Protein AF-A0AA88DVR4-F1 (afdb_monomer)

Solvent-accessible surface area (backbone atoms only — not comparable to full-atom values): 50574 Å² total; per-residue (Å²): 137,89,81,89,86,83,90,87,93,85,82,90,86,84,90,77,76,65,60,65,66,54,50,57,50,54,57,51,58,58,65,68,72,78,67,94,69,99,71,78,80,90,72,78,72,82,76,70,76,32,54,38,33,81,49,75,60,75,45,39,34,34,32,39,71,45,66,90,66,56,82,50,23,24,32,28,42,36,89,59,43,28,50,25,32,25,76,47,77,60,91,42,30,30,37,29,43,33,46,45,85,54,86,82,68,54,88,44,38,43,42,42,77,65,91,38,50,60,57,45,81,44,51,80,68,50,60,56,37,48,21,33,20,83,46,38,33,50,73,57,49,37,70,71,66,75,40,96,66,84,68,82,41,70,85,64,67,56,50,75,59,85,55,68,38,48,40,39,58,46,103,72,58,74,64,42,78,50,44,27,28,20,53,56,30,41,30,68,70,42,101,86,45,75,42,56,44,54,41,57,71,94,43,59,30,32,30,72,42,68,51,73,72,45,75,43,36,48,77,43,72,44,36,30,30,37,41,98,90,45,78,46,80,38,41,63,48,47,75,47,47,33,90,54,82,80,79,62,68,40,84,47,87,52,57,47,72,41,46,42,29,41,54,48,45,54,64,74,36,36,50,30,47,16,28,40,36,35,37,40,25,31,91,87,30,47,64,69,58,52,53,51,42,35,67,70,50,34,86,44,71,32,34,33,41,25,37,23,44,37,54,66,65,63,54,47,50,52,65,59,46,41,65,73,37,66,39,75,44,98,86,70,48,73,46,46,47,31,57,40,24,29,39,29,55,22,36,54,90,47,43,55,53,23,29,53,37,25,56,34,44,42,52,46,53,35,50,52,50,15,52,64,37,36,38,22,38,36,39,33,44,27,51,42,46,31,52,51,30,50,22,56,51,34,57,75,68,72,48,76,56,42,76,100,54,30,40,75,56,50,54,58,54,53,44,65,53,59,68,68,33,29,17,30,34,31,33,40,49,73,86,40,56,13,12,27,19,38,40,35,29,32,59,37,72,97,49,45,66,83,39,68,70,50,45,42,47,60,74,68,40,49,22,40,49,37,30,34,60,71,36,35,75,70,68,40,34,64,17,59,36,81,82,82,32,40,33,69,49,61,68,55,35,43,78,45,40,53,76,74,46,67,60,52,64,59,49,48,50,53,53,51,54,35,52,50,51,31,54,64,47,50,55,50,34,75,76,72,38,74,84,80,55,55,59,66,53,55,45,37,45,54,50,31,45,44,43,53,69,47,54,40,34,48,49,70,87,42,88,33,36,43,49,46,56,68,70,60,47,52,52,52,51,45,47,57,53,48,51,49,55,51,53,47,52,49,34,57,57,27,69,73,49,101,58,67,60,53,44,57,70,55,50,54,69,73,43,42,66,61,51,51,56,58,59,48,61,53,67,58,46,72,87,76,37,70,71,59,54,52,50,55,50,50,50,52,49,50,50,51,55,51,52,54,48,52,52,55,52,52,44,71,71,50,75,90,76,82,77,74,85,76,77,93,72,84,90,81,91,80,85,88,71,94,82,88,79,90,83,82,89,84,91,82,85,84,85,91,84,90,86,83,91,89,80,91,84,90,89,84,85,88,89,80,88,83,87,86,90,89,84,90,88,90,80,91,86,87,77,72,70,66,58,54,58,52,49,55,52,50,51,51,55,48,50,52,49,49,53,52,51,51,53,49,54,51,50,54,50,52,52,51,49,52,52,53,55,52,53,56,63,72,60,73,80,81,80,79,83,81,87,85,88,83,89,88,90,80,85,87,80,89,86,86,84,86,86,79,89,86,90,80,91,83,86,90,85,89,86,79,89,85,90,86,86,91,84,90,87,83,90,86,83,84,88,81,83,89,91,82,83,88,76,91,78,90,82,88,83,89,87,80,91,86,84,88,84,89,83,80,90,84,84,84,80,87,132

Secondary structure (DSSP, 8-state):
--------------TTSSHHHHHHHHHHHHHTTS------GGG------B--EEEEETTEEEES--TTPPTTEEEEETTTTEEEEEEEEETTEEEEEESS--TT--TT--EEEEEEESEEEESSS-TT-EE-TTS-BHHHHHHHH-SSS--TT----SS-SS--EEEEE-S--TT-EE-TT-EEEEEEEETTEEEEEEPPTT--EEEEEEPPSEEE-TTSEEEEEEETTEEEEEES-EEEETTSPPP-SEEE---SEE--S-HHHHHHS-EETT-EEEEE--TTSSHHHHHHHHHHH-S-SEEEEEEES--HHHHHHHHHHHHH-EEE-TTS-EEEGGGGEEEEEE-TTS-HHHHHHHHHHHHHHHHHHHHTT-EEEEEEETHHHHHHHHHHHHHHTTPPB-GGG-BTTHHHHHHHHHTT-EEEEPSSSSP-EEEEEEEEEE--STT-TTSHHHHHHHHH-SEE--B-HHHHHTT-SS-B-TTT-EEGGGTTTHHHHHHH-TTHHHHHHHHHHHHHHHHHHHHHHHHH-GGGS-HHHHHHHHHHHHIIIIII---TTSTTTSS--HHHHHHHHHHHHHHHHHHHHHHHHHHSSSS----HHHHHHHSHHHHHHHHGGGGS-GGG-HHHHHHHHHHHHHHHHHHHHHHHHHHHH-------------------------------------------------------------------HHHHHHHHHHHHHHHHHHHHHHHHHHHHHHHHHHHHHHHHHHHTTS---------------------------------------------------------------------------------

InterPro domains:
  IPR000194 ATPase, F1/V1/A1 complex, alpha/beta subunit, nucleotide-binding domain [PF00006] (261-487)
  IPR004100 ATPase, F1/V1/A1 complex, alpha/beta subunit, N-terminal domain [PF02874] (56-114)
  IPR005725 ATPase, V1 complex, subunit A [TIGR01042] (55-640)
  IPR020003 ATPase, alpha/beta subunit, nucleotide-binding domain, active site [PS00152] (478-487)
  IPR022878 V-type ATP synthase catalytic alpha chain [MF_00309] (48-651)
  IPR022878 V-type ATP synthase catalytic alpha chain [NF003220] (56-594)
  IPR022878 V-type ATP synthase catalytic alpha chain [PTHR43607] (12-649)
  IPR023366 ATP synthase subunit alpha, N-terminal domain-like superfamily [G3DSA:2.40.30.20] (53-118)
  IPR024034 ATPase, F1/V1 complex, beta/alpha subunit, C-terminal [G3DSA:1.10.1140.10] (488-640)
  IPR027417 P-loop containing nucleoside triphosphate hydrolase [G3DSA:3.40.50.300] (120-486)
  IPR027417 P-loop containing nucleosid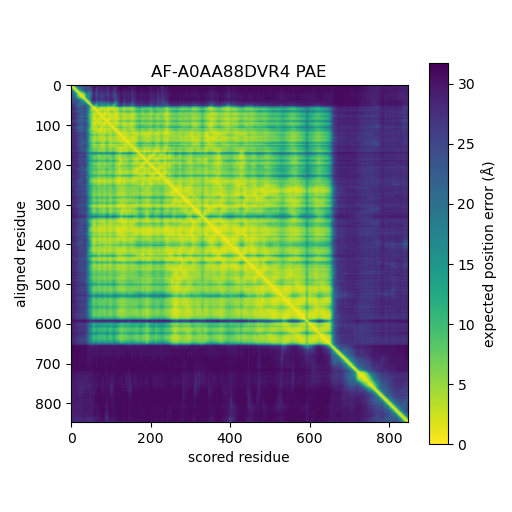e triphosphate hydrolase [SSF52540] (233-492)
  IPR031686 ATPsynthase alpha/beta subunit, barrel-sandwich domain [PF16886] (156-243)
  IPR036121 ATPase, F1/V1/A1 complex, alpha/beta subunit, N-terminal domain superfamily [SSF50615] (55-118)
  IPR055190 ATP synthase A/B type, C-terminal domain [PF22919] (495-590)

Nearest PDB structures (foldseek):
  7uwb-assembly1_E  TM=9.855E-01  e=2.186E-98  Citrus x limon
  7uwa-assembly1_E  TM=9.697E-01  e=3.990E-98  Citrus x limon
  7uzf-assembly1_C  TM=9.815E-01  e=1.810E-93  Rattus norvegicus
  7khr-assembly1_C  TM=9.844E-01  e=7.071E-92  Bos taurus
  7u4t-assembly1_C  TM=9.824E-01  e=7.735E-88  Homo sapiens

Foldseek 3Di:
DDDDDDDDDDDDDDPDPVVVVVVVVVVVVVVVPPDDDDDDPPPPPDFPWAWFWPDDDWQKTKGFQQPPADAQFWKQWFPLRFIWGFHDDDPRMTIIGTQATPPPGDGTGTMTTDNDHLKDKDFAQQFLFEAALSQATPVVQCVVVVDPDRDGSDDDHNGDQPDWWFKAFDPDDQFDWFAFLAQGIWTCRDPQDITGQTHHHVDIAGWHDAAHGDIHGQPDFGTWGDDPNDIDTDGRIDMGHLLDQRDFPWFDDFQAWWALLALCACQQFTHTLLFEEEEEFAPLLCPVVSVVSNLQDTPFSAEEEFDAAAAPVSVVVVVVVQQVRWDQDPVRDTDGSSRRYGHHHHYNPGDLVSSLSSLSVRLNNQSSVQSSQTRYEYEANAPQSNQVSQLVVCVVVVHDADPPSTHPCLLVSLLSSSVSGGWGFHDHPDTHIGGYYYYHYYHDVVLDCVDPNNVSSVVRGQWYFRFDPVCSVVVFPNRGDSVPTHGNCPVSHQVVCCVVPNCSNVLSVVLSVLLVLLVVVVVVCVVPNDVPDDQLSVLSNVLNVCCRQQRNGFDCPDQQGVGHDPLLSSLLSVQSVLLSVLSVVQQVVLVPDPFDHDGPVNVCVQCVVLVVLSSCSSVDHCVVDDVVNVVSSVVSSVVSVVSSVVVSVVRVPDDDDPPPPDDDDDDDDDDDDDDDDDDDYDDDDDDDDDDDDDDDDDYDDDDDDDDDDDDDDDDDDDDPPPVVVVVVVVVVVVVVVVVVVVVVVVVVVVVVVVVVVVVVVVPPPPDDDDDDDDDDDDDDDDDDDDDDDDDDDDDDDDDDDDDDDDDDDDDDDDDDDDDDDDDDDDDDDDDDDDDDDDDDDDDYDDD

Sequence (847 aa):
MPSVYGARLTTFEDSEKESEYGYVRKQLDLFFTEFDGHFSVERIKAVILIRNFEFVSGPVVVADGMAGAAMYELVRVGHDNLIGEIIRLEGHSATIQVYEETAGLMVNDPVLRTHKPLSVELGPGILGNIFDGIQRPLKTIAKRSGDVYIPRGVAVPALDKDILWEFQPKKIGEGDLITGGDLYATVFENSLMQHHVALPPDAMGKITYIAPPGQYSLQDTVLELEFQGVPKKFTMLQTWPVRTPRPVASKLAADTPLLTGQRVLDALFPSVLGGTCAIPGAFGCGKTVISQALSKYSNSDTVVYVGCGERGNEMAEVLMDFPQLTMTLPDGREESVMKRTTLVANTSNMPVAAREASIYTGITLAEYFRDMGYNVSMMADSTSRWAEALREISGRLAEMPADSGYPAYLAARLASFYERAGKVKCLGSPERTGSVTIVGAVSPPGGDFSDPVTSATLSIVQVFWGLDKKLAQRKHFPSVNWLISYSKYAGALESFYERFDPDFINIRTKAREVLQREDDLNEIVQLVGKDALAETDKITLETAKLLREDYLAQNAFTPYDKFCPFYKSVWMMRNIIHFYNLANQAVEKGAGMDGQKITYSLIKHRLGDLFYRLVSQKFEDPAEGEPVLIEKFKKLHEDLTNGFRALEDETRTSPPRYTVTKSSGLLIEREMKFGAHRGALGRHTPEIHRAVTSNEREHQDEPLHSSPAAQPEASAFGGGSAQIANLMRLVEELTQKHNTQQNHMESISAENQILKNQLVVVTTQAAYSCYYNPYAWYSAGTSTGGWQQATLYYPQGMRITTHSPVAPMQPLSTLGNTPIAANDEHRHNQCKDRAPEEIRLQLGDHA

Structure (mmCIF, N/CA/C/O backbone):
data_AF-A0AA88DVR4-F1
#
_entry.id   AF-A0AA88DVR4-F1
#
loop_
_atom_site.group_PDB
_atom_site.id
_atom_site.type_symbol
_atom_site.label_atom_id
_atom_site.label_alt_id
_atom_site.label_comp_id
_atom_site.label_asym_id
_atom_site.label_entity_id
_atom_site.label_seq_id
_atom_site.pdbx_PDB_ins_code
_atom_site.Cartn_x
_atom_site.Cartn_y
_atom_site.Cartn_z
_atom_site.occupancy
_atom_site.B_iso_or_equiv
_atom_site.auth_seq_id
_atom_site.auth_comp_id
_atom_site.auth_asym_id
_atom_site.auth_atom_id
_atom_site.pdbx_PDB_model_num
ATOM 1 N N . MET A 1 1 ? -52.361 -1.791 45.205 1.00 31.14 1 MET A N 1
ATOM 2 C CA . MET A 1 1 ? -53.219 -2.283 46.308 1.00 31.14 1 MET A CA 1
ATOM 3 C C . MET A 1 1 ? -53.215 -3.806 46.269 1.00 31.14 1 MET A C 1
ATOM 5 O O . MET A 1 1 ? -53.314 -4.324 45.163 1.00 31.14 1 MET A O 1
ATOM 9 N N . PRO A 1 2 ? -53.076 -4.516 47.399 1.00 43.69 2 PRO A N 1
ATOM 10 C CA . PRO A 1 2 ? -53.196 -5.974 47.456 1.00 43.69 2 PRO A CA 1
ATOM 11 C C . PRO A 1 2 ? -54.638 -6.413 47.773 1.00 43.69 2 PRO A C 1
ATOM 13 O O . PRO A 1 2 ? -55.319 -5.746 48.549 1.00 43.69 2 PRO A O 1
ATOM 16 N N . SER A 1 3 ? -55.093 -7.546 47.224 1.00 27.95 3 SER A N 1
ATOM 17 C CA . SER A 1 3 ? -56.349 -8.188 47.645 1.00 27.95 3 SER A CA 1
ATOM 18 C C . SER A 1 3 ? -56.381 -9.694 47.342 1.00 27.95 3 SER A C 1
ATOM 20 O O . SER A 1 3 ? -56.448 -10.095 46.187 1.00 27.95 3 SER A O 1
ATOM 22 N N . VAL A 1 4 ? -56.342 -10.487 48.418 1.00 33.94 4 VAL A N 1
ATOM 23 C CA . VAL A 1 4 ? -57.122 -11.720 48.668 1.00 33.94 4 VAL A CA 1
ATOM 24 C C . VAL A 1 4 ? -57.271 -12.757 47.535 1.00 33.94 4 VAL A C 1
ATOM 26 O O . VAL A 1 4 ? -58.111 -12.611 46.656 1.00 33.94 4 VAL A O 1
ATOM 29 N N . TYR A 1 5 ? -56.608 -13.911 47.686 1.00 31.66 5 TYR A N 1
ATOM 30 C CA . TYR A 1 5 ? -57.250 -15.171 48.129 1.00 31.66 5 TYR A CA 1
ATOM 31 C C . TYR A 1 5 ? -56.180 -16.191 48.567 1.00 31.66 5 TYR A C 1
ATOM 33 O O . TYR A 1 5 ? -55.005 -16.014 48.251 1.00 31.66 5 TYR A O 1
ATOM 41 N N . GLY A 1 6 ? -56.541 -17.237 49.326 1.00 25.94 6 GLY A N 1
ATOM 42 C CA . GLY A 1 6 ? -55.546 -18.185 49.844 1.00 25.94 6 GLY A CA 1
ATOM 43 C C . GLY A 1 6 ? -56.046 -19.584 50.224 1.00 25.94 6 GLY A C 1
ATOM 44 O O . GLY A 1 6 ? -57.202 -19.769 50.586 1.00 25.94 6 GLY A O 1
ATOM 45 N N . ALA A 1 7 ? -55.088 -20.518 50.189 1.00 29.83 7 ALA A N 1
ATOM 46 C CA . ALA A 1 7 ? -55.004 -21.816 50.878 1.00 29.83 7 ALA A CA 1
ATOM 47 C C . ALA A 1 7 ? -56.104 -22.890 50.677 1.00 29.83 7 ALA A C 1
ATOM 49 O O . ALA A 1 7 ? -57.138 -22.872 51.342 1.00 29.83 7 ALA A O 1
ATOM 50 N N . ARG A 1 8 ? -55.753 -23.970 49.953 1.00 26.05 8 ARG A N 1
ATOM 51 C CA . ARG A 1 8 ? -55.382 -25.304 50.512 1.00 26.05 8 ARG A CA 1
ATOM 52 C C . ARG A 1 8 ? -54.955 -26.250 49.363 1.00 26.05 8 ARG A C 1
ATOM 54 O O . ARG A 1 8 ? -55.651 -26.289 48.361 1.00 26.05 8 ARG A O 1
ATOM 61 N N . LEU A 1 9 ? -53.756 -26.847 49.323 1.00 27.30 9 LEU A N 1
ATOM 62 C CA . LEU A 1 9 ? -53.089 -27.867 50.174 1.00 27.30 9 LEU A CA 1
ATOM 63 C C . LEU A 1 9 ? -53.473 -29.337 49.881 1.00 27.30 9 LEU A C 1
ATOM 65 O O . LEU A 1 9 ? -54.433 -29.840 50.451 1.00 27.30 9 LEU A O 1
ATOM 69 N N . THR A 1 10 ? -52.623 -30.003 49.086 1.00 26.36 10 THR A N 1
ATOM 70 C CA . THR A 1 10 ? -52.326 -31.459 49.017 1.00 26.36 10 THR A CA 1
ATOM 71 C C . THR A 1 10 ? -51.019 -31.586 48.199 1.00 26.36 10 THR A C 1
ATOM 73 O O . THR A 1 10 ? -51.052 -31.243 47.023 1.00 26.36 10 THR A O 1
ATOM 76 N N . THR A 1 11 ? -49.806 -31.738 48.757 1.00 26.67 11 THR A N 1
ATOM 77 C CA . THR A 1 11 ? -49.164 -32.864 49.496 1.00 26.67 11 THR A CA 1
ATOM 78 C C . THR A 1 11 ? -48.296 -33.771 48.604 1.00 26.67 11 THR A C 1
ATOM 80 O O . THR A 1 11 ? -48.859 -34.667 47.987 1.00 26.67 11 THR A O 1
ATOM 83 N N . PHE A 1 12 ? -46.961 -33.591 48.690 1.00 26.14 12 PHE A N 1
ATOM 84 C CA . PHE A 1 12 ? -45.869 -34.529 48.314 1.00 26.14 12 PHE A CA 1
ATOM 85 C C . PHE A 1 12 ? -45.748 -34.905 46.806 1.00 26.14 12 PHE A C 1
ATOM 87 O O . PHE A 1 12 ? -46.756 -35.092 46.141 1.00 26.14 12 PHE A O 1
ATOM 94 N N . GLU A 1 13 ? -44.570 -34.995 46.165 1.00 27.14 13 GLU A N 1
ATOM 95 C CA . GLU A 1 13 ? -43.143 -34.866 46.559 1.00 27.14 13 GLU A CA 1
ATOM 96 C C . GLU A 1 13 ? -42.369 -34.099 45.455 1.00 27.14 13 GLU A C 1
ATOM 98 O O . GLU A 1 13 ? -42.674 -34.335 44.291 1.00 27.14 13 GLU A O 1
ATOM 103 N N . ASP A 1 14 ? -41.390 -33.229 45.787 1.00 28.33 14 ASP A N 1
ATOM 104 C CA . ASP A 1 14 ? -40.260 -32.826 44.893 1.00 28.33 14 ASP A CA 1
ATOM 105 C C . ASP A 1 14 ? -39.231 -31.906 45.626 1.00 28.33 14 ASP A C 1
ATOM 107 O O . ASP A 1 14 ? -38.994 -30.752 45.264 1.00 28.33 14 ASP A O 1
ATOM 111 N N . SER A 1 15 ? -38.654 -32.358 46.749 1.00 29.20 15 SER A N 1
ATOM 112 C CA . SER A 1 15 ? -37.981 -31.479 47.735 1.00 29.20 15 SER A CA 1
ATOM 113 C C . SER A 1 15 ? -36.462 -31.267 47.573 1.00 29.20 15 SER A C 1
ATOM 115 O O . SER A 1 15 ? -35.801 -30.906 48.545 1.00 29.20 15 SER A O 1
ATOM 117 N N . GLU A 1 16 ? -35.882 -31.476 46.386 1.00 33.28 16 GLU A N 1
ATOM 118 C CA . GLU A 1 16 ? -34.416 -31.389 46.181 1.00 33.28 16 GLU A CA 1
ATOM 119 C C . GLU A 1 16 ? -33.925 -30.132 45.429 1.00 33.28 16 GLU A C 1
ATOM 121 O O . GLU A 1 16 ? -32.721 -29.906 45.343 1.00 33.28 16 GLU A O 1
ATOM 126 N N . LYS A 1 17 ? -34.822 -29.264 44.929 1.00 34.91 17 LYS A N 1
ATOM 127 C CA . LYS A 1 17 ? -34.456 -28.106 44.074 1.00 34.91 17 LYS A CA 1
ATOM 128 C C . LYS A 1 17 ? -34.336 -26.740 44.773 1.00 34.91 17 LYS A C 1
ATOM 130 O O . LYS A 1 17 ? -33.964 -25.765 44.126 1.00 34.91 17 LYS A O 1
ATOM 135 N N . GLU A 1 18 ? -34.615 -26.633 46.074 1.00 32.19 18 GLU A N 1
ATOM 136 C CA . GLU A 1 18 ? -34.534 -25.346 46.803 1.00 32.19 18 GLU A CA 1
ATOM 137 C C . GLU A 1 18 ? -33.166 -25.068 47.467 1.00 32.19 18 GLU A C 1
ATOM 139 O O . GLU A 1 18 ? -32.917 -23.957 47.940 1.00 32.19 18 GLU A O 1
ATOM 144 N N . SER A 1 19 ? -32.252 -26.044 47.492 1.00 38.12 19 SER A N 1
ATOM 145 C CA . SER A 1 19 ? -30.970 -25.953 48.210 1.00 38.12 19 SER A CA 1
ATOM 146 C C . SER A 1 19 ? -29.974 -24.966 47.578 1.00 38.12 19 SER A C 1
ATOM 148 O O . SER A 1 19 ? -29.402 -24.133 48.287 1.00 38.12 19 SER A O 1
ATOM 150 N N . GLU A 1 20 ? -29.794 -24.998 46.253 1.00 39.41 20 GLU A N 1
ATOM 151 C CA . GLU A 1 20 ? -28.822 -24.144 45.547 1.00 39.41 20 GLU A CA 1
ATOM 152 C C . GLU A 1 20 ? -29.193 -22.653 45.602 1.00 39.41 20 GLU A C 1
ATOM 154 O O . GLU A 1 20 ? -28.350 -21.802 45.906 1.00 39.41 20 GLU A O 1
ATOM 159 N N . TYR A 1 21 ? -30.473 -22.321 45.393 1.00 39.53 21 TYR A N 1
ATOM 160 C CA . TYR A 1 21 ? -30.961 -20.937 45.446 1.00 39.53 21 TYR A CA 1
ATOM 161 C C . TYR A 1 21 ? -30.804 -20.301 46.837 1.00 39.53 21 TYR A C 1
ATOM 163 O O . TYR A 1 21 ? -30.556 -19.096 46.940 1.00 39.53 21 TYR A O 1
ATOM 171 N N . GLY A 1 22 ? -30.883 -21.098 47.909 1.00 32.06 22 GLY A N 1
ATOM 172 C CA . GLY A 1 22 ? -30.605 -20.636 49.271 1.00 32.06 22 GLY A CA 1
ATOM 173 C C . GLY A 1 22 ? -29.138 -20.246 49.499 1.00 32.06 22 GLY A C 1
ATOM 174 O O . GLY A 1 22 ? -28.860 -19.315 50.261 1.00 32.06 22 GLY A O 1
ATOM 175 N N . TYR A 1 23 ? -28.197 -20.913 48.821 1.00 38.28 23 TYR A N 1
ATOM 176 C CA . TYR A 1 23 ? -26.761 -20.660 48.972 1.00 38.28 23 TYR A CA 1
ATOM 177 C C . TYR A 1 23 ? -26.328 -19.368 48.267 1.00 38.28 23 TYR A C 1
ATOM 179 O O . TYR A 1 23 ? -25.686 -18.512 48.881 1.00 38.28 23 TYR A O 1
ATOM 187 N N . VAL A 1 24 ? -26.762 -19.178 47.014 1.00 40.19 24 VAL A N 1
ATOM 188 C CA . VAL A 1 24 ? -26.478 -17.964 46.222 1.00 40.19 24 VAL A CA 1
ATOM 189 C C . VAL A 1 24 ? -26.990 -16.710 46.934 1.00 40.19 24 VAL A C 1
ATOM 191 O O . VAL A 1 24 ? -26.289 -15.700 46.997 1.00 40.19 24 VAL A O 1
ATOM 194 N N . ARG A 1 25 ? -28.187 -16.782 47.533 1.00 35.62 25 ARG A N 1
ATOM 195 C CA . ARG A 1 25 ? -28.777 -15.659 48.271 1.00 35.62 25 ARG A CA 1
ATOM 196 C C . ARG A 1 25 ? -27.961 -15.288 49.512 1.00 35.62 25 ARG A C 1
ATOM 198 O O . ARG A 1 25 ? -27.652 -14.117 49.690 1.00 35.62 25 ARG A O 1
ATOM 205 N N . LYS A 1 26 ? -27.514 -16.273 50.303 1.00 34.66 26 LYS A N 1
ATOM 206 C CA . LYS A 1 26 ? -26.641 -16.025 51.465 1.00 34.66 26 LYS A CA 1
ATOM 207 C C . LYS A 1 26 ? -25.277 -15.440 51.094 1.00 34.66 26 LYS A C 1
ATOM 209 O O . LYS A 1 26 ? -24.775 -14.608 51.842 1.00 34.66 26 LYS A O 1
ATOM 214 N N . GLN A 1 27 ? -24.672 -15.852 49.977 1.00 37.66 27 GLN A N 1
ATOM 215 C CA . GLN A 1 27 ? -23.402 -15.258 49.537 1.00 37.66 27 GLN A CA 1
ATOM 216 C C . GLN A 1 27 ? -23.567 -13.811 49.058 1.00 37.66 27 GLN A C 1
ATOM 218 O O . GLN A 1 27 ? -22.696 -12.994 49.339 1.00 37.66 27 GLN A O 1
ATOM 223 N N . LEU A 1 28 ? -24.683 -13.477 48.398 1.00 36.41 28 LEU A N 1
ATOM 224 C CA . LEU A 1 28 ? -25.012 -12.091 48.052 1.00 36.41 28 LEU A CA 1
ATOM 225 C C . LEU A 1 28 ? -25.269 -11.240 49.303 1.00 36.41 28 LEU A C 1
ATOM 227 O O . LEU A 1 28 ? -24.667 -10.178 49.436 1.00 36.41 28 LEU A O 1
ATOM 231 N N . ASP A 1 29 ? -26.095 -11.719 50.236 1.00 32.34 29 ASP A N 1
ATOM 232 C CA . ASP A 1 29 ? -26.438 -10.974 51.454 1.00 32.34 29 ASP A CA 1
ATOM 233 C C . ASP A 1 29 ? -25.196 -10.686 52.331 1.00 32.34 29 ASP A C 1
ATOM 235 O O . ASP A 1 29 ? -25.091 -9.588 52.873 1.00 32.34 29 ASP A O 1
ATOM 239 N N . LEU A 1 30 ? -24.214 -11.604 52.413 1.00 34.31 30 LEU A N 1
ATOM 240 C CA . LEU A 1 30 ? -22.925 -11.327 53.079 1.00 34.31 30 LEU A CA 1
ATOM 241 C C . LEU A 1 30 ? -22.081 -10.271 52.341 1.00 34.31 30 LEU A C 1
ATOM 243 O O . LEU A 1 30 ? -21.432 -9.447 52.984 1.00 34.31 30 LEU A O 1
ATOM 247 N N . PHE A 1 31 ? -22.078 -10.276 51.005 1.00 32.94 31 PHE A N 1
ATOM 248 C CA . PHE A 1 31 ? -21.277 -9.332 50.212 1.00 32.94 31 PHE A CA 1
ATOM 249 C C . PHE A 1 31 ? -21.770 -7.881 50.335 1.00 32.94 31 PHE A C 1
ATOM 251 O O . PHE A 1 31 ? -20.983 -6.947 50.193 1.00 32.94 31 PHE A O 1
ATOM 258 N N . PHE A 1 32 ? -23.061 -7.682 50.621 1.00 32.94 32 PHE A N 1
ATOM 259 C CA . PHE A 1 32 ? -23.652 -6.355 50.808 1.00 32.94 32 PHE A CA 1
ATOM 260 C C . PHE A 1 32 ? -23.493 -5.778 52.227 1.00 32.94 32 PHE A C 1
ATOM 262 O O . PHE A 1 32 ? -23.828 -4.614 52.430 1.00 32.94 32 PHE A O 1
ATOM 269 N N . THR A 1 33 ? -22.962 -6.534 53.198 1.00 34.78 33 THR A N 1
ATOM 270 C CA . THR A 1 33 ? -22.806 -6.060 54.591 1.00 34.78 33 THR A CA 1
ATOM 271 C C . THR A 1 33 ? -21.470 -5.386 54.941 1.00 34.78 33 THR A C 1
ATOM 273 O O . THR A 1 33 ? -21.358 -4.868 56.048 1.00 34.78 33 THR A O 1
ATOM 276 N N . GLU A 1 34 ? -20.474 -5.344 54.045 1.00 30.97 34 GLU A N 1
ATOM 277 C CA . GLU A 1 34 ? -19.125 -4.810 54.361 1.00 30.97 34 GLU A CA 1
ATOM 278 C C . GLU A 1 34 ? -18.729 -3.490 53.659 1.00 30.97 34 GLU A C 1
ATOM 280 O O . GLU A 1 34 ? -17.639 -2.980 53.913 1.00 30.97 34 GLU A O 1
ATOM 285 N N . PHE A 1 35 ? -19.584 -2.891 52.820 1.00 32.12 35 PHE A N 1
ATOM 286 C CA . PHE A 1 35 ? -19.244 -1.665 52.072 1.00 32.12 35 PHE A CA 1
ATOM 287 C C . PHE A 1 35 ? -20.247 -0.519 52.264 1.00 32.12 35 PHE A C 1
ATOM 289 O O . PHE A 1 35 ? -21.103 -0.260 51.419 1.00 32.12 35 PHE A O 1
ATOM 296 N N . ASP A 1 36 ? -20.074 0.224 53.359 1.00 29.94 36 ASP A N 1
ATOM 297 C CA . ASP A 1 36 ? -20.713 1.527 53.567 1.00 29.94 36 ASP A CA 1
ATOM 298 C C . ASP A 1 36 ? -20.057 2.585 52.654 1.00 29.94 36 ASP A C 1
ATOM 300 O O . ASP A 1 36 ? -18.938 3.046 52.894 1.00 29.94 36 ASP A O 1
ATOM 304 N N . GLY A 1 37 ? -20.736 2.963 51.568 1.00 30.36 37 GLY A N 1
ATOM 305 C CA . GLY A 1 37 ? -20.227 3.956 50.618 1.00 30.36 37 GLY A CA 1
ATOM 306 C C . GLY A 1 37 ? -21.249 4.359 49.555 1.00 30.36 37 GLY A C 1
ATOM 307 O O . GLY A 1 37 ? -21.666 3.543 48.737 1.00 30.36 37 GLY A O 1
ATOM 308 N N . HIS A 1 38 ? -21.636 5.638 49.534 1.00 32.72 38 HIS A N 1
ATOM 309 C CA . HIS A 1 38 ? -22.590 6.178 48.558 1.00 32.72 38 HIS A CA 1
ATOM 310 C C . HIS A 1 38 ? -22.091 6.031 47.108 1.00 32.72 38 HIS A C 1
ATOM 312 O O . HIS A 1 38 ? -21.264 6.818 46.648 1.00 32.72 38 HIS A O 1
ATOM 318 N N . PHE A 1 39 ? -22.679 5.099 46.353 1.00 26.55 39 PHE A N 1
ATOM 319 C CA . PHE A 1 39 ? -22.549 5.019 44.896 1.00 26.55 39 PHE A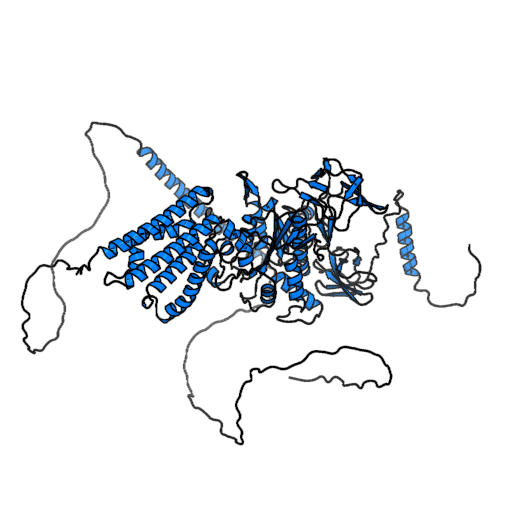 CA 1
ATOM 320 C C . PHE A 1 39 ? -23.899 5.222 44.202 1.00 26.55 39 PHE A C 1
ATOM 322 O O . PHE A 1 39 ? -24.915 4.655 44.599 1.00 26.55 39 PHE A O 1
ATOM 329 N N . SER A 1 40 ? -23.907 6.052 43.153 1.00 25.88 40 SER A N 1
ATOM 330 C CA . SER A 1 40 ? -25.115 6.343 42.372 1.00 25.88 40 SER A CA 1
ATOM 331 C C . SER A 1 40 ? -25.508 5.164 41.474 1.00 25.88 40 SER A C 1
ATOM 333 O O . SER A 1 40 ? -24.657 4.477 40.907 1.00 25.88 40 SER A O 1
ATOM 335 N N . VAL A 1 41 ? -26.816 4.950 41.322 1.00 26.86 41 VAL A N 1
ATOM 336 C CA . VAL A 1 41 ? -27.422 3.711 40.793 1.00 26.86 41 VAL A CA 1
ATOM 337 C C . VAL A 1 41 ? -27.249 3.541 39.266 1.00 26.86 41 VAL A C 1
ATOM 339 O O . VAL A 1 41 ? -27.470 2.462 38.724 1.00 26.86 41 VAL A O 1
ATOM 342 N N . GLU A 1 42 ? -26.776 4.564 38.550 1.00 27.66 42 GLU A N 1
ATOM 343 C CA . GLU A 1 42 ? -26.738 4.606 37.075 1.00 27.66 42 GLU A CA 1
ATOM 344 C C . GLU A 1 42 ? -25.680 3.712 36.388 1.00 27.66 42 GLU A C 1
ATOM 346 O O . GLU A 1 42 ? -25.606 3.693 35.157 1.00 27.66 42 GLU A O 1
ATOM 351 N N . ARG A 1 43 ? -24.846 2.963 37.129 1.00 27.00 43 ARG A N 1
ATOM 352 C CA . ARG A 1 43 ? -23.765 2.136 36.541 1.00 27.00 43 ARG A CA 1
ATOM 353 C C . ARG A 1 43 ? -23.951 0.617 36.593 1.00 27.00 43 ARG A C 1
ATOM 355 O O . ARG A 1 43 ? -23.116 -0.090 36.031 1.00 27.00 43 ARG A O 1
ATOM 362 N N . ILE A 1 44 ? -25.049 0.095 37.142 1.00 27.72 44 ILE A N 1
ATOM 363 C CA . ILE A 1 44 ? -25.338 -1.352 37.093 1.00 27.72 44 ILE A CA 1
ATOM 364 C C . ILE A 1 44 ? -26.115 -1.697 35.811 1.00 27.72 44 ILE A C 1
ATOM 366 O O . ILE A 1 44 ? -27.303 -2.017 35.834 1.00 27.72 44 ILE A O 1
ATOM 370 N N . LYS A 1 45 ? -25.428 -1.670 34.661 1.00 29.48 45 LYS A N 1
ATOM 371 C CA . LYS A 1 45 ? -25.882 -2.452 33.501 1.00 29.48 45 LYS A CA 1
ATOM 372 C C . LYS A 1 45 ? -25.596 -3.919 33.799 1.00 29.48 45 LYS A C 1
ATOM 374 O O . LYS A 1 45 ? -24.436 -4.293 33.945 1.00 29.48 45 LYS A O 1
ATOM 379 N N . ALA A 1 46 ? -26.646 -4.731 33.906 1.00 32.06 46 ALA A N 1
ATOM 380 C CA . ALA A 1 46 ? -26.516 -6.154 34.190 1.00 32.06 46 ALA A CA 1
ATOM 381 C C . ALA A 1 46 ? -25.704 -6.849 33.085 1.00 32.06 46 ALA A C 1
ATOM 383 O O . ALA A 1 46 ? -26.198 -7.062 31.977 1.00 32.06 46 ALA A O 1
ATOM 384 N N . VAL A 1 47 ? -24.455 -7.204 33.393 1.00 38.66 47 VAL A N 1
ATOM 385 C CA . VAL A 1 47 ? -23.654 -8.094 32.551 1.00 38.66 47 VAL A CA 1
ATOM 386 C C . VAL A 1 47 ? -24.302 -9.468 32.646 1.00 38.66 47 VAL A C 1
ATOM 388 O O . VAL A 1 47 ? -24.180 -10.145 33.666 1.00 38.66 47 VAL A O 1
ATOM 391 N N . ILE A 1 48 ? -25.043 -9.855 31.606 1.00 43.06 48 ILE A N 1
ATOM 392 C CA . ILE A 1 48 ? -25.657 -11.181 31.522 1.00 43.06 48 ILE A CA 1
ATOM 393 C C . ILE A 1 48 ? -24.511 -12.185 31.378 1.00 43.06 48 ILE A C 1
ATOM 395 O O . ILE A 1 48 ? -23.957 -12.357 30.294 1.00 43.06 48 ILE A O 1
ATOM 399 N N . LEU A 1 49 ? -24.122 -12.770 32.511 1.00 42.44 49 LEU A N 1
ATOM 400 C CA . LEU A 1 49 ? -23.005 -13.694 32.647 1.00 42.44 49 LEU A CA 1
ATOM 401 C C . LEU A 1 49 ? -23.468 -15.069 32.169 1.00 42.44 49 LEU A C 1
ATOM 403 O O . LEU A 1 49 ? -23.980 -15.883 32.938 1.00 42.44 49 LEU A O 1
ATOM 407 N N . ILE A 1 50 ? -23.340 -15.275 30.862 1.00 51.06 50 ILE A N 1
ATOM 408 C CA . ILE A 1 50 ? -23.727 -16.510 30.194 1.00 51.06 50 ILE A CA 1
ATOM 409 C C . ILE A 1 50 ? -22.686 -17.570 30.550 1.00 51.06 50 ILE A C 1
ATOM 411 O O . ILE A 1 50 ? -21.483 -17.377 30.357 1.00 51.06 50 ILE A O 1
ATOM 415 N N . ARG A 1 51 ? -23.168 -18.664 31.138 1.00 49.28 51 ARG A N 1
ATOM 416 C CA . ARG A 1 51 ? -22.387 -19.859 31.462 1.00 49.28 51 ARG A CA 1
ATOM 417 C C . ARG A 1 51 ? -22.677 -20.939 30.426 1.00 49.28 51 ARG A C 1
ATOM 419 O O . ARG A 1 51 ? -23.738 -20.912 29.811 1.00 49.28 51 ARG A O 1
ATOM 426 N N . ASN A 1 52 ? -21.768 -21.906 30.343 1.00 58.41 52 ASN A N 1
ATOM 427 C CA . ASN A 1 52 ? -21.852 -23.099 29.500 1.00 58.41 52 ASN A CA 1
ATOM 428 C C . ASN A 1 52 ? -21.531 -22.807 28.023 1.00 58.41 52 ASN A C 1
ATOM 430 O O . ASN A 1 52 ? -22.411 -22.650 27.177 1.00 58.41 52 ASN A O 1
ATOM 434 N N . PHE A 1 53 ? -20.234 -22.801 27.698 1.00 64.56 53 PHE A N 1
ATOM 435 C CA . PHE A 1 53 ? -19.823 -23.200 26.355 1.00 64.56 53 PHE A CA 1
ATOM 436 C C . PHE A 1 53 ? -19.897 -24.724 26.224 1.00 64.56 53 PHE A C 1
ATOM 438 O O . PHE A 1 53 ? -19.514 -25.436 27.152 1.00 64.56 53 PHE A O 1
ATOM 445 N N . GLU A 1 54 ? -20.380 -25.217 25.085 1.00 64.12 54 GLU A N 1
ATOM 446 C CA . GLU A 1 54 ? -20.546 -26.655 24.831 1.00 64.12 54 GLU A CA 1
ATOM 447 C C . GLU A 1 54 ? -19.293 -27.280 24.208 1.00 64.12 54 GLU A C 1
ATOM 449 O O . GLU A 1 54 ? -18.955 -28.429 24.489 1.00 64.12 54 GLU A O 1
ATOM 454 N N . PHE A 1 55 ? -18.606 -26.534 23.334 1.00 75.19 55 PHE A N 1
ATOM 455 C CA . PHE A 1 55 ? -17.605 -27.097 22.429 1.00 75.19 55 PHE A CA 1
ATOM 456 C C . PHE A 1 55 ? -16.493 -26.101 22.069 1.00 75.19 55 PHE A C 1
ATOM 458 O O . PHE A 1 55 ? -16.745 -24.912 21.869 1.00 75.19 55 PHE A O 1
ATOM 465 N N . VAL A 1 56 ? -15.261 -26.604 21.937 1.00 83.62 56 VAL A N 1
ATOM 466 C CA . VAL A 1 56 ? -14.070 -25.864 21.480 1.00 83.62 56 VAL A CA 1
ATOM 467 C C . VAL A 1 56 ? -13.327 -26.723 20.460 1.00 83.62 56 VAL A C 1
ATOM 469 O O . VAL A 1 56 ? -12.993 -27.873 20.741 1.00 83.62 56 VAL A O 1
ATOM 472 N N . SER A 1 57 ? -13.030 -26.162 19.287 1.00 82.81 57 SER A N 1
ATOM 473 C CA . SER A 1 57 ? -12.248 -26.810 18.230 1.00 82.81 57 SER A CA 1
ATOM 474 C C . SER A 1 57 ? -11.276 -25.811 17.602 1.00 82.81 57 SER A C 1
ATOM 476 O O . SER A 1 57 ? -11.618 -25.005 16.730 1.00 82.81 57 SER A O 1
ATOM 478 N N . GLY A 1 58 ? -10.037 -25.820 18.100 1.00 84.19 58 GLY A N 1
ATOM 479 C CA . GLY A 1 58 ? -9.061 -24.773 17.797 1.00 84.19 58 GLY A CA 1
ATOM 480 C C . GLY A 1 58 ? -9.601 -23.388 18.198 1.00 84.19 58 GLY A C 1
ATOM 481 O O . GLY A 1 58 ? -10.119 -23.254 19.306 1.00 84.19 58 GLY A O 1
ATOM 482 N N . PRO A 1 59 ? -9.513 -22.358 17.335 1.00 85.44 59 PRO A N 1
ATOM 483 C CA . PRO A 1 59 ? -9.999 -21.009 17.628 1.00 85.44 59 PRO A CA 1
ATOM 484 C C . PRO A 1 59 ? -11.528 -20.854 17.520 1.00 85.44 59 PRO A C 1
ATOM 486 O O . PRO A 1 59 ? -12.025 -19.746 17.704 1.00 85.44 59 PRO A O 1
ATOM 489 N N . VAL A 1 60 ? -12.277 -21.913 17.185 1.00 87.88 60 VAL A N 1
ATOM 490 C CA . VAL A 1 60 ? -13.746 -21.875 17.114 1.00 87.88 60 VAL A CA 1
ATOM 491 C C . VAL A 1 60 ? -14.330 -22.417 18.416 1.00 87.88 60 VAL A C 1
ATOM 493 O O . VAL A 1 60 ? -13.984 -23.516 18.848 1.00 87.88 60 VAL A O 1
ATOM 496 N N . VAL A 1 61 ? -15.223 -21.645 19.031 1.00 89.62 61 VAL A N 1
ATOM 497 C CA . VAL A 1 61 ? -15.901 -21.953 20.298 1.00 89.62 61 VAL A CA 1
ATOM 498 C C . VAL A 1 61 ? -17.410 -21.850 20.083 1.00 89.62 61 VAL A C 1
ATOM 500 O O . VAL A 1 61 ? -17.865 -20.933 19.404 1.00 89.62 61 VAL A O 1
ATOM 503 N N . VAL A 1 62 ? -18.197 -22.761 20.653 1.00 89.31 62 VAL A N 1
ATOM 504 C CA . VAL A 1 62 ? -19.668 -22.695 20.629 1.00 89.31 62 VAL A CA 1
ATOM 505 C C . VAL A 1 62 ? -20.178 -22.442 22.042 1.00 89.31 62 VAL A C 1
ATOM 507 O O . VAL A 1 62 ? -19.951 -23.254 22.941 1.00 89.31 62 VAL A O 1
ATOM 510 N N . ALA A 1 63 ? -20.847 -21.305 22.232 1.00 89.50 63 ALA A N 1
ATOM 511 C CA . ALA A 1 63 ? -21.438 -20.894 23.502 1.00 89.50 63 ALA A CA 1
ATOM 512 C C . ALA A 1 63 ? -22.965 -20.933 23.429 1.00 89.50 63 ALA A C 1
ATOM 514 O O . ALA A 1 63 ? -23.540 -20.301 22.540 1.00 89.50 63 ALA A O 1
ATOM 515 N N . ASP A 1 64 ? -23.618 -21.640 24.353 1.00 86.75 64 ASP A N 1
ATOM 516 C CA . ASP A 1 64 ? -25.079 -21.629 24.454 1.00 86.75 64 ASP A CA 1
ATOM 517 C C . ASP A 1 64 ? -25.583 -20.463 25.329 1.00 86.75 64 ASP A C 1
ATOM 519 O O . ASP A 1 64 ? -24.793 -19.714 25.900 1.00 86.75 64 ASP A O 1
ATOM 523 N N . GLY A 1 65 ? -26.898 -20.231 25.385 1.00 84.75 65 GLY A N 1
ATOM 524 C CA . GLY A 1 65 ? -27.501 -19.157 26.185 1.00 84.75 65 GLY A CA 1
ATOM 525 C C . GLY A 1 65 ? -27.275 -17.741 25.633 1.00 84.75 65 GLY A C 1
ATOM 526 O O . GLY A 1 65 ? -27.645 -16.752 26.270 1.00 84.75 65 GLY A O 1
ATOM 527 N N . MET A 1 66 ? -26.734 -17.618 24.420 1.00 84.31 66 MET A N 1
ATOM 528 C CA . MET A 1 66 ? -26.359 -16.377 23.726 1.00 84.31 66 MET A CA 1
ATOM 529 C C . MET A 1 66 ? -27.555 -15.609 23.126 1.00 84.31 66 MET A C 1
ATOM 531 O O . MET A 1 66 ? -27.421 -14.837 22.173 1.00 84.31 66 MET A O 1
ATOM 535 N N . ALA A 1 67 ? -28.739 -15.758 23.725 1.00 83.62 67 ALA A N 1
ATOM 536 C CA . ALA A 1 67 ? -29.979 -15.126 23.287 1.00 83.62 67 ALA A CA 1
ATOM 537 C C . ALA A 1 67 ? -29.860 -13.589 23.231 1.00 83.62 67 ALA A C 1
ATOM 539 O O . ALA A 1 67 ? -29.517 -12.926 24.218 1.00 83.62 67 ALA A O 1
ATOM 540 N N . GLY A 1 68 ? -30.149 -13.011 22.061 1.00 84.62 68 GLY A N 1
ATOM 541 C CA . GLY A 1 68 ? -30.044 -11.570 21.809 1.00 84.62 68 GLY A CA 1
ATOM 542 C C . GLY A 1 68 ? -28.618 -11.053 21.583 1.00 84.62 68 GLY A C 1
ATOM 543 O O . GLY A 1 68 ? -28.390 -9.856 21.730 1.00 84.62 68 GLY A O 1
ATOM 544 N N . ALA A 1 69 ? -27.647 -11.923 21.287 1.00 88.00 69 ALA A N 1
ATOM 545 C CA . ALA A 1 69 ? -26.348 -11.506 20.760 1.00 88.00 69 ALA A CA 1
ATOM 546 C C . ALA A 1 69 ? -26.445 -11.181 19.257 1.00 88.00 69 ALA A C 1
ATOM 548 O O . ALA A 1 69 ? -27.287 -11.745 18.556 1.00 88.00 69 ALA A O 1
ATOM 549 N N . ALA A 1 70 ? -25.593 -10.284 18.759 1.00 90.06 70 ALA A N 1
ATOM 550 C CA . ALA A 1 70 ? -25.567 -9.900 17.347 1.00 90.06 70 ALA A CA 1
ATOM 551 C C . ALA A 1 70 ? -24.470 -10.631 16.549 1.00 90.06 70 ALA A C 1
ATOM 553 O O . ALA A 1 70 ? -23.431 -11.024 17.078 1.00 90.06 70 ALA A O 1
ATOM 554 N N . MET A 1 71 ? -24.684 -10.783 15.239 1.00 90.44 71 MET A N 1
ATOM 555 C CA . MET A 1 71 ? -23.633 -11.225 14.317 1.00 90.44 71 MET A CA 1
ATOM 556 C C . MET A 1 71 ? -22.534 -10.154 14.234 1.00 90.44 71 MET A C 1
ATOM 558 O O . MET A 1 71 ? -22.832 -8.960 14.201 1.00 90.44 71 MET A O 1
ATOM 562 N N . TYR A 1 72 ? -21.275 -10.589 14.203 1.00 89.19 72 TYR A N 1
ATOM 563 C CA . TYR A 1 72 ? -20.073 -9.758 14.312 1.00 89.19 72 TYR A CA 1
ATOM 564 C C . TYR A 1 72 ? -19.955 -8.964 15.628 1.00 89.19 72 TYR A C 1
ATOM 566 O O . TYR A 1 72 ? -19.190 -8.006 15.704 1.00 89.19 72 TYR A O 1
ATOM 574 N N . GLU A 1 73 ? -20.677 -9.352 16.689 1.00 91.81 73 GLU A N 1
ATOM 575 C CA . GLU A 1 73 ? -20.485 -8.798 18.036 1.00 91.81 73 GLU A CA 1
ATOM 576 C C . GLU A 1 73 ? -19.194 -9.335 18.674 1.00 91.81 73 GLU A C 1
ATOM 578 O O . GLU A 1 73 ? -18.917 -10.535 18.631 1.00 91.81 73 GLU A O 1
ATOM 583 N N . LEU A 1 74 ? -18.422 -8.451 19.308 1.00 91.88 74 LEU A N 1
ATOM 584 C CA . LEU A 1 74 ? -17.224 -8.800 20.062 1.00 91.88 74 LEU A CA 1
ATOM 585 C C . LEU A 1 74 ? -17.596 -9.311 21.463 1.00 91.88 74 LEU A C 1
ATOM 587 O O . LEU A 1 74 ? -18.416 -8.721 22.174 1.00 91.88 74 LEU A O 1
ATOM 591 N N . VAL A 1 75 ? -16.949 -10.393 21.880 1.00 92.00 75 VAL A N 1
ATOM 592 C CA . VAL A 1 75 ? -17.159 -11.082 23.159 1.00 92.00 75 VAL A CA 1
ATOM 593 C C . VAL A 1 75 ? -15.839 -11.290 23.902 1.00 92.00 75 VAL A C 1
ATOM 595 O O . VAL A 1 75 ? -14.756 -11.233 23.313 1.00 92.00 75 VAL A O 1
ATOM 598 N N . ARG A 1 76 ? -15.931 -11.531 25.212 1.00 91.88 76 ARG A N 1
ATOM 599 C CA . ARG A 1 76 ? -14.831 -12.006 26.059 1.00 91.88 76 ARG A CA 1
ATOM 600 C C . ARG A 1 76 ? -15.110 -13.446 26.471 1.00 91.88 76 ARG A C 1
ATOM 602 O O . ARG A 1 76 ? -16.159 -13.710 27.047 1.00 91.88 76 ARG A O 1
ATOM 609 N N . VAL A 1 77 ? -14.195 -14.354 26.150 1.00 90.44 77 VAL A N 1
ATOM 610 C CA . VAL A 1 77 ? -14.323 -15.804 26.356 1.00 90.44 77 VAL A CA 1
ATOM 611 C C . VAL A 1 77 ? -13.308 -16.259 27.400 1.00 90.44 77 VAL A C 1
ATOM 613 O O . VAL A 1 77 ? -12.147 -15.851 27.346 1.00 90.44 77 VAL A O 1
ATOM 616 N N . GLY A 1 78 ? -13.720 -17.129 28.321 1.00 88.81 78 GLY A N 1
ATOM 617 C CA . GLY A 1 78 ? -12.810 -17.693 29.315 1.00 88.81 78 GLY A CA 1
ATOM 618 C C . GLY A 1 78 ? -12.616 -16.803 30.540 1.00 88.81 78 GLY A C 1
ATOM 619 O O . GLY A 1 78 ? -12.861 -15.594 30.508 1.00 88.81 78 GLY A O 1
ATOM 620 N N . HIS A 1 79 ? -12.084 -17.386 31.614 1.00 87.62 79 HIS A N 1
ATOM 621 C CA . HIS A 1 79 ? -11.615 -16.615 32.771 1.00 87.62 79 HIS A CA 1
ATOM 622 C C . HIS A 1 79 ? -10.495 -15.619 32.401 1.00 87.62 79 HIS A C 1
ATOM 624 O O . HIS A 1 79 ? -10.469 -14.506 32.930 1.00 87.62 79 HIS A O 1
ATOM 630 N N . ASP A 1 80 ? -9.661 -15.955 31.409 1.00 86.88 80 ASP A N 1
ATOM 631 C CA . ASP A 1 80 ? -8.637 -15.070 30.827 1.00 86.88 80 ASP A CA 1
ATOM 632 C C . ASP A 1 80 ? -9.235 -13.873 30.043 1.00 86.88 80 ASP A C 1
ATOM 634 O O . ASP A 1 80 ? -8.504 -12.963 29.666 1.00 86.88 80 ASP A O 1
ATOM 638 N N . ASN A 1 81 ? -10.555 -13.820 29.801 1.00 90.06 81 ASN A N 1
ATOM 639 C CA . ASN A 1 81 ? -11.223 -12.766 29.019 1.00 90.06 81 ASN A CA 1
ATOM 640 C C . ASN A 1 81 ? -10.624 -12.582 27.604 1.00 90.06 81 ASN A C 1
ATOM 642 O O . ASN A 1 81 ? -10.442 -11.454 27.125 1.00 90.06 81 ASN A O 1
ATOM 646 N N . LEU A 1 82 ? -10.348 -13.697 26.920 1.00 91.81 82 LEU A N 1
ATOM 647 C CA . LEU A 1 82 ? -9.844 -13.743 25.546 1.00 91.81 82 LEU A CA 1
ATOM 648 C C . LEU A 1 82 ? -10.814 -13.038 24.590 1.00 91.81 82 LEU A C 1
ATOM 650 O O . LEU A 1 82 ? -12.031 -13.171 24.718 1.00 91.81 82 LEU A O 1
ATOM 654 N N . ILE A 1 83 ? -10.296 -12.290 23.620 1.00 91.56 83 ILE A N 1
ATOM 655 C CA . ILE A 1 83 ? -11.129 -11.547 22.664 1.00 91.56 83 ILE A CA 1
ATOM 656 C C . ILE A 1 83 ? -11.638 -12.498 21.573 1.00 91.56 83 ILE A C 1
ATOM 658 O O . ILE A 1 83 ? -10.851 -13.230 20.979 1.00 91.56 83 ILE A O 1
ATOM 662 N N . GLY A 1 84 ? -12.937 -12.463 21.273 1.00 91.31 84 GLY A N 1
ATOM 663 C CA . GLY A 1 84 ? -13.542 -13.191 20.153 1.00 91.31 84 GLY A CA 1
ATOM 664 C C . GLY A 1 84 ? -14.660 -12.402 19.470 1.00 91.31 84 GLY A C 1
ATOM 665 O O . GLY A 1 84 ? -15.097 -11.375 19.983 1.00 91.31 84 GLY A O 1
ATOM 666 N N . GLU A 1 85 ? -15.128 -12.876 18.320 1.00 91.44 85 GLU A N 1
ATOM 667 C CA . GLU A 1 85 ? -16.233 -12.295 17.543 1.00 91.44 85 GLU A CA 1
ATOM 668 C C . GLU A 1 85 ? -17.253 -13.381 17.172 1.00 91.44 85 GLU A C 1
ATOM 670 O O . GLU A 1 85 ? -16.883 -14.496 16.803 1.00 91.44 85 GLU A O 1
ATOM 675 N N . ILE A 1 86 ? -18.545 -13.067 17.280 1.00 91.81 86 ILE A N 1
ATOM 676 C CA . ILE A 1 86 ? -19.632 -13.975 16.895 1.00 91.81 86 ILE A CA 1
ATOM 677 C C . ILE A 1 86 ? -19.749 -14.017 15.373 1.00 91.81 86 ILE A C 1
ATOM 679 O O . ILE A 1 86 ? -20.006 -13.001 14.731 1.00 91.81 86 ILE A O 1
ATOM 683 N N . ILE A 1 87 ? -19.624 -15.207 14.795 1.00 89.94 87 ILE A N 1
ATOM 684 C CA . ILE A 1 87 ? -19.627 -15.421 13.341 1.00 89.94 87 ILE A CA 1
ATOM 685 C C . ILE A 1 87 ? -20.844 -16.205 12.839 1.00 89.94 87 ILE A C 1
ATOM 687 O O . ILE A 1 87 ? -21.221 -16.061 11.678 1.00 89.94 87 ILE A O 1
ATOM 691 N N . ARG A 1 88 ? -21.505 -16.984 13.705 1.00 88.94 88 ARG A N 1
ATOM 692 C CA . ARG A 1 88 ? -22.769 -17.670 13.396 1.00 88.94 88 ARG A CA 1
ATOM 693 C C . ARG A 1 88 ? -23.671 -17.713 14.632 1.00 88.94 88 ARG A C 1
ATOM 695 O O . ARG A 1 88 ? -23.180 -17.730 15.758 1.00 88.94 88 ARG A O 1
ATOM 702 N N . LEU A 1 89 ? -24.983 -17.713 14.411 1.00 90.62 89 LEU A N 1
ATOM 703 C CA . LEU A 1 89 ? -26.020 -17.789 15.441 1.00 90.62 89 LEU A CA 1
ATOM 704 C C . LEU A 1 89 ? -27.015 -18.882 15.041 1.00 90.62 89 LEU A C 1
ATOM 706 O O . LEU A 1 89 ? -27.599 -18.810 13.961 1.00 90.62 89 LEU A O 1
ATOM 710 N N . GLU A 1 90 ? -27.200 -19.877 15.903 1.00 88.88 90 GLU A N 1
ATOM 711 C CA . GLU A 1 90 ? -28.069 -21.035 15.682 1.00 88.88 90 GLU A CA 1
ATOM 712 C C . GLU A 1 90 ? -29.019 -21.170 16.889 1.00 88.88 90 GLU A C 1
ATOM 714 O O . GLU A 1 90 ? -28.707 -21.771 17.914 1.00 88.88 90 GLU A O 1
ATOM 719 N N . GLY A 1 91 ? -30.193 -20.531 16.800 1.00 87.56 91 GLY A N 1
ATOM 720 C CA . GLY A 1 91 ? -31.199 -20.531 17.869 1.00 87.56 91 GLY A CA 1
ATOM 721 C C . GLY A 1 91 ? -30.763 -19.745 19.112 1.00 87.56 91 GLY A C 1
ATOM 722 O O . GLY A 1 91 ? -30.813 -18.514 19.119 1.00 87.56 91 GLY A O 1
ATOM 723 N N . HIS A 1 92 ? -30.379 -20.460 20.171 1.00 87.06 92 HIS A N 1
ATOM 724 C CA . HIS A 1 92 ? -29.840 -19.880 21.409 1.00 87.06 92 HIS A CA 1
ATOM 725 C C . HIS A 1 92 ? -28.310 -19.920 21.480 1.00 87.06 92 HIS A C 1
ATOM 727 O O . HIS A 1 92 ? -27.729 -19.226 22.315 1.00 87.06 92 HIS A O 1
ATOM 733 N N . SER A 1 93 ? -27.666 -20.656 20.577 1.00 87.75 93 SER A N 1
ATOM 734 C CA . SER A 1 93 ? -26.234 -20.922 20.606 1.00 87.75 93 SER A CA 1
ATOM 735 C C . SER A 1 93 ? -25.492 -20.057 19.580 1.00 87.75 93 SER A C 1
ATOM 737 O O . SER A 1 93 ? -26.014 -19.731 18.509 1.00 87.75 93 SER A O 1
ATOM 739 N N . ALA A 1 94 ? -24.268 -19.644 19.906 1.00 90.88 94 ALA A N 1
ATOM 740 C CA . ALA A 1 94 ? -23.439 -18.779 19.072 1.00 90.88 94 ALA A CA 1
ATOM 741 C C . ALA A 1 94 ? -22.077 -19.416 18.789 1.00 90.88 94 ALA A C 1
ATOM 743 O O . ALA A 1 94 ? -21.352 -19.800 19.708 1.00 90.88 94 ALA A O 1
ATOM 744 N N . THR A 1 95 ? -21.699 -19.459 17.513 1.00 90.50 95 THR A N 1
ATOM 745 C CA . THR A 1 95 ? -20.339 -19.798 17.090 1.00 90.50 95 THR A CA 1
ATOM 746 C C . THR A 1 95 ? -19.473 -18.545 17.164 1.00 90.50 95 THR A C 1
ATOM 748 O O . THR A 1 95 ? -19.734 -17.547 16.486 1.00 90.50 95 THR A O 1
ATOM 751 N N . ILE A 1 96 ? -18.434 -18.609 17.989 1.00 91.44 96 ILE A N 1
ATOM 752 C CA . ILE A 1 96 ? -17.478 -17.543 18.273 1.00 91.44 96 ILE A CA 1
ATOM 753 C C . ILE A 1 96 ? -16.127 -17.922 17.668 1.00 91.44 96 ILE A C 1
ATOM 755 O O . ILE A 1 96 ? -15.631 -19.032 17.861 1.00 91.44 96 ILE A O 1
ATOM 759 N N . GLN A 1 97 ? -15.505 -16.975 16.977 1.00 91.12 97 GLN A N 1
ATOM 760 C CA . GLN A 1 97 ? -14.125 -17.053 16.518 1.00 91.12 97 GLN A CA 1
ATOM 761 C C . GLN A 1 97 ? -13.235 -16.268 17.484 1.00 91.12 97 GLN A C 1
ATOM 763 O O . GLN A 1 97 ? -13.395 -15.059 17.642 1.00 91.12 97 GLN A O 1
ATOM 768 N N . VAL A 1 98 ? -12.303 -16.948 18.147 1.00 91.56 98 VAL A N 1
ATOM 769 C CA . VAL A 1 98 ? -11.396 -16.346 19.133 1.00 91.56 98 VAL A CA 1
ATOM 770 C C . VAL A 1 98 ? -10.148 -15.796 18.428 1.00 91.56 98 VAL A C 1
ATOM 772 O O . VAL A 1 98 ? -9.549 -16.450 17.572 1.00 91.56 98 VAL A O 1
ATOM 775 N N . TYR A 1 99 ? -9.770 -14.563 18.772 1.00 90.31 99 TYR A N 1
ATOM 776 C CA . TYR A 1 99 ? -8.607 -13.839 18.240 1.00 90.31 99 TYR A CA 1
ATOM 777 C C . TYR A 1 99 ? -7.292 -14.163 18.960 1.00 90.31 99 TYR A C 1
ATOM 779 O O . TYR A 1 99 ? -6.227 -13.722 18.532 1.00 90.31 99 TYR A O 1
ATOM 787 N N . GLU A 1 100 ? -7.370 -14.941 20.034 1.00 89.75 100 GLU A N 1
ATOM 788 C CA . GLU A 1 100 ? -6.256 -15.415 20.852 1.00 89.75 100 GLU A CA 1
ATOM 789 C C . GLU A 1 100 ? -6.175 -16.952 20.850 1.00 89.75 100 GLU A C 1
ATOM 791 O O . GLU A 1 100 ? -7.010 -17.638 20.258 1.00 89.75 100 GLU A O 1
ATOM 796 N N . GLU A 1 101 ? -5.144 -17.511 21.481 1.00 87.56 101 GLU A N 1
ATOM 797 C CA . GLU A 1 101 ? -5.003 -18.960 21.625 1.00 87.56 101 GLU A CA 1
ATOM 798 C C . GLU A 1 101 ? -6.000 -19.507 22.661 1.00 87.56 101 GLU A C 1
ATOM 800 O O . GLU A 1 101 ? -6.010 -19.084 23.814 1.00 87.56 101 GLU A O 1
ATOM 805 N N . THR A 1 102 ? -6.810 -20.491 22.266 1.00 88.81 102 THR A N 1
ATOM 806 C CA . THR A 1 102 ? -7.860 -21.123 23.090 1.00 88.81 102 THR A CA 1
ATOM 807 C C . THR A 1 102 ? -7.354 -22.234 24.022 1.00 88.81 102 THR A C 1
ATOM 809 O O . THR A 1 102 ? -8.146 -22.882 24.709 1.00 88.81 102 THR A O 1
ATOM 812 N N . ALA A 1 103 ? -6.044 -22.489 24.057 1.00 87.31 103 ALA A N 1
ATOM 813 C CA . ALA A 1 103 ? -5.445 -23.596 24.797 1.00 87.31 103 ALA A CA 1
ATOM 814 C C . ALA A 1 103 ? -5.616 -23.434 26.321 1.00 87.31 103 ALA A C 1
ATOM 816 O O . ALA A 1 103 ? -4.967 -22.599 26.952 1.00 87.31 103 ALA A O 1
ATOM 817 N N . GLY A 1 104 ? -6.456 -24.271 26.930 1.00 86.44 104 GLY A N 1
ATOM 818 C CA . GLY A 1 104 ? -6.734 -24.243 28.370 1.00 86.44 104 GLY A CA 1
ATOM 819 C C . GLY A 1 104 ? -8.060 -23.589 28.767 1.00 86.44 104 GLY A C 1
ATOM 820 O O . GLY A 1 104 ? -8.332 -23.523 29.961 1.00 86.44 104 GLY A O 1
ATOM 821 N N . LEU A 1 105 ? -8.897 -23.170 27.807 1.00 87.50 105 LEU A N 1
ATOM 822 C CA . LEU A 1 105 ? -10.325 -22.952 28.071 1.00 87.50 105 LEU A CA 1
ATOM 823 C C . LEU A 1 105 ? -10.972 -24.267 28.545 1.00 87.50 105 LEU A C 1
ATOM 825 O O . LEU A 1 105 ? -10.707 -25.327 27.971 1.00 87.50 105 LEU A O 1
ATOM 829 N N . MET A 1 106 ? -11.824 -24.206 29.570 1.00 86.38 106 MET A N 1
ATOM 830 C CA . MET A 1 106 ? -12.471 -25.371 30.187 1.00 86.38 106 MET A CA 1
ATOM 831 C C . MET A 1 106 ? -13.993 -25.281 30.097 1.00 86.38 106 MET A C 1
ATOM 833 O O . MET A 1 106 ? -14.578 -24.221 30.297 1.00 86.38 106 MET A O 1
ATOM 837 N N . VAL A 1 107 ? -14.646 -26.408 29.790 1.00 84.00 107 VAL A N 1
ATOM 838 C CA . VAL A 1 107 ? -16.103 -26.467 29.577 1.00 84.00 107 VAL A CA 1
ATOM 839 C C . VAL A 1 107 ? -16.837 -25.822 30.757 1.00 84.00 107 VAL A C 1
ATOM 841 O O . VAL A 1 107 ? -16.619 -26.198 31.911 1.00 84.00 107 VAL A O 1
ATOM 844 N N . ASN A 1 108 ? -17.735 -24.887 30.435 1.00 82.00 108 ASN A N 1
ATOM 845 C CA . ASN A 1 108 ? -18.454 -23.974 31.337 1.00 82.00 108 ASN A CA 1
ATOM 846 C C . ASN A 1 108 ? -17.744 -22.677 31.784 1.00 82.00 108 ASN A C 1
ATOM 848 O O . ASN A 1 108 ? -18.343 -21.941 32.575 1.00 82.00 108 ASN A O 1
ATOM 852 N N . ASP A 1 109 ? -16.573 -22.315 31.242 1.00 86.25 109 ASP A N 1
ATOM 853 C CA . ASP A 1 109 ? -16.055 -20.943 31.392 1.00 86.25 109 ASP A CA 1
ATOM 854 C C . ASP A 1 109 ? -17.098 -19.896 30.922 1.00 86.25 109 ASP A C 1
ATOM 856 O O . ASP A 1 109 ? -17.869 -20.157 29.989 1.00 86.25 109 ASP A O 1
ATOM 860 N N . PRO A 1 110 ? -17.125 -18.686 31.514 1.00 87.75 110 PRO A N 1
ATOM 861 C CA . PRO A 1 110 ? -18.078 -17.648 31.132 1.00 87.75 110 PRO A CA 1
ATOM 862 C C . PRO A 1 110 ? -17.778 -17.025 29.760 1.00 87.75 110 PRO A C 1
ATOM 864 O O . PRO A 1 110 ? -16.620 -16.870 29.358 1.00 87.75 110 PRO A O 1
ATOM 867 N N . VAL A 1 111 ? -18.839 -16.556 29.094 1.00 89.00 111 VAL A N 1
ATOM 868 C CA . VAL A 1 111 ? -18.751 -15.663 27.929 1.00 89.00 111 VAL A CA 1
ATOM 869 C C . VAL A 1 111 ? -19.464 -14.347 28.236 1.00 89.00 111 VAL A C 1
ATOM 871 O O . VAL A 1 111 ? -20.653 -14.318 28.557 1.00 89.00 111 VAL A O 1
ATOM 874 N N . LEU A 1 112 ? -18.734 -13.233 28.138 1.00 89.69 112 LEU A N 1
ATOM 875 C CA . LEU A 1 112 ? -19.251 -11.885 28.374 1.00 89.69 112 LEU A CA 1
ATOM 876 C C . LEU A 1 112 ? -19.445 -11.151 27.043 1.00 89.69 112 LEU A C 1
ATOM 878 O O . LEU A 1 112 ? -18.543 -11.088 26.206 1.00 89.69 112 LEU A O 1
ATOM 882 N N . ARG A 1 113 ? -20.623 -10.557 26.861 1.00 88.88 113 ARG A N 1
ATOM 883 C CA . ARG A 1 113 ? -20.989 -9.782 25.668 1.00 88.88 113 ARG A CA 1
ATOM 884 C C . ARG A 1 113 ? -20.601 -8.313 25.802 1.00 88.88 113 ARG A C 1
ATOM 886 O O . ARG A 1 113 ? -20.729 -7.742 26.884 1.00 88.88 113 ARG A O 1
ATOM 893 N N . THR A 1 114 ? -20.146 -7.692 24.710 1.00 87.06 114 THR A N 1
ATOM 894 C CA . THR A 1 114 ? -19.788 -6.257 24.700 1.00 87.06 114 THR A CA 1
ATOM 895 C C . THR A 1 114 ? -20.806 -5.370 23.983 1.00 87.06 114 THR A C 1
ATOM 897 O O . THR A 1 114 ? -20.735 -4.146 24.110 1.00 87.06 114 THR A O 1
ATOM 900 N N . HIS A 1 115 ? -21.758 -5.962 23.250 1.00 87.56 115 HIS A N 1
ATOM 901 C CA . HIS A 1 115 ? -22.783 -5.278 22.455 1.00 87.56 115 HIS A CA 1
ATOM 902 C C . HIS A 1 115 ? -22.224 -4.258 21.449 1.00 87.56 115 HIS A C 1
ATOM 904 O O . HIS A 1 115 ? -22.880 -3.274 21.101 1.00 87.56 115 HIS A O 1
ATOM 910 N N . LYS A 1 116 ? -20.997 -4.499 20.975 1.00 88.75 116 LYS A N 1
ATOM 911 C CA . LYS A 1 116 ? -20.313 -3.731 19.932 1.00 88.75 116 LYS A CA 1
ATOM 912 C C . LYS A 1 116 ? -19.571 -4.680 18.988 1.00 88.75 116 LYS A C 1
ATOM 914 O O . LYS A 1 116 ? -19.074 -5.704 19.453 1.00 88.75 116 LYS A O 1
ATOM 919 N N . PRO A 1 117 ? -19.446 -4.352 17.694 1.00 92.62 117 PRO A N 1
ATOM 920 C CA . PRO A 1 117 ? -18.554 -5.069 16.790 1.00 92.62 117 PRO A CA 1
ATOM 921 C C . PRO A 1 117 ? -17.081 -4.732 17.051 1.00 92.62 117 PRO A C 1
ATOM 923 O O . PRO A 1 117 ? -16.773 -3.748 17.735 1.00 92.62 117 PRO A O 1
ATOM 926 N N . LEU A 1 118 ? -16.163 -5.502 16.454 1.00 90.81 118 LEU A N 1
ATOM 927 C CA . LEU A 1 118 ? -14.730 -5.188 16.467 1.00 90.81 118 LEU A CA 1
ATOM 928 C C . LEU A 1 118 ? -14.493 -3.755 15.953 1.00 90.81 118 LEU A C 1
ATOM 930 O O . LEU A 1 118 ? -14.802 -3.420 14.807 1.00 90.81 118 LEU A O 1
ATOM 934 N N . SER A 1 119 ? -13.970 -2.904 16.835 1.00 92.62 119 SER A N 1
ATOM 935 C CA . SER A 1 119 ? -13.853 -1.458 16.638 1.00 92.62 119 SER A CA 1
ATOM 936 C C . SER A 1 119 ? -12.493 -0.956 17.112 1.00 92.62 119 SER A C 1
ATOM 938 O O . SER A 1 119 ? -11.995 -1.424 18.134 1.00 92.62 119 SER A O 1
ATOM 940 N N . VAL A 1 120 ? -11.929 0.015 16.396 1.00 94.69 120 VAL A N 1
ATOM 941 C CA . VAL A 1 120 ? -10.632 0.645 16.694 1.00 94.69 120 VAL A CA 1
ATOM 942 C C . VAL A 1 120 ? -10.805 1.990 17.398 1.00 94.69 120 VAL A C 1
ATOM 944 O O . VAL A 1 120 ? -11.750 2.724 17.099 1.00 94.69 120 VAL A O 1
ATOM 947 N N . GLU A 1 121 ? -9.890 2.323 18.310 1.00 94.62 121 GLU A N 1
ATOM 948 C CA . GLU A 1 121 ? -9.747 3.669 18.880 1.00 94.62 121 GLU A CA 1
ATOM 949 C C . GLU A 1 121 ? -8.983 4.554 17.878 1.00 94.62 121 GLU A C 1
ATOM 951 O O . GLU A 1 121 ? -7.871 4.226 17.463 1.00 94.62 121 GLU A O 1
ATOM 956 N N . LEU A 1 122 ? -9.581 5.674 17.470 1.00 94.50 122 LEU A N 1
ATOM 957 C CA . LEU A 1 122 ? -9.028 6.635 16.515 1.00 94.50 122 LEU A CA 1
ATOM 958 C C . LEU A 1 122 ? -8.849 7.994 17.206 1.00 94.50 122 LEU A C 1
ATOM 960 O O .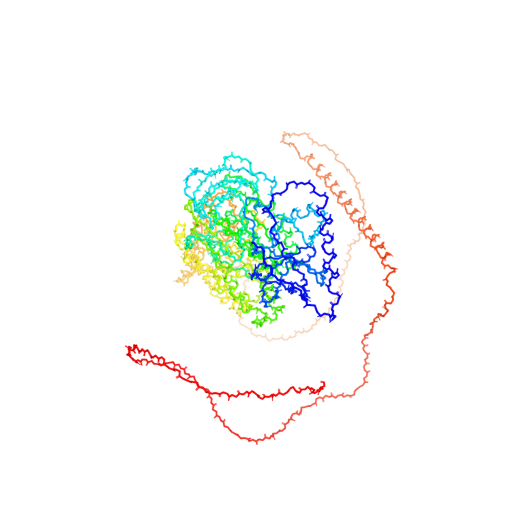 LEU A 1 122 ? -9.811 8.537 17.750 1.00 94.50 122 LEU A O 1
ATOM 964 N N . GLY A 1 123 ? -7.635 8.542 17.178 1.00 92.50 123 GLY A N 1
ATOM 965 C CA . GLY A 1 123 ? -7.270 9.807 17.824 1.00 92.50 123 GLY A CA 1
ATOM 966 C C . GLY A 1 123 ? -5.749 10.034 17.820 1.00 92.50 123 GLY A C 1
ATOM 967 O O . GLY A 1 123 ? -5.029 9.243 17.204 1.00 92.50 123 GLY A O 1
ATOM 968 N N . PRO A 1 124 ? -5.247 11.094 18.479 1.00 92.06 124 PRO A N 1
ATOM 969 C CA . PRO A 1 124 ? -3.811 11.355 18.622 1.00 92.06 124 PRO A CA 1
ATOM 970 C C . PRO A 1 124 ? -3.061 10.205 19.317 1.00 92.06 124 PRO A C 1
ATOM 972 O O . PRO A 1 124 ? -3.591 9.578 20.234 1.00 92.06 124 PRO A O 1
ATOM 975 N N . GLY A 1 125 ? -1.820 9.937 18.901 1.00 90.25 125 GLY A N 1
ATOM 976 C CA . GLY A 1 125 ? -0.994 8.836 19.413 1.00 90.25 125 GLY A CA 1
ATOM 977 C C . GLY A 1 125 ? -1.007 7.575 18.538 1.00 90.25 125 GLY A C 1
ATOM 978 O O . GLY A 1 125 ? -0.673 6.491 19.019 1.00 90.25 125 GLY A O 1
ATOM 979 N N . ILE A 1 126 ? -1.390 7.693 17.264 1.00 93.31 126 ILE A N 1
ATOM 980 C CA . ILE A 1 126 ? -1.412 6.592 16.283 1.00 93.31 126 ILE A CA 1
ATOM 981 C C . ILE A 1 126 ? -0.133 6.579 15.435 1.00 93.31 126 ILE A C 1
ATOM 983 O O . ILE A 1 126 ? 0.351 5.503 15.062 1.00 93.31 126 ILE A O 1
ATOM 987 N N . LEU A 1 127 ? 0.438 7.749 15.140 1.00 91.62 127 LEU A N 1
ATOM 988 C CA . LEU A 1 127 ? 1.669 7.861 14.359 1.00 91.62 127 LEU A CA 1
ATOM 989 C C . LEU A 1 127 ? 2.888 7.463 15.203 1.00 91.62 127 LEU A C 1
ATOM 991 O O . LEU A 1 127 ? 3.033 7.868 16.355 1.00 91.62 127 LEU A O 1
ATOM 995 N N . GLY A 1 128 ? 3.777 6.649 14.633 1.00 88.62 128 GLY A N 1
ATOM 996 C CA . GLY A 1 128 ? 4.953 6.110 15.320 1.00 88.62 128 GLY A CA 1
ATOM 997 C C . GLY A 1 128 ? 4.666 4.989 16.327 1.00 88.62 128 GLY A C 1
ATOM 998 O O . GLY A 1 128 ? 5.602 4.496 16.961 1.00 88.62 128 GLY A O 1
ATOM 999 N N . ASN A 1 129 ? 3.409 4.550 16.463 1.00 91.81 129 ASN A N 1
ATOM 1000 C CA . ASN A 1 129 ? 3.036 3.399 17.285 1.00 91.81 129 ASN A CA 1
ATOM 1001 C C . ASN A 1 129 ? 2.961 2.091 16.475 1.00 91.81 129 ASN A C 1
ATOM 1003 O O . ASN A 1 129 ? 2.820 2.082 15.248 1.00 91.81 129 ASN A O 1
ATOM 1007 N N . ILE A 1 130 ? 3.103 0.975 17.198 1.00 93.62 130 ILE A N 1
ATOM 1008 C CA . ILE A 1 130 ? 3.167 -0.387 16.651 1.00 93.62 130 ILE A CA 1
ATOM 1009 C C . ILE A 1 130 ? 2.082 -1.229 17.323 1.00 93.62 130 ILE A C 1
ATOM 1011 O O . ILE A 1 130 ? 2.135 -1.465 18.533 1.00 93.62 130 ILE A O 1
ATOM 1015 N N . PHE A 1 131 ? 1.128 -1.691 16.526 1.00 94.81 131 PHE A N 1
ATOM 1016 C CA . PHE A 1 131 ? -0.070 -2.402 16.961 1.00 94.81 131 PHE A CA 1
ATOM 1017 C C . PHE A 1 131 ? -0.042 -3.884 16.561 1.00 94.81 131 PHE A C 1
ATOM 1019 O O . PHE A 1 131 ? 0.567 -4.233 15.552 1.00 94.81 131 PHE A O 1
ATOM 1026 N N . ASP A 1 132 ? -0.738 -4.749 17.303 1.00 92.81 132 ASP A N 1
ATOM 1027 C CA . ASP A 1 132 ? -1.125 -6.083 16.818 1.00 92.81 132 ASP A CA 1
ATOM 1028 C C . ASP A 1 132 ? -2.377 -6.025 15.911 1.00 92.81 132 ASP A C 1
ATOM 1030 O O . ASP A 1 132 ? -2.936 -4.953 15.654 1.00 92.81 132 ASP A O 1
ATOM 1034 N N . GLY A 1 133 ? -2.838 -7.178 15.409 1.00 88.44 133 GLY A N 1
ATOM 1035 C CA . GLY A 1 133 ? -3.999 -7.248 14.511 1.00 88.44 133 GLY A CA 1
ATOM 1036 C C . GLY A 1 133 ? -5.320 -6.721 15.097 1.00 88.44 133 GLY A C 1
ATOM 1037 O O . GLY A 1 133 ? -6.206 -6.336 14.332 1.00 88.44 133 GLY A O 1
ATOM 1038 N N . ILE A 1 134 ? -5.432 -6.642 16.429 1.00 91.00 134 ILE A N 1
ATOM 1039 C CA . ILE A 1 134 ? -6.594 -6.120 17.168 1.00 91.00 134 ILE A CA 1
ATOM 1040 C C . ILE A 1 134 ? -6.276 -4.802 17.905 1.00 91.00 134 ILE A C 1
ATOM 1042 O O . ILE A 1 134 ? -6.910 -4.460 18.901 1.00 91.00 134 ILE A O 1
ATOM 1046 N N . GLN A 1 135 ? -5.315 -4.041 17.371 1.00 93.88 135 GLN A N 1
ATOM 1047 C CA . GLN A 1 135 ? -4.941 -2.686 17.784 1.00 93.88 135 GLN A CA 1
ATOM 1048 C C . GLN A 1 135 ? -4.320 -2.537 19.189 1.00 93.88 135 GLN A C 1
ATOM 1050 O O . GLN A 1 135 ? -4.326 -1.443 19.753 1.00 93.88 135 GLN A O 1
ATOM 1055 N N . ARG A 1 136 ? -3.719 -3.583 19.771 1.00 93.50 136 ARG A N 1
ATOM 1056 C CA . ARG A 1 136 ? -2.993 -3.442 21.049 1.00 93.50 136 ARG A CA 1
ATOM 1057 C C . ARG A 1 136 ? -1.545 -2.973 20.831 1.00 93.50 136 ARG A C 1
ATOM 1059 O O . ARG A 1 136 ? -0.846 -3.569 20.009 1.00 93.50 136 ARG A O 1
ATOM 1066 N N . PRO A 1 137 ? -1.047 -1.958 21.563 1.00 94.62 137 PRO A N 1
ATOM 1067 C CA . PRO A 1 137 ? 0.309 -1.437 21.392 1.00 94.62 137 PRO A CA 1
ATOM 1068 C C . PRO A 1 137 ? 1.371 -2.394 21.957 1.00 94.62 137 PRO A C 1
ATOM 1070 O O . PRO A 1 137 ? 1.530 -2.531 23.175 1.00 94.62 137 PRO A O 1
ATOM 1073 N N . LEU A 1 138 ? 2.161 -3.016 21.074 1.00 92.50 138 LEU A N 1
ATOM 1074 C CA . LEU A 1 138 ? 3.160 -4.037 21.436 1.00 92.50 138 LEU A CA 1
ATOM 1075 C C . LEU A 1 138 ? 4.215 -3.512 22.427 1.00 92.50 138 LEU A C 1
ATOM 1077 O O . LEU A 1 138 ? 4.604 -4.207 23.366 1.00 92.50 138 LEU A O 1
ATOM 1081 N N . LYS A 1 139 ? 4.630 -2.250 22.264 1.00 90.62 139 LYS A N 1
ATOM 1082 C CA . LYS A 1 139 ? 5.597 -1.566 23.141 1.00 90.62 139 LYS A CA 1
ATOM 1083 C C . LYS A 1 139 ? 5.084 -1.404 24.579 1.00 90.62 139 LYS A C 1
ATOM 1085 O O . LYS A 1 139 ? 5.882 -1.408 25.514 1.00 90.62 139 LYS A O 1
ATOM 1090 N N . THR A 1 140 ? 3.772 -1.268 24.761 1.00 91.25 140 THR A N 1
ATOM 1091 C CA . THR A 1 140 ? 3.133 -1.137 26.080 1.00 91.25 140 THR A CA 1
ATOM 1092 C C . THR A 1 140 ? 2.854 -2.506 26.694 1.00 91.25 140 THR A C 1
ATOM 1094 O O . THR A 1 140 ? 3.023 -2.660 27.901 1.00 91.25 140 THR A O 1
ATOM 1097 N N . ILE A 1 141 ? 2.520 -3.518 25.877 1.00 92.19 141 ILE A N 1
ATOM 1098 C CA . ILE A 1 141 ? 2.446 -4.919 26.322 1.00 92.19 141 ILE A CA 1
ATOM 1099 C C . ILE A 1 141 ? 3.791 -5.348 26.920 1.00 92.19 141 ILE A C 1
ATOM 1101 O O . ILE A 1 141 ? 3.826 -5.680 28.100 1.00 92.19 141 ILE A O 1
ATOM 1105 N N . ALA A 1 142 ? 4.894 -5.251 26.167 1.00 91.62 142 ALA A N 1
ATOM 1106 C CA . ALA A 1 142 ? 6.219 -5.694 26.621 1.00 91.62 142 ALA A CA 1
ATOM 1107 C C . ALA A 1 142 ? 6.696 -4.971 27.900 1.00 91.62 142 ALA A C 1
ATOM 1109 O O . ALA A 1 142 ? 7.258 -5.584 28.805 1.00 91.62 142 ALA A O 1
ATOM 1110 N N . LYS A 1 143 ? 6.414 -3.664 28.022 1.00 91.06 143 LYS A N 1
ATOM 1111 C CA . LYS A 1 143 ? 6.678 -2.891 29.252 1.00 91.06 143 LYS A CA 1
ATOM 1112 C C . LYS A 1 143 ? 5.879 -3.377 30.466 1.00 91.06 143 LYS A C 1
ATOM 1114 O O . LYS A 1 143 ? 6.350 -3.214 31.586 1.00 91.06 143 LYS A O 1
ATOM 1119 N N . ARG A 1 144 ? 4.661 -3.891 30.260 1.00 88.88 144 ARG A N 1
ATOM 1120 C CA . ARG A 1 144 ? 3.728 -4.280 31.330 1.00 88.88 144 ARG A CA 1
ATOM 1121 C C . ARG A 1 144 ? 3.823 -5.762 31.698 1.00 88.88 144 ARG A C 1
ATOM 1123 O O . ARG A 1 144 ? 3.568 -6.090 32.851 1.00 88.88 144 ARG A O 1
ATOM 1130 N N . SER A 1 145 ? 4.187 -6.636 30.758 1.00 88.88 145 SER A N 1
ATOM 1131 C CA . SER A 1 145 ? 4.529 -8.035 31.043 1.00 88.88 145 SER A CA 1
ATOM 1132 C C . SER A 1 145 ? 5.903 -8.159 31.706 1.00 88.88 145 SER A C 1
ATOM 1134 O O . SER A 1 145 ? 6.082 -9.015 32.565 1.00 88.88 145 SER A O 1
ATOM 1136 N N . GLY A 1 146 ? 6.867 -7.315 31.314 1.00 89.06 146 GLY A N 1
ATOM 1137 C CA . GLY A 1 146 ? 8.279 -7.504 31.663 1.00 89.06 146 GLY A CA 1
ATOM 1138 C C . GLY A 1 146 ? 8.929 -8.684 30.927 1.00 89.06 146 GLY A C 1
ATOM 1139 O O . GLY A 1 146 ? 10.020 -9.106 31.298 1.00 89.06 146 GLY A O 1
ATOM 1140 N N . ASP A 1 147 ? 8.259 -9.208 29.898 1.00 89.12 147 ASP A N 1
ATOM 1141 C CA . ASP A 1 147 ? 8.610 -10.427 29.166 1.00 89.12 147 ASP A CA 1
ATOM 1142 C C . ASP A 1 147 ? 8.542 -10.192 27.645 1.00 89.12 147 ASP A C 1
ATOM 1144 O O . ASP A 1 147 ? 7.841 -9.301 27.159 1.00 89.12 147 ASP A O 1
ATOM 1148 N N . VAL A 1 148 ? 9.285 -11.007 26.895 1.00 88.75 148 VAL A N 1
ATOM 1149 C CA . VAL A 1 148 ? 9.355 -11.013 25.427 1.00 88.75 148 VAL A CA 1
ATOM 1150 C C . VAL A 1 148 ? 8.078 -11.596 24.809 1.00 88.75 148 VAL A C 1
ATOM 1152 O O . VAL A 1 148 ? 7.711 -11.231 23.690 1.00 88.75 148 VAL A O 1
ATOM 1155 N N . TYR A 1 149 ? 7.385 -12.485 25.525 1.00 90.06 149 TYR A N 1
ATOM 1156 C CA . TYR A 1 149 ? 6.126 -13.072 25.075 1.00 90.06 149 TYR A CA 1
ATOM 1157 C C . TYR A 1 149 ? 4.926 -12.147 25.329 1.00 90.06 149 TYR A C 1
ATOM 1159 O O . TYR A 1 149 ? 4.898 -11.344 26.263 1.00 90.06 149 TYR A O 1
ATOM 1167 N N . ILE A 1 150 ? 3.901 -12.279 24.482 1.00 90.12 150 ILE A N 1
ATOM 1168 C CA . ILE A 1 150 ? 2.610 -11.605 24.656 1.00 90.12 150 ILE A CA 1
ATOM 1169 C C . ILE A 1 150 ? 1.738 -12.501 25.550 1.00 90.12 150 ILE A C 1
ATOM 1171 O O . ILE A 1 150 ? 1.375 -13.593 25.107 1.00 90.12 150 ILE A O 1
ATOM 1175 N N . PRO A 1 151 ? 1.388 -12.087 26.782 1.00 89.50 151 PRO A N 1
ATOM 1176 C CA . PRO A 1 151 ? 0.491 -12.866 27.625 1.00 89.50 151 PRO A CA 1
ATOM 1177 C C . PRO A 1 151 ? -0.931 -12.878 27.050 1.00 89.50 151 PRO A C 1
ATOM 1179 O O . PRO A 1 151 ? -1.399 -11.894 26.473 1.00 89.50 151 PRO A O 1
ATOM 1182 N N . ARG A 1 152 ? -1.629 -14.001 27.230 1.00 87.94 152 ARG A N 1
ATOM 1183 C CA . ARG A 1 152 ? -3.027 -14.175 26.808 1.00 87.94 152 ARG A CA 1
ATOM 1184 C C . ARG A 1 152 ? -3.969 -13.358 27.691 1.00 87.94 152 ARG A C 1
ATOM 1186 O O . ARG A 1 152 ? -3.632 -13.028 28.827 1.00 87.94 152 ARG A O 1
ATOM 1193 N N . GLY A 1 153 ? -5.131 -12.994 27.157 1.00 85.31 153 GLY A N 1
ATOM 1194 C CA . GLY A 1 153 ? -6.131 -12.181 27.852 1.00 85.31 153 GLY A CA 1
ATOM 1195 C C . GLY A 1 153 ? -5.731 -10.716 28.052 1.00 85.31 153 GLY A C 1
ATOM 1196 O O . GLY A 1 153 ? -6.458 -9.953 28.693 1.00 85.31 153 GLY A O 1
ATOM 1197 N N . VAL A 1 154 ? -4.570 -10.285 27.536 1.00 88.12 154 VAL A N 1
ATOM 1198 C CA . VAL A 1 154 ? -3.964 -9.016 27.949 1.00 88.12 154 VAL A CA 1
ATOM 1199 C C . VAL A 1 154 ? -4.771 -7.805 27.466 1.00 88.12 154 VAL A C 1
ATOM 1201 O O . VAL A 1 154 ? -4.794 -7.438 26.287 1.00 88.12 154 VAL A O 1
ATOM 1204 N N . ALA A 1 155 ? -5.445 -7.165 28.423 1.00 85.44 155 ALA A N 1
ATOM 1205 C CA . ALA A 1 155 ? -6.210 -5.943 28.230 1.00 85.44 155 ALA A CA 1
ATOM 1206 C C . ALA A 1 155 ? -5.318 -4.710 28.451 1.00 85.44 155 ALA A C 1
ATOM 1208 O O . ALA A 1 155 ? -5.037 -4.312 29.586 1.00 85.44 155 ALA A O 1
ATOM 1209 N N . VAL A 1 156 ? -4.882 -4.102 27.348 1.00 89.38 156 VAL A N 1
ATOM 1210 C CA . VAL A 1 156 ? -4.179 -2.809 27.281 1.00 89.38 156 VAL A CA 1
ATOM 1211 C C . VAL A 1 156 ? -5.044 -1.871 26.425 1.00 89.38 156 VAL A C 1
ATOM 1213 O O . VAL A 1 156 ? -5.601 -2.354 25.436 1.00 89.38 156 VAL A O 1
ATOM 1216 N N . PRO A 1 157 ? -5.211 -0.577 26.769 1.00 90.38 157 PRO A N 1
ATOM 1217 C CA . PRO A 1 157 ? -5.849 0.380 25.860 1.00 90.38 157 PRO A CA 1
ATOM 1218 C C . PRO A 1 157 ? -5.060 0.489 24.546 1.00 90.38 157 PRO A C 1
ATOM 1220 O O . PRO A 1 157 ? -3.851 0.252 24.537 1.00 90.38 157 PRO A O 1
ATOM 1223 N N . ALA A 1 158 ? -5.729 0.838 23.443 1.00 91.25 158 ALA A N 1
ATOM 1224 C CA . ALA A 1 158 ? -5.055 0.955 22.152 1.00 91.25 158 ALA A CA 1
ATOM 1225 C C . ALA A 1 158 ? -4.167 2.207 22.123 1.00 91.25 158 ALA A C 1
ATOM 1227 O O . ALA A 1 158 ? -2.989 2.133 21.777 1.00 91.25 158 ALA A O 1
ATOM 1228 N N . LEU A 1 159 ? -4.719 3.344 22.556 1.00 92.19 159 LEU A N 1
ATOM 1229 C CA . LEU A 1 159 ? -3.989 4.604 22.702 1.00 92.19 159 LEU A CA 1
ATOM 1230 C C . LEU A 1 159 ? -3.616 4.855 24.167 1.00 92.19 159 LEU A C 1
ATOM 1232 O O . LEU A 1 159 ? -4.345 4.462 25.078 1.00 92.19 159 LEU A O 1
ATOM 1236 N N . ASP A 1 160 ? -2.480 5.516 24.389 1.00 90.06 160 ASP A N 1
ATOM 1237 C CA . ASP A 1 160 ? -2.047 5.927 25.726 1.00 90.06 160 ASP A CA 1
ATOM 1238 C C . ASP A 1 160 ? -2.931 7.081 26.224 1.00 90.06 160 ASP A C 1
ATOM 1240 O O . ASP A 1 160 ? -3.108 8.087 25.534 1.00 90.06 160 ASP A O 1
ATOM 1244 N N . LYS A 1 161 ? -3.534 6.902 27.402 1.00 88.31 161 LYS A N 1
ATOM 1245 C CA . LYS A 1 161 ? -4.571 7.792 27.949 1.00 88.31 161 LYS A CA 1
ATOM 1246 C C . LYS A 1 161 ? -4.043 8.727 29.033 1.00 88.31 161 LYS A C 1
ATOM 1248 O O . LYS A 1 161 ? -4.806 9.581 29.481 1.00 88.31 161 LYS A O 1
ATOM 1253 N N . ASP A 1 162 ? -2.766 8.589 29.389 1.00 89.31 162 ASP A N 1
ATOM 1254 C CA . ASP A 1 162 ? -2.080 9.409 30.389 1.00 89.31 162 ASP A CA 1
ATOM 1255 C C . ASP A 1 162 ? -1.226 10.512 29.725 1.00 89.31 162 ASP A C 1
ATOM 1257 O O . ASP A 1 162 ? -0.821 11.476 30.376 1.00 89.31 162 ASP A O 1
ATOM 1261 N N . ILE A 1 163 ? -0.977 10.407 28.410 1.00 91.00 163 ILE A N 1
ATOM 1262 C CA . ILE A 1 163 ? -0.316 11.451 27.615 1.00 91.00 163 ILE A CA 1
ATOM 1263 C C . ILE A 1 163 ? -1.254 12.651 27.432 1.00 91.00 163 ILE A C 1
ATOM 1265 O O . ILE A 1 163 ? -2.369 12.526 26.917 1.00 91.00 163 ILE A O 1
ATOM 1269 N N . LEU A 1 164 ? -0.756 13.829 27.813 1.00 93.69 164 LEU A N 1
ATOM 1270 C CA . LEU A 1 164 ? -1.393 15.115 27.551 1.00 93.69 164 LEU A CA 1
ATOM 1271 C C . LEU A 1 164 ? -0.974 15.651 26.178 1.00 93.69 164 LEU A C 1
ATOM 1273 O O . LEU A 1 164 ? 0.215 15.742 25.872 1.00 93.69 164 LEU A O 1
ATOM 1277 N N . TRP A 1 165 ? -1.958 16.055 25.382 1.00 94.06 165 TRP A N 1
ATOM 1278 C CA . TRP A 1 165 ? -1.783 16.602 24.041 1.00 94.06 165 TRP A CA 1
ATOM 1279 C C . TRP A 1 165 ? -2.143 18.086 24.007 1.00 94.06 165 TRP A C 1
ATOM 1281 O O . TRP A 1 165 ? -3.097 18.510 24.661 1.00 94.06 165 TRP A O 1
ATOM 1291 N N . GLU A 1 166 ? -1.407 18.879 23.224 1.00 93.69 166 GLU A N 1
ATOM 1292 C CA . GLU A 1 166 ? -1.751 20.284 22.995 1.00 93.69 166 GLU A CA 1
ATOM 1293 C C . GLU A 1 166 ? -2.934 20.380 22.022 1.00 93.69 166 GLU A C 1
ATOM 1295 O O . GLU A 1 166 ? -2.812 20.073 20.834 1.00 93.69 166 GLU A O 1
ATOM 1300 N N . PHE A 1 167 ? -4.084 20.796 22.548 1.00 93.00 167 PHE A N 1
ATOM 1301 C CA . PHE A 1 167 ? -5.331 20.993 21.823 1.00 93.00 167 PHE A CA 1
ATOM 1302 C C . PHE A 1 167 ? -5.482 22.463 21.431 1.00 93.00 167 PHE A C 1
ATOM 1304 O O . PHE A 1 167 ? -5.450 23.352 22.284 1.00 93.00 167 PHE A O 1
ATOM 1311 N N . GLN A 1 168 ? -5.698 22.717 20.142 1.00 93.00 168 GLN A N 1
ATOM 1312 C CA . GLN A 1 168 ? -5.998 24.040 19.605 1.00 93.00 168 GLN A CA 1
ATOM 1313 C C . GLN A 1 168 ? -7.348 23.980 18.859 1.00 93.00 168 GLN A C 1
ATOM 1315 O O . GLN A 1 168 ? -7.422 23.371 17.785 1.00 93.00 168 GLN A O 1
ATOM 1320 N N . PRO A 1 169 ? -8.439 24.564 19.395 1.00 90.50 169 PRO A N 1
ATOM 1321 C CA . PRO A 1 169 ? -9.714 24.622 18.685 1.00 90.50 169 PRO A CA 1
ATOM 1322 C C . PRO A 1 169 ? -9.610 25.539 17.457 1.00 90.50 169 PRO A C 1
ATOM 1324 O O . PRO A 1 169 ? -8.887 26.539 17.460 1.00 90.50 169 PRO A O 1
ATOM 1327 N N . LYS A 1 170 ? -10.346 25.213 16.388 1.00 86.19 170 LYS A N 1
ATOM 1328 C CA . LYS A 1 170 ? -10.475 26.095 15.217 1.00 86.19 170 LYS A CA 1
ATOM 1329 C C . LYS A 1 170 ? -11.450 27.245 15.511 1.00 86.19 170 LYS A C 1
ATOM 1331 O O . LYS A 1 170 ? -12.012 27.351 16.594 1.00 86.19 170 LYS A O 1
ATOM 1336 N N . LYS A 1 171 ? -11.650 28.132 14.529 1.00 77.50 171 LYS A N 1
ATOM 1337 C CA . LYS A 1 171 ? -12.585 29.272 14.602 1.00 77.50 171 LYS A CA 1
ATOM 1338 C C . LYS A 1 171 ? -14.052 28.813 14.536 1.00 77.50 171 LYS A C 1
ATOM 1340 O O . LYS A 1 171 ? -14.715 29.048 13.531 1.00 77.50 171 LYS A O 1
ATOM 1345 N N . ILE A 1 172 ? -14.516 28.141 15.586 1.00 80.38 172 ILE A N 1
ATOM 1346 C CA . ILE A 1 172 ? -15.898 27.697 15.796 1.00 80.38 172 ILE A CA 1
ATOM 1347 C C . ILE A 1 172 ? -16.246 27.991 17.263 1.00 80.38 172 ILE A C 1
ATOM 1349 O O . ILE A 1 172 ? -15.411 27.763 18.140 1.00 80.38 172 ILE A O 1
ATOM 1353 N N . GLY A 1 173 ? -17.425 28.548 17.528 1.00 80.12 173 GLY A N 1
ATOM 1354 C CA . GLY A 1 173 ? -17.848 29.007 18.851 1.00 80.12 173 GLY A CA 1
ATOM 1355 C C . GLY A 1 173 ? -19.016 28.225 19.452 1.00 80.12 173 GLY A C 1
ATOM 1356 O O . GLY A 1 173 ? -19.639 27.371 18.820 1.00 80.12 173 GLY A O 1
ATOM 1357 N N . GLU A 1 174 ? -19.346 28.562 20.699 1.00 87.88 174 GLU A N 1
ATOM 1358 C CA . GLU A 1 174 ? -20.595 28.124 21.321 1.00 87.88 174 GLU A CA 1
ATOM 1359 C C . GLU A 1 174 ? -21.793 28.655 20.524 1.00 87.88 174 GLU A C 1
ATOM 1361 O O . GLU A 1 174 ? -21.904 29.843 20.223 1.00 87.88 174 GLU A O 1
ATOM 1366 N N . GLY A 1 175 ? -22.709 27.753 20.189 1.00 85.69 175 GLY A N 1
ATOM 1367 C CA . GLY A 1 175 ? -23.911 28.044 19.427 1.00 85.69 175 GLY A CA 1
ATOM 1368 C C . GLY A 1 175 ? -23.818 27.842 17.914 1.00 85.69 175 GLY A C 1
ATOM 1369 O O . GLY A 1 175 ? -24.871 27.878 17.271 1.00 85.69 175 GLY A O 1
ATOM 1370 N N . ASP A 1 176 ? -22.635 27.567 17.360 1.00 90.62 176 ASP A N 1
ATOM 1371 C CA . ASP A 1 176 ? -22.488 27.168 15.956 1.00 90.62 176 ASP A CA 1
ATOM 1372 C C . ASP A 1 176 ? -23.083 25.770 15.697 1.00 90.62 176 ASP A C 1
ATOM 1374 O O . ASP A 1 176 ? -23.202 24.933 16.599 1.00 90.62 176 ASP A O 1
ATOM 1378 N N . LEU A 1 177 ? -23.472 25.518 14.443 1.00 90.81 177 LEU A N 1
ATOM 1379 C CA . LEU A 1 177 ? -23.945 24.214 13.971 1.00 90.81 177 LEU A CA 1
ATOM 1380 C C . LEU A 1 177 ? -22.781 23.412 13.383 1.00 90.81 177 LEU A C 1
ATOM 1382 O O . LEU A 1 177 ? -22.026 23.934 12.566 1.00 90.81 177 LEU A O 1
ATOM 1386 N N . ILE A 1 178 ? -22.679 22.141 13.769 1.00 92.69 178 ILE A N 1
ATOM 1387 C CA . ILE A 1 178 ? -21.608 21.225 13.363 1.00 92.69 178 ILE A CA 1
ATOM 1388 C C . ILE A 1 178 ? -22.188 19.863 12.947 1.00 92.69 178 ILE A C 1
ATOM 1390 O O . ILE A 1 178 ? -23.196 19.403 13.496 1.00 92.69 178 ILE A O 1
ATOM 1394 N N . THR A 1 179 ? -21.564 19.217 11.963 1.00 92.50 179 THR A N 1
ATOM 1395 C C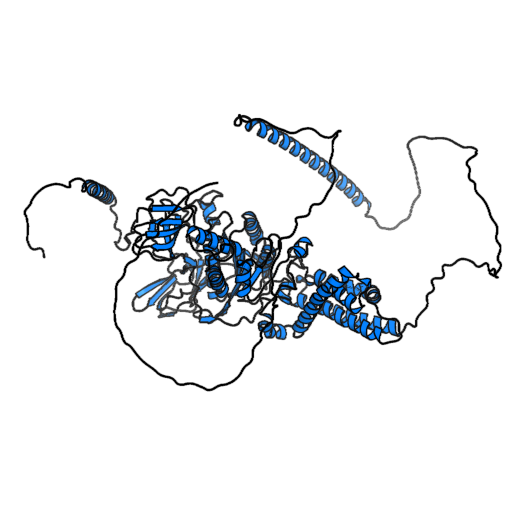A . THR A 1 179 ? -21.987 17.938 11.378 1.00 92.50 179 THR A CA 1
ATOM 1396 C C . THR A 1 179 ? -20.851 16.911 11.293 1.00 92.50 179 THR A C 1
ATOM 1398 O O . THR A 1 179 ? -19.676 17.214 11.516 1.00 92.50 179 THR A O 1
ATOM 1401 N N . GLY A 1 180 ? -21.206 15.660 11.002 1.00 91.38 180 GLY A N 1
ATOM 1402 C CA . GLY A 1 180 ? -20.288 14.527 11.007 1.00 91.38 180 GLY A CA 1
ATOM 1403 C C . GLY A 1 180 ? -19.145 14.708 10.008 1.00 91.38 180 GLY A C 1
ATOM 1404 O O . GLY A 1 180 ? -19.368 14.962 8.824 1.00 91.38 180 GLY A O 1
ATOM 1405 N N . GLY A 1 181 ? -17.908 14.563 10.485 1.00 89.56 181 GLY A N 1
ATOM 1406 C CA . GLY A 1 181 ? -16.694 14.815 9.709 1.00 89.56 181 GLY A CA 1
ATOM 1407 C C . GLY A 1 181 ? -16.168 16.255 9.758 1.00 89.56 181 GLY A C 1
ATOM 1408 O O . GLY A 1 181 ? -15.092 16.493 9.211 1.00 89.56 181 GLY A O 1
ATOM 1409 N N . ASP A 1 182 ? -16.845 17.205 10.411 1.00 92.06 182 ASP A N 1
ATOM 1410 C CA . ASP A 1 182 ? -16.321 18.568 10.586 1.00 92.06 182 ASP A CA 1
ATOM 1411 C C . ASP A 1 182 ? -15.040 18.574 11.442 1.00 92.06 182 ASP A C 1
ATOM 1413 O O . ASP A 1 182 ? -14.964 17.930 12.493 1.00 92.06 182 ASP A O 1
ATOM 1417 N N . LEU A 1 183 ? -14.022 19.324 11.007 1.00 91.12 183 LEU A N 1
ATOM 1418 C CA . LEU A 1 183 ? -12.740 19.444 11.708 1.00 91.12 183 LEU A CA 1
ATOM 1419 C C . LEU A 1 183 ? -12.786 20.578 12.741 1.00 91.12 183 LEU A C 1
ATOM 1421 O O . LEU A 1 183 ? -12.446 21.716 12.412 1.00 91.12 183 LEU A O 1
ATOM 1425 N N . TYR A 1 184 ? -13.159 20.278 13.986 1.00 91.12 184 TYR A N 1
ATOM 1426 C CA . TYR A 1 184 ? -13.330 21.296 15.032 1.00 91.12 184 TYR A CA 1
ATOM 1427 C C . TYR A 1 184 ? -12.029 21.730 15.721 1.00 91.12 184 TYR A C 1
ATOM 1429 O O . TYR A 1 184 ? -11.963 22.839 16.251 1.00 91.12 184 TYR A O 1
ATOM 1437 N N . ALA A 1 185 ? -10.978 20.905 15.692 1.00 91.38 185 ALA A N 1
ATOM 1438 C CA . ALA A 1 185 ? -9.710 21.209 16.355 1.00 91.38 185 ALA A CA 1
ATOM 1439 C C . ALA A 1 185 ? -8.483 20.645 15.624 1.00 91.38 185 ALA A C 1
ATOM 1441 O O . ALA A 1 185 ? -8.580 19.811 14.717 1.00 91.38 185 ALA A O 1
ATOM 1442 N N . THR A 1 186 ? -7.311 21.111 16.041 1.00 92.81 186 THR A N 1
ATOM 1443 C CA . THR A 1 186 ? -5.999 20.596 15.647 1.00 92.81 186 THR A CA 1
ATOM 1444 C C . THR A 1 186 ? -5.183 20.258 16.885 1.00 92.81 186 THR A C 1
ATOM 1446 O O . THR A 1 186 ? -5.134 21.044 17.828 1.00 92.81 186 THR A O 1
ATOM 1449 N N . VAL A 1 187 ? -4.531 19.100 16.863 1.00 93.31 187 VAL A N 1
ATOM 1450 C CA . VAL A 1 187 ? -3.628 18.619 17.909 1.00 93.31 187 VAL A CA 1
ATOM 1451 C C . VAL A 1 187 ? -2.237 18.428 17.315 1.00 93.31 187 VAL A C 1
ATOM 1453 O O . VAL A 1 187 ? -2.089 17.893 16.212 1.00 93.31 187 VAL A O 1
ATOM 1456 N N . PHE A 1 188 ? -1.203 18.860 18.033 1.00 89.25 188 PHE A N 1
ATOM 1457 C CA . PHE A 1 188 ? 0.179 18.614 17.628 1.00 89.25 188 PHE A CA 1
ATOM 1458 C C . PHE A 1 188 ? 0.612 17.199 18.048 1.00 89.25 188 PHE A C 1
ATOM 1460 O O . PHE A 1 188 ? 0.849 16.946 19.226 1.00 89.25 188 PHE A O 1
ATOM 1467 N N . GLU A 1 189 ? 0.693 16.272 17.086 1.00 87.12 189 GLU A N 1
ATOM 1468 C CA . GLU A 1 189 ? 1.124 14.884 17.330 1.00 87.12 189 GLU A CA 1
ATOM 1469 C C . GLU A 1 189 ? 2.619 14.684 17.033 1.00 87.12 189 GLU A C 1
ATOM 1471 O O . GLU A 1 189 ? 3.330 14.076 17.828 1.00 87.12 189 GLU A O 1
ATOM 1476 N N . ASN A 1 190 ? 3.117 15.203 15.904 1.00 85.31 190 ASN A N 1
ATOM 1477 C CA . ASN A 1 190 ? 4.510 15.057 15.469 1.00 85.31 190 ASN A CA 1
ATOM 1478 C C . ASN A 1 190 ? 4.978 16.280 14.665 1.00 85.31 190 ASN A C 1
ATOM 1480 O O . ASN A 1 190 ? 4.170 16.955 14.031 1.00 85.31 190 ASN A O 1
ATOM 1484 N N . SER A 1 191 ? 6.298 16.498 14.566 1.00 84.56 191 SER A N 1
ATOM 1485 C CA . SER A 1 191 ? 6.901 17.580 13.755 1.00 84.56 191 SER A CA 1
ATOM 1486 C C . SER A 1 191 ? 6.453 17.608 12.287 1.00 84.56 191 SER A C 1
ATOM 1488 O O . SER A 1 191 ? 6.574 18.642 11.633 1.00 84.56 191 SER A O 1
ATOM 1490 N N . LEU A 1 192 ? 6.032 16.449 11.768 1.00 83.44 192 LEU A N 1
ATOM 1491 C CA . LEU A 1 192 ? 5.635 16.223 10.378 1.00 83.44 192 LEU A CA 1
ATOM 1492 C C . LEU A 1 192 ? 4.149 16.480 10.117 1.00 83.44 192 LEU A C 1
ATOM 1494 O O . LEU A 1 192 ? 3.785 16.838 9.004 1.00 83.44 192 LEU A O 1
ATOM 1498 N N . MET A 1 193 ? 3.294 16.226 11.112 1.00 84.62 193 MET A N 1
ATOM 1499 C CA . MET A 1 193 ? 1.868 15.976 10.907 1.00 84.62 193 MET A CA 1
ATOM 1500 C C . MET A 1 193 ? 1.045 16.625 12.017 1.00 84.62 193 MET A C 1
ATOM 1502 O O . MET A 1 193 ? 1.224 16.332 13.201 1.00 84.62 193 MET A O 1
ATOM 1506 N N . GLN A 1 194 ? 0.102 17.479 11.620 1.00 88.19 194 GLN A N 1
ATOM 1507 C CA . GLN A 1 194 ? -0.903 18.035 12.523 1.00 88.19 194 GLN A CA 1
ATOM 1508 C C . GLN A 1 194 ? -2.119 17.110 12.540 1.00 88.19 194 GLN A C 1
ATOM 1510 O O . GLN A 1 194 ? -2.762 16.899 11.509 1.00 88.19 194 GLN A O 1
ATOM 1515 N N . HIS A 1 195 ? -2.461 16.576 13.709 1.00 93.31 195 HIS A N 1
ATOM 1516 C CA . HIS A 1 195 ? -3.608 15.694 13.860 1.00 93.31 195 HIS A CA 1
ATOM 1517 C C . HIS A 1 195 ? -4.886 16.537 13.819 1.00 93.31 195 HIS A C 1
ATOM 1519 O O . HIS A 1 195 ? -5.105 17.406 14.663 1.00 93.31 195 HIS A O 1
ATOM 1525 N N . HIS A 1 196 ? -5.721 16.343 12.804 1.00 92.19 196 HIS A N 1
ATOM 1526 C CA . HIS A 1 196 ? -6.964 17.096 12.657 1.00 92.19 196 HIS A CA 1
ATOM 1527 C C . HIS A 1 196 ? -8.106 16.323 13.315 1.00 92.19 196 HIS A C 1
ATOM 1529 O O . HIS A 1 196 ? -8.520 15.278 12.817 1.00 92.19 196 HIS A O 1
ATOM 1535 N N . VAL A 1 197 ? -8.611 16.832 14.440 1.00 91.94 197 VAL A N 1
ATOM 1536 C CA . VAL A 1 197 ? -9.672 16.159 15.198 1.00 91.94 197 VAL A CA 1
ATOM 1537 C C . VAL A 1 197 ? -11.009 16.427 14.508 1.00 91.94 197 VAL A C 1
ATOM 1539 O O . VAL A 1 197 ? -11.442 17.576 14.380 1.00 91.94 197 VAL A O 1
ATOM 1542 N N . ALA A 1 198 ? -11.628 15.352 14.022 1.00 91.81 198 ALA A N 1
ATOM 1543 C CA . ALA A 1 198 ? -12.892 15.364 13.297 1.00 91.81 198 ALA A CA 1
ATOM 1544 C C . ALA A 1 198 ? -14.044 14.899 14.195 1.00 91.81 198 ALA A C 1
ATOM 1546 O O . ALA A 1 198 ? -13.881 13.950 14.965 1.00 91.81 198 ALA A O 1
ATOM 1547 N N . LEU A 1 199 ? -15.225 15.504 14.053 1.00 92.69 199 LEU A N 1
ATOM 1548 C CA . LEU A 1 199 ? -16.435 14.994 14.696 1.00 92.69 199 LEU A CA 1
ATOM 1549 C C . LEU A 1 199 ? -16.809 13.612 14.105 1.00 92.69 199 LEU A C 1
ATOM 1551 O O . LEU A 1 199 ? -16.743 13.452 12.880 1.00 92.69 199 LEU A O 1
ATOM 1555 N N . PRO A 1 200 ? -17.220 12.610 14.913 1.00 91.88 200 PRO A N 1
ATOM 1556 C CA . PRO A 1 200 ? -17.649 11.309 14.397 1.00 91.88 200 PRO A CA 1
ATOM 1557 C C . PRO A 1 200 ? -18.797 11.428 13.373 1.00 91.88 200 PRO A C 1
ATOM 1559 O O . PRO A 1 200 ? -19.688 12.253 13.579 1.00 91.88 200 PRO A O 1
ATOM 1562 N N . PRO A 1 201 ? -18.836 10.608 12.301 1.00 89.75 201 PRO A N 1
ATOM 1563 C CA . PRO A 1 201 ? -19.838 10.735 11.234 1.00 89.75 201 PRO A CA 1
ATOM 1564 C C . PRO A 1 201 ? -21.305 10.684 11.691 1.00 89.75 201 PRO A C 1
ATOM 1566 O O . PRO A 1 201 ? -22.149 11.348 11.099 1.00 89.75 201 PRO A O 1
ATOM 1569 N N . ASP A 1 202 ? -21.605 9.940 12.760 1.00 87.94 202 ASP A N 1
ATOM 1570 C CA . ASP A 1 202 ? -22.966 9.752 13.291 1.00 87.94 202 ASP A CA 1
ATOM 1571 C C . ASP A 1 202 ? -23.430 10.893 14.226 1.00 87.94 202 ASP A C 1
ATOM 1573 O O . ASP A 1 202 ? -24.480 10.804 14.874 1.00 87.94 202 ASP A O 1
ATOM 1577 N N . ALA A 1 203 ? -22.627 11.953 14.358 1.00 89.00 203 ALA A N 1
ATOM 1578 C CA . ALA A 1 203 ? -22.891 13.093 15.224 1.00 89.00 203 ALA A CA 1
ATOM 1579 C C . ALA A 1 203 ? -23.129 14.377 14.419 1.00 89.00 203 ALA A C 1
ATOM 1581 O O . ALA A 1 203 ? -22.378 14.733 13.521 1.00 89.00 203 ALA A O 1
ATOM 1582 N N . MET A 1 204 ? -24.176 15.100 14.800 1.00 91.12 204 MET A N 1
ATOM 1583 C CA . MET A 1 204 ? -24.510 16.446 14.340 1.00 91.12 204 MET A CA 1
ATOM 1584 C C . MET A 1 204 ? -25.216 17.168 15.488 1.00 91.12 204 MET A C 1
ATOM 1586 O O . MET A 1 204 ? -25.828 16.510 16.334 1.00 91.12 204 MET A O 1
ATOM 1590 N N . GLY A 1 205 ? -25.143 18.495 15.535 1.00 91.94 205 GLY A N 1
ATOM 1591 C CA . GLY A 1 205 ? -25.790 19.272 16.588 1.00 91.94 205 GLY A CA 1
ATOM 1592 C C . GLY A 1 205 ? -25.372 20.734 16.621 1.00 91.94 205 GLY A C 1
ATOM 1593 O O . GLY A 1 205 ? -24.679 21.229 15.733 1.00 91.94 205 GLY A O 1
ATOM 1594 N N . LYS A 1 206 ? -25.809 21.418 17.675 1.00 93.31 206 LYS A N 1
ATOM 1595 C CA . LYS A 1 206 ? -25.375 22.765 18.037 1.00 93.31 206 LYS A CA 1
ATOM 1596 C C . LYS A 1 206 ? -24.343 22.668 19.157 1.00 93.31 206 LYS A C 1
ATOM 1598 O O . LYS A 1 206 ? -24.569 21.932 20.115 1.00 93.31 206 LYS A O 1
ATOM 1603 N N . ILE A 1 207 ? -23.232 23.391 19.060 1.00 93.25 207 ILE A N 1
ATOM 1604 C CA . ILE A 1 207 ? -22.192 23.380 20.099 1.00 93.25 207 ILE A CA 1
ATOM 1605 C C . ILE A 1 207 ? -22.727 24.061 21.363 1.00 93.25 207 ILE A C 1
ATOM 1607 O O . ILE A 1 207 ? -23.164 25.210 21.305 1.00 93.25 207 ILE A O 1
ATOM 1611 N N . THR A 1 208 ? -22.681 23.370 22.503 1.00 92.88 208 THR A N 1
ATOM 1612 C CA . THR A 1 208 ? -23.014 23.933 23.826 1.00 92.88 208 THR A CA 1
ATOM 1613 C C . THR A 1 208 ? -21.781 24.275 24.650 1.00 92.88 208 THR A C 1
ATOM 1615 O O . THR A 1 208 ? -21.863 25.140 25.511 1.00 92.88 208 THR A O 1
ATOM 1618 N N . TYR A 1 209 ? -20.659 23.596 24.402 1.00 92.44 209 TYR A N 1
ATOM 1619 C CA . TYR A 1 209 ? -19.366 23.870 25.024 1.00 92.44 209 TYR A CA 1
ATOM 1620 C C . TYR A 1 209 ? -18.239 23.383 24.109 1.00 92.44 209 TYR A C 1
ATOM 1622 O O . TYR A 1 209 ? -18.356 22.322 23.491 1.00 92.44 209 TYR A O 1
ATOM 1630 N N . ILE A 1 210 ? -17.138 24.130 24.061 1.00 92.56 210 ILE A N 1
ATOM 1631 C CA . ILE A 1 210 ? -15.880 23.723 23.429 1.00 92.56 210 ILE A CA 1
ATOM 1632 C C . ILE A 1 210 ? -14.715 24.056 24.367 1.00 92.56 210 ILE A C 1
ATOM 1634 O O . ILE A 1 210 ? -14.682 25.125 24.978 1.00 92.56 210 ILE A O 1
ATOM 1638 N N . ALA A 1 211 ? -13.762 23.134 24.503 1.00 92.12 211 ALA A N 1
ATOM 1639 C CA . ALA A 1 211 ? -12.610 23.338 25.371 1.00 92.12 211 ALA A CA 1
ATOM 1640 C C . ALA A 1 211 ? -11.706 24.482 24.856 1.00 92.12 211 ALA A C 1
ATOM 1642 O O . ALA A 1 211 ? -11.450 24.568 23.650 1.00 92.12 211 ALA A O 1
ATOM 1643 N N . PRO A 1 212 ? -11.199 25.363 25.742 1.00 92.00 212 PRO A N 1
ATOM 1644 C CA . PRO A 1 212 ? -10.209 26.371 25.370 1.00 92.00 212 PRO A CA 1
ATOM 1645 C C . PRO A 1 212 ? -8.875 25.721 24.948 1.00 92.00 212 PRO A C 1
ATOM 1647 O O . PRO A 1 212 ? -8.632 24.555 25.258 1.00 92.00 212 PRO A O 1
ATOM 1650 N N . PRO A 1 213 ? -7.978 26.448 24.254 1.00 93.62 213 PRO A N 1
ATOM 1651 C CA . PRO A 1 213 ? -6.647 25.935 23.939 1.00 93.62 213 PRO A CA 1
ATOM 1652 C C . PRO A 1 213 ? -5.866 25.585 25.214 1.00 93.62 213 PRO A C 1
ATOM 1654 O O . PRO A 1 213 ? -5.818 26.380 26.155 1.00 93.62 213 PRO A O 1
ATOM 1657 N N . GLY A 1 214 ? -5.244 24.405 25.243 1.00 92.94 214 GLY A N 1
ATOM 1658 C CA . GLY A 1 214 ? -4.598 23.873 26.444 1.00 92.94 214 GLY A CA 1
ATOM 1659 C C . GLY A 1 214 ? -4.077 22.445 26.278 1.00 92.94 214 GLY A C 1
ATOM 1660 O O . GLY A 1 214 ? -4.055 21.906 25.174 1.00 92.94 214 GLY A O 1
ATOM 1661 N N . GLN A 1 215 ? -3.651 21.831 27.384 1.00 94.25 215 GLN A N 1
ATOM 1662 C CA . GLN A 1 215 ? -3.199 20.437 27.423 1.00 94.25 215 GLN A CA 1
ATOM 1663 C C . GLN A 1 215 ? -4.294 19.527 27.988 1.00 94.25 215 GLN A C 1
ATOM 1665 O O . GLN A 1 215 ? -4.786 19.778 29.087 1.00 94.25 215 GLN A O 1
ATOM 1670 N N . TYR A 1 216 ? -4.648 18.471 27.251 1.00 93.69 216 TYR A N 1
ATOM 1671 C CA . TYR A 1 216 ? -5.744 17.552 27.587 1.00 93.69 216 TYR A CA 1
ATOM 1672 C C . TYR A 1 216 ? -5.360 16.093 27.323 1.00 93.69 216 TYR A C 1
ATOM 1674 O O . TYR A 1 216 ? -4.606 15.798 26.395 1.00 93.69 216 TYR A O 1
ATOM 1682 N N . SER A 1 217 ? -5.906 15.169 28.110 1.00 93.62 217 SER A N 1
ATOM 1683 C CA . SER A 1 217 ? -5.800 13.726 27.872 1.00 93.62 217 SER A CA 1
ATOM 1684 C C . SER A 1 217 ? -6.813 13.252 26.822 1.00 93.62 217 SER A C 1
ATOM 1686 O O . SER A 1 217 ? -7.783 13.939 26.498 1.00 93.62 217 SER A O 1
ATOM 1688 N N . LEU A 1 218 ? -6.660 12.017 26.333 1.00 90.44 218 LEU A N 1
ATOM 1689 C CA . LEU A 1 218 ? -7.658 11.386 25.451 1.00 90.44 218 LEU A CA 1
ATOM 1690 C C . LEU A 1 218 ? -8.997 11.058 26.154 1.00 90.44 218 LEU A C 1
ATOM 1692 O O . LEU A 1 218 ? -9.961 10.673 25.484 1.00 90.44 218 LEU A O 1
ATOM 1696 N N . GLN A 1 219 ? -9.067 11.193 27.484 1.00 90.62 219 GLN A N 1
ATOM 1697 C CA . GLN A 1 219 ? -10.275 10.962 28.287 1.00 90.62 219 GLN A CA 1
ATOM 1698 C C . GLN A 1 219 ? -11.097 12.239 28.514 1.00 90.62 219 GLN A C 1
ATOM 1700 O O . GLN A 1 219 ? -12.285 12.148 28.828 1.00 90.62 219 GLN A O 1
ATOM 1705 N N . ASP A 1 220 ? -10.493 13.418 28.348 1.00 93.00 220 ASP A N 1
ATOM 1706 C CA . ASP A 1 220 ? -11.145 14.691 28.642 1.00 93.00 220 ASP A CA 1
ATOM 1707 C C . ASP A 1 220 ? -12.198 15.055 27.588 1.00 93.00 220 ASP A C 1
ATOM 1709 O O . ASP A 1 220 ? -12.022 14.854 26.383 1.00 93.00 220 ASP A O 1
ATOM 1713 N N . THR A 1 221 ? -13.322 15.609 28.047 1.00 92.94 221 THR A N 1
ATOM 1714 C CA . THR A 1 221 ? -14.386 16.095 27.159 1.00 92.94 221 THR A CA 1
ATOM 1715 C C . THR A 1 221 ? -13.969 17.436 26.563 1.00 92.94 221 THR A C 1
ATOM 1717 O O . THR A 1 221 ? -13.876 18.429 27.280 1.00 92.94 221 THR A O 1
ATOM 1720 N N . VAL A 1 222 ? -13.734 17.463 25.250 1.00 92.69 222 VAL A N 1
ATOM 1721 C CA . VAL A 1 222 ? -13.283 18.663 24.521 1.00 92.69 222 VAL A CA 1
ATOM 1722 C C . VAL A 1 222 ? -14.410 19.384 23.779 1.00 92.69 222 VAL A C 1
ATOM 1724 O O . VAL A 1 222 ? -14.225 20.516 23.334 1.00 92.69 222 VAL A O 1
ATOM 1727 N N . LEU A 1 223 ? -15.564 18.733 23.618 1.00 91.94 223 LEU A N 1
ATOM 1728 C CA . LEU A 1 223 ? -16.705 19.253 22.868 1.00 91.94 223 LEU A CA 1
ATOM 1729 C C . LEU A 1 223 ? -18.015 18.670 23.416 1.00 91.94 223 LEU A C 1
ATOM 1731 O O . LEU A 1 223 ? -18.122 17.459 23.627 1.00 91.94 223 LEU A O 1
ATOM 1735 N N . GLU A 1 224 ? -19.030 19.513 23.594 1.00 93.81 224 GLU A N 1
ATOM 1736 C CA . GLU A 1 224 ? -20.400 19.089 23.904 1.00 93.81 224 GLU A CA 1
ATOM 1737 C C . GLU A 1 224 ? -21.375 19.648 22.868 1.00 93.81 224 GLU A C 1
ATOM 1739 O O . GLU A 1 224 ? -21.324 20.833 22.529 1.00 93.81 224 GLU A O 1
ATOM 1744 N N . LEU A 1 225 ? -22.249 18.776 22.356 1.00 93.19 225 LEU A N 1
ATOM 1745 C CA . LEU A 1 225 ? -23.244 19.099 21.334 1.00 93.19 225 LEU A CA 1
ATOM 1746 C C . LEU A 1 225 ? -24.655 18.815 21.838 1.00 93.19 225 LEU A C 1
ATOM 1748 O O . LEU A 1 225 ? -24.931 17.713 22.309 1.00 93.19 225 LEU A O 1
ATOM 1752 N N . GLU A 1 226 ? -25.574 19.751 21.636 1.00 93.00 226 GLU A N 1
ATOM 1753 C CA . GLU A 1 226 ? -27.008 19.512 21.773 1.00 93.00 226 GLU A CA 1
ATOM 1754 C C . GLU A 1 226 ? -27.606 19.095 20.424 1.00 93.00 226 GLU A C 1
ATOM 1756 O O . GLU A 1 226 ? -27.460 19.785 19.411 1.00 93.00 226 GLU A O 1
ATOM 1761 N N . PHE A 1 227 ? -28.337 17.980 20.416 1.00 89.94 227 PHE A N 1
ATOM 1762 C CA . PHE A 1 227 ? -29.182 17.585 19.292 1.00 89.94 227 PHE A CA 1
ATOM 1763 C C . PHE A 1 227 ? -30.550 17.139 19.805 1.00 89.94 227 PHE A C 1
ATOM 1765 O O . PHE A 1 227 ? -30.638 16.224 20.621 1.00 89.94 227 PHE A O 1
ATOM 1772 N N . GLN A 1 228 ? -31.619 17.789 19.332 1.00 87.94 228 GLN A N 1
ATOM 1773 C CA . GLN A 1 228 ? -33.009 17.499 19.727 1.00 87.94 228 GLN A CA 1
ATOM 1774 C C . GLN A 1 228 ? -33.233 17.493 21.260 1.00 87.94 228 GLN A C 1
ATOM 1776 O O . GLN A 1 228 ? -33.991 16.678 21.778 1.00 87.94 228 GLN A O 1
ATOM 1781 N N . GLY A 1 229 ? -32.561 18.390 21.995 1.00 83.00 229 GLY A N 1
ATOM 1782 C CA . GLY A 1 229 ? -32.639 18.474 23.461 1.00 83.00 229 GLY A CA 1
ATOM 1783 C C . GLY A 1 229 ? -31.796 17.441 24.222 1.00 83.00 229 GLY A C 1
ATOM 1784 O O . GLY A 1 229 ? -31.848 17.404 25.449 1.00 83.00 229 GLY A O 1
ATOM 1785 N N . VAL A 1 230 ? -31.015 16.603 23.529 1.00 90.94 230 VAL A N 1
ATOM 1786 C CA . VAL A 1 230 ? -30.100 15.632 24.146 1.00 90.94 230 VAL A CA 1
ATOM 1787 C C . VAL A 1 230 ? -28.655 16.136 24.034 1.00 90.94 230 VAL A C 1
ATOM 1789 O O . VAL A 1 230 ? -28.131 16.202 22.916 1.00 90.94 230 VAL A O 1
ATOM 1792 N N . PRO A 1 231 ? -27.979 16.465 25.153 1.00 91.38 231 PRO A N 1
ATOM 1793 C CA . PRO A 1 231 ? -26.558 16.791 25.144 1.00 91.38 231 PRO A CA 1
ATOM 1794 C C . PRO A 1 231 ? -25.704 15.522 24.990 1.00 91.38 231 PRO A C 1
ATOM 1796 O O . PRO A 1 231 ? -25.899 14.525 25.689 1.00 91.38 231 PRO A O 1
ATOM 1799 N N . LYS A 1 232 ? -24.725 15.564 24.084 1.00 92.19 232 LYS A N 1
ATOM 1800 C CA . LYS A 1 232 ? -23.726 14.514 23.841 1.00 92.19 232 LYS A CA 1
ATOM 1801 C C . LYS A 1 232 ? -22.322 15.074 24.068 1.00 92.19 232 LYS A C 1
ATOM 1803 O O . LYS A 1 232 ? -21.969 16.101 23.494 1.00 92.19 232 LYS A O 1
ATOM 1808 N N . LYS A 1 233 ? -21.522 14.375 24.875 1.00 93.88 233 LYS A N 1
ATOM 1809 C CA . LYS A 1 233 ? -20.117 14.704 25.169 1.00 93.88 233 LYS A CA 1
ATOM 1810 C C . LYS A 1 233 ? -19.176 13.952 24.224 1.00 93.88 233 LYS A C 1
ATOM 1812 O O . LYS A 1 233 ? -19.398 12.768 23.971 1.00 93.88 233 LYS A O 1
ATOM 1817 N N . PHE A 1 234 ? -18.120 14.613 23.755 1.00 92.88 234 PHE A N 1
ATOM 1818 C CA . PHE A 1 234 ? -17.091 14.046 22.878 1.00 92.88 234 PHE A CA 1
ATOM 1819 C C . PHE A 1 234 ? -15.683 14.345 23.420 1.00 92.88 234 PHE A C 1
ATOM 1821 O O . PHE A 1 234 ? -15.396 15.460 23.863 1.00 92.88 234 PHE A O 1
ATOM 1828 N N . THR A 1 235 ? -14.797 13.348 23.370 1.00 93.62 235 THR A N 1
ATOM 1829 C CA . THR A 1 235 ? -13.357 13.500 23.650 1.00 93.62 235 THR A CA 1
ATOM 1830 C C . THR A 1 235 ? -12.575 13.570 22.332 1.00 93.62 235 THR A C 1
ATOM 1832 O O . THR A 1 235 ? -13.163 13.518 21.252 1.00 93.62 235 THR A O 1
ATOM 1835 N N . MET A 1 236 ? -11.243 13.672 22.388 1.00 91.31 236 MET A N 1
ATOM 1836 C CA . MET A 1 236 ? -10.381 13.583 21.194 1.00 91.31 236 MET A CA 1
ATOM 1837 C C . MET A 1 236 ? -10.292 12.167 20.585 1.00 91.31 236 MET A C 1
ATOM 1839 O O . MET A 1 236 ? -9.638 11.989 19.558 1.00 91.31 236 MET A O 1
ATOM 1843 N N . LEU A 1 237 ? -10.912 11.162 21.214 1.00 92.44 237 LEU A N 1
ATOM 1844 C CA . LEU A 1 237 ? -10.879 9.756 20.812 1.00 92.44 237 LEU A CA 1
ATOM 1845 C C . LEU A 1 237 ? -12.273 9.315 20.344 1.00 92.44 237 LEU A C 1
ATOM 1847 O O . LEU A 1 237 ? -13.241 9.353 21.103 1.00 92.44 237 LEU A O 1
ATOM 1851 N N . GLN A 1 238 ? -12.370 8.837 19.103 1.00 92.25 238 GLN A N 1
ATOM 1852 C CA . GLN A 1 238 ? -13.574 8.200 18.554 1.00 92.25 238 GLN A CA 1
ATOM 1853 C C . GLN A 1 238 ? -13.356 6.688 18.393 1.00 92.25 238 GLN A C 1
ATOM 1855 O O . GLN A 1 238 ? -12.237 6.241 18.159 1.00 92.25 238 GLN A O 1
ATOM 1860 N N . THR A 1 239 ? -14.416 5.881 18.473 1.00 92.19 239 THR A N 1
ATOM 1861 C CA . THR A 1 239 ? -14.346 4.434 18.189 1.00 92.19 239 THR A CA 1
ATOM 1862 C C . THR A 1 239 ? -15.072 4.111 16.889 1.00 92.19 239 THR A C 1
ATOM 1864 O O . THR A 1 239 ? -16.246 4.465 16.781 1.00 92.19 239 THR A O 1
ATOM 1867 N N . TRP A 1 240 ? -14.434 3.417 15.939 1.00 94.56 240 TRP A N 1
ATOM 1868 C CA . TRP A 1 240 ? -15.054 3.070 14.648 1.00 94.56 240 TRP A CA 1
ATOM 1869 C C . TRP A 1 240 ? -14.989 1.560 14.335 1.00 94.56 240 TRP A C 1
ATOM 1871 O O . TRP A 1 240 ? -13.924 0.964 14.513 1.00 94.56 240 TRP A O 1
ATOM 1881 N N . PRO A 1 241 ? -16.080 0.925 13.857 1.00 94.81 241 PRO A N 1
ATOM 1882 C CA . PRO A 1 241 ? -16.104 -0.497 13.497 1.00 94.81 241 PRO A CA 1
ATOM 1883 C C . PRO A 1 241 ? -15.253 -0.817 12.257 1.00 94.81 241 PRO A C 1
ATOM 1885 O O . PRO A 1 241 ? -15.471 -0.256 11.185 1.00 94.81 241 PRO A O 1
ATOM 1888 N N . VAL A 1 242 ? -14.323 -1.774 12.356 1.00 94.38 242 VAL A N 1
ATOM 1889 C CA . VAL A 1 242 ? -13.317 -2.023 11.294 1.00 94.38 242 VAL A CA 1
ATOM 1890 C C . VAL A 1 242 ? -13.897 -2.606 10.000 1.00 94.38 242 VAL A C 1
ATOM 1892 O O . VAL A 1 242 ? -13.354 -2.409 8.908 1.00 94.38 242 VAL A O 1
ATOM 1895 N N . ARG A 1 243 ? -15.019 -3.329 10.117 1.00 91.06 243 ARG A N 1
ATOM 1896 C CA . ARG A 1 243 ? -15.729 -3.953 8.990 1.00 91.06 243 ARG A CA 1
ATOM 1897 C C . ARG A 1 243 ? -16.571 -2.946 8.185 1.00 91.06 243 ARG A C 1
ATOM 1899 O O . ARG A 1 243 ? -16.943 -3.262 7.059 1.00 91.06 243 ARG A O 1
ATOM 1906 N N . THR A 1 244 ? -16.826 -1.743 8.711 1.00 91.75 244 THR A N 1
ATOM 1907 C CA . THR A 1 244 ? -17.607 -0.691 8.035 1.00 91.75 244 THR A CA 1
ATOM 1908 C C . THR A 1 244 ? -16.671 0.360 7.424 1.00 91.75 244 THR A C 1
ATOM 1910 O O . THR A 1 244 ? -15.889 0.962 8.165 1.00 91.75 244 THR A O 1
ATOM 1913 N N . PRO A 1 245 ? -16.736 0.642 6.109 1.00 93.81 245 PRO A N 1
ATOM 1914 C CA . PRO A 1 245 ? -15.947 1.716 5.508 1.00 93.81 245 PRO A CA 1
ATOM 1915 C C . PRO A 1 245 ? -16.377 3.082 6.054 1.00 93.81 245 PRO A C 1
ATOM 1917 O O . PRO A 1 245 ? -17.570 3.344 6.222 1.00 93.81 245 PRO A O 1
ATOM 1920 N N . ARG A 1 246 ? -15.415 3.969 6.323 1.00 94.00 246 ARG A N 1
ATOM 1921 C CA . ARG A 1 246 ? -15.706 5.330 6.793 1.00 94.00 246 ARG A CA 1
ATOM 1922 C C . ARG A 1 246 ? -16.372 6.151 5.675 1.00 94.00 246 ARG A C 1
ATOM 1924 O O . ARG A 1 246 ? -15.828 6.186 4.563 1.00 94.00 246 ARG A O 1
ATOM 1931 N N . PRO A 1 247 ? -17.524 6.802 5.932 1.00 94.38 247 PRO A N 1
ATOM 1932 C CA . PRO A 1 247 ? -18.325 7.457 4.899 1.00 94.38 247 PRO A CA 1
ATOM 1933 C C . PRO A 1 247 ? -17.648 8.713 4.325 1.00 94.38 247 PRO A C 1
ATOM 1935 O O . PRO A 1 247 ? -16.852 9.373 4.989 1.00 94.38 247 PRO A O 1
ATOM 1938 N N . VAL A 1 248 ? -17.972 9.043 3.072 1.00 94.31 248 VAL A N 1
ATOM 1939 C CA . VAL A 1 248 ? -17.358 10.133 2.286 1.00 94.31 248 VAL A CA 1
ATOM 1940 C C . VAL A 1 248 ? -18.430 10.945 1.557 1.00 94.31 248 VAL A C 1
ATOM 1942 O O . VAL A 1 248 ? -19.515 10.430 1.302 1.00 94.31 248 VAL A O 1
ATOM 1945 N N . ALA A 1 249 ? -18.132 12.194 1.183 1.00 93.50 249 ALA A N 1
ATOM 1946 C CA . ALA A 1 249 ? -19.079 13.036 0.448 1.00 93.50 249 ALA A CA 1
ATOM 1947 C C . ALA A 1 249 ? -19.227 12.593 -1.021 1.00 93.50 249 ALA A C 1
ATOM 1949 O O . ALA A 1 249 ? -20.332 12.573 -1.557 1.00 93.50 249 ALA A O 1
ATOM 1950 N N . SER A 1 250 ? -18.118 12.218 -1.671 1.00 94.25 250 SER A N 1
ATOM 1951 C CA . SER A 1 250 ? -18.108 11.649 -3.028 1.00 94.25 250 SER A CA 1
ATOM 1952 C C . SER A 1 250 ? -16.762 10.988 -3.358 1.00 94.25 250 SER A C 1
ATOM 1954 O O . SER A 1 250 ? -15.713 11.526 -2.990 1.00 94.25 250 SER A O 1
ATOM 1956 N N . LYS A 1 251 ? -16.759 9.878 -4.116 1.00 94.12 251 LYS A N 1
ATOM 1957 C CA . LYS A 1 251 ? -15.541 9.393 -4.802 1.00 94.12 251 LYS A CA 1
ATOM 1958 C C . LYS A 1 251 ? -15.183 10.350 -5.953 1.00 94.12 251 LYS A C 1
ATOM 1960 O O . LYS A 1 251 ? -16.074 10.886 -6.607 1.00 94.12 251 LYS A O 1
ATOM 1965 N N . LEU A 1 252 ? -13.891 10.562 -6.189 1.00 94.19 252 LEU A N 1
ATOM 1966 C CA . LEU A 1 252 ? -13.339 11.399 -7.260 1.00 94.19 252 LEU A CA 1
ATOM 1967 C C . LEU A 1 252 ? -12.436 10.556 -8.172 1.00 94.19 252 LEU A C 1
ATOM 1969 O O . LEU A 1 252 ? -11.864 9.555 -7.739 1.00 94.19 252 LEU A O 1
ATOM 1973 N N . ALA A 1 253 ? -12.265 10.982 -9.425 1.00 92.19 253 ALA A N 1
ATOM 1974 C CA . ALA A 1 253 ? -11.240 10.411 -10.295 1.00 92.19 253 ALA A CA 1
ATOM 1975 C C . ALA A 1 253 ? -9.835 10.760 -9.770 1.00 92.19 253 ALA A C 1
ATOM 1977 O O . ALA A 1 253 ? -9.598 11.874 -9.299 1.00 92.19 253 ALA A O 1
ATOM 1978 N N . ALA A 1 254 ? -8.907 9.805 -9.854 1.00 91.31 254 ALA A N 1
ATOM 1979 C CA . ALA A 1 254 ? -7.513 10.003 -9.481 1.00 91.31 254 ALA A CA 1
ATOM 1980 C C . ALA A 1 254 ? -6.698 10.470 -10.703 1.00 91.31 254 ALA A C 1
ATOM 1982 O O . ALA A 1 254 ? -6.624 9.787 -11.719 1.00 91.31 254 ALA A O 1
ATOM 1983 N N . ASP A 1 255 ? -6.113 11.656 -10.571 1.00 90.31 255 ASP A N 1
ATOM 1984 C CA . ASP A 1 255 ? -5.490 12.512 -11.598 1.00 90.31 255 ASP A CA 1
ATOM 1985 C C . ASP A 1 255 ? -4.002 12.813 -11.309 1.00 90.31 255 ASP A C 1
ATOM 1987 O O . ASP A 1 255 ? -3.326 13.502 -12.074 1.00 90.31 255 ASP A O 1
ATOM 1991 N N . THR A 1 256 ? -3.513 12.350 -10.156 1.00 91.44 256 THR A N 1
ATOM 1992 C CA . THR A 1 256 ? -2.218 12.703 -9.569 1.00 91.44 256 THR A CA 1
ATOM 1993 C C . THR A 1 256 ? -1.417 11.418 -9.359 1.00 91.44 256 THR A C 1
ATOM 1995 O O . THR A 1 256 ? -1.939 10.505 -8.713 1.00 91.44 256 THR A O 1
ATOM 1998 N N . PRO A 1 257 ? -0.184 11.293 -9.881 1.00 94.19 257 PRO A N 1
ATOM 1999 C CA . PRO A 1 257 ? 0.579 10.058 -9.762 1.00 94.19 257 PRO A CA 1
ATOM 2000 C C . PRO A 1 257 ? 1.079 9.824 -8.332 1.00 94.19 257 PRO A C 1
ATOM 2002 O O . PRO A 1 257 ? 1.494 10.753 -7.634 1.00 94.19 257 PRO A O 1
ATOM 2005 N N . LEU A 1 258 ? 1.095 8.555 -7.929 1.00 94.31 258 LEU A N 1
ATOM 2006 C CA . LEU A 1 258 ? 1.913 8.082 -6.819 1.00 94.31 258 LEU A CA 1
ATOM 2007 C C . LEU A 1 258 ? 3.343 7.943 -7.350 1.00 94.31 258 LEU A C 1
ATOM 2009 O O . LEU A 1 258 ? 3.619 7.035 -8.134 1.00 94.31 258 LEU A O 1
ATOM 2013 N N . LEU A 1 259 ? 4.238 8.834 -6.934 1.00 92.62 259 LEU A N 1
ATOM 2014 C CA . LEU A 1 259 ? 5.662 8.716 -7.235 1.00 92.62 259 LEU A CA 1
ATOM 2015 C C . LEU A 1 259 ? 6.278 7.738 -6.236 1.00 92.62 259 LEU A C 1
ATOM 2017 O O . LEU A 1 259 ? 6.213 7.960 -5.030 1.00 92.62 259 LEU A O 1
ATOM 2021 N N . THR A 1 260 ? 6.849 6.645 -6.730 1.00 89.12 260 THR A N 1
ATOM 2022 C CA . THR A 1 260 ? 7.494 5.603 -5.918 1.00 89.12 260 THR A CA 1
ATOM 2023 C C . THR A 1 260 ? 9.003 5.816 -5.790 1.00 89.12 260 THR A C 1
ATOM 2025 O O . THR A 1 260 ? 9.646 5.214 -4.928 1.00 89.12 260 THR A O 1
ATOM 2028 N N . GLY A 1 261 ? 9.587 6.638 -6.669 1.00 87.69 261 GLY A N 1
ATOM 2029 C CA . GLY A 1 261 ? 11.030 6.822 -6.792 1.00 87.69 261 GLY A CA 1
ATOM 2030 C C . GLY A 1 261 ? 11.740 5.701 -7.552 1.00 87.69 261 GLY A C 1
ATOM 2031 O O . GLY A 1 261 ? 12.966 5.752 -7.677 1.00 87.69 261 GLY A O 1
ATOM 2032 N N . GLN A 1 262 ? 11.008 4.690 -8.038 1.00 91.75 262 GLN A N 1
ATOM 2033 C CA . GLN A 1 262 ? 11.535 3.560 -8.804 1.00 91.75 262 GLN A CA 1
ATOM 2034 C C . GLN A 1 262 ? 11.237 3.743 -10.296 1.00 91.75 262 GLN A C 1
ATOM 2036 O O . GLN A 1 262 ? 10.079 3.770 -10.713 1.00 91.75 262 GLN A O 1
ATOM 2041 N N . ARG A 1 263 ? 12.289 3.813 -11.120 1.00 93.81 263 ARG A N 1
ATOM 2042 C CA . ARG A 1 263 ? 12.225 4.170 -12.551 1.00 93.81 263 ARG A CA 1
ATOM 2043 C C . ARG A 1 263 ? 11.265 3.294 -13.362 1.00 93.81 263 ARG A C 1
ATOM 2045 O O . ARG A 1 263 ? 10.508 3.815 -14.174 1.00 93.81 263 ARG A O 1
ATOM 2052 N N . VAL A 1 264 ? 11.238 1.983 -13.108 1.00 93.69 264 VAL A N 1
ATOM 2053 C CA . VAL A 1 264 ? 10.316 1.051 -13.786 1.00 93.69 264 VAL A CA 1
ATOM 2054 C C . VAL A 1 264 ? 8.849 1.262 -13.391 1.00 93.69 264 VAL A C 1
ATOM 2056 O O . VAL A 1 264 ? 7.972 1.186 -14.253 1.00 93.69 264 VAL A O 1
ATOM 2059 N N . LEU A 1 265 ? 8.573 1.556 -12.117 1.00 93.56 265 LEU A N 1
ATOM 2060 C CA . LEU A 1 265 ? 7.208 1.727 -11.617 1.00 93.56 265 LEU A CA 1
ATOM 2061 C C . LEU A 1 265 ? 6.641 3.069 -12.085 1.00 93.56 265 LEU A C 1
ATOM 2063 O O . LEU A 1 265 ? 5.587 3.099 -12.713 1.00 93.56 265 LEU A O 1
ATOM 2067 N N . ASP A 1 266 ? 7.384 4.157 -11.873 1.00 93.31 266 ASP A N 1
ATOM 2068 C CA . ASP A 1 266 ? 6.920 5.522 -12.150 1.00 93.31 266 ASP A CA 1
ATOM 2069 C C . ASP A 1 266 ? 6.787 5.814 -13.654 1.00 93.31 266 ASP A C 1
ATOM 2071 O O . ASP A 1 266 ? 5.984 6.665 -14.043 1.00 93.31 266 ASP A O 1
ATOM 2075 N N . ALA A 1 267 ? 7.551 5.116 -14.510 1.00 91.81 267 ALA A N 1
ATOM 2076 C CA . ALA A 1 267 ? 7.554 5.367 -15.950 1.00 91.81 267 ALA A CA 1
ATOM 2077 C C . ALA A 1 267 ? 6.772 4.350 -16.799 1.00 91.81 267 ALA A C 1
ATOM 2079 O O . ALA A 1 267 ? 6.079 4.762 -17.731 1.00 91.81 267 ALA A O 1
ATOM 2080 N N . LEU A 1 268 ? 6.873 3.040 -16.528 1.00 92.69 268 LEU A N 1
ATOM 2081 C CA . LEU A 1 268 ? 6.206 2.017 -17.353 1.00 92.69 268 LEU A CA 1
ATOM 2082 C C . LEU A 1 268 ? 4.842 1.587 -16.798 1.00 92.69 268 LEU A C 1
ATOM 2084 O O . LEU A 1 268 ? 3.921 1.345 -17.584 1.00 92.69 268 LEU A O 1
ATOM 2088 N N . PHE A 1 269 ? 4.705 1.505 -15.470 1.00 94.88 269 PHE A N 1
ATOM 2089 C CA . PHE A 1 269 ? 3.520 0.958 -14.791 1.00 94.88 269 PHE A CA 1
ATOM 2090 C C . PHE A 1 269 ? 2.996 1.893 -13.684 1.00 94.88 269 PHE A C 1
ATOM 2092 O O . PHE A 1 269 ? 2.807 1.442 -12.551 1.00 94.88 269 PHE A O 1
ATOM 2099 N N . PRO A 1 270 ? 2.760 3.185 -13.984 1.00 94.25 270 PRO A N 1
ATOM 2100 C CA . PRO A 1 270 ? 2.503 4.200 -12.969 1.00 94.25 270 PRO A CA 1
ATOM 2101 C C . PRO A 1 270 ? 1.226 3.923 -12.176 1.00 94.25 270 PRO A C 1
ATOM 2103 O O . PRO A 1 270 ? 0.237 3.412 -12.712 1.00 94.25 270 PRO A O 1
ATOM 2106 N N . SER A 1 271 ? 1.241 4.318 -10.905 1.00 94.12 271 SER A N 1
ATOM 2107 C CA . SER A 1 271 ? 0.061 4.343 -10.039 1.00 94.12 271 SER A CA 1
ATOM 2108 C C . SER A 1 271 ? -0.345 5.781 -9.710 1.00 94.12 271 SER A C 1
ATOM 2110 O O . SER A 1 271 ? 0.339 6.739 -10.069 1.00 94.12 271 SER A O 1
ATOM 2112 N N . VAL A 1 272 ? -1.483 5.935 -9.042 1.00 95.44 272 VAL A N 1
ATOM 2113 C CA . VAL A 1 272 ? -2.121 7.216 -8.717 1.00 95.44 272 VAL A CA 1
ATOM 2114 C C . VAL A 1 272 ? -2.391 7.320 -7.222 1.00 95.44 272 VAL A C 1
ATOM 2116 O O . VAL A 1 272 ? -2.608 6.307 -6.556 1.00 95.44 272 VAL A O 1
ATOM 2119 N N . LEU A 1 273 ? -2.419 8.543 -6.694 1.00 94.31 273 LEU A N 1
ATOM 2120 C CA . LEU A 1 273 ? -2.879 8.810 -5.333 1.00 94.31 273 LEU A CA 1
ATOM 2121 C C . LEU A 1 273 ? -4.377 8.488 -5.246 1.00 94.31 273 LEU A C 1
ATOM 2123 O O . LEU A 1 273 ? -5.207 9.152 -5.870 1.00 94.31 273 LEU A O 1
ATOM 2127 N N . GLY A 1 274 ? -4.713 7.427 -4.511 1.00 93.25 274 GLY A N 1
ATOM 2128 C CA . GLY A 1 274 ? -6.044 6.816 -4.509 1.00 93.25 274 GLY A CA 1
ATOM 2129 C C . GLY A 1 274 ? -6.167 5.534 -5.345 1.00 93.25 274 GLY A C 1
ATOM 2130 O O . GLY A 1 274 ? -7.280 5.060 -5.553 1.00 93.25 274 GLY A O 1
ATOM 2131 N N . GLY A 1 275 ? -5.064 4.999 -5.877 1.00 94.44 275 GLY A N 1
ATOM 2132 C CA . GLY A 1 275 ? -5.063 3.837 -6.770 1.00 94.44 275 GLY A CA 1
ATOM 2133 C C . GLY A 1 275 ? -5.042 2.468 -6.077 1.00 94.44 275 GLY A C 1
ATOM 2134 O O . GLY A 1 275 ? -4.790 2.358 -4.875 1.00 94.44 275 GLY A O 1
ATOM 2135 N N . THR A 1 276 ? -5.254 1.402 -6.860 1.00 96.06 276 THR A N 1
ATOM 2136 C CA . THR A 1 276 ? -5.090 0.003 -6.420 1.00 96.06 276 THR A CA 1
ATOM 2137 C C . THR A 1 276 ? -3.967 -0.711 -7.180 1.00 96.06 276 THR A C 1
ATOM 2139 O O . THR A 1 276 ? -4.030 -0.882 -8.402 1.00 96.06 276 THR A O 1
ATOM 2142 N N . CYS A 1 277 ? -2.949 -1.162 -6.440 1.00 94.88 277 CYS A N 1
ATOM 2143 C CA . CYS A 1 277 ? -1.826 -1.954 -6.943 1.00 94.88 277 CYS A CA 1
ATOM 2144 C C . CYS A 1 277 ? -1.814 -3.367 -6.346 1.00 94.88 277 CYS A C 1
ATOM 2146 O O . CYS A 1 277 ? -2.023 -3.547 -5.141 1.00 94.88 277 CYS A O 1
ATOM 2148 N N . ALA A 1 278 ? -1.437 -4.348 -7.166 1.00 95.00 278 ALA A N 1
ATOM 2149 C CA . ALA A 1 278 ? -0.953 -5.645 -6.703 1.00 95.00 278 ALA A CA 1
ATOM 2150 C C . ALA A 1 278 ? 0.532 -5.839 -7.034 1.00 95.00 278 ALA A C 1
ATOM 2152 O O . ALA A 1 278 ? 0.970 -5.546 -8.149 1.00 95.00 278 ALA A O 1
ATOM 2153 N N . ILE A 1 279 ? 1.276 -6.400 -6.080 1.00 94.75 279 ILE A N 1
ATOM 2154 C CA . ILE A 1 279 ? 2.661 -6.854 -6.251 1.00 94.75 279 ILE A CA 1
ATOM 2155 C C . ILE A 1 279 ? 2.711 -8.372 -6.033 1.00 94.75 279 ILE A C 1
ATOM 2157 O O . ILE A 1 279 ? 3.026 -8.822 -4.927 1.00 94.75 279 ILE A O 1
ATOM 2161 N N . PRO A 1 280 ? 2.360 -9.203 -7.029 1.00 92.62 280 PRO A N 1
ATOM 2162 C CA . PRO A 1 280 ? 2.600 -10.630 -6.938 1.00 92.62 280 PRO A CA 1
ATOM 2163 C C . PRO A 1 280 ? 4.072 -10.953 -7.178 1.00 92.62 280 PRO A C 1
ATOM 2165 O O . PRO A 1 280 ? 4.758 -10.340 -7.996 1.00 92.62 280 PRO A O 1
ATOM 2168 N N . GLY A 1 281 ? 4.545 -11.980 -6.488 1.00 89.19 281 GLY A N 1
ATOM 2169 C CA . GLY A 1 281 ? 5.850 -12.568 -6.742 1.00 89.19 281 GLY A CA 1
ATOM 2170 C C . GLY A 1 281 ? 6.153 -13.683 -5.758 1.00 89.19 281 GLY A C 1
ATOM 2171 O O . GLY A 1 281 ? 5.642 -13.693 -4.632 1.00 89.19 281 GLY A O 1
ATOM 2172 N N . ALA A 1 282 ? 7.025 -14.606 -6.157 1.00 86.69 282 ALA A N 1
ATOM 2173 C CA . ALA A 1 282 ? 7.526 -15.631 -5.251 1.00 86.69 282 ALA A CA 1
ATOM 2174 C C . ALA A 1 282 ? 8.302 -15.007 -4.069 1.00 86.69 282 ALA A C 1
ATOM 2176 O O . ALA A 1 282 ? 8.744 -13.851 -4.104 1.00 86.69 282 ALA A O 1
ATOM 2177 N N . PHE A 1 283 ? 8.497 -15.782 -3.002 1.00 84.50 283 PHE A N 1
ATOM 2178 C CA . PHE A 1 283 ? 9.355 -15.380 -1.883 1.00 84.50 283 PHE A CA 1
ATOM 2179 C C . PHE A 1 283 ? 10.779 -15.058 -2.375 1.00 84.50 283 PHE A C 1
ATOM 2181 O O . PHE A 1 283 ? 11.296 -15.725 -3.270 1.00 84.50 283 PHE A O 1
ATOM 2188 N N . GLY A 1 284 ? 11.392 -14.009 -1.818 1.00 82.75 284 GLY A N 1
ATOM 2189 C CA . GLY A 1 284 ? 12.724 -13.534 -2.218 1.00 82.75 284 GLY A CA 1
ATOM 2190 C C . GLY A 1 284 ? 12.784 -12.644 -3.471 1.00 82.75 284 GLY A C 1
ATOM 2191 O O . GLY A 1 284 ? 13.860 -12.159 -3.795 1.00 82.75 284 GLY A O 1
ATOM 2192 N N . CYS A 1 285 ? 11.668 -12.360 -4.159 1.00 86.25 285 CYS A N 1
ATOM 2193 C CA . CYS A 1 285 ? 11.673 -11.512 -5.370 1.00 86.25 285 CYS A CA 1
ATOM 2194 C C . CYS A 1 285 ? 11.715 -9.990 -5.099 1.00 86.25 285 CYS A C 1
ATOM 2196 O O . CYS A 1 285 ? 11.557 -9.205 -6.027 1.00 86.25 285 CYS A O 1
ATOM 2198 N N . GLY A 1 286 ? 11.897 -9.557 -3.844 1.00 86.00 286 GLY A N 1
ATOM 2199 C CA . GLY A 1 286 ? 12.017 -8.136 -3.481 1.00 86.00 286 GLY A CA 1
ATOM 2200 C C . GLY A 1 286 ? 10.715 -7.399 -3.130 1.00 86.00 286 GLY A C 1
ATOM 2201 O O . GLY A 1 286 ? 10.744 -6.175 -3.046 1.00 86.00 286 GLY A O 1
ATOM 2202 N N . LYS A 1 287 ? 9.590 -8.097 -2.884 1.00 89.06 287 LYS A N 1
ATOM 2203 C CA . LYS A 1 287 ? 8.293 -7.472 -2.522 1.00 89.06 287 LYS A CA 1
ATOM 2204 C C . LYS A 1 287 ? 8.418 -6.452 -1.383 1.00 89.06 287 LYS A C 1
ATOM 2206 O O . LYS A 1 287 ? 8.143 -5.274 -1.582 1.00 89.06 287 LYS A O 1
ATOM 2211 N N . THR A 1 288 ? 8.916 -6.890 -0.231 1.00 86.44 288 THR A N 1
ATOM 2212 C CA . THR A 1 288 ? 9.078 -6.057 0.969 1.00 86.44 288 THR A CA 1
ATOM 2213 C C . THR A 1 288 ? 10.086 -4.920 0.750 1.00 86.44 288 THR A C 1
ATOM 2215 O O . THR A 1 288 ? 9.892 -3.833 1.281 1.00 86.44 288 THR A O 1
ATOM 2218 N N . VAL A 1 289 ? 11.098 -5.100 -0.114 1.00 87.56 289 VAL A N 1
ATOM 2219 C CA . VAL A 1 289 ? 12.036 -4.026 -0.511 1.00 87.56 289 VAL A CA 1
ATOM 2220 C C . VAL A 1 289 ? 11.319 -2.930 -1.307 1.00 87.56 289 VAL A C 1
ATOM 2222 O O . VAL A 1 289 ? 11.567 -1.752 -1.070 1.00 87.56 289 VAL A O 1
ATOM 2225 N N . ILE A 1 290 ? 10.389 -3.287 -2.202 1.00 90.00 290 ILE A N 1
ATOM 2226 C CA . ILE A 1 290 ? 9.556 -2.310 -2.924 1.00 90.00 290 ILE A CA 1
ATOM 2227 C C . ILE A 1 290 ? 8.588 -1.610 -1.958 1.00 90.00 290 ILE A C 1
ATOM 2229 O O . ILE A 1 290 ? 8.482 -0.386 -2.003 1.00 90.00 290 ILE A O 1
ATOM 2233 N N . SER A 1 291 ? 7.946 -2.340 -1.038 1.00 87.62 291 SER A N 1
ATOM 2234 C CA . SER A 1 291 ? 7.105 -1.746 0.016 1.00 87.62 291 SER A CA 1
ATOM 2235 C C . SER A 1 291 ? 7.892 -0.759 0.891 1.00 87.62 291 SER A C 1
ATOM 2237 O O . SER A 1 291 ? 7.419 0.339 1.174 1.00 87.62 291 SER A O 1
ATOM 2239 N N . GLN A 1 292 ? 9.126 -1.109 1.266 1.00 84.31 292 GLN A N 1
ATOM 2240 C CA . GLN A 1 292 ? 10.014 -0.263 2.063 1.00 84.31 292 GLN A CA 1
ATOM 2241 C C . GLN A 1 292 ? 10.535 0.951 1.273 1.00 84.31 292 GLN A C 1
ATOM 2243 O O . GLN A 1 292 ? 10.618 2.051 1.812 1.00 84.31 292 GLN A O 1
ATOM 2248 N N . ALA A 1 293 ? 10.864 0.794 -0.014 1.00 85.56 293 ALA A N 1
ATOM 2249 C CA . ALA A 1 293 ? 11.196 1.920 -0.888 1.00 85.56 293 ALA A CA 1
ATOM 2250 C C . ALA A 1 293 ? 10.005 2.884 -1.014 1.00 85.56 293 ALA A C 1
ATOM 2252 O O . ALA A 1 293 ? 10.178 4.099 -0.931 1.00 85.56 293 ALA A O 1
ATOM 2253 N N . LEU A 1 294 ? 8.787 2.349 -1.121 1.00 87.81 294 LEU A N 1
ATOM 2254 C CA . LEU A 1 294 ? 7.570 3.145 -1.187 1.00 87.81 294 LEU A CA 1
ATOM 2255 C C . LEU A 1 294 ? 7.268 3.871 0.141 1.00 87.81 294 LEU A C 1
ATOM 2257 O O . LEU A 1 294 ? 6.843 5.025 0.103 1.00 87.81 294 LEU A O 1
ATOM 2261 N N . SER A 1 295 ? 7.525 3.274 1.314 1.00 85.44 295 SER A N 1
ATOM 2262 C CA . SER A 1 295 ? 7.342 3.966 2.609 1.00 85.44 295 SER A CA 1
ATOM 2263 C C . SER A 1 295 ? 8.370 5.079 2.843 1.00 85.44 295 SER A C 1
ATOM 2265 O O . SER A 1 295 ? 8.038 6.126 3.407 1.00 85.44 295 SER A O 1
ATOM 2267 N N . LYS A 1 296 ? 9.601 4.892 2.350 1.00 82.06 296 LYS A N 1
ATOM 2268 C CA . LYS A 1 296 ? 10.659 5.912 2.335 1.00 82.06 296 LYS A CA 1
ATOM 2269 C C . LYS A 1 296 ? 10.318 7.077 1.401 1.00 82.06 296 LYS A C 1
ATOM 2271 O O . LYS A 1 296 ? 10.333 8.225 1.832 1.00 82.06 296 LYS A O 1
ATOM 2276 N N . TYR A 1 297 ? 10.006 6.790 0.136 1.00 85.19 297 TYR A N 1
ATOM 2277 C CA . TYR A 1 297 ? 10.101 7.777 -0.947 1.00 85.19 297 TYR A CA 1
ATOM 2278 C C . TYR A 1 297 ? 8.776 8.219 -1.577 1.00 85.19 297 TYR A C 1
ATOM 2280 O O . TYR A 1 297 ? 8.797 9.067 -2.467 1.00 85.19 297 TYR A O 1
ATOM 2288 N N . SER A 1 298 ? 7.628 7.695 -1.132 1.00 87.62 298 SER A N 1
ATOM 2289 C CA . SER A 1 298 ? 6.344 8.148 -1.677 1.00 87.62 298 SER A CA 1
ATOM 2290 C C . SER A 1 298 ? 6.019 9.602 -1.342 1.00 87.62 298 SER A C 1
ATOM 2292 O O . SER A 1 298 ? 6.240 10.084 -0.224 1.00 87.62 298 SER A O 1
ATOM 2294 N N . ASN A 1 299 ? 5.368 10.257 -2.306 1.00 90.25 299 ASN A N 1
ATOM 2295 C CA . ASN A 1 299 ? 4.654 11.529 -2.165 1.00 90.25 299 ASN A CA 1
ATOM 2296 C C . ASN A 1 299 ? 3.326 11.381 -1.384 1.00 90.25 299 ASN A C 1
ATOM 2298 O O . ASN A 1 299 ? 2.324 11.998 -1.730 1.00 90.25 299 ASN A O 1
ATOM 2302 N N . SER A 1 300 ? 3.306 10.517 -0.365 1.00 90.56 300 SER A N 1
ATOM 2303 C CA . SER A 1 300 ? 2.182 10.315 0.554 1.00 90.56 300 SER A CA 1
ATOM 2304 C C . SER A 1 300 ? 2.495 10.945 1.910 1.00 90.56 300 SER A C 1
ATOM 2306 O O . SER A 1 300 ? 3.602 10.808 2.433 1.00 90.56 300 SER A O 1
ATOM 2308 N N . ASP A 1 301 ? 1.507 11.612 2.494 1.00 92.00 301 ASP A N 1
ATOM 2309 C CA . ASP A 1 301 ? 1.636 12.327 3.766 1.00 92.00 301 ASP A CA 1
ATOM 2310 C C . ASP A 1 301 ? 1.722 11.345 4.947 1.00 92.00 301 ASP A C 1
ATOM 2312 O O . ASP A 1 301 ? 2.382 11.604 5.949 1.00 92.00 301 ASP A O 1
ATOM 2316 N N . THR A 1 302 ? 1.074 10.181 4.832 1.00 92.75 302 THR A N 1
ATOM 2317 C CA . THR A 1 302 ? 1.040 9.134 5.867 1.00 92.75 302 THR A CA 1
ATOM 2318 C C . THR A 1 302 ? 1.158 7.743 5.250 1.00 92.75 302 THR A C 1
ATOM 2320 O O . THR A 1 302 ? 0.635 7.481 4.165 1.00 92.75 302 THR A O 1
ATOM 2323 N N . VAL A 1 303 ? 1.827 6.828 5.956 1.00 94.00 303 VAL A N 1
ATOM 2324 C CA . VAL A 1 303 ? 1.982 5.426 5.545 1.00 94.00 303 VAL A CA 1
ATOM 2325 C C . VAL A 1 303 ? 1.392 4.498 6.607 1.00 94.00 303 VAL A C 1
ATOM 2327 O O . VAL A 1 303 ? 1.722 4.601 7.787 1.00 94.00 303 VAL A O 1
ATOM 2330 N N . VAL A 1 304 ? 0.548 3.554 6.191 1.00 95.69 304 VAL A N 1
ATOM 2331 C CA . VAL A 1 304 ? 0.030 2.487 7.059 1.00 95.69 304 VAL A CA 1
ATOM 2332 C C . VAL A 1 304 ? 0.532 1.149 6.533 1.00 95.69 304 VAL A C 1
ATOM 2334 O O . VAL A 1 304 ? 0.117 0.699 5.467 1.00 95.69 304 VAL A O 1
ATOM 2337 N N . TYR A 1 305 ? 1.436 0.508 7.271 1.00 94.62 305 TYR A N 1
ATOM 2338 C CA . TYR A 1 305 ? 1.993 -0.792 6.897 1.00 94.62 305 TYR A CA 1
ATOM 2339 C C . TYR A 1 305 ? 1.335 -1.899 7.718 1.00 94.62 305 TYR A C 1
ATOM 2341 O O . TYR A 1 305 ? 1.427 -1.901 8.947 1.00 94.62 305 TYR A O 1
ATOM 2349 N N . VAL A 1 306 ? 0.702 -2.857 7.043 1.00 95.12 306 VAL A N 1
ATOM 2350 C CA . VAL A 1 306 ? 0.127 -4.056 7.656 1.00 95.12 306 VAL A CA 1
ATOM 2351 C C . VAL A 1 306 ? 0.970 -5.270 7.291 1.00 95.12 306 VAL A C 1
ATOM 2353 O O . VAL A 1 306 ? 0.919 -5.757 6.161 1.00 95.12 306 VAL A O 1
ATOM 2356 N N . GLY A 1 307 ? 1.702 -5.778 8.280 1.00 93.69 307 GLY A N 1
ATOM 2357 C CA . GLY A 1 307 ? 2.267 -7.119 8.258 1.00 93.69 307 GLY A CA 1
ATOM 2358 C C . GLY A 1 307 ? 1.175 -8.133 8.586 1.00 93.69 307 GLY A C 1
ATOM 2359 O O . GLY A 1 307 ? 0.663 -8.152 9.706 1.00 93.69 307 GLY A O 1
ATOM 2360 N N . CYS A 1 308 ? 0.811 -8.976 7.626 1.00 93.06 308 CYS A N 1
ATOM 2361 C CA . CYS A 1 308 ? -0.204 -10.011 7.765 1.00 93.06 308 CYS A CA 1
ATOM 2362 C C . CYS A 1 308 ? 0.404 -11.383 7.456 1.00 93.06 308 CYS A C 1
ATOM 2364 O O . CYS A 1 308 ? 0.584 -11.748 6.302 1.00 93.06 308 CYS A O 1
ATOM 2366 N N . GLY A 1 309 ? 0.694 -12.161 8.500 1.00 88.81 309 GLY A N 1
ATOM 2367 C CA . GLY A 1 309 ? 1.167 -13.544 8.397 1.00 88.81 309 GLY A CA 1
ATOM 2368 C C . GLY A 1 309 ? 2.630 -13.714 7.971 1.00 88.81 309 GLY A C 1
ATOM 2369 O O . GLY A 1 309 ? 3.034 -14.838 7.680 1.00 88.81 309 GLY A O 1
ATOM 2370 N N . GLU A 1 310 ? 3.425 -12.643 7.956 1.00 87.88 310 GLU A N 1
ATOM 2371 C CA . GLU A 1 310 ? 4.850 -12.683 7.591 1.00 87.88 310 GLU A CA 1
ATOM 2372 C C . GLU A 1 310 ? 5.739 -13.246 8.714 1.00 87.88 310 GLU A C 1
ATOM 2374 O O . GLU A 1 310 ? 5.286 -13.500 9.841 1.00 87.88 310 GLU A O 1
ATOM 2379 N N . ARG A 1 311 ? 7.016 -13.524 8.424 1.00 88.19 311 ARG A N 1
ATOM 2380 C CA . ARG A 1 311 ? 7.931 -14.112 9.416 1.00 88.19 311 ARG A CA 1
ATOM 2381 C C . ARG A 1 311 ? 8.281 -13.080 10.488 1.00 88.19 311 ARG A C 1
ATOM 2383 O O . ARG A 1 311 ? 8.419 -11.891 10.209 1.00 88.19 311 ARG A O 1
ATOM 2390 N N . GLY A 1 312 ? 8.502 -13.551 11.718 1.00 85.62 312 GLY A N 1
ATOM 2391 C CA . GLY A 1 312 ? 8.934 -12.689 12.826 1.00 85.62 312 GLY A CA 1
ATOM 2392 C C . GLY A 1 312 ? 10.200 -11.888 12.497 1.00 85.62 312 GLY A C 1
ATOM 2393 O O . GLY A 1 312 ? 10.267 -10.709 12.819 1.00 85.62 312 GLY A O 1
ATOM 2394 N N . ASN A 1 313 ? 11.148 -12.493 11.774 1.00 86.75 313 ASN A N 1
ATOM 2395 C CA . ASN A 1 313 ? 12.395 -11.842 11.365 1.00 86.75 313 ASN A CA 1
ATOM 2396 C C . ASN A 1 313 ? 12.171 -10.718 10.338 1.00 86.75 313 ASN A C 1
ATOM 2398 O O . ASN A 1 313 ? 12.789 -9.671 10.462 1.00 86.75 313 ASN A O 1
ATOM 2402 N N . GLU A 1 314 ? 11.268 -10.907 9.370 1.00 83.94 314 GLU A N 1
ATOM 2403 C CA . GLU A 1 314 ? 10.946 -9.901 8.341 1.00 83.94 314 GLU A CA 1
ATOM 2404 C C . GLU A 1 314 ? 10.261 -8.682 8.983 1.00 83.94 314 GLU A C 1
ATOM 2406 O O . GLU A 1 314 ? 10.577 -7.535 8.669 1.00 83.94 314 GLU A O 1
ATOM 2411 N N . MET A 1 315 ? 9.391 -8.916 9.973 1.00 86.50 315 MET A N 1
ATOM 2412 C CA . MET A 1 315 ? 8.833 -7.832 10.786 1.00 86.50 315 MET A CA 1
ATOM 2413 C C . MET A 1 315 ? 9.863 -7.188 11.724 1.00 86.50 315 MET A C 1
ATOM 2415 O O . MET A 1 315 ? 9.788 -5.984 11.951 1.00 86.50 315 MET A O 1
ATOM 2419 N N . ALA A 1 316 ? 10.823 -7.942 12.266 1.00 87.81 316 ALA A N 1
ATOM 2420 C CA . ALA A 1 316 ? 11.886 -7.393 13.109 1.00 87.81 316 ALA A CA 1
ATOM 2421 C C . ALA A 1 316 ? 12.859 -6.505 12.312 1.00 87.81 316 ALA A C 1
ATOM 2423 O O . ALA A 1 316 ? 13.246 -5.448 12.801 1.00 87.81 316 ALA A O 1
ATOM 2424 N N . GLU A 1 317 ? 13.191 -6.888 11.077 1.00 86.62 317 GLU A N 1
ATOM 2425 C CA . GLU A 1 317 ? 13.968 -6.087 10.121 1.00 86.62 317 GLU A CA 1
ATOM 2426 C C . GLU A 1 317 ? 13.249 -4.762 9.814 1.00 86.62 317 GLU A C 1
ATOM 2428 O O . GLU A 1 317 ? 13.814 -3.690 10.022 1.00 86.62 317 GLU A O 1
ATOM 2433 N N . VAL A 1 318 ? 11.954 -4.814 9.469 1.00 85.50 318 VAL A N 1
ATOM 2434 C CA . VAL A 1 318 ? 11.093 -3.623 9.316 1.00 85.50 318 VAL A CA 1
ATOM 2435 C C . VAL A 1 318 ? 11.112 -2.732 10.569 1.00 85.50 318 VAL A C 1
ATOM 2437 O O . VAL A 1 318 ? 11.271 -1.517 10.459 1.00 85.50 318 VAL A O 1
ATOM 2440 N N . LEU A 1 319 ? 10.994 -3.312 11.766 1.00 85.56 319 LEU A N 1
ATOM 2441 C CA . LEU A 1 319 ? 10.994 -2.564 13.029 1.00 85.56 319 LEU A CA 1
ATOM 2442 C C . LEU A 1 319 ? 12.364 -1.979 13.412 1.00 85.56 319 LEU A C 1
ATOM 2444 O O . LEU A 1 319 ? 12.406 -0.986 14.140 1.00 85.56 319 LEU A O 1
ATOM 2448 N N . MET A 1 320 ? 13.463 -2.563 12.933 1.00 87.06 320 MET A N 1
ATOM 2449 C CA . MET A 1 320 ? 14.823 -2.071 13.162 1.00 87.06 320 MET A CA 1
ATOM 2450 C C . MET A 1 320 ? 15.215 -0.977 12.160 1.00 87.06 320 MET A C 1
ATOM 2452 O O . MET A 1 320 ? 15.859 -0.001 12.550 1.00 87.06 320 MET A O 1
ATOM 2456 N N . ASP A 1 321 ? 14.794 -1.097 10.899 1.00 84.56 321 ASP A N 1
ATOM 2457 C CA . ASP A 1 321 ? 15.090 -0.133 9.834 1.00 84.56 321 ASP A CA 1
ATOM 2458 C C . ASP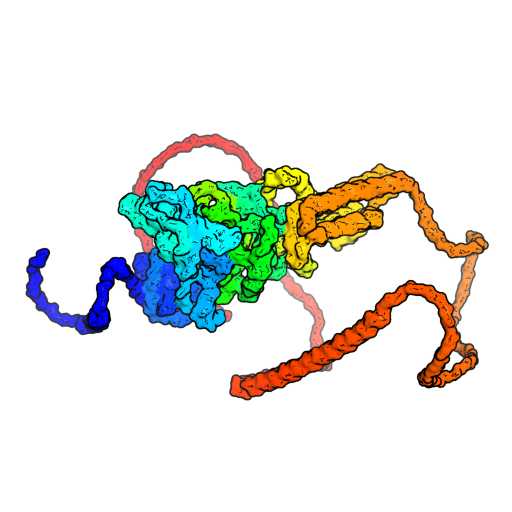 A 1 321 ? 14.264 1.156 9.949 1.00 84.56 321 ASP A C 1
ATOM 2460 O O . ASP A 1 321 ? 14.814 2.253 9.861 1.00 84.56 321 ASP A O 1
ATOM 2464 N N . PHE A 1 322 ? 12.942 1.060 10.141 1.00 82.75 322 PHE A N 1
ATOM 2465 C CA . PHE A 1 322 ? 12.037 2.221 10.043 1.00 82.75 322 PHE A CA 1
ATOM 2466 C C . PHE A 1 322 ? 12.394 3.401 10.976 1.00 82.75 322 PHE A C 1
ATOM 2468 O O . PHE A 1 322 ? 12.256 4.543 10.533 1.00 82.75 322 PHE A O 1
ATOM 2475 N N . PRO A 1 323 ? 12.894 3.195 12.213 1.00 84.19 323 PRO A N 1
ATOM 2476 C CA . PRO A 1 323 ? 13.386 4.288 13.056 1.00 84.19 323 PRO A CA 1
ATOM 2477 C C . PRO A 1 323 ? 14.665 4.961 12.532 1.00 84.19 323 PRO A C 1
ATOM 2479 O O . PRO A 1 323 ? 14.799 6.176 12.674 1.00 84.19 323 PRO A O 1
ATOM 2482 N N . GLN A 1 324 ? 15.585 4.195 11.930 1.00 83.75 324 GLN A N 1
ATOM 2483 C CA . GLN A 1 324 ? 16.883 4.679 11.425 1.00 83.75 324 GLN A CA 1
ATOM 2484 C C . GLN A 1 324 ? 16.753 5.512 10.142 1.00 83.75 324 GLN A C 1
ATOM 2486 O O . GLN A 1 324 ? 17.660 6.259 9.784 1.00 83.75 324 GLN A O 1
ATOM 2491 N N . LEU A 1 325 ? 15.635 5.369 9.431 1.00 79.12 325 LEU A N 1
ATOM 2492 C CA . LEU A 1 325 ? 15.404 6.007 8.144 1.00 79.12 325 LEU A CA 1
ATOM 2493 C C . LEU A 1 325 ? 14.899 7.441 8.319 1.00 79.12 325 LEU A C 1
ATOM 2495 O O . LEU A 1 325 ? 13.763 7.664 8.741 1.00 79.12 325 LEU A O 1
ATOM 2499 N N . THR A 1 326 ? 15.728 8.412 7.943 1.00 81.25 326 THR A N 1
ATOM 2500 C CA . THR A 1 326 ? 15.343 9.821 7.813 1.00 81.25 326 THR A CA 1
ATOM 2501 C C . THR A 1 326 ? 14.821 10.137 6.410 1.00 81.25 326 THR A C 1
ATOM 2503 O O . THR A 1 326 ? 15.193 9.506 5.416 1.00 81.25 326 THR A O 1
ATOM 2506 N N . MET A 1 327 ? 13.948 11.141 6.324 1.00 75.81 327 MET A N 1
ATOM 2507 C CA . MET A 1 327 ? 13.616 11.847 5.088 1.00 75.81 327 MET A CA 1
ATOM 2508 C C . MET A 1 327 ? 14.086 13.298 5.199 1.00 75.81 327 MET A C 1
ATOM 2510 O O . MET A 1 327 ? 13.917 13.925 6.244 1.00 75.81 327 MET A O 1
ATOM 2514 N N . THR A 1 328 ? 14.617 13.849 4.111 1.00 73.25 328 THR A N 1
ATOM 2515 C CA . THR A 1 328 ? 14.845 15.289 3.961 1.00 73.25 328 THR A CA 1
ATOM 2516 C C . THR A 1 328 ? 13.535 15.964 3.561 1.00 73.25 328 THR A C 1
ATOM 2518 O O . THR A 1 328 ? 13.019 15.714 2.469 1.00 73.25 328 THR A O 1
ATOM 2521 N N . LEU A 1 329 ? 12.991 16.813 4.429 1.00 70.38 329 LEU A N 1
ATOM 2522 C CA . LEU A 1 329 ? 11.829 17.647 4.118 1.00 70.38 329 LEU A CA 1
ATOM 2523 C C . LEU A 1 329 ? 12.186 18.755 3.109 1.00 70.38 329 LEU A C 1
ATOM 2525 O O . LEU A 1 329 ? 13.360 19.118 3.006 1.00 70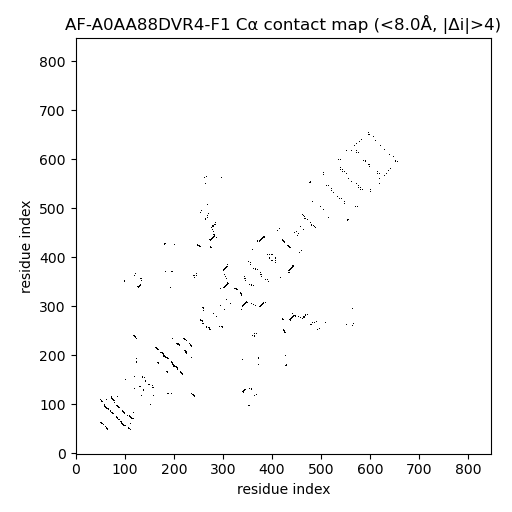.38 329 LEU A O 1
ATOM 2529 N N . PRO A 1 330 ? 11.193 19.369 2.432 1.00 64.38 330 PRO A N 1
ATOM 2530 C CA . PRO A 1 330 ? 11.408 20.562 1.604 1.00 64.38 330 PRO A CA 1
ATOM 2531 C C . PRO A 1 330 ? 12.118 21.710 2.345 1.00 64.38 330 PRO A C 1
ATOM 2533 O O . PRO A 1 330 ? 12.868 22.464 1.735 1.00 64.38 330 PRO A O 1
ATOM 2536 N N . ASP A 1 331 ? 11.948 21.793 3.669 1.00 63.06 331 ASP A N 1
ATOM 2537 C CA . ASP A 1 331 ? 12.619 22.761 4.549 1.00 63.06 331 ASP A CA 1
ATOM 2538 C C . ASP A 1 331 ? 14.112 22.450 4.812 1.00 63.06 331 ASP A C 1
ATOM 2540 O O . ASP A 1 331 ? 14.738 23.098 5.650 1.00 63.06 331 ASP A O 1
ATOM 2544 N N . GLY A 1 332 ? 14.669 21.390 4.214 1.00 67.69 332 GLY A N 1
ATOM 2545 C CA . GLY A 1 332 ? 16.027 20.898 4.486 1.00 67.69 332 GLY A CA 1
ATOM 2546 C C . GLY A 1 332 ? 16.205 20.193 5.841 1.00 67.69 332 GLY A C 1
ATOM 2547 O O . GLY A 1 332 ? 17.314 19.792 6.184 1.00 67.69 332 GLY A O 1
ATOM 2548 N N . ARG A 1 333 ? 15.130 20.028 6.623 1.00 78.12 333 ARG A N 1
ATOM 2549 C CA . ARG A 1 333 ? 15.139 19.323 7.916 1.00 78.12 333 ARG A CA 1
ATOM 2550 C C . ARG A 1 333 ? 15.077 17.809 7.704 1.00 78.12 333 ARG A C 1
ATOM 2552 O O . ARG A 1 333 ? 14.209 17.340 6.971 1.00 78.12 333 ARG A O 1
ATOM 2559 N N . GLU A 1 334 ? 15.939 17.049 8.377 1.00 80.12 334 GLU A N 1
ATOM 2560 C CA . GLU A 1 334 ? 15.825 15.586 8.436 1.00 80.12 334 GLU A CA 1
ATOM 2561 C C . GLU A 1 334 ? 14.915 15.135 9.584 1.00 80.12 334 GLU A C 1
ATOM 2563 O O . GLU A 1 334 ? 15.083 15.556 10.728 1.00 80.12 334 GLU A O 1
ATOM 2568 N N . GLU A 1 335 ? 13.958 14.258 9.279 1.00 84.00 335 GLU A N 1
ATOM 2569 C CA . GLU A 1 335 ? 13.018 13.681 10.247 1.00 84.00 335 GLU A CA 1
ATOM 2570 C C . GLU A 1 335 ? 12.776 12.190 9.976 1.00 84.00 335 GLU A C 1
ATOM 2572 O O . GLU A 1 335 ? 12.791 11.745 8.828 1.00 84.00 335 GLU A O 1
ATOM 2577 N N . SER A 1 336 ? 12.546 11.398 11.028 1.00 87.25 336 SER A N 1
ATOM 2578 C CA . SER A 1 336 ? 12.380 9.938 10.902 1.00 87.25 336 SER A CA 1
ATOM 2579 C C . SER A 1 336 ? 11.060 9.564 10.215 1.00 87.25 336 SER A C 1
ATOM 2581 O O . SER A 1 336 ? 9.990 10.048 10.597 1.00 87.25 336 SER A O 1
ATOM 2583 N N . VAL A 1 337 ? 11.116 8.630 9.258 1.00 86.69 337 VAL A N 1
ATOM 2584 C CA . VAL A 1 337 ? 9.951 8.070 8.542 1.00 86.69 337 VAL A CA 1
ATOM 2585 C C . VAL A 1 337 ? 8.909 7.504 9.514 1.00 86.69 337 VAL A C 1
ATOM 2587 O O . VAL A 1 337 ? 7.705 7.586 9.252 1.00 86.69 337 VAL A O 1
ATOM 2590 N N . MET A 1 338 ? 9.341 7.014 10.680 1.00 87.94 338 MET A N 1
ATOM 2591 C CA . MET A 1 338 ? 8.452 6.494 11.718 1.00 87.94 338 MET A CA 1
ATOM 2592 C C . MET A 1 338 ? 7.438 7.541 12.230 1.00 87.94 338 MET A C 1
ATOM 2594 O O . MET A 1 338 ? 6.317 7.176 12.566 1.00 87.94 338 MET A O 1
ATOM 2598 N N . LYS A 1 339 ? 7.754 8.848 12.204 1.00 89.25 339 LYS A N 1
ATOM 2599 C CA . LYS A 1 339 ? 6.828 9.922 12.635 1.00 89.25 339 LYS A CA 1
ATOM 2600 C C . LYS A 1 339 ? 5.612 10.135 11.719 1.00 89.25 339 LYS A C 1
ATOM 2602 O O . LYS A 1 339 ? 4.659 10.781 12.146 1.00 89.25 339 LYS A O 1
ATOM 2607 N N . ARG A 1 340 ? 5.628 9.613 10.484 1.00 90.81 340 ARG A N 1
ATOM 2608 C CA . ARG A 1 340 ? 4.470 9.606 9.558 1.00 90.81 340 ARG A CA 1
ATOM 2609 C C . ARG A 1 340 ? 3.913 8.204 9.287 1.00 90.81 340 ARG A C 1
ATOM 2611 O O . ARG A 1 340 ? 3.139 8.021 8.348 1.00 90.81 340 ARG A O 1
ATOM 2618 N N . THR A 1 341 ? 4.355 7.207 10.053 1.00 91.81 341 THR A N 1
ATOM 2619 C CA . THR A 1 341 ? 4.069 5.798 9.774 1.00 91.81 341 THR A CA 1
ATOM 2620 C C . THR A 1 341 ? 3.381 5.131 10.957 1.00 91.81 341 THR A C 1
ATOM 2622 O O . THR A 1 341 ? 3.802 5.296 12.100 1.00 91.81 341 THR A O 1
ATOM 2625 N N . THR A 1 342 ? 2.362 4.323 10.679 1.00 93.38 342 THR A N 1
ATOM 2626 C CA . THR A 1 342 ? 1.750 3.413 11.656 1.00 93.38 342 THR A CA 1
ATOM 2627 C C . THR A 1 342 ? 1.958 1.975 11.202 1.00 93.38 342 THR A C 1
ATOM 2629 O O . THR A 1 342 ? 1.726 1.645 10.036 1.00 93.38 342 THR A O 1
ATOM 2632 N N . LEU A 1 343 ? 2.402 1.116 12.122 1.00 93.81 343 LEU A N 1
ATOM 2633 C CA . LEU A 1 343 ? 2.706 -0.287 11.841 1.00 93.81 343 LEU A CA 1
ATOM 2634 C C . LEU A 1 343 ? 1.682 -1.196 12.531 1.00 93.81 343 LEU A C 1
ATOM 2636 O O . LEU A 1 343 ? 1.524 -1.140 13.749 1.00 93.81 343 LEU A O 1
ATOM 2640 N N . VAL A 1 344 ? 1.018 -2.060 11.763 1.00 95.25 344 VAL A N 1
ATOM 2641 C CA . VAL A 1 344 ? 0.170 -3.149 12.270 1.00 95.25 344 VAL A CA 1
ATOM 2642 C C . VAL A 1 344 ? 0.913 -4.459 12.012 1.00 95.25 344 VAL A C 1
ATOM 2644 O O . VAL A 1 344 ? 1.017 -4.910 10.874 1.00 95.25 344 VAL A O 1
ATOM 2647 N N . ALA A 1 345 ? 1.487 -5.046 13.056 1.00 93.25 345 ALA A N 1
ATOM 2648 C CA . ALA A 1 345 ? 2.377 -6.196 12.985 1.00 93.25 345 ALA A CA 1
ATOM 2649 C C . ALA A 1 345 ? 1.664 -7.469 13.467 1.00 93.25 345 ALA A C 1
ATOM 2651 O O . ALA A 1 345 ? 1.600 -7.736 14.665 1.00 93.25 345 ALA A O 1
ATOM 2652 N N . ASN A 1 346 ? 1.163 -8.282 12.532 1.00 92.88 346 ASN A N 1
ATOM 2653 C CA . ASN A 1 346 ? 0.562 -9.580 12.829 1.00 92.88 346 ASN A CA 1
ATOM 2654 C C . ASN A 1 346 ? 1.371 -10.724 12.196 1.00 92.88 346 ASN A C 1
ATOM 2656 O O . ASN A 1 346 ? 1.189 -11.047 11.021 1.00 92.88 346 ASN A O 1
ATOM 2660 N N . THR A 1 347 ? 2.260 -11.354 12.966 1.00 92.31 347 THR A N 1
ATOM 2661 C CA . THR A 1 347 ? 3.191 -12.376 12.449 1.00 92.31 347 THR A CA 1
ATOM 2662 C C . THR A 1 347 ? 2.505 -13.708 12.117 1.00 92.31 347 THR A C 1
ATOM 2664 O O . THR A 1 347 ? 1.377 -13.985 12.519 1.00 92.31 347 THR A O 1
ATOM 2667 N N . SER A 1 348 ? 3.215 -14.578 11.401 1.00 87.88 348 SER A N 1
ATOM 2668 C CA . SER A 1 348 ? 2.827 -15.973 11.130 1.00 87.88 348 SER A CA 1
ATOM 2669 C C . SER A 1 348 ? 2.509 -16.791 12.390 1.00 87.88 348 SER A C 1
ATOM 2671 O O . SER A 1 348 ? 1.657 -17.674 12.313 1.00 87.88 348 SER A O 1
ATOM 2673 N N . ASN A 1 349 ? 3.129 -16.485 13.536 1.00 88.31 349 ASN A N 1
ATOM 2674 C CA . ASN A 1 349 ? 2.859 -17.159 14.812 1.00 88.31 349 ASN A CA 1
ATOM 2675 C C . ASN A 1 349 ? 1.641 -16.585 15.564 1.00 88.31 349 ASN A C 1
ATOM 2677 O O . ASN A 1 349 ? 1.205 -17.166 16.551 1.00 88.31 349 ASN A O 1
ATOM 2681 N N . MET A 1 350 ? 1.093 -15.442 15.132 1.00 90.00 350 MET A N 1
ATOM 2682 C CA . MET A 1 350 ? -0.127 -14.892 15.727 1.00 90.00 350 MET A CA 1
ATOM 2683 C C . MET A 1 350 ? -1.381 -15.610 15.193 1.00 90.00 350 MET A C 1
ATOM 2685 O O . MET A 1 350 ? -1.377 -16.078 14.045 1.00 90.00 350 MET A O 1
ATOM 2689 N N . PRO A 1 351 ? -2.464 -15.681 15.996 1.00 89.50 351 PRO A N 1
ATOM 2690 C CA . PRO A 1 351 ? -3.680 -16.412 15.656 1.00 89.50 351 PRO A CA 1
ATOM 2691 C C . PRO A 1 351 ? -4.274 -16.044 14.299 1.00 89.50 351 PRO A C 1
ATOM 2693 O O . PRO A 1 351 ? -4.240 -14.902 13.839 1.00 89.50 351 PRO A O 1
ATOM 2696 N N . VAL A 1 352 ? -4.872 -17.044 13.660 1.00 88.75 352 VAL A N 1
ATOM 2697 C CA . VAL A 1 352 ? -5.319 -16.964 12.265 1.00 88.75 352 VAL A CA 1
ATOM 2698 C C . VAL A 1 352 ? -6.455 -15.956 12.083 1.00 88.75 352 VAL A C 1
ATOM 2700 O O . VAL A 1 352 ? -6.466 -15.222 11.101 1.00 88.75 352 VAL A O 1
ATOM 2703 N N . ALA A 1 353 ? -7.333 -15.817 13.079 1.00 88.19 353 ALA A N 1
ATOM 2704 C CA . ALA A 1 353 ? -8.340 -14.762 13.117 1.00 88.19 353 ALA A CA 1
ATOM 2705 C C . ALA A 1 353 ? -7.718 -13.349 13.101 1.00 88.19 353 ALA A C 1
ATOM 2707 O O . ALA A 1 353 ? -8.184 -12.471 12.375 1.00 88.19 353 ALA A O 1
ATOM 2708 N N . ALA A 1 354 ? -6.619 -13.124 13.832 1.00 89.75 354 ALA A N 1
ATOM 2709 C CA . ALA A 1 354 ? -5.971 -11.814 13.916 1.00 89.75 354 ALA A CA 1
ATOM 2710 C C . ALA A 1 354 ? -5.329 -11.369 12.582 1.00 89.75 354 ALA A C 1
ATOM 2712 O O . ALA A 1 354 ? -5.161 -10.171 12.354 1.00 89.75 354 ALA A O 1
ATOM 2713 N N . ARG A 1 355 ? -5.073 -12.309 11.654 1.00 91.62 355 ARG A N 1
ATOM 2714 C CA . ARG A 1 355 ? -4.672 -12.025 10.259 1.00 91.62 355 ARG A CA 1
ATOM 2715 C C . ARG A 1 355 ? -5.799 -11.395 9.432 1.00 91.62 355 ARG A C 1
ATOM 2717 O O . ARG A 1 355 ? -5.526 -10.598 8.545 1.00 91.62 355 ARG A O 1
ATOM 2724 N N . GLU A 1 356 ? -7.061 -11.732 9.707 1.00 90.62 356 GLU A N 1
ATOM 2725 C CA . GLU A 1 356 ? -8.206 -11.043 9.097 1.00 90.62 356 GLU A CA 1
ATOM 2726 C C . GLU A 1 356 ? -8.414 -9.664 9.736 1.00 90.62 356 GLU A C 1
ATOM 2728 O O . GLU A 1 356 ? -8.595 -8.674 9.025 1.00 90.62 356 GLU A O 1
ATOM 2733 N N . ALA A 1 357 ? -8.339 -9.581 11.069 1.00 91.88 357 ALA A N 1
ATOM 2734 C CA . ALA A 1 357 ? -8.495 -8.314 11.780 1.00 91.88 357 ALA A CA 1
ATOM 2735 C C . ALA A 1 357 ? -7.427 -7.280 11.389 1.00 91.88 357 ALA A C 1
ATOM 2737 O O . ALA A 1 357 ? -7.781 -6.124 11.172 1.00 91.88 357 ALA A O 1
ATOM 2738 N N . SER A 1 358 ? -6.155 -7.668 11.229 1.00 94.81 358 SER A N 1
ATOM 2739 C CA . SER A 1 358 ? -5.065 -6.723 10.935 1.00 94.81 358 SER A CA 1
ATOM 2740 C C . SER A 1 358 ? -5.281 -5.933 9.639 1.00 94.81 358 SER A C 1
ATOM 2742 O O . SER A 1 358 ? -5.032 -4.726 9.608 1.00 94.81 358 SER A O 1
ATOM 2744 N N . ILE A 1 359 ? -5.810 -6.582 8.594 1.00 95.50 359 ILE A N 1
ATOM 2745 C CA . ILE A 1 359 ? -6.147 -5.949 7.313 1.00 95.50 359 ILE A CA 1
ATOM 2746 C C . ILE A 1 359 ? -7.264 -4.913 7.503 1.00 95.50 359 ILE A C 1
ATOM 2748 O O . ILE A 1 359 ? -7.109 -3.770 7.068 1.00 95.50 359 ILE A O 1
ATOM 2752 N N . TYR A 1 360 ? -8.355 -5.271 8.197 1.00 95.69 360 TYR A N 1
ATOM 2753 C CA . TYR A 1 360 ? -9.476 -4.356 8.456 1.00 95.69 360 TYR A CA 1
ATOM 2754 C C . TYR A 1 360 ? -9.110 -3.204 9.410 1.00 95.69 360 TYR A C 1
ATOM 2756 O O . TYR A 1 360 ? -9.531 -2.065 9.189 1.00 95.69 360 TYR A O 1
ATOM 2764 N N . THR A 1 361 ? -8.288 -3.469 10.428 1.00 95.75 361 THR A N 1
ATOM 2765 C CA . THR A 1 361 ? -7.690 -2.467 11.323 1.00 95.75 361 THR A CA 1
ATOM 2766 C C . THR A 1 361 ? -6.867 -1.462 10.513 1.00 95.75 361 THR A C 1
ATOM 2768 O O . THR A 1 361 ? -7.124 -0.261 10.579 1.00 95.75 361 THR A O 1
ATOM 2771 N N . GLY A 1 362 ? -5.942 -1.937 9.672 1.00 95.88 362 GLY A N 1
ATOM 2772 C CA . GLY A 1 362 ? -5.068 -1.083 8.864 1.00 95.88 362 GLY A CA 1
ATOM 2773 C C . GLY A 1 362 ? -5.803 -0.200 7.851 1.00 95.88 362 GLY A C 1
ATOM 2774 O O . GLY A 1 362 ? -5.529 0.997 7.786 1.00 95.88 362 GLY A O 1
ATOM 2775 N N . ILE A 1 363 ? -6.777 -0.736 7.103 1.00 96.94 363 ILE A N 1
ATOM 2776 C CA . ILE A 1 363 ? -7.555 0.093 6.161 1.00 96.94 363 ILE A CA 1
ATOM 2777 C C . ILE A 1 363 ? -8.412 1.130 6.897 1.00 96.94 363 ILE A C 1
ATOM 2779 O O . ILE A 1 363 ? -8.550 2.251 6.422 1.00 96.94 363 ILE A O 1
ATOM 2783 N N . THR A 1 364 ? -8.923 0.812 8.089 1.00 96.50 364 THR A N 1
ATOM 2784 C CA . THR A 1 364 ? -9.713 1.763 8.890 1.00 96.50 364 THR A CA 1
ATOM 2785 C C . THR A 1 364 ? -8.844 2.894 9.456 1.00 96.50 364 THR A C 1
ATOM 2787 O O . THR A 1 364 ? -9.283 4.043 9.490 1.00 96.50 364 THR A O 1
ATOM 2790 N N . LEU A 1 365 ? -7.586 2.606 9.819 1.00 96.19 365 LEU A N 1
ATOM 2791 C CA . LEU A 1 365 ? -6.584 3.628 10.152 1.00 96.19 365 LEU A CA 1
ATOM 2792 C C . LEU A 1 365 ? -6.237 4.496 8.927 1.00 96.19 365 LEU A C 1
ATOM 2794 O O . LEU A 1 365 ? -6.166 5.719 9.042 1.00 96.19 365 LEU A O 1
ATOM 2798 N N . ALA A 1 366 ? -6.082 3.897 7.742 1.00 96.69 366 ALA A N 1
ATOM 2799 C CA . ALA A 1 366 ? -5.803 4.645 6.515 1.00 96.69 366 ALA A CA 1
ATOM 2800 C C . ALA A 1 366 ? -6.976 5.554 6.096 1.00 96.69 366 ALA A C 1
ATOM 2802 O O . ALA A 1 366 ? -6.770 6.715 5.745 1.00 96.69 366 ALA A O 1
ATOM 2803 N N . GLU A 1 367 ? -8.216 5.070 6.202 1.00 96.12 367 GLU A N 1
ATOM 2804 C CA . GLU A 1 367 ? -9.424 5.877 5.996 1.00 96.12 367 GLU A CA 1
ATOM 2805 C C . GLU A 1 367 ? -9.567 7.011 7.025 1.00 96.12 367 GLU A C 1
ATOM 2807 O O . GLU A 1 367 ? -10.100 8.068 6.694 1.00 96.12 367 GLU A O 1
ATOM 2812 N N . TYR A 1 368 ? -9.079 6.835 8.257 1.00 95.69 368 TYR A N 1
ATOM 2813 C CA . TYR A 1 368 ? -9.106 7.894 9.266 1.00 95.69 368 TYR A CA 1
ATOM 2814 C C . TYR A 1 368 ? -8.187 9.070 8.898 1.00 95.69 368 TYR A C 1
ATOM 2816 O O . TYR A 1 368 ? -8.630 10.219 8.907 1.00 95.69 368 TYR A O 1
ATOM 2824 N N . PHE A 1 369 ? -6.942 8.802 8.490 1.00 95.31 369 PHE A N 1
ATOM 2825 C CA . PHE A 1 369 ? -6.030 9.857 8.025 1.00 95.31 369 PHE A CA 1
ATOM 2826 C C . PHE A 1 369 ? -6.490 10.486 6.694 1.00 95.31 369 PHE A C 1
ATOM 2828 O O . PHE A 1 369 ? -6.406 11.704 6.529 1.00 95.31 369 PHE A O 1
ATOM 2835 N N . ARG A 1 370 ? -7.082 9.699 5.784 1.00 95.50 370 ARG A N 1
ATOM 2836 C CA . ARG A 1 370 ? -7.768 10.201 4.576 1.00 95.50 370 ARG A CA 1
ATOM 2837 C C . ARG A 1 370 ? -8.845 11.227 4.920 1.00 95.50 370 ARG A C 1
ATOM 2839 O O . ARG A 1 370 ? -8.906 12.283 4.295 1.00 95.50 370 ARG A O 1
ATOM 2846 N N . ASP A 1 371 ? -9.677 10.951 5.922 1.00 93.94 371 ASP A N 1
ATOM 2847 C CA . ASP A 1 371 ? -10.770 11.846 6.321 1.00 93.94 371 ASP A CA 1
ATOM 2848 C C . ASP A 1 371 ? -10.277 13.192 6.883 1.00 93.94 371 ASP A C 1
ATOM 2850 O O . ASP A 1 371 ? -11.019 14.176 6.842 1.00 93.94 371 ASP A O 1
ATOM 2854 N N . MET A 1 372 ? -9.023 13.295 7.335 1.00 92.81 372 MET A N 1
ATOM 2855 C CA . MET A 1 372 ? -8.395 14.580 7.684 1.00 92.81 372 MET A CA 1
ATOM 2856 C C . MET A 1 372 ? -8.057 15.440 6.456 1.00 92.81 372 MET A C 1
ATOM 2858 O O . MET A 1 372 ? -7.904 16.651 6.597 1.00 92.81 372 MET A O 1
ATOM 2862 N N . GLY A 1 373 ? -7.986 14.839 5.262 1.00 92.50 373 GLY A N 1
ATOM 2863 C CA . GLY A 1 373 ? -7.543 15.471 4.014 1.00 92.50 373 GLY A CA 1
ATOM 2864 C C . GLY A 1 373 ? -6.150 15.039 3.538 1.00 92.50 373 GLY A C 1
ATOM 2865 O O . GLY A 1 373 ? -5.630 15.651 2.612 1.00 92.50 373 GLY A O 1
ATOM 2866 N N . TYR A 1 374 ? -5.545 14.013 4.147 1.00 94.94 374 TYR A N 1
ATOM 2867 C CA . TYR A 1 374 ? -4.211 13.528 3.778 1.00 94.94 374 TYR A CA 1
ATOM 2868 C C . TYR A 1 374 ? -4.234 12.466 2.665 1.00 94.94 374 TYR A C 1
ATOM 2870 O O . TYR A 1 374 ? -5.233 11.774 2.435 1.00 94.94 374 TYR A O 1
ATOM 2878 N N . ASN A 1 375 ? -3.098 12.323 1.983 1.00 95.75 375 ASN A N 1
ATOM 2879 C CA . ASN A 1 375 ? -2.817 11.273 1.010 1.00 95.75 375 ASN A CA 1
ATOM 2880 C C . ASN A 1 375 ? -2.105 10.118 1.712 1.00 95.75 375 ASN A C 1
ATOM 2882 O O . ASN A 1 375 ? -0.968 10.252 2.167 1.00 95.75 375 ASN A O 1
ATOM 2886 N N . VAL A 1 376 ? -2.785 8.980 1.812 1.00 96.25 376 VAL A N 1
ATOM 2887 C CA . VAL A 1 376 ? -2.339 7.832 2.601 1.00 96.25 376 VAL A CA 1
ATOM 2888 C C . VAL A 1 376 ? -1.954 6.679 1.683 1.00 96.25 376 VAL A C 1
ATOM 2890 O O . VAL A 1 376 ? -2.708 6.308 0.779 1.00 96.25 376 VAL A O 1
ATOM 2893 N N . SER A 1 377 ? -0.798 6.073 1.941 1.00 95.75 377 SER A N 1
ATOM 2894 C CA . SER A 1 377 ? -0.374 4.829 1.295 1.00 95.75 377 SER A CA 1
ATOM 2895 C C . SER A 1 377 ? -0.520 3.665 2.272 1.00 95.75 377 SER A C 1
ATOM 2897 O O . SER A 1 377 ? 0.130 3.640 3.318 1.00 95.75 377 SER A O 1
ATOM 2899 N N . MET A 1 378 ? -1.395 2.710 1.952 1.00 96.06 378 MET A N 1
ATOM 2900 C CA . MET A 1 378 ? -1.569 1.472 2.706 1.00 96.06 378 MET A CA 1
ATOM 2901 C C . MET A 1 378 ? -0.807 0.333 2.026 1.00 96.06 378 MET A C 1
ATOM 2903 O O . MET A 1 378 ? -1.066 0.004 0.868 1.00 96.06 378 MET A O 1
ATOM 2907 N N . MET A 1 379 ? 0.079 -0.321 2.772 1.00 94.75 379 MET A N 1
ATOM 2908 C CA . MET A 1 379 ? 0.781 -1.535 2.351 1.00 94.75 379 MET A CA 1
ATOM 2909 C C . MET A 1 379 ? 0.189 -2.739 3.078 1.00 94.75 379 MET A C 1
ATOM 2911 O O . MET A 1 379 ? 0.042 -2.708 4.298 1.00 94.75 379 MET A O 1
ATOM 2915 N N . ALA A 1 380 ? -0.126 -3.803 2.342 1.00 94.00 380 ALA A N 1
ATOM 2916 C CA . ALA A 1 380 ? -0.585 -5.072 2.905 1.00 94.00 380 ALA A CA 1
ATOM 2917 C C . ALA A 1 380 ? 0.356 -6.206 2.468 1.00 94.00 380 ALA A C 1
ATOM 2919 O O . ALA A 1 380 ? 0.196 -6.759 1.377 1.00 94.00 380 ALA A O 1
ATOM 2920 N N . ASP A 1 381 ? 1.340 -6.533 3.313 1.00 92.56 381 ASP A N 1
ATOM 2921 C CA . ASP A 1 381 ? 2.308 -7.622 3.103 1.00 92.56 381 ASP A CA 1
ATOM 2922 C C . ASP A 1 381 ? 1.998 -8.763 4.099 1.00 92.56 381 ASP A C 1
ATOM 2924 O O . ASP A 1 381 ? 2.293 -8.626 5.281 1.00 92.56 381 ASP A O 1
ATOM 2928 N N . SER A 1 382 ? 1.314 -9.855 3.730 1.00 90.81 382 SER A N 1
ATOM 2929 C CA . SER A 1 382 ? 0.757 -10.157 2.403 1.00 90.81 382 SER A CA 1
ATOM 2930 C C . SER A 1 382 ? -0.709 -10.606 2.406 1.00 90.81 382 SER A C 1
ATOM 2932 O O . SER A 1 382 ? -1.203 -11.328 3.276 1.00 90.81 382 SER A O 1
ATOM 2934 N N . THR A 1 383 ? -1.424 -10.200 1.354 1.00 93.19 383 THR A N 1
ATOM 2935 C CA . THR A 1 383 ? -2.852 -10.505 1.141 1.00 93.19 383 THR A CA 1
ATOM 2936 C C . THR A 1 383 ? -3.117 -12.002 0.929 1.00 93.19 383 THR A C 1
ATOM 2938 O O . THR A 1 383 ? -4.186 -12.497 1.282 1.00 93.19 383 THR A O 1
ATOM 2941 N N . SER A 1 384 ? -2.124 -12.765 0.457 1.00 92.31 384 SER A N 1
ATOM 2942 C CA . SER A 1 384 ? -2.209 -14.230 0.363 1.00 92.31 384 SER A CA 1
ATOM 2943 C C . SER A 1 384 ? -2.321 -14.910 1.729 1.00 92.31 384 SER A C 1
ATOM 2945 O O . SER A 1 384 ? -3.069 -15.875 1.853 1.00 92.31 384 SER A O 1
ATOM 2947 N N . ARG A 1 385 ? -1.650 -14.401 2.773 1.00 92.38 385 ARG A N 1
ATOM 2948 C CA . ARG A 1 385 ? -1.773 -14.946 4.138 1.00 92.38 385 ARG A CA 1
ATOM 2949 C C . ARG A 1 385 ? -3.124 -14.634 4.776 1.00 92.38 385 ARG A C 1
ATOM 2951 O O . ARG A 1 385 ? -3.609 -15.425 5.584 1.00 92.38 385 ARG A O 1
ATOM 2958 N N . TRP A 1 386 ? -3.753 -13.524 4.386 1.00 94.62 386 TRP A N 1
ATOM 2959 C CA . TRP A 1 386 ? -5.148 -13.242 4.726 1.00 94.62 386 TRP A CA 1
ATOM 2960 C C . TRP A 1 386 ? -6.105 -14.206 4.005 1.00 94.62 386 TRP A C 1
ATOM 2962 O O . TRP A 1 386 ? -6.966 -14.803 4.646 1.00 94.62 386 TRP A O 1
ATOM 2972 N N . ALA A 1 387 ? -5.915 -14.453 2.706 1.00 93.75 387 ALA A N 1
ATOM 2973 C CA . ALA A 1 387 ? -6.718 -15.431 1.968 1.00 93.75 387 ALA A CA 1
ATOM 2974 C C . ALA A 1 387 ? -6.568 -16.866 2.517 1.00 93.75 387 ALA A C 1
ATOM 2976 O O . ALA A 1 387 ? -7.555 -17.591 2.637 1.00 93.75 387 ALA A O 1
ATOM 2977 N N . GLU A 1 388 ? -5.353 -17.279 2.898 1.00 92.06 388 GLU A N 1
ATOM 2978 C CA . GLU A 1 388 ? -5.114 -18.545 3.608 1.00 92.06 388 GLU A CA 1
ATOM 2979 C C . GLU A 1 388 ? -5.844 -18.602 4.957 1.00 92.06 388 GLU A C 1
ATOM 2981 O O . GLU A 1 388 ? -6.400 -19.646 5.294 1.00 92.06 388 GLU A O 1
ATOM 2986 N N . ALA A 1 389 ? -5.888 -17.494 5.705 1.00 91.44 389 ALA A N 1
ATOM 2987 C CA . ALA A 1 389 ? -6.645 -17.418 6.951 1.00 91.44 389 ALA A CA 1
ATOM 2988 C C . ALA A 1 389 ? -8.150 -17.618 6.710 1.00 91.44 389 ALA A C 1
ATOM 2990 O O . ALA A 1 389 ? -8.767 -18.431 7.391 1.00 91.44 389 ALA A O 1
ATOM 2991 N N . LEU A 1 390 ? -8.723 -16.966 5.689 1.00 91.94 390 LEU A N 1
ATOM 2992 C CA . LEU A 1 390 ? -10.125 -17.163 5.294 1.00 91.94 390 LEU A CA 1
ATOM 2993 C C . LEU A 1 390 ? -10.421 -18.623 4.898 1.00 91.94 390 LEU A C 1
ATOM 2995 O O . LEU A 1 390 ? -11.487 -19.140 5.235 1.00 91.94 390 LEU A O 1
ATOM 2999 N N . ARG A 1 391 ? -9.478 -19.316 4.241 1.00 92.69 391 ARG A N 1
ATOM 3000 C CA . ARG A 1 391 ? -9.567 -20.765 3.961 1.00 92.69 391 ARG A CA 1
ATOM 3001 C C . ARG A 1 391 ? -9.562 -21.614 5.234 1.00 92.69 391 ARG A C 1
ATOM 3003 O O . ARG A 1 391 ? -10.343 -22.551 5.347 1.00 92.69 391 ARG A O 1
ATOM 3010 N N . GLU A 1 392 ? -8.706 -21.300 6.200 1.00 89.31 392 GLU A N 1
ATOM 3011 C CA . GLU A 1 392 ? -8.642 -22.053 7.458 1.00 89.31 392 GLU A CA 1
ATOM 3012 C C . GLU A 1 392 ? -9.882 -21.823 8.345 1.00 89.31 392 GLU A C 1
ATOM 3014 O O . GLU A 1 392 ? -10.336 -22.740 9.030 1.00 89.31 392 GLU A O 1
ATOM 3019 N N . ILE A 1 393 ? -10.456 -20.615 8.311 1.00 87.44 393 ILE A N 1
ATOM 3020 C CA . ILE A 1 393 ? -11.694 -20.257 9.021 1.00 87.44 393 ILE A CA 1
ATOM 3021 C C . ILE A 1 393 ? -12.894 -20.995 8.409 1.00 87.44 393 ILE A C 1
ATOM 3023 O O . ILE A 1 393 ? -13.563 -21.750 9.111 1.00 87.44 393 ILE A O 1
ATOM 3027 N N . SER A 1 394 ? -13.124 -20.854 7.098 1.00 90.25 394 SER A N 1
ATOM 3028 C CA . SER A 1 394 ? -14.217 -21.545 6.384 1.00 90.25 394 SER A CA 1
ATOM 3029 C C . SER A 1 394 ? -14.125 -23.073 6.488 1.00 90.25 394 SER A C 1
ATOM 3031 O O . SER A 1 394 ? -15.132 -23.735 6.748 1.00 90.25 394 SER A O 1
ATOM 3033 N N . GLY A 1 395 ? -12.912 -23.635 6.413 1.00 89.56 395 GLY A N 1
ATOM 3034 C CA . GLY A 1 395 ? -12.669 -25.062 6.638 1.00 89.56 395 GLY A CA 1
ATOM 3035 C C . GLY A 1 395 ? -13.067 -25.545 8.040 1.00 89.56 395 GLY A C 1
ATOM 3036 O O . GLY A 1 395 ? -13.645 -26.623 8.166 1.00 89.56 395 GLY A O 1
ATOM 3037 N N . ARG A 1 396 ? -12.839 -24.749 9.099 1.00 85.12 396 ARG A N 1
ATOM 3038 C CA . ARG A 1 396 ? -13.328 -25.075 10.458 1.00 85.12 396 ARG A CA 1
ATOM 3039 C C . ARG A 1 396 ? -14.836 -24.890 10.632 1.00 85.12 396 ARG A C 1
ATOM 3041 O O . ARG A 1 396 ? -15.411 -25.504 11.523 1.00 85.12 396 ARG A O 1
ATOM 3048 N N . LEU A 1 397 ? -15.472 -24.079 9.790 1.00 84.25 397 LEU A N 1
ATOM 3049 C CA . LEU A 1 397 ? -16.921 -23.850 9.786 1.00 84.25 397 LEU A CA 1
ATOM 3050 C C . LEU A 1 397 ? -17.707 -24.873 8.952 1.00 84.25 397 LEU A C 1
ATOM 3052 O O . LEU A 1 397 ? -18.930 -24.741 8.830 1.00 84.25 397 LEU A O 1
ATOM 3056 N N . ALA A 1 398 ? -17.007 -25.876 8.402 1.00 86.94 398 ALA A N 1
ATOM 3057 C CA . ALA A 1 398 ? -17.522 -26.881 7.473 1.00 86.94 398 ALA A CA 1
ATOM 3058 C C . ALA A 1 398 ? -18.225 -26.270 6.242 1.00 86.94 398 ALA A C 1
ATOM 3060 O O . ALA A 1 398 ? -19.157 -26.849 5.683 1.00 86.94 398 ALA A O 1
ATOM 3061 N N . GLU A 1 399 ? -17.781 -25.085 5.817 1.00 89.06 399 GLU A N 1
ATOM 3062 C CA . GLU A 1 399 ? -18.291 -24.422 4.619 1.00 89.06 399 GLU A CA 1
ATOM 3063 C C . GLU A 1 399 ? -17.757 -25.121 3.362 1.00 89.06 399 GLU A C 1
ATOM 3065 O O . GLU A 1 399 ? -16.607 -25.559 3.320 1.00 89.06 399 GLU A O 1
ATOM 3070 N N . MET A 1 400 ? -18.591 -25.232 2.323 1.00 93.06 400 MET A N 1
ATOM 3071 C CA . MET A 1 400 ? -18.183 -25.884 1.076 1.00 93.06 400 MET A CA 1
ATOM 3072 C C . MET A 1 400 ? -17.076 -25.065 0.384 1.00 93.06 400 MET A C 1
ATOM 3074 O O . MET A 1 400 ? -17.310 -23.895 0.059 1.00 93.06 400 MET A O 1
ATOM 3078 N N . PRO A 1 401 ? -15.889 -25.648 0.135 1.00 94.56 401 PRO A N 1
ATOM 3079 C CA . PRO A 1 401 ? -14.818 -24.954 -0.561 1.00 94.56 401 PRO A CA 1
ATOM 3080 C C . PRO A 1 401 ? -15.134 -24.779 -2.050 1.00 94.56 401 PRO A C 1
ATOM 3082 O O . PRO A 1 401 ? -15.779 -25.621 -2.674 1.00 94.56 401 PRO A O 1
ATOM 3085 N N . ALA A 1 402 ? -14.607 -23.699 -2.617 1.00 91.50 402 ALA A N 1
ATOM 3086 C CA . ALA A 1 402 ? -14.435 -23.507 -4.049 1.00 91.50 402 ALA A CA 1
ATOM 3087 C C . ALA A 1 402 ? -12.992 -23.898 -4.450 1.00 91.50 402 ALA A C 1
ATOM 3089 O O . ALA A 1 402 ? -12.370 -24.772 -3.833 1.00 91.50 402 ALA A O 1
ATOM 3090 N N . ASP A 1 403 ? -12.449 -23.259 -5.487 1.00 89.00 403 ASP A N 1
ATOM 3091 C CA . ASP A 1 403 ? -11.136 -23.570 -6.059 1.00 89.00 403 ASP A CA 1
ATOM 3092 C C . ASP A 1 403 ? -10.005 -23.571 -5.016 1.00 89.00 403 ASP A C 1
ATOM 3094 O O . ASP A 1 403 ? -9.915 -22.701 -4.146 1.00 89.00 403 ASP A O 1
ATOM 3098 N N . SER A 1 404 ? -9.117 -24.568 -5.101 1.00 86.00 404 SER A N 1
ATOM 3099 C CA . SER A 1 404 ? -7.951 -24.754 -4.214 1.00 86.00 404 SER A CA 1
ATOM 3100 C C . SER A 1 404 ? -8.259 -24.694 -2.703 1.00 86.00 404 SER A C 1
ATOM 3102 O O . SER A 1 404 ? -7.389 -24.370 -1.883 1.00 86.00 404 SER A O 1
ATOM 3104 N N . GLY A 1 405 ? -9.498 -25.018 -2.322 1.00 91.31 405 GLY A N 1
ATOM 3105 C CA . GLY A 1 405 ? -9.969 -25.032 -0.940 1.00 91.31 405 GLY A CA 1
ATOM 3106 C C . GLY A 1 405 ? -10.431 -23.676 -0.397 1.00 91.31 405 GLY A C 1
ATOM 3107 O O . GLY A 1 405 ? -10.816 -23.614 0.763 1.00 91.31 405 GLY A O 1
ATOM 3108 N N . TYR A 1 406 ? -10.367 -22.588 -1.169 1.00 94.50 406 TYR A N 1
ATOM 3109 C CA . TYR A 1 406 ? -10.759 -21.257 -0.689 1.00 94.50 406 TYR A CA 1
ATOM 3110 C C . TYR A 1 406 ? -12.291 -21.101 -0.609 1.00 94.50 406 TYR A C 1
ATOM 3112 O O . TYR A 1 406 ? -13.010 -21.735 -1.382 1.00 94.50 406 TYR A O 1
ATOM 3120 N N . PRO A 1 407 ? -12.828 -20.251 0.287 1.00 93.75 407 PRO A N 1
ATOM 3121 C CA . PRO A 1 407 ? -14.267 -20.019 0.370 1.00 93.75 407 PRO A CA 1
ATOM 3122 C C . PRO A 1 407 ? -14.785 -19.248 -0.846 1.00 93.75 407 PRO A C 1
ATOM 3124 O O . PRO A 1 407 ? -14.129 -18.327 -1.338 1.00 93.75 407 PRO A O 1
ATOM 3127 N N . ALA A 1 408 ? -16.019 -19.541 -1.267 1.00 93.00 408 ALA A N 1
ATOM 3128 C CA . ALA A 1 408 ? -16.667 -18.881 -2.406 1.00 93.00 408 ALA A CA 1
ATOM 3129 C C . ALA A 1 408 ? -16.744 -17.340 -2.283 1.00 93.00 408 ALA A C 1
ATOM 3131 O O . ALA A 1 408 ? -16.776 -16.634 -3.288 1.00 93.00 408 ALA A O 1
ATOM 3132 N N . TYR A 1 409 ? -16.722 -16.793 -1.061 1.00 92.88 409 TYR A N 1
ATOM 3133 C CA . TYR A 1 409 ? -16.717 -15.346 -0.818 1.00 92.88 409 TYR A CA 1
ATOM 3134 C C . TYR A 1 409 ? -15.335 -14.671 -0.930 1.00 92.88 409 TYR A C 1
ATOM 3136 O O . TYR A 1 409 ? -15.255 -13.458 -0.726 1.00 92.88 409 TYR A O 1
ATOM 3144 N N . LEU A 1 410 ? -14.246 -15.392 -1.242 1.00 93.69 410 LEU A N 1
ATOM 3145 C CA . LEU A 1 410 ? -12.887 -14.826 -1.304 1.00 93.69 410 LEU A CA 1
ATOM 3146 C C . LEU A 1 410 ? -12.810 -13.592 -2.219 1.00 93.69 410 LEU A C 1
ATOM 3148 O O . LEU A 1 410 ? -12.333 -12.540 -1.794 1.00 93.69 410 LEU A O 1
ATOM 3152 N N . ALA A 1 411 ? -13.322 -13.695 -3.449 1.00 93.50 411 ALA A N 1
ATOM 3153 C CA . ALA A 1 411 ? -13.307 -12.591 -4.409 1.00 93.50 411 ALA A CA 1
ATOM 3154 C C . ALA A 1 411 ? -14.115 -11.378 -3.911 1.00 93.50 411 ALA A C 1
ATOM 3156 O O . ALA A 1 411 ? -13.667 -10.242 -4.049 1.00 93.50 411 ALA A O 1
ATOM 3157 N N . ALA A 1 412 ? -15.258 -11.608 -3.254 1.00 93.81 412 ALA A N 1
ATOM 3158 C CA . ALA A 1 412 ? -16.069 -10.544 -2.662 1.00 93.81 412 ALA A CA 1
ATOM 3159 C C . ALA A 1 412 ? -15.356 -9.852 -1.484 1.00 93.81 412 ALA A C 1
ATOM 3161 O O . ALA A 1 412 ? -15.411 -8.628 -1.370 1.00 93.81 412 ALA A O 1
ATOM 3162 N N . ARG A 1 413 ? -14.634 -10.605 -0.639 1.00 92.94 413 ARG A N 1
ATOM 3163 C CA . ARG A 1 413 ? -13.812 -10.042 0.448 1.00 92.94 413 ARG A CA 1
ATOM 3164 C C . ARG A 1 413 ? -12.666 -9.194 -0.105 1.00 92.94 413 ARG A C 1
ATOM 3166 O O . ARG A 1 413 ? -12.531 -8.044 0.311 1.00 92.94 413 ARG A O 1
ATOM 3173 N N . LEU A 1 414 ? -11.913 -9.702 -1.085 1.00 94.81 414 LEU A N 1
ATOM 3174 C CA . LEU A 1 414 ? -10.852 -8.947 -1.764 1.00 94.81 414 LEU A CA 1
ATOM 3175 C C . LEU A 1 414 ? -11.399 -7.669 -2.421 1.00 94.81 414 LEU A C 1
ATOM 3177 O O . LEU A 1 414 ? -10.831 -6.596 -2.224 1.00 94.81 414 LEU A O 1
ATOM 3181 N N . ALA A 1 415 ? -12.533 -7.748 -3.126 1.00 94.88 415 ALA A N 1
ATOM 3182 C CA . ALA A 1 415 ? -13.172 -6.583 -3.738 1.00 94.88 415 ALA A CA 1
ATOM 3183 C C . ALA A 1 415 ? -13.591 -5.545 -2.684 1.00 94.88 415 ALA A C 1
ATOM 3185 O O . ALA A 1 415 ? -13.254 -4.372 -2.817 1.00 94.88 415 ALA A O 1
ATOM 3186 N N . SER A 1 416 ? -14.234 -5.976 -1.590 1.00 94.56 416 SER A N 1
ATOM 3187 C CA . SER A 1 416 ? -14.647 -5.092 -0.485 1.00 94.56 416 SER A CA 1
ATOM 3188 C C . SER A 1 416 ? -13.481 -4.408 0.242 1.00 94.56 416 SER A C 1
ATOM 3190 O O . SER A 1 416 ? -13.674 -3.366 0.866 1.00 94.56 416 SER A O 1
ATOM 3192 N N . PHE A 1 417 ? -12.274 -4.976 0.158 1.00 95.81 417 PHE A N 1
ATOM 3193 C CA . PHE A 1 417 ? -11.049 -4.375 0.674 1.00 95.81 417 PHE A CA 1
ATOM 3194 C C . PHE A 1 417 ? -10.465 -3.357 -0.315 1.00 95.81 417 PHE A C 1
ATOM 3196 O O . PHE A 1 417 ? -10.279 -2.196 0.043 1.00 95.81 417 PHE A O 1
ATOM 3203 N N . TYR A 1 418 ? -10.228 -3.754 -1.569 1.00 96.00 418 TYR A N 1
ATOM 3204 C CA . TYR A 1 418 ? -9.623 -2.869 -2.569 1.00 96.00 418 TYR A CA 1
ATOM 3205 C C . TYR A 1 418 ? -10.523 -1.676 -2.946 1.00 96.00 418 TYR A C 1
ATOM 3207 O O . TYR A 1 418 ? -9.999 -0.590 -3.176 1.00 96.00 418 TYR A O 1
ATOM 3215 N N . GLU A 1 419 ? -11.855 -1.809 -2.927 1.00 94.69 419 GLU A N 1
ATOM 3216 C CA . GLU A 1 419 ? -12.790 -0.694 -3.181 1.00 94.69 419 GLU A CA 1
ATOM 3217 C C . GLU A 1 419 ? -12.877 0.348 -2.048 1.00 94.69 419 GLU A C 1
ATOM 3219 O O . GLU A 1 419 ? -13.535 1.380 -2.215 1.00 94.69 419 GLU A O 1
ATOM 3224 N N . ARG A 1 420 ? -12.191 0.139 -0.914 1.00 95.81 420 ARG A N 1
ATOM 3225 C CA . ARG A 1 420 ? -11.974 1.188 0.104 1.00 95.81 420 ARG A CA 1
ATOM 3226 C C . ARG A 1 420 ? -10.869 2.176 -0.301 1.00 95.81 420 ARG A C 1
ATOM 3228 O O . ARG A 1 420 ? -10.799 3.273 0.253 1.00 95.81 420 ARG A O 1
ATOM 3235 N N . ALA A 1 421 ? -10.054 1.830 -1.304 1.00 95.19 421 ALA A N 1
ATOM 3236 C CA . ALA A 1 421 ? -9.162 2.770 -1.976 1.00 95.19 421 ALA A CA 1
ATOM 3237 C C . ALA A 1 421 ? -9.939 3.840 -2.764 1.00 95.19 421 ALA A C 1
ATOM 3239 O O . ALA A 1 421 ? -11.098 3.659 -3.162 1.00 95.19 421 ALA A O 1
ATOM 3240 N N . GLY A 1 422 ? -9.268 4.957 -3.030 1.00 94.69 422 GLY A N 1
ATOM 3241 C CA . GLY A 1 422 ? -9.793 6.033 -3.867 1.00 94.69 422 GLY A CA 1
ATOM 3242 C C . GLY A 1 422 ? -9.282 7.412 -3.468 1.00 94.69 422 GLY A C 1
ATOM 3243 O O . GLY A 1 422 ? -8.891 7.640 -2.323 1.00 94.69 422 GLY A O 1
ATOM 3244 N N . LYS A 1 423 ? -9.346 8.355 -4.413 1.00 95.62 423 LYS A N 1
ATOM 3245 C CA . LYS A 1 423 ? -9.363 9.796 -4.129 1.00 95.62 423 LYS A CA 1
ATOM 3246 C C . LYS A 1 423 ? -10.811 10.180 -3.811 1.00 95.62 423 LYS A C 1
ATOM 3248 O O . LYS A 1 423 ? -11.728 9.768 -4.521 1.00 95.62 423 LYS A O 1
ATOM 3253 N N . VAL A 1 424 ? -11.046 10.918 -2.730 1.00 95.81 424 VAL A N 1
ATOM 3254 C CA . VAL A 1 424 ? -12.400 11.244 -2.250 1.00 95.81 424 VAL A CA 1
ATOM 3255 C C . VAL A 1 424 ? -12.495 12.700 -1.819 1.00 95.81 424 VAL A C 1
ATOM 3257 O O . VAL A 1 424 ? -11.514 13.286 -1.368 1.00 95.81 424 VAL A O 1
ATOM 3260 N N . LYS A 1 425 ? -13.697 13.273 -1.900 1.00 95.69 425 LYS A N 1
ATOM 3261 C CA . LYS A 1 425 ? -14.057 14.469 -1.133 1.00 95.69 425 LYS A CA 1
ATOM 3262 C C . LYS A 1 425 ? -14.543 14.005 0.240 1.00 95.69 425 LYS A C 1
ATOM 3264 O O . LYS A 1 425 ? -15.476 13.200 0.325 1.00 95.69 425 LYS A O 1
ATOM 3269 N N . CYS A 1 426 ? -13.874 14.451 1.297 1.00 93.25 426 CYS A N 1
ATOM 3270 C CA . CYS A 1 426 ? -14.171 14.025 2.666 1.00 93.25 426 CYS A CA 1
ATOM 3271 C C . CYS A 1 426 ? -15.486 14.653 3.162 1.00 93.25 426 CYS A C 1
ATOM 3273 O O . CYS A 1 426 ? -15.970 15.626 2.582 1.00 93.25 426 CYS A O 1
ATOM 3275 N N . LEU A 1 427 ? -16.078 14.088 4.218 1.00 91.88 427 LEU A N 1
ATOM 3276 C CA . LEU A 1 427 ? -17.256 14.678 4.861 1.00 91.88 427 LEU A CA 1
ATOM 3277 C C . LEU A 1 427 ? -16.898 15.913 5.698 1.00 91.88 427 LEU A C 1
ATOM 3279 O O . LEU A 1 427 ? -15.794 16.024 6.235 1.00 91.88 427 LEU A O 1
ATOM 3283 N N . GLY A 1 428 ? -17.876 16.803 5.841 1.00 87.12 428 GLY A N 1
ATOM 3284 C CA . GLY A 1 428 ? -17.801 17.973 6.707 1.00 87.12 428 GLY A CA 1
ATOM 3285 C C . GLY A 1 428 ? -16.888 19.102 6.220 1.00 87.12 428 GLY A C 1
ATOM 3286 O O . GLY A 1 428 ? -16.216 19.024 5.190 1.00 87.12 428 GLY A O 1
ATOM 3287 N N . SER A 1 429 ? -16.873 20.168 7.007 1.00 84.75 429 SER A N 1
ATOM 3288 C CA . SER A 1 429 ? -16.139 21.412 6.809 1.00 84.75 429 SER A CA 1
ATOM 3289 C C . SER A 1 429 ? -14.748 21.359 7.464 1.00 84.75 429 SER A C 1
ATOM 3291 O O . SER A 1 429 ? -14.602 20.809 8.559 1.00 84.75 429 SER A O 1
ATOM 3293 N N . PRO A 1 430 ? -13.708 21.969 6.865 1.00 87.88 430 PRO A N 1
ATOM 3294 C CA . PRO A 1 430 ? -13.682 22.570 5.531 1.00 87.88 430 PRO A CA 1
ATOM 3295 C C . PRO A 1 430 ? -13.718 21.509 4.421 1.00 87.88 430 PRO A C 1
ATOM 3297 O O . PRO A 1 430 ? -13.350 20.350 4.643 1.00 87.88 430 PRO A O 1
ATOM 3300 N N . GLU A 1 431 ? -14.100 21.935 3.211 1.00 90.12 431 GLU A N 1
ATOM 3301 C CA . GLU A 1 431 ? -13.971 21.097 2.018 1.00 90.12 431 GLU A CA 1
ATOM 3302 C C . GLU A 1 431 ? -12.513 20.673 1.817 1.00 90.12 431 GLU A C 1
ATOM 3304 O O . GLU A 1 431 ? -11.605 21.506 1.805 1.00 90.12 431 GLU A O 1
ATOM 3309 N N . ARG A 1 432 ? -12.291 19.368 1.655 1.00 92.88 432 ARG A N 1
ATOM 3310 C CA . ARG A 1 432 ? -10.958 18.776 1.519 1.00 92.88 432 ARG A CA 1
ATOM 3311 C C . ARG A 1 432 ? -11.014 17.465 0.746 1.00 92.88 432 ARG A C 1
ATOM 3313 O O . ARG A 1 432 ? -12.036 16.772 0.754 1.00 92.88 432 ARG A O 1
ATOM 3320 N N . THR A 1 433 ? -9.908 17.126 0.096 1.00 94.50 433 THR A N 1
ATOM 3321 C CA . THR A 1 433 ? -9.753 15.880 -0.658 1.00 94.50 433 THR A CA 1
ATOM 3322 C C . THR A 1 433 ? -8.663 15.022 -0.041 1.00 94.50 433 THR A C 1
ATOM 3324 O O . THR A 1 433 ? -7.509 15.436 -0.043 1.00 94.50 433 THR A O 1
ATOM 3327 N N . GLY A 1 434 ? -9.021 13.837 0.445 1.00 95.00 434 GLY A N 1
ATOM 3328 C CA . GLY A 1 434 ? -8.069 12.816 0.878 1.00 95.00 434 GLY A CA 1
ATOM 3329 C C . GLY A 1 434 ? -7.906 11.727 -0.181 1.00 95.00 434 GLY A C 1
ATOM 3330 O O . GLY A 1 434 ? -8.734 11.593 -1.090 1.00 95.00 434 GLY A O 1
ATOM 3331 N N . SER A 1 435 ? -6.871 10.901 -0.050 1.00 96.38 435 SER A N 1
ATOM 3332 C CA . SER A 1 435 ? -6.737 9.684 -0.857 1.00 96.38 435 SER A CA 1
ATOM 3333 C C . SER A 1 435 ? -6.232 8.496 -0.038 1.00 96.38 435 SER A C 1
ATOM 3335 O O . SER A 1 435 ? -5.449 8.668 0.891 1.00 96.38 435 SER A O 1
ATOM 3337 N N . VAL A 1 436 ? -6.685 7.286 -0.381 1.00 97.44 436 VAL A N 1
ATOM 3338 C CA . VAL A 1 436 ? -6.096 6.024 0.100 1.00 97.44 436 VAL A CA 1
ATOM 3339 C C . VAL A 1 436 ? -5.645 5.217 -1.099 1.00 97.44 436 VAL A C 1
ATOM 3341 O O . VAL A 1 436 ? -6.464 4.797 -1.917 1.00 97.44 436 VAL A O 1
ATOM 3344 N N . THR A 1 437 ? -4.341 4.992 -1.180 1.00 96.75 437 THR A N 1
ATOM 3345 C CA . THR A 1 437 ? -3.703 4.144 -2.186 1.00 96.75 437 THR A CA 1
ATOM 3346 C C . THR A 1 437 ? -3.421 2.789 -1.550 1.00 96.75 437 THR A C 1
ATOM 3348 O O . THR A 1 437 ? -2.741 2.745 -0.527 1.00 96.75 437 THR A O 1
ATOM 3351 N N . ILE A 1 438 ? -3.933 1.692 -2.112 1.00 96.75 438 ILE A N 1
ATOM 3352 C CA . ILE A 1 438 ? -3.698 0.340 -1.574 1.00 96.75 438 ILE A CA 1
ATOM 3353 C C . ILE A 1 438 ? -2.670 -0.384 -2.437 1.00 96.75 438 ILE A C 1
ATOM 3355 O O . ILE A 1 438 ? -2.872 -0.573 -3.638 1.00 96.75 438 ILE A O 1
ATOM 3359 N N . VAL A 1 439 ? -1.596 -0.848 -1.800 1.00 95.75 439 VAL A N 1
ATOM 3360 C CA . VAL A 1 439 ? -0.548 -1.678 -2.397 1.00 95.75 439 VAL A CA 1
ATOM 3361 C C . VAL A 1 439 ? -0.535 -3.029 -1.686 1.00 95.75 439 VAL A C 1
ATOM 3363 O O . VAL A 1 439 ? 0.024 -3.185 -0.600 1.00 95.75 439 VAL A O 1
ATOM 3366 N N . GLY A 1 440 ? -1.202 -4.014 -2.291 1.00 95.00 440 GLY A N 1
ATOM 3367 C CA . GLY A 1 440 ? -1.270 -5.375 -1.758 1.00 95.00 440 GLY A CA 1
ATOM 3368 C C . GLY A 1 440 ? -0.166 -6.254 -2.332 1.00 95.00 440 GLY A C 1
ATOM 3369 O O . GLY A 1 440 ? -0.101 -6.462 -3.544 1.00 95.00 440 GLY A O 1
ATOM 3370 N N . ALA A 1 441 ? 0.685 -6.806 -1.474 1.00 93.62 441 ALA A N 1
ATOM 3371 C CA . ALA A 1 441 ? 1.623 -7.841 -1.875 1.00 93.62 441 ALA A CA 1
ATOM 3372 C C . ALA A 1 441 ? 0.904 -9.197 -1.926 1.00 93.62 441 ALA A C 1
ATOM 3374 O O . ALA A 1 441 ? 0.141 -9.555 -1.020 1.00 93.62 441 ALA A O 1
ATOM 3375 N N . VAL A 1 442 ? 1.153 -9.955 -2.993 1.00 93.31 442 VAL A N 1
ATOM 3376 C CA . VAL A 1 442 ? 0.594 -11.294 -3.216 1.00 93.31 442 VAL A CA 1
ATOM 3377 C C . VAL A 1 442 ? 1.761 -12.286 -3.260 1.00 93.31 442 VAL A C 1
ATOM 3379 O O . VAL A 1 442 ? 2.801 -12.039 -3.877 1.00 93.31 442 VAL A O 1
ATOM 3382 N N . SER A 1 443 ? 1.613 -13.411 -2.574 1.00 90.69 443 SER A N 1
ATOM 3383 C CA . SER A 1 443 ? 2.620 -14.469 -2.458 1.00 90.69 443 SER A CA 1
ATOM 3384 C C . SER A 1 443 ? 2.067 -15.781 -3.028 1.00 90.69 443 SER A C 1
ATOM 3386 O O . SER A 1 443 ? 1.817 -16.704 -2.250 1.00 90.69 443 SER A O 1
ATOM 3388 N N . PRO A 1 444 ? 1.847 -15.885 -4.356 1.00 87.88 444 PRO A N 1
ATOM 3389 C CA . PRO A 1 444 ? 1.355 -17.118 -4.960 1.00 87.88 444 PRO A CA 1
ATOM 3390 C C . PRO A 1 444 ? 2.296 -18.304 -4.685 1.00 87.88 444 PRO A C 1
ATOM 3392 O O . PRO A 1 444 ? 3.526 -18.135 -4.713 1.00 87.88 444 PRO A O 1
ATOM 3395 N N . PRO A 1 445 ? 1.760 -19.518 -4.460 1.00 84.88 445 PRO A N 1
ATOM 3396 C CA . PRO A 1 445 ? 2.570 -20.719 -4.295 1.00 84.88 445 PRO A CA 1
ATOM 3397 C C . PRO A 1 445 ? 3.430 -20.953 -5.546 1.00 84.88 445 PRO A C 1
ATOM 3399 O O . PRO A 1 445 ? 2.965 -20.853 -6.678 1.00 84.88 445 PRO A O 1
ATOM 3402 N N . GLY A 1 446 ? 4.730 -21.191 -5.352 1.00 82.25 446 GLY A N 1
ATOM 3403 C CA . GLY A 1 446 ? 5.706 -21.371 -6.439 1.00 82.25 446 GLY A CA 1
ATOM 3404 C C . GLY A 1 446 ? 6.033 -20.119 -7.276 1.00 82.25 446 GLY A C 1
ATOM 3405 O O . GLY A 1 446 ? 7.125 -20.060 -7.847 1.00 82.25 446 GLY A O 1
ATOM 3406 N N . GLY A 1 447 ? 5.157 -19.110 -7.287 1.00 82.00 447 GLY A N 1
ATOM 3407 C CA . GLY A 1 447 ? 5.169 -17.986 -8.227 1.00 82.00 447 GLY A CA 1
ATOM 3408 C C . GLY A 1 447 ? 4.129 -18.093 -9.352 1.00 82.00 447 GLY A C 1
ATOM 3409 O O . GLY A 1 447 ? 4.246 -17.349 -10.318 1.00 82.00 447 GLY A O 1
ATOM 3410 N N . ASP A 1 448 ? 3.158 -19.010 -9.263 1.00 86.50 448 ASP A N 1
ATOM 3411 C CA . ASP A 1 448 ? 2.142 -19.215 -10.304 1.00 86.50 448 ASP A CA 1
ATOM 3412 C C . ASP A 1 448 ? 0.985 -18.201 -10.210 1.00 86.50 448 ASP A C 1
ATOM 3414 O O . ASP A 1 448 ? 0.365 -18.040 -9.161 1.00 86.50 448 ASP A O 1
ATOM 3418 N N . PHE A 1 449 ? 0.666 -17.534 -11.320 1.00 86.06 449 PHE A N 1
ATOM 3419 C CA . PHE A 1 449 ? -0.443 -16.582 -11.404 1.00 86.06 449 PHE A CA 1
ATOM 3420 C C . PHE A 1 449 ? -1.817 -17.247 -11.614 1.00 86.06 449 PHE A C 1
ATOM 3422 O O . PHE A 1 449 ? -2.826 -16.547 -11.543 1.00 86.06 449 PHE A O 1
ATOM 3429 N N . SER A 1 450 ? -1.876 -18.568 -11.843 1.00 88.19 450 SER A N 1
ATOM 3430 C CA . SER A 1 450 ? -3.136 -19.332 -11.907 1.00 88.19 450 SER A CA 1
ATOM 3431 C C . SER A 1 450 ? -3.849 -19.452 -10.549 1.00 88.19 450 SER A C 1
ATOM 3433 O O . SER A 1 450 ? -5.048 -19.724 -10.495 1.00 88.19 450 SER A O 1
ATOM 3435 N N . ASP A 1 451 ? -3.122 -19.205 -9.454 1.00 90.50 451 ASP A N 1
ATOM 3436 C CA . ASP A 1 451 ? -3.627 -19.200 -8.082 1.00 90.50 451 ASP A CA 1
ATOM 3437 C C . ASP A 1 451 ? -4.878 -18.300 -7.920 1.00 90.50 451 ASP A C 1
ATOM 3439 O O . ASP A 1 451 ? -4.866 -17.143 -8.356 1.00 90.50 451 ASP A O 1
ATOM 3443 N N . PRO A 1 452 ? -5.958 -18.772 -7.261 1.00 91.88 452 PRO A N 1
ATOM 3444 C CA . PRO A 1 452 ? -7.221 -18.038 -7.192 1.00 91.88 452 PRO A CA 1
ATOM 3445 C C . PRO A 1 452 ? -7.133 -16.721 -6.410 1.00 91.88 452 PRO A C 1
ATOM 3447 O O . PRO A 1 452 ? -7.905 -15.807 -6.699 1.00 91.88 452 PRO A O 1
ATOM 3450 N N . VAL A 1 453 ? -6.189 -16.563 -5.471 1.00 93.75 453 VAL A N 1
ATOM 3451 C CA . VAL A 1 453 ? -5.968 -15.270 -4.795 1.00 93.75 453 VAL A CA 1
ATOM 3452 C C . VAL A 1 453 ? -5.379 -14.263 -5.779 1.00 93.75 453 VAL A C 1
ATOM 3454 O O . VAL A 1 453 ? -5.794 -13.104 -5.818 1.00 93.75 453 VAL A O 1
ATOM 3457 N N . THR A 1 454 ? -4.442 -14.711 -6.612 1.00 92.56 454 THR A N 1
ATOM 3458 C CA . THR A 1 454 ? -3.814 -13.891 -7.651 1.00 92.56 454 THR A CA 1
ATOM 3459 C C . THR A 1 454 ? -4.797 -13.556 -8.774 1.00 92.56 454 THR A C 1
ATOM 3461 O O . THR A 1 454 ? -4.912 -12.386 -9.133 1.00 92.56 454 THR A O 1
ATOM 3464 N N . SER A 1 455 ? -5.569 -14.533 -9.260 1.00 92.00 455 SER A N 1
ATOM 3465 C CA . SER A 1 455 ? -6.615 -14.354 -10.280 1.00 92.00 455 SER A CA 1
ATOM 3466 C C . SER A 1 455 ? -7.733 -13.406 -9.819 1.00 92.00 455 SER A C 1
ATOM 3468 O O . SER A 1 455 ? -8.072 -12.445 -10.517 1.00 92.00 455 SER A O 1
ATOM 3470 N N . ALA A 1 456 ? -8.244 -13.581 -8.592 1.00 93.75 456 ALA A N 1
ATOM 3471 C CA . ALA A 1 456 ? -9.220 -12.657 -8.017 1.00 93.75 456 ALA A CA 1
ATOM 3472 C C . ALA A 1 456 ? -8.641 -11.238 -7.888 1.00 93.75 456 ALA A C 1
ATOM 3474 O O . ALA A 1 456 ? -9.273 -10.274 -8.321 1.00 93.75 456 ALA A O 1
ATOM 3475 N N . THR A 1 457 ? -7.413 -11.102 -7.375 1.00 94.44 457 THR A N 1
ATOM 3476 C CA . THR A 1 457 ? -6.741 -9.799 -7.225 1.00 94.44 457 THR A CA 1
ATOM 3477 C C . THR A 1 457 ? -6.550 -9.100 -8.579 1.00 94.44 457 THR A C 1
ATOM 3479 O O . THR A 1 457 ? -6.901 -7.928 -8.707 1.00 94.44 457 THR A O 1
ATOM 3482 N N . LEU A 1 458 ? -6.074 -9.820 -9.605 1.00 92.50 458 LEU A N 1
ATOM 3483 C CA . LEU A 1 458 ? -5.909 -9.360 -10.996 1.00 92.50 458 LEU A CA 1
ATOM 3484 C C . LEU A 1 458 ? -7.183 -8.731 -11.582 1.00 92.50 458 LEU A C 1
ATOM 3486 O O . LEU A 1 458 ? -7.108 -7.712 -12.275 1.00 92.50 458 LEU A O 1
ATOM 3490 N N . SER A 1 459 ? -8.345 -9.325 -11.292 1.00 91.94 459 SER A N 1
ATOM 3491 C CA . SER A 1 459 ? -9.639 -8.830 -11.779 1.00 91.94 459 SER A CA 1
ATOM 3492 C C . SER A 1 459 ? -10.044 -7.482 -11.163 1.00 91.94 459 SER A C 1
ATOM 3494 O O . SER A 1 459 ? -10.688 -6.673 -11.831 1.00 91.94 459 SER A O 1
ATOM 3496 N N . ILE A 1 460 ? -9.618 -7.213 -9.923 1.00 94.69 460 ILE A N 1
ATOM 3497 C CA . ILE A 1 460 ? -10.009 -6.035 -9.136 1.00 94.69 460 ILE A CA 1
ATOM 3498 C C . ILE A 1 460 ? -9.027 -4.870 -9.340 1.00 94.69 460 ILE A C 1
ATOM 3500 O O . ILE A 1 460 ? -9.440 -3.722 -9.534 1.00 94.69 460 ILE A O 1
ATOM 3504 N N . VAL A 1 461 ? -7.717 -5.137 -9.292 1.00 95.75 461 VAL A N 1
ATOM 3505 C CA . VAL A 1 461 ? -6.710 -4.065 -9.288 1.00 95.75 461 VAL A CA 1
ATOM 3506 C C . VAL A 1 461 ? -6.547 -3.388 -10.649 1.00 95.75 461 VAL A C 1
ATOM 3508 O O . VAL A 1 461 ? -6.720 -3.975 -11.727 1.00 95.75 461 VAL A O 1
ATOM 3511 N N . GLN A 1 462 ? -6.180 -2.111 -10.595 1.00 95.25 462 GLN A N 1
ATOM 3512 C CA . GLN A 1 462 ? -5.938 -1.307 -11.789 1.00 95.25 462 GLN A CA 1
ATOM 3513 C C . GLN A 1 462 ? -4.462 -1.309 -12.214 1.00 95.25 462 GLN A C 1
ATOM 3515 O O . GLN A 1 462 ? -4.170 -1.115 -13.396 1.00 95.25 462 GLN A O 1
ATOM 3520 N N . VAL A 1 463 ? -3.542 -1.593 -11.285 1.00 95.94 463 VAL A N 1
ATOM 3521 C CA . VAL A 1 463 ? -2.097 -1.704 -11.529 1.00 95.94 463 VAL A CA 1
ATOM 3522 C C . VAL A 1 463 ? -1.567 -3.056 -11.057 1.00 95.94 463 VAL A C 1
ATOM 3524 O O . VAL A 1 463 ? -1.908 -3.533 -9.973 1.00 95.94 463 VAL A O 1
ATOM 3527 N N . PHE A 1 464 ? -0.702 -3.655 -11.869 1.00 95.25 464 PHE A N 1
ATOM 3528 C CA . PHE A 1 464 ? -0.114 -4.970 -11.651 1.00 95.25 464 PHE A CA 1
ATOM 3529 C C . PHE A 1 464 ? 1.402 -4.906 -11.874 1.00 95.25 464 PHE A C 1
ATOM 3531 O O . PHE A 1 464 ? 1.863 -4.705 -13.000 1.00 95.25 464 PHE A O 1
ATOM 3538 N N . TRP A 1 465 ? 2.171 -5.068 -10.795 1.00 95.25 465 TRP A N 1
ATOM 3539 C CA . TRP A 1 465 ? 3.637 -5.078 -10.797 1.00 95.25 465 TRP A CA 1
ATOM 3540 C C . TRP A 1 465 ? 4.138 -6.514 -10.607 1.00 95.25 465 TRP A C 1
ATOM 3542 O O . TRP A 1 465 ? 4.478 -6.930 -9.500 1.00 95.25 465 TRP A O 1
ATOM 3552 N N . GLY A 1 466 ? 4.134 -7.295 -11.690 1.00 93.88 466 GLY A N 1
ATOM 3553 C CA . GLY A 1 466 ? 4.505 -8.708 -11.657 1.00 93.88 466 GLY A CA 1
ATOM 3554 C C . GLY A 1 466 ? 6.007 -8.904 -11.455 1.00 93.88 466 GLY A C 1
ATOM 3555 O O . GLY A 1 466 ? 6.793 -8.591 -12.351 1.00 93.88 466 GLY A O 1
ATOM 3556 N N . LEU A 1 467 ? 6.417 -9.434 -10.298 1.00 93.00 467 LEU A N 1
ATOM 3557 C CA . LEU A 1 467 ? 7.827 -9.716 -10.013 1.00 93.00 467 LEU A CA 1
ATOM 3558 C C . LEU A 1 467 ? 8.224 -11.115 -10.495 1.00 93.00 467 LEU A C 1
ATOM 3560 O O . LEU A 1 467 ? 7.642 -12.117 -10.074 1.00 93.00 467 LEU A O 1
ATOM 3564 N N . ASP A 1 468 ? 9.260 -11.190 -11.332 1.00 90.62 468 ASP A N 1
ATOM 3565 C CA . ASP A 1 468 ? 9.767 -12.447 -11.886 1.00 90.62 468 ASP A CA 1
ATOM 3566 C C . ASP A 1 468 ? 10.991 -12.961 -11.114 1.00 90.62 468 ASP A C 1
ATOM 3568 O O . ASP A 1 468 ? 12.027 -12.302 -10.966 1.00 90.62 468 ASP A O 1
ATOM 3572 N N . LYS A 1 469 ? 10.883 -14.217 -10.681 1.00 90.50 469 LYS A N 1
ATOM 3573 C CA . LYS A 1 469 ? 11.937 -14.984 -10.020 1.00 90.50 469 LYS A CA 1
ATOM 3574 C C . LYS A 1 469 ? 13.195 -15.127 -10.887 1.00 90.50 469 LYS A C 1
ATOM 3576 O O . LYS A 1 469 ? 14.291 -15.149 -10.331 1.00 90.50 469 LYS A O 1
ATOM 3581 N N . LYS A 1 470 ? 13.076 -15.179 -12.221 1.00 90.56 470 LYS A N 1
ATOM 3582 C CA . LYS A 1 470 ? 14.221 -15.240 -13.153 1.00 90.56 470 LYS A CA 1
ATOM 3583 C C . LYS A 1 470 ? 15.075 -13.969 -13.087 1.00 90.56 470 LYS A C 1
ATOM 3585 O O . LYS A 1 470 ? 16.301 -14.060 -13.137 1.00 90.56 470 LYS A O 1
ATOM 3590 N N . LEU A 1 471 ? 14.447 -12.797 -12.949 1.00 91.00 471 LEU A N 1
ATOM 3591 C CA . LEU A 1 471 ? 15.144 -11.515 -12.790 1.00 91.00 471 LEU A CA 1
ATOM 3592 C C . LEU A 1 471 ? 15.843 -11.447 -11.427 1.00 91.00 471 LEU A C 1
ATOM 3594 O O . LEU A 1 471 ? 17.048 -11.195 -11.374 1.00 91.00 471 LEU A O 1
ATOM 3598 N N . ALA A 1 472 ? 15.137 -11.802 -10.348 1.00 90.50 472 ALA A N 1
ATOM 3599 C CA . ALA A 1 472 ? 15.708 -11.866 -9.000 1.00 90.50 472 ALA A CA 1
ATOM 3600 C C . ALA A 1 472 ? 16.908 -12.836 -8.908 1.00 90.50 472 ALA A C 1
ATOM 3602 O O . ALA A 1 472 ? 17.942 -12.499 -8.334 1.00 90.50 472 ALA A O 1
ATOM 3603 N N . GLN A 1 473 ? 16.825 -14.015 -9.540 1.00 90.50 473 GLN A N 1
ATOM 3604 C CA . GLN A 1 473 ? 17.931 -14.985 -9.617 1.00 90.50 473 GLN A CA 1
ATOM 3605 C C . GLN A 1 473 ? 19.150 -14.453 -10.388 1.00 90.50 473 GLN A C 1
ATOM 3607 O O . GLN A 1 473 ? 20.283 -14.779 -10.040 1.00 90.50 473 GLN A O 1
ATOM 3612 N N . ARG A 1 474 ? 18.937 -13.598 -11.397 1.00 90.81 474 ARG A N 1
ATOM 3613 C CA . ARG A 1 474 ? 19.999 -12.875 -12.121 1.00 90.81 474 ARG A CA 1
ATOM 3614 C C . ARG A 1 474 ? 20.518 -11.641 -11.362 1.00 90.81 474 ARG A C 1
ATOM 3616 O O . ARG A 1 474 ? 21.364 -10.930 -11.894 1.00 90.81 474 ARG A O 1
ATOM 3623 N N . LYS A 1 475 ? 20.030 -11.385 -10.138 1.00 91.19 475 LYS A N 1
ATOM 3624 C CA . LYS A 1 475 ? 20.264 -10.165 -9.339 1.00 91.19 475 LYS A CA 1
ATOM 3625 C C . LYS A 1 475 ? 19.854 -8.869 -10.055 1.00 91.19 475 LYS A C 1
ATOM 3627 O O . LYS A 1 475 ? 20.400 -7.804 -9.773 1.00 91.19 475 LYS A O 1
ATOM 3632 N N . HIS A 1 476 ? 18.886 -8.952 -10.969 1.00 91.56 476 HIS A N 1
ATOM 3633 C CA . HIS A 1 476 ? 18.257 -7.779 -11.568 1.00 91.56 476 HIS A CA 1
ATOM 3634 C C . HIS A 1 476 ? 17.156 -7.276 -10.628 1.00 91.56 476 HIS A C 1
ATOM 3636 O O . HIS A 1 476 ? 16.196 -7.997 -10.330 1.00 91.56 476 HIS A O 1
ATOM 3642 N N . PHE A 1 477 ? 17.341 -6.059 -10.118 1.00 90.69 477 PHE A N 1
ATOM 3643 C CA . PHE A 1 477 ? 16.469 -5.414 -9.140 1.00 90.69 477 PHE A CA 1
ATOM 3644 C C . PHE A 1 477 ? 16.151 -3.970 -9.570 1.00 90.69 477 PHE A C 1
ATOM 3646 O O . PHE A 1 477 ? 17.044 -3.304 -10.101 1.00 90.69 477 PHE A O 1
ATOM 3653 N N . PRO A 1 478 ? 14.927 -3.469 -9.312 1.00 92.00 478 PRO A N 1
ATOM 3654 C CA . PRO A 1 478 ? 13.751 -4.217 -8.849 1.00 92.00 478 PRO A CA 1
ATOM 3655 C C . PRO A 1 478 ? 13.270 -5.233 -9.904 1.00 92.00 478 PRO A C 1
ATOM 3657 O O . PRO A 1 478 ? 13.237 -4.941 -11.094 1.00 92.00 478 PRO A O 1
ATOM 3660 N N . SER A 1 479 ? 12.897 -6.441 -9.469 1.00 92.94 479 SER A N 1
ATOM 3661 C CA . SER A 1 479 ? 12.696 -7.618 -10.340 1.00 92.94 479 SER A CA 1
ATOM 3662 C C . SER A 1 479 ? 11.358 -7.633 -11.107 1.00 92.94 479 SER A C 1
ATOM 3664 O O . SER A 1 479 ? 10.738 -8.683 -11.267 1.00 92.94 479 SER A O 1
ATOM 3666 N N . VAL A 1 480 ? 10.887 -6.465 -11.551 1.00 94.12 480 VAL A N 1
ATOM 3667 C CA . VAL A 1 480 ? 9.612 -6.267 -12.257 1.00 94.12 480 VAL A CA 1
ATOM 3668 C C . VAL A 1 480 ? 9.736 -6.753 -13.700 1.00 94.12 480 VAL A C 1
ATOM 3670 O O . VAL A 1 480 ? 10.549 -6.238 -14.465 1.00 94.12 480 VAL A O 1
ATOM 3673 N N . ASN A 1 481 ? 8.897 -7.707 -14.100 1.00 93.56 481 ASN A N 1
ATOM 3674 C CA . ASN A 1 481 ? 8.808 -8.149 -15.487 1.00 93.56 481 ASN A CA 1
ATOM 3675 C C . ASN A 1 481 ? 7.943 -7.163 -16.291 1.00 93.56 481 ASN A C 1
ATOM 3677 O O . ASN A 1 481 ? 6.748 -6.994 -16.038 1.00 93.56 481 ASN A O 1
ATOM 3681 N N . TRP A 1 482 ? 8.575 -6.503 -17.260 1.00 93.25 482 TRP A N 1
ATOM 3682 C CA . TRP A 1 482 ? 8.004 -5.426 -18.075 1.00 93.25 482 TRP A CA 1
ATOM 3683 C C . TRP A 1 482 ? 7.075 -5.894 -19.208 1.00 93.25 482 TRP A C 1
ATOM 3685 O O . TRP A 1 482 ? 6.440 -5.053 -19.843 1.00 93.25 482 TRP A O 1
ATOM 3695 N N . LEU A 1 483 ? 6.979 -7.203 -19.462 1.00 91.81 483 LEU A N 1
ATOM 3696 C CA . LEU A 1 483 ? 6.077 -7.777 -20.467 1.00 91.81 483 LEU A CA 1
ATOM 3697 C C . LEU A 1 483 ? 4.708 -8.110 -19.854 1.00 91.81 483 LEU A C 1
ATOM 3699 O O . LEU A 1 483 ? 3.679 -7.808 -20.451 1.00 91.81 483 LEU A O 1
ATOM 3703 N N . ILE A 1 484 ? 4.692 -8.678 -18.640 1.00 92.12 484 ILE A N 1
ATOM 3704 C CA . ILE A 1 484 ? 3.450 -9.056 -17.933 1.00 92.12 484 ILE A CA 1
ATOM 3705 C C . ILE A 1 484 ? 2.829 -7.911 -17.119 1.00 92.12 484 ILE A C 1
ATOM 3707 O O . ILE A 1 484 ? 1.642 -7.957 -16.801 1.00 92.12 484 ILE A O 1
ATOM 3711 N N . SER A 1 485 ? 3.625 -6.912 -16.727 1.00 94.75 485 SER A N 1
ATOM 3712 C CA . SER A 1 485 ? 3.152 -5.810 -15.881 1.00 94.75 485 SER A CA 1
ATOM 3713 C C . SER A 1 485 ? 2.272 -4.829 -16.660 1.00 94.75 485 SER A C 1
ATOM 3715 O O . SER A 1 485 ? 2.481 -4.574 -17.849 1.00 94.75 485 SER A O 1
ATOM 3717 N N . TYR A 1 486 ? 1.281 -4.241 -15.987 1.00 94.50 486 TYR A N 1
ATOM 3718 C CA . TYR A 1 486 ? 0.368 -3.276 -16.603 1.00 94.50 486 TYR A CA 1
ATOM 3719 C C . TYR A 1 486 ? -0.128 -2.214 -15.617 1.00 94.50 486 TYR A C 1
ATOM 3721 O O . TYR A 1 486 ? -0.153 -2.410 -14.404 1.00 94.50 486 TYR A O 1
ATOM 3729 N N . SER A 1 487 ? -0.573 -1.081 -16.162 1.00 94.94 487 SER A N 1
ATOM 3730 C CA . SER A 1 487 ? -1.332 -0.058 -15.441 1.00 94.94 487 SER A CA 1
ATOM 3731 C C . SER A 1 487 ? -2.473 0.433 -16.325 1.00 94.94 487 SER A C 1
ATOM 3733 O O . SER A 1 487 ? -2.242 0.872 -17.452 1.00 94.94 487 SER A O 1
ATOM 3735 N N . LYS A 1 488 ? -3.703 0.366 -15.808 1.00 94.00 488 LYS A N 1
ATOM 3736 C CA . LYS A 1 488 ? -4.907 0.905 -16.459 1.00 94.00 488 LYS A CA 1
ATOM 3737 C C . LYS A 1 488 ? -5.028 2.429 -16.272 1.00 94.00 488 LYS A C 1
ATOM 3739 O O . LYS A 1 488 ? -5.753 3.075 -17.020 1.00 94.00 488 LYS A O 1
ATOM 3744 N N . TYR A 1 489 ? -4.272 3.030 -15.343 1.00 93.38 489 TYR A N 1
ATOM 3745 C CA . TYR A 1 489 ? -4.253 4.485 -15.114 1.00 93.38 489 TYR A CA 1
ATOM 3746 C C . TYR A 1 489 ? -3.444 5.276 -16.154 1.00 93.38 489 TYR A C 1
ATOM 3748 O O . TYR A 1 489 ? -3.395 6.502 -16.073 1.00 93.38 489 TYR A O 1
ATOM 3756 N N . ALA A 1 490 ? -2.828 4.609 -17.138 1.00 85.56 490 ALA A N 1
ATOM 3757 C CA . ALA A 1 490 ? -1.983 5.254 -18.142 1.00 85.56 490 ALA A CA 1
ATOM 3758 C C . ALA A 1 490 ? -2.671 6.435 -18.853 1.00 85.56 490 ALA A C 1
ATOM 3760 O O . ALA A 1 490 ? -2.004 7.448 -19.044 1.00 85.56 490 ALA A O 1
ATOM 3761 N N . GLY A 1 491 ? -3.971 6.311 -19.166 1.00 87.56 491 GLY A N 1
ATOM 3762 C CA . GLY A 1 491 ? -4.795 7.368 -19.773 1.00 87.56 491 GLY A CA 1
ATOM 3763 C C . GLY A 1 491 ? -5.244 8.459 -18.792 1.00 87.56 491 GLY A C 1
ATOM 3764 O O . GLY A 1 491 ? -5.210 9.641 -19.109 1.00 87.56 491 GLY A O 1
ATOM 3765 N N . ALA A 1 492 ? -5.589 8.091 -17.552 1.00 89.88 492 ALA A N 1
ATOM 3766 C CA . ALA A 1 492 ? -5.974 9.056 -16.511 1.00 89.88 492 ALA A CA 1
ATOM 3767 C C . ALA A 1 492 ? -4.830 10.021 -16.134 1.00 89.88 492 ALA A C 1
ATOM 3769 O O . ALA A 1 492 ? -5.074 11.131 -15.667 1.00 89.88 492 ALA A O 1
ATOM 3770 N N . LEU A 1 493 ? -3.581 9.600 -16.360 1.00 91.00 493 LEU A N 1
ATOM 3771 C CA . LEU A 1 493 ? -2.378 10.394 -16.129 1.00 91.00 493 LEU A CA 1
ATOM 3772 C C . LEU A 1 493 ? -1.897 11.191 -17.354 1.00 91.00 493 LEU A C 1
ATOM 3774 O O . LEU A 1 493 ? -0.946 11.957 -17.214 1.00 91.00 493 LEU A O 1
ATOM 3778 N N . GLU A 1 494 ? -2.525 11.078 -18.530 1.00 89.62 494 GLU A N 1
ATOM 3779 C CA . GLU A 1 494 ? -2.096 11.818 -19.733 1.00 89.62 494 GLU A CA 1
ATOM 3780 C C . GLU A 1 494 ? -2.126 13.330 -19.490 1.00 89.62 494 GLU A C 1
ATOM 3782 O O . GLU A 1 494 ? -1.096 13.987 -19.638 1.00 89.62 494 GLU A O 1
ATOM 3787 N N . SER A 1 495 ? -3.223 13.862 -18.937 1.00 89.56 495 SER A N 1
ATOM 3788 C CA . SER A 1 495 ? -3.313 15.280 -18.556 1.00 89.56 495 SER A CA 1
ATOM 3789 C C . SER A 1 495 ? -2.282 15.717 -17.505 1.00 89.56 495 SER A C 1
ATOM 3791 O O . SER A 1 495 ? -2.043 16.914 -17.364 1.00 89.56 495 SER A O 1
ATOM 3793 N N . PHE A 1 496 ? -1.700 14.797 -16.724 1.00 89.44 496 PHE A N 1
ATOM 3794 C CA . PHE A 1 496 ? -0.591 15.115 -15.817 1.00 89.44 496 PHE A CA 1
ATOM 3795 C C . PHE A 1 496 ? 0.736 15.157 -16.579 1.00 89.44 496 PHE A C 1
ATOM 3797 O O . PHE A 1 496 ? 1.487 16.123 -16.438 1.00 89.44 496 PHE A O 1
ATOM 3804 N N . TYR A 1 497 ? 1.011 14.141 -17.401 1.00 90.38 497 TYR A N 1
ATOM 3805 C CA . TYR A 1 497 ? 2.250 14.053 -18.169 1.00 90.38 497 TYR A CA 1
ATOM 3806 C C . TYR A 1 497 ? 2.377 15.184 -19.195 1.00 90.38 497 TYR A C 1
ATOM 3808 O O . TYR A 1 497 ? 3.436 15.795 -19.255 1.00 90.38 497 TYR A O 1
ATOM 3816 N N . GLU A 1 498 ? 1.308 15.555 -19.905 1.00 89.81 498 GLU A N 1
ATOM 3817 C CA . GLU A 1 498 ? 1.308 16.689 -20.847 1.00 89.81 498 GLU A CA 1
ATOM 3818 C C . GLU A 1 498 ? 1.710 18.024 -20.199 1.00 89.81 498 GLU A C 1
ATOM 3820 O O . GLU A 1 498 ? 2.366 18.848 -20.835 1.00 89.81 498 GLU A O 1
ATOM 3825 N N . ARG A 1 499 ? 1.355 18.236 -18.921 1.00 90.81 499 ARG A N 1
ATOM 3826 C CA . ARG A 1 499 ? 1.737 19.438 -18.156 1.00 90.81 499 ARG A CA 1
ATOM 3827 C C . ARG A 1 499 ? 3.188 19.419 -17.671 1.00 90.81 499 ARG A C 1
ATOM 3829 O O . ARG A 1 499 ? 3.699 20.472 -17.301 1.00 90.81 499 ARG A O 1
ATOM 3836 N N . PHE A 1 500 ? 3.820 18.246 -17.619 1.00 87.88 500 PHE A N 1
ATOM 3837 C CA . PHE A 1 500 ? 5.191 18.067 -17.137 1.00 87.88 500 PHE A CA 1
ATOM 3838 C C . PHE A 1 500 ? 6.190 17.968 -18.298 1.00 87.88 500 PHE A C 1
ATOM 3840 O O . PHE A 1 500 ? 7.143 18.739 -18.367 1.00 87.88 500 PHE A O 1
ATOM 3847 N N . ASP A 1 501 ? 5.960 17.032 -19.220 1.00 87.44 501 ASP A N 1
ATOM 3848 C CA . ASP A 1 501 ? 6.733 16.840 -20.445 1.00 87.44 501 ASP A CA 1
ATOM 3849 C C . ASP A 1 501 ? 5.852 16.141 -21.508 1.00 87.44 501 ASP A C 1
ATOM 3851 O O . ASP A 1 501 ? 5.566 14.944 -21.377 1.00 87.44 501 ASP A O 1
ATOM 3855 N N . PRO A 1 502 ? 5.413 16.846 -22.569 1.00 87.56 502 PRO A N 1
ATOM 3856 C CA . PRO A 1 502 ? 4.438 16.316 -23.526 1.00 87.56 502 PRO A CA 1
ATOM 3857 C C . PRO A 1 502 ? 4.978 15.189 -24.418 1.00 87.56 502 PRO A C 1
ATOM 3859 O O . PRO A 1 502 ? 4.195 14.459 -25.020 1.00 87.56 502 PRO A O 1
ATOM 3862 N N . ASP A 1 503 ? 6.297 15.007 -24.509 1.00 89.44 503 ASP A N 1
ATOM 3863 C CA . ASP A 1 503 ? 6.903 13.954 -25.331 1.00 89.44 503 ASP A CA 1
ATOM 3864 C C . ASP A 1 503 ? 7.141 12.653 -24.536 1.00 89.44 503 ASP A C 1
ATOM 3866 O O . ASP A 1 503 ? 7.373 11.590 -25.116 1.00 89.44 503 ASP A O 1
ATOM 3870 N N . PHE A 1 504 ? 6.998 12.682 -23.204 1.00 91.75 504 PHE A N 1
ATOM 3871 C CA . PHE A 1 504 ? 7.179 11.504 -22.351 1.00 91.75 504 PHE A CA 1
ATOM 3872 C C . PHE A 1 504 ? 6.308 10.305 -22.772 1.00 91.75 504 PHE A C 1
ATOM 3874 O O . PHE A 1 504 ? 6.775 9.164 -22.747 1.00 91.75 504 PHE A O 1
ATOM 3881 N N . ILE A 1 505 ? 5.072 10.542 -23.225 1.00 91.12 505 ILE A N 1
ATOM 3882 C CA . ILE A 1 505 ? 4.153 9.486 -23.685 1.00 91.12 505 ILE A CA 1
ATOM 3883 C C . ILE A 1 505 ? 4.711 8.771 -24.932 1.00 91.12 505 ILE A C 1
ATOM 3885 O O . ILE A 1 505 ? 4.653 7.538 -25.012 1.00 91.12 505 ILE A O 1
ATOM 3889 N N . ASN A 1 506 ? 5.324 9.510 -25.865 1.00 92.25 506 ASN A N 1
ATOM 3890 C CA . ASN A 1 506 ? 5.960 8.953 -27.064 1.00 92.25 506 ASN A CA 1
ATOM 3891 C C . ASN A 1 506 ? 7.201 8.133 -26.695 1.00 92.25 506 ASN A C 1
ATOM 3893 O O . ASN A 1 506 ? 7.361 6.997 -27.149 1.00 92.25 506 ASN A O 1
ATOM 3897 N N . ILE A 1 507 ? 8.063 8.696 -25.839 1.00 93.56 507 ILE A N 1
ATOM 3898 C CA . ILE A 1 507 ? 9.301 8.060 -25.370 1.00 93.56 507 ILE A CA 1
ATOM 3899 C C . ILE A 1 507 ? 8.973 6.743 -24.646 1.00 93.56 507 ILE A C 1
ATOM 3901 O O . ILE A 1 507 ? 9.543 5.704 -24.980 1.00 93.56 507 ILE A O 1
ATOM 3905 N N . ARG A 1 508 ? 7.996 6.756 -23.725 1.00 93.06 508 ARG A N 1
ATOM 3906 C CA . ARG A 1 508 ? 7.485 5.571 -23.011 1.00 93.06 508 ARG A CA 1
ATOM 3907 C C . ARG A 1 508 ? 6.982 4.494 -23.973 1.00 93.06 508 ARG A C 1
ATOM 3909 O O . ARG A 1 508 ? 7.262 3.314 -23.774 1.00 93.06 508 ARG A O 1
ATOM 3916 N N . THR A 1 509 ? 6.250 4.893 -25.012 1.00 93.44 509 THR A N 1
ATOM 3917 C CA . THR A 1 509 ? 5.693 3.964 -26.007 1.00 93.44 509 THR A CA 1
ATOM 3918 C C . THR A 1 509 ? 6.807 3.292 -26.812 1.00 93.44 509 THR A C 1
ATOM 3920 O O . THR A 1 509 ? 6.857 2.063 -26.859 1.00 93.44 509 THR A O 1
ATOM 3923 N N . LYS A 1 510 ? 7.779 4.066 -27.320 1.00 94.50 510 LYS A N 1
ATOM 3924 C CA . LYS A 1 510 ? 8.977 3.532 -27.995 1.00 94.50 510 LYS A CA 1
ATOM 3925 C C . LYS A 1 510 ? 9.814 2.621 -27.091 1.00 94.50 510 LYS A C 1
ATOM 3927 O O . LYS A 1 510 ? 10.299 1.590 -27.544 1.00 94.50 510 LYS A O 1
ATOM 3932 N N . ALA A 1 511 ? 9.971 2.959 -25.810 1.00 94.75 511 ALA A N 1
ATOM 3933 C CA . ALA A 1 511 ? 10.713 2.125 -24.864 1.00 94.75 511 ALA A CA 1
ATOM 3934 C C . ALA A 1 511 ? 10.050 0.753 -24.648 1.00 94.75 511 ALA A C 1
ATOM 3936 O O . ALA A 1 511 ? 10.748 -0.260 -24.599 1.00 94.75 511 ALA A O 1
ATOM 3937 N N . ARG A 1 512 ? 8.711 0.695 -24.581 1.00 94.06 512 ARG A N 1
ATOM 3938 C CA . ARG A 1 512 ? 7.969 -0.578 -24.528 1.00 94.06 512 ARG A CA 1
ATOM 3939 C C . ARG A 1 512 ? 8.087 -1.371 -25.831 1.00 94.06 512 ARG A C 1
ATOM 3941 O O . ARG A 1 512 ? 8.302 -2.575 -25.774 1.00 94.06 512 ARG A O 1
ATOM 3948 N N . GLU A 1 513 ? 8.003 -0.702 -26.978 1.00 95.25 513 GLU A N 1
ATOM 3949 C CA . GLU A 1 513 ? 8.154 -1.312 -28.307 1.00 95.25 513 GLU A CA 1
ATOM 3950 C C . GLU A 1 513 ? 9.537 -1.970 -28.491 1.00 95.25 513 GLU A C 1
ATOM 3952 O O . GLU A 1 513 ? 9.632 -3.102 -28.963 1.00 95.25 513 GLU A O 1
ATOM 3957 N N . VAL A 1 514 ? 10.611 -1.301 -28.050 1.00 95.62 514 VAL A N 1
ATOM 3958 C CA . VAL A 1 514 ? 11.985 -1.841 -28.064 1.00 95.62 514 VAL A CA 1
ATOM 3959 C C . VAL A 1 514 ? 12.140 -3.036 -27.117 1.00 95.62 514 VAL A C 1
ATOM 3961 O O . VAL A 1 514 ? 12.745 -4.034 -27.501 1.00 95.62 514 VAL A O 1
ATOM 3964 N N . LEU A 1 515 ? 11.579 -2.967 -25.904 1.00 94.94 515 LEU A N 1
ATOM 3965 C CA . LEU A 1 515 ? 11.626 -4.073 -24.936 1.00 94.94 515 LEU A CA 1
ATOM 3966 C C . LEU A 1 515 ? 10.801 -5.293 -25.372 1.00 94.94 515 LEU A C 1
ATOM 3968 O O . LEU A 1 515 ? 11.150 -6.409 -25.003 1.00 94.94 515 LEU A O 1
ATOM 3972 N N . GLN A 1 516 ? 9.731 -5.097 -26.149 1.00 94.69 516 GLN A N 1
ATOM 3973 C CA . GLN A 1 516 ? 8.957 -6.197 -26.726 1.00 94.69 516 GLN A CA 1
ATOM 3974 C C . GLN A 1 516 ? 9.712 -6.857 -27.887 1.00 94.69 516 GLN A C 1
ATOM 3976 O O . GLN A 1 516 ? 9.906 -8.069 -27.860 1.00 94.69 516 GLN A O 1
ATOM 3981 N N . ARG A 1 517 ? 10.244 -6.065 -28.836 1.00 94.25 517 ARG A N 1
ATOM 3982 C CA . ARG A 1 517 ? 11.084 -6.600 -29.925 1.00 94.25 517 ARG A CA 1
ATOM 3983 C C . ARG A 1 517 ? 12.331 -7.323 -29.423 1.00 94.25 517 ARG A C 1
ATOM 3985 O O . ARG A 1 517 ? 12.839 -8.188 -30.126 1.00 94.25 517 ARG A O 1
ATOM 3992 N N . GLU A 1 518 ? 12.850 -6.981 -28.243 1.00 94.31 518 GLU A N 1
ATOM 3993 C CA . GLU A 1 518 ? 13.958 -7.735 -27.653 1.00 94.31 518 GLU A CA 1
ATOM 3994 C C . GLU A 1 518 ? 13.582 -9.195 -27.376 1.00 94.31 518 GLU A C 1
ATOM 3996 O O . GLU A 1 518 ? 14.403 -10.073 -27.616 1.00 94.31 518 GLU A O 1
ATOM 4001 N N . ASP A 1 519 ? 12.370 -9.471 -26.889 1.00 92.25 519 ASP A N 1
ATOM 4002 C CA . ASP A 1 519 ? 11.941 -10.834 -26.555 1.00 92.25 519 ASP A CA 1
ATOM 4003 C C . ASP A 1 519 ? 11.746 -11.664 -27.838 1.00 92.25 519 ASP A C 1
ATOM 4005 O O . ASP A 1 519 ? 12.341 -12.736 -27.968 1.00 92.25 519 ASP A O 1
ATOM 4009 N N . ASP A 1 520 ? 11.059 -11.087 -28.837 1.00 92.69 520 ASP A N 1
ATOM 4010 C CA . ASP A 1 520 ? 10.897 -11.660 -30.185 1.00 92.69 520 ASP A CA 1
ATOM 4011 C C . ASP A 1 520 ? 12.264 -12.007 -30.824 1.00 92.69 520 ASP A C 1
ATOM 4013 O O . ASP A 1 520 ? 12.479 -13.094 -31.368 1.00 92.69 520 ASP A O 1
ATOM 4017 N N . LEU A 1 521 ? 13.231 -11.083 -30.740 1.00 94.12 521 LEU A N 1
ATOM 4018 C CA . LEU A 1 521 ? 14.581 -11.273 -31.277 1.00 94.12 521 LEU A CA 1
ATOM 4019 C C . LEU A 1 521 ? 15.423 -12.239 -30.432 1.00 94.12 521 LEU A C 1
ATOM 4021 O O . LEU A 1 521 ? 16.257 -12.953 -30.987 1.00 94.12 521 LEU A O 1
ATOM 4025 N N . ASN A 1 522 ? 15.228 -12.298 -29.112 1.00 91.69 522 ASN A N 1
ATOM 4026 C CA . ASN A 1 522 ? 15.958 -13.209 -28.229 1.00 91.69 522 ASN A CA 1
ATOM 4027 C C . ASN A 1 522 ? 15.622 -14.680 -28.518 1.00 91.69 522 ASN A C 1
ATOM 4029 O O . ASN A 1 522 ? 16.508 -15.528 -28.377 1.00 91.69 522 ASN A O 1
ATOM 4033 N N . GLU A 1 523 ? 14.397 -15.011 -28.938 1.00 89.69 523 GLU A N 1
ATOM 4034 C CA . GLU A 1 523 ? 14.059 -16.364 -29.408 1.00 89.69 523 GLU A CA 1
ATOM 4035 C C . GLU A 1 523 ? 14.847 -16.713 -30.684 1.00 89.69 523 GLU A C 1
ATOM 4037 O O . GLU A 1 523 ? 15.544 -17.730 -30.735 1.00 89.69 523 GLU A O 1
ATOM 4042 N N . ILE A 1 524 ? 14.854 -15.816 -31.676 1.00 91.19 524 ILE A N 1
ATOM 4043 C CA . ILE A 1 524 ? 15.603 -15.988 -32.934 1.00 91.19 524 ILE A CA 1
ATOM 4044 C C . ILE A 1 524 ? 17.117 -16.117 -32.674 1.00 91.19 524 ILE A C 1
ATOM 4046 O O . ILE A 1 524 ? 17.777 -16.988 -33.247 1.00 91.19 524 ILE A O 1
ATOM 4050 N N . VAL A 1 525 ? 17.678 -15.306 -31.769 1.00 93.44 525 VAL A N 1
ATOM 4051 C CA . VAL A 1 525 ? 19.098 -15.364 -31.371 1.00 93.44 525 VAL A CA 1
ATOM 4052 C C . VAL A 1 525 ? 19.459 -16.698 -30.717 1.00 93.44 525 VAL A C 1
ATOM 4054 O O . VAL A 1 525 ? 20.561 -17.193 -30.952 1.00 93.44 525 VAL A O 1
ATOM 4057 N N . GLN A 1 526 ? 18.560 -17.300 -29.934 1.00 91.38 526 GLN A N 1
ATOM 4058 C CA . GLN A 1 526 ? 18.786 -18.616 -29.322 1.00 91.38 526 GLN A CA 1
ATOM 4059 C C . GLN A 1 526 ? 18.757 -19.763 -30.345 1.00 91.38 526 GLN A C 1
ATOM 4061 O O . GLN A 1 526 ? 19.403 -20.785 -30.118 1.00 91.38 526 GLN A O 1
ATOM 4066 N N . LEU A 1 527 ? 18.053 -19.594 -31.470 1.00 91.94 527 LEU A N 1
ATOM 4067 C CA . LEU A 1 527 ? 17.937 -20.601 -32.532 1.00 91.94 527 LEU A CA 1
ATOM 4068 C C . LEU A 1 527 ? 19.027 -20.490 -33.613 1.00 91.94 527 LEU A C 1
ATOM 4070 O O . LEU A 1 527 ? 19.511 -21.513 -34.095 1.00 91.94 527 LEU A O 1
ATOM 4074 N N . VAL A 1 528 ? 19.398 -19.268 -34.015 1.00 91.94 528 VAL A N 1
ATOM 4075 C CA . VAL A 1 528 ? 20.252 -19.005 -35.198 1.00 91.94 528 VAL A CA 1
ATOM 4076 C C . VAL A 1 528 ? 21.584 -18.324 -34.842 1.00 91.94 528 VAL A C 1
ATOM 4078 O O . VAL A 1 528 ? 22.551 -18.418 -35.596 1.00 91.94 528 VAL A O 1
ATOM 4081 N N . GLY A 1 529 ? 21.670 -17.673 -33.679 1.00 89.50 529 GLY A N 1
ATOM 4082 C CA . GLY A 1 529 ? 22.832 -16.889 -33.254 1.00 89.50 529 GLY A CA 1
ATOM 4083 C C . GLY A 1 529 ? 22.774 -15.413 -33.674 1.00 89.50 529 GLY A C 1
ATOM 4084 O O . GLY A 1 529 ? 22.157 -15.035 -34.668 1.00 89.50 529 GLY A O 1
ATOM 4085 N N . LYS A 1 530 ? 23.441 -14.550 -32.894 1.00 88.44 530 LYS A N 1
ATOM 4086 C CA . LYS A 1 530 ? 23.360 -13.079 -33.015 1.00 88.44 530 LYS A CA 1
ATOM 4087 C C . LYS A 1 530 ? 23.917 -12.516 -34.331 1.00 88.44 530 LYS A C 1
ATOM 4089 O O . LYS A 1 530 ? 23.481 -11.453 -34.772 1.00 88.44 530 LYS A O 1
ATOM 4094 N N . ASP A 1 531 ? 24.865 -13.205 -34.960 1.00 86.38 531 ASP A N 1
ATOM 4095 C CA . ASP A 1 531 ? 25.559 -12.694 -36.149 1.00 86.38 531 ASP A CA 1
ATOM 4096 C C . ASP A 1 531 ? 24.672 -12.674 -37.405 1.00 86.38 531 ASP A C 1
ATOM 4098 O O . ASP A 1 531 ? 24.874 -11.829 -38.279 1.00 86.38 531 ASP A O 1
ATOM 4102 N N . ALA A 1 532 ? 23.653 -13.542 -37.461 1.00 87.25 532 ALA A N 1
ATOM 4103 C CA . ALA A 1 532 ? 22.716 -13.670 -38.581 1.00 87.25 532 ALA A CA 1
ATOM 4104 C C . ALA A 1 532 ? 21.655 -12.550 -38.660 1.00 87.25 532 ALA A C 1
ATOM 4106 O O . ALA A 1 532 ? 20.929 -12.467 -39.649 1.00 87.25 532 ALA A O 1
ATOM 4107 N N . LEU A 1 533 ? 21.552 -11.701 -37.633 1.00 90.06 533 LEU A N 1
ATOM 4108 C CA . LEU A 1 533 ? 20.576 -10.610 -37.556 1.00 90.06 533 LEU A CA 1
ATOM 4109 C C . LEU A 1 533 ? 20.893 -9.431 -38.492 1.00 90.06 533 LEU A C 1
ATOM 4111 O O . LEU A 1 533 ? 22.055 -9.200 -38.852 1.00 90.06 533 LEU A O 1
ATOM 4115 N N . ALA A 1 534 ? 19.879 -8.614 -38.799 1.00 90.44 534 ALA A N 1
ATOM 4116 C CA . ALA A 1 534 ? 20.090 -7.318 -39.439 1.00 90.44 534 ALA A CA 1
ATOM 4117 C C . ALA A 1 534 ? 20.709 -6.299 -38.460 1.00 90.44 534 ALA A C 1
ATOM 4119 O O . ALA A 1 534 ? 20.651 -6.443 -37.236 1.00 90.44 534 ALA A O 1
ATOM 4120 N N . GLU A 1 535 ? 21.315 -5.234 -38.991 1.00 89.75 535 GLU A N 1
ATOM 4121 C CA . GLU A 1 535 ? 21.972 -4.208 -38.166 1.00 89.75 535 GLU A CA 1
ATOM 4122 C C . GLU A 1 535 ? 20.971 -3.406 -37.306 1.00 89.75 535 GLU A C 1
ATOM 4124 O O . GLU A 1 535 ? 21.302 -3.025 -36.184 1.00 89.75 535 GLU A O 1
ATOM 4129 N N . THR A 1 536 ? 19.730 -3.233 -37.776 1.00 91.12 536 THR A N 1
ATOM 4130 C CA . THR A 1 536 ? 18.588 -2.672 -37.023 1.00 91.12 536 THR A CA 1
ATOM 4131 C C . THR A 1 536 ? 18.232 -3.500 -35.789 1.00 91.12 536 THR A C 1
ATOM 4133 O O . THR A 1 536 ? 17.925 -2.968 -34.720 1.00 91.12 536 THR A O 1
ATOM 4136 N N . ASP A 1 537 ? 18.313 -4.819 -35.914 1.00 93.12 537 ASP A N 1
ATOM 4137 C CA . ASP A 1 537 ? 17.935 -5.764 -34.866 1.00 93.12 537 ASP A CA 1
ATOM 4138 C C . ASP A 1 537 ? 19.051 -5.823 -33.814 1.00 93.12 537 ASP A C 1
ATOM 4140 O O . ASP A 1 537 ? 18.793 -5.827 -32.611 1.00 93.12 537 ASP A O 1
ATOM 4144 N N . LYS A 1 538 ? 20.314 -5.752 -34.264 1.00 91.62 538 LYS A N 1
ATOM 4145 C CA . LYS A 1 538 ? 21.495 -5.599 -33.398 1.00 91.62 538 LYS A CA 1
ATOM 4146 C C . LYS A 1 538 ? 21.460 -4.284 -32.614 1.00 91.62 538 LYS A C 1
ATOM 4148 O O . LYS A 1 538 ? 21.766 -4.305 -31.423 1.00 91.62 538 LYS A O 1
ATOM 4153 N N . ILE A 1 539 ? 21.041 -3.173 -33.234 1.00 92.94 539 ILE A N 1
ATOM 4154 C CA . ILE A 1 539 ? 20.766 -1.910 -32.524 1.00 92.94 539 ILE A CA 1
ATOM 4155 C C . ILE A 1 539 ? 19.657 -2.118 -31.489 1.00 92.94 539 ILE A C 1
ATOM 4157 O O . ILE A 1 539 ? 19.851 -1.782 -30.324 1.00 92.94 539 ILE A O 1
ATOM 4161 N N . THR A 1 540 ? 18.531 -2.720 -31.883 1.00 94.81 540 THR A N 1
ATOM 4162 C CA . THR A 1 540 ? 17.373 -2.942 -31.001 1.00 94.81 540 THR A CA 1
ATOM 4163 C C . THR A 1 540 ? 17.748 -3.756 -29.759 1.00 94.81 540 THR A C 1
ATOM 4165 O O . THR A 1 540 ? 17.441 -3.327 -28.649 1.00 94.81 540 THR A O 1
ATOM 4168 N N . LEU A 1 541 ? 18.498 -4.854 -29.909 1.00 93.69 541 LEU A N 1
ATOM 4169 C CA . LEU A 1 541 ? 18.992 -5.664 -28.787 1.00 93.69 541 LEU A CA 1
ATOM 4170 C C . LEU A 1 541 ? 19.945 -4.897 -27.853 1.00 93.69 541 LEU A C 1
ATOM 4172 O O . LEU A 1 541 ? 19.903 -5.085 -26.639 1.00 93.69 541 LEU A O 1
ATOM 4176 N N . GLU A 1 542 ? 20.818 -4.037 -28.381 1.00 92.06 542 GLU A N 1
ATOM 4177 C CA . GLU A 1 542 ? 21.787 -3.291 -27.562 1.00 92.06 542 GLU A CA 1
ATOM 4178 C C . GLU A 1 542 ? 21.148 -2.056 -26.893 1.00 92.06 542 GLU A C 1
ATOM 4180 O O . GLU A 1 542 ? 21.496 -1.729 -25.759 1.00 92.06 542 GLU A O 1
ATOM 4185 N N . THR A 1 543 ? 20.147 -1.422 -27.518 1.00 93.75 543 THR A N 1
ATOM 4186 C CA . THR A 1 543 ? 19.284 -0.417 -26.869 1.00 93.75 543 THR A CA 1
ATOM 4187 C C . THR A 1 543 ? 18.406 -1.050 -25.791 1.00 93.75 543 THR A C 1
ATOM 4189 O O . THR A 1 543 ? 18.304 -0.500 -24.697 1.00 93.75 543 THR A O 1
ATOM 4192 N N . ALA A 1 544 ? 17.804 -2.212 -26.047 1.00 94.88 544 ALA A N 1
ATOM 4193 C CA . ALA A 1 544 ? 17.051 -2.943 -25.032 1.00 94.88 544 ALA A CA 1
ATOM 4194 C C . ALA A 1 544 ? 17.954 -3.349 -23.856 1.00 94.88 544 ALA A C 1
ATOM 4196 O O . ALA A 1 544 ? 17.569 -3.192 -22.698 1.00 94.88 544 ALA A O 1
ATOM 4197 N N . LYS A 1 545 ? 19.206 -3.748 -24.129 1.00 93.38 545 LYS A N 1
ATOM 4198 C CA . LYS A 1 545 ? 20.214 -3.984 -23.090 1.00 93.38 545 LYS A CA 1
ATOM 4199 C C . LYS A 1 545 ? 20.470 -2.736 -22.227 1.00 93.38 545 LYS A C 1
ATOM 4201 O O . LYS A 1 545 ? 20.410 -2.858 -21.005 1.00 93.38 545 LYS A O 1
ATOM 4206 N N . LEU A 1 546 ? 20.690 -1.558 -22.829 1.00 93.62 546 LEU A N 1
ATOM 4207 C CA . LEU A 1 546 ? 20.803 -0.279 -22.097 1.00 93.62 546 LEU A CA 1
ATOM 4208 C C . LEU A 1 546 ? 19.552 -0.008 -21.241 1.00 93.62 546 LEU A C 1
ATOM 4210 O O . LEU A 1 546 ? 19.656 0.317 -20.059 1.00 93.62 546 LEU A O 1
ATOM 4214 N N . LEU A 1 547 ? 18.351 -0.201 -21.800 1.00 95.12 547 LEU A N 1
ATOM 4215 C CA . LEU A 1 547 ? 17.108 -0.049 -21.041 1.00 95.12 547 LEU A CA 1
ATOM 4216 C C . LEU A 1 547 ? 17.063 -1.011 -19.841 1.00 95.12 547 LEU A C 1
ATOM 4218 O O . LEU A 1 547 ? 16.713 -0.588 -18.743 1.00 95.12 547 LEU A O 1
ATOM 4222 N N . ARG A 1 548 ? 17.473 -2.274 -19.990 1.00 92.75 548 ARG A N 1
ATOM 4223 C CA . ARG A 1 548 ? 17.466 -3.249 -18.887 1.00 92.75 548 ARG A CA 1
ATOM 4224 C C . ARG A 1 548 ? 18.533 -2.996 -17.818 1.00 92.75 548 ARG A C 1
ATOM 4226 O O . ARG A 1 548 ? 18.212 -3.108 -16.635 1.00 92.75 548 ARG A O 1
ATOM 4233 N N . GLU A 1 549 ? 19.773 -2.693 -18.197 1.00 90.94 549 GLU A N 1
ATOM 4234 C CA . GLU A 1 549 ? 20.930 -2.621 -17.279 1.00 90.94 549 GLU A CA 1
ATOM 4235 C C . GLU A 1 549 ? 21.201 -1.213 -16.715 1.00 90.94 549 GLU A C 1
ATOM 4237 O O . GLU A 1 549 ? 21.783 -1.084 -15.631 1.00 90.94 549 GLU A O 1
ATOM 4242 N N . ASP A 1 550 ? 20.738 -0.160 -17.396 1.00 92.19 550 ASP A N 1
ATOM 4243 C CA . ASP A 1 550 ? 20.968 1.232 -16.990 1.00 92.19 550 ASP A CA 1
ATOM 4244 C C . ASP A 1 550 ? 19.688 1.983 -16.622 1.00 92.19 550 ASP A C 1
ATOM 4246 O O . ASP A 1 550 ? 19.732 2.799 -15.701 1.00 92.19 550 ASP A O 1
ATOM 4250 N N . TYR A 1 551 ? 18.545 1.688 -17.260 1.00 94.38 551 TYR A N 1
ATOM 4251 C CA . TYR A 1 551 ? 17.276 2.378 -16.978 1.00 94.38 551 TYR A CA 1
ATOM 4252 C C . TYR A 1 551 ? 16.326 1.634 -16.020 1.00 94.38 551 TYR A C 1
ATOM 4254 O O . TYR A 1 551 ? 15.761 2.263 -15.125 1.00 94.38 551 TYR A O 1
ATOM 4262 N N . LEU A 1 552 ? 16.140 0.321 -16.178 1.00 94.12 552 LEU A N 1
ATOM 4263 C CA . LEU A 1 552 ? 15.222 -0.480 -15.355 1.00 94.12 552 LEU A CA 1
ATOM 4264 C C . LEU A 1 552 ? 15.883 -1.031 -14.086 1.00 94.12 552 LEU A C 1
ATOM 4266 O O . LEU A 1 552 ? 15.212 -1.164 -13.067 1.00 94.12 552 LEU A O 1
ATOM 4270 N N . ALA A 1 553 ? 17.183 -1.336 -14.136 1.00 92.25 553 ALA A N 1
ATOM 4271 C CA . ALA A 1 553 ? 17.950 -1.715 -12.954 1.00 92.25 553 ALA A CA 1
ATOM 4272 C C . ALA A 1 553 ? 18.216 -0.489 -12.062 1.00 92.25 553 ALA A C 1
ATOM 4274 O O . ALA A 1 553 ? 18.762 0.520 -12.522 1.00 92.25 553 ALA A O 1
ATOM 4275 N N . GLN A 1 554 ? 17.859 -0.593 -10.782 1.00 92.62 554 GLN A N 1
ATOM 4276 C CA . GLN A 1 554 ? 17.992 0.475 -9.793 1.00 92.62 554 GLN A CA 1
ATOM 4277 C C . GLN A 1 554 ? 18.362 -0.110 -8.426 1.00 92.62 554 GLN A C 1
ATOM 4279 O O . GLN A 1 554 ? 17.708 -1.028 -7.929 1.00 92.62 554 GLN A O 1
ATOM 4284 N N . ASN A 1 555 ? 19.423 0.418 -7.810 1.00 90.12 555 ASN A N 1
ATOM 4285 C CA . ASN A 1 555 ? 19.920 -0.085 -6.532 1.00 90.12 555 ASN A CA 1
ATOM 4286 C C . ASN A 1 555 ? 19.408 0.763 -5.353 1.00 90.12 555 ASN A C 1
ATOM 4288 O O . ASN A 1 555 ? 19.888 1.868 -5.100 1.00 90.12 555 ASN A O 1
ATOM 4292 N N . ALA A 1 556 ? 18.472 0.196 -4.587 1.00 83.44 556 ALA A N 1
ATOM 4293 C CA . ALA A 1 556 ? 17.848 0.838 -3.429 1.00 83.44 556 ALA A CA 1
ATOM 4294 C C . ALA A 1 556 ? 18.827 1.219 -2.293 1.00 83.44 556 ALA A C 1
ATOM 4296 O O . ALA A 1 556 ? 18.476 2.034 -1.441 1.00 83.44 556 ALA A O 1
ATOM 4297 N N . PHE A 1 557 ? 20.039 0.649 -2.267 1.00 82.94 557 PHE A N 1
ATOM 4298 C CA . PHE A 1 557 ? 21.032 0.867 -1.206 1.00 82.94 557 PHE A CA 1
ATOM 4299 C C . PHE A 1 557 ? 22.064 1.968 -1.522 1.00 82.94 557 PHE A C 1
ATOM 4301 O O . PHE A 1 557 ? 22.801 2.384 -0.632 1.00 82.94 557 PHE A O 1
ATOM 4308 N N . THR A 1 558 ? 22.148 2.452 -2.767 1.00 88.31 558 THR A N 1
ATOM 4309 C CA . THR A 1 558 ? 23.131 3.478 -3.181 1.00 88.31 558 THR A CA 1
ATOM 4310 C C . THR A 1 558 ? 22.573 4.903 -3.102 1.00 88.31 558 THR A C 1
ATOM 4312 O O . THR A 1 558 ? 21.422 5.113 -3.480 1.00 88.31 558 THR A O 1
ATOM 4315 N N . PRO A 1 559 ? 23.363 5.914 -2.682 1.00 85.31 559 PRO A N 1
ATOM 4316 C CA . PRO A 1 559 ? 22.852 7.259 -2.383 1.00 85.31 559 PRO A CA 1
ATOM 4317 C C . PRO A 1 559 ? 22.169 7.951 -3.574 1.00 85.31 559 PRO A C 1
ATOM 4319 O O . PRO A 1 559 ? 21.080 8.492 -3.397 1.00 85.31 559 PRO A O 1
ATOM 4322 N N . TYR A 1 560 ? 22.747 7.835 -4.772 1.00 86.75 560 TYR A N 1
ATOM 4323 C CA . TYR A 1 560 ? 22.273 8.444 -6.025 1.00 86.75 560 TYR A CA 1
ATOM 4324 C C . TYR A 1 560 ? 21.101 7.701 -6.703 1.00 86.75 560 TYR A C 1
ATOM 4326 O O . TYR A 1 560 ? 20.500 8.228 -7.645 1.00 86.75 560 TYR A O 1
ATOM 4334 N N . ASP A 1 561 ? 20.804 6.468 -6.267 1.00 88.56 561 ASP A N 1
ATOM 4335 C CA . ASP A 1 561 ? 19.867 5.545 -6.939 1.00 88.56 561 ASP A CA 1
ATOM 4336 C C . ASP A 1 561 ? 18.766 4.988 -6.023 1.00 88.56 561 ASP A C 1
ATOM 4338 O O . ASP A 1 561 ? 17.794 4.413 -6.512 1.00 88.56 561 ASP A O 1
ATOM 4342 N N . LYS A 1 562 ? 18.856 5.202 -4.703 1.00 87.06 562 LYS A N 1
ATOM 4343 C CA . LYS A 1 562 ? 17.796 4.874 -3.731 1.00 87.06 562 LYS A CA 1
ATOM 4344 C C . LYS A 1 562 ? 16.446 5.494 -4.117 1.00 87.06 562 LYS A C 1
ATOM 4346 O O . LYS A 1 562 ? 15.404 4.862 -3.971 1.00 87.06 562 LYS A O 1
ATOM 4351 N N . PHE A 1 563 ? 16.502 6.705 -4.668 1.00 88.69 563 PHE A N 1
ATOM 4352 C CA . PHE A 1 563 ? 15.382 7.508 -5.136 1.00 88.69 563 PHE A CA 1
ATOM 4353 C C . PHE A 1 563 ? 15.751 8.156 -6.472 1.00 88.69 563 PHE A C 1
ATOM 4355 O O . PHE A 1 563 ? 16.772 8.837 -6.564 1.00 88.69 563 PHE A O 1
ATOM 4362 N N . CYS A 1 564 ? 14.920 7.975 -7.497 1.00 91.12 564 CYS A N 1
ATOM 4363 C CA . CYS A 1 564 ? 15.064 8.669 -8.771 1.00 91.12 564 CYS A CA 1
ATOM 4364 C C . CYS A 1 564 ? 13.936 9.704 -8.937 1.00 91.12 564 CYS A C 1
ATOM 4366 O O . CYS A 1 564 ? 12.779 9.305 -9.080 1.00 91.12 564 CYS A O 1
ATOM 4368 N N . PRO A 1 565 ? 14.238 11.018 -8.950 1.00 91.50 565 PRO A N 1
ATOM 4369 C CA . PRO A 1 565 ? 13.259 12.046 -9.284 1.00 91.50 565 PRO A CA 1
ATOM 4370 C C . PRO A 1 565 ? 12.681 11.854 -10.689 1.00 91.50 565 PRO A C 1
ATOM 4372 O O . PRO A 1 565 ? 13.380 11.422 -11.611 1.00 91.50 565 PRO A O 1
ATOM 4375 N N . PHE A 1 566 ? 11.423 12.252 -10.887 1.00 91.38 566 PHE A N 1
ATOM 4376 C CA . PHE A 1 566 ? 10.737 12.033 -12.162 1.00 91.38 566 PHE A CA 1
ATOM 4377 C C . PHE A 1 566 ? 11.449 12.718 -13.348 1.00 91.38 566 PHE A C 1
ATOM 4379 O O . PHE A 1 566 ? 11.605 12.091 -14.394 1.00 91.38 566 PHE A O 1
ATOM 4386 N N . TYR A 1 567 ? 12.012 13.925 -13.173 1.00 91.88 567 TYR A N 1
ATOM 4387 C CA . TYR A 1 567 ? 12.813 14.588 -14.217 1.00 91.88 567 TYR A CA 1
ATOM 4388 C C . TYR A 1 567 ? 14.054 13.772 -14.633 1.00 91.88 567 TYR A C 1
ATOM 4390 O O . TYR A 1 567 ? 14.319 13.642 -15.829 1.00 91.88 567 TYR A O 1
ATOM 4398 N N . LYS A 1 568 ? 14.790 13.168 -13.681 1.00 92.88 568 LYS A N 1
ATOM 4399 C CA . LYS A 1 568 ? 15.953 12.298 -13.964 1.00 92.88 568 LYS A CA 1
ATOM 4400 C C . LYS A 1 568 ? 15.496 11.084 -14.774 1.00 92.88 568 LYS A C 1
ATOM 4402 O O . LYS A 1 568 ? 16.106 10.755 -15.789 1.00 92.88 568 LYS A O 1
ATOM 4407 N N . SER A 1 569 ? 14.368 10.489 -14.387 1.00 93.00 569 SER A N 1
ATOM 4408 C CA . SER A 1 569 ? 13.744 9.368 -15.095 1.00 93.00 569 SER A CA 1
ATOM 4409 C C . SER A 1 569 ? 13.381 9.711 -16.553 1.00 93.00 569 SER A C 1
ATOM 4411 O O . SER A 1 569 ? 13.764 8.980 -17.470 1.00 93.00 569 SER A O 1
ATOM 4413 N N . VAL A 1 570 ? 12.718 10.849 -16.794 1.00 93.75 570 VAL A N 1
ATOM 4414 C CA . VAL A 1 570 ? 12.336 11.300 -18.148 1.00 93.75 570 VAL A CA 1
ATOM 4415 C C . VAL A 1 570 ? 13.570 11.581 -19.016 1.00 93.75 570 VAL A C 1
ATOM 4417 O O . VAL A 1 570 ? 13.643 11.094 -20.145 1.00 93.75 570 VAL A O 1
ATOM 4420 N N . TRP A 1 571 ? 14.575 12.298 -18.500 1.00 94.06 571 TRP A N 1
ATOM 4421 C CA . TRP A 1 571 ? 15.788 12.632 -19.263 1.00 94.06 571 TRP A CA 1
ATOM 4422 C C . TRP A 1 571 ? 16.689 11.427 -19.566 1.00 94.06 571 TRP A C 1
ATOM 4424 O O . TRP A 1 571 ? 17.285 11.369 -20.645 1.00 94.06 571 TRP A O 1
ATOM 4434 N N . MET A 1 572 ? 16.762 10.436 -18.671 1.00 94.06 572 MET A N 1
ATOM 4435 C CA . MET A 1 572 ? 17.446 9.169 -18.953 1.00 94.06 572 MET A CA 1
ATOM 4436 C C . MET A 1 572 ? 16.756 8.403 -20.089 1.00 94.06 572 MET A C 1
ATOM 4438 O O . MET A 1 572 ? 17.415 8.028 -21.060 1.00 94.06 572 MET A O 1
ATOM 4442 N N . MET A 1 573 ? 15.430 8.220 -20.025 1.00 94.56 573 MET A N 1
ATOM 4443 C CA . MET A 1 573 ? 14.705 7.507 -21.085 1.00 94.56 573 MET A CA 1
ATOM 4444 C C . MET A 1 573 ? 14.774 8.266 -22.423 1.00 94.56 573 MET A C 1
ATOM 4446 O O . MET A 1 573 ? 15.011 7.649 -23.463 1.00 94.56 573 MET A O 1
ATOM 4450 N N . ARG A 1 574 ? 14.660 9.605 -22.402 1.00 95.00 574 ARG A N 1
ATOM 4451 C CA . ARG A 1 574 ? 14.817 10.470 -23.585 1.00 95.00 574 ARG A CA 1
ATOM 4452 C C . ARG A 1 574 ? 16.148 10.237 -24.295 1.00 95.00 574 ARG A C 1
ATOM 4454 O O . ARG A 1 574 ? 16.147 10.057 -25.508 1.00 95.00 574 ARG A O 1
ATOM 4461 N N . ASN A 1 575 ? 17.269 10.223 -23.576 1.00 95.38 575 ASN A N 1
ATOM 4462 C CA . ASN A 1 575 ? 18.588 10.112 -24.206 1.00 95.38 575 ASN A CA 1
ATOM 4463 C C . ASN A 1 575 ? 18.866 8.707 -24.769 1.00 95.38 575 ASN A C 1
ATOM 4465 O O . ASN A 1 575 ? 19.431 8.599 -25.859 1.00 95.38 575 ASN A O 1
ATOM 4469 N N . ILE A 1 576 ? 18.388 7.643 -24.112 1.00 95.12 576 ILE A N 1
ATOM 4470 C CA . ILE A 1 576 ? 18.485 6.266 -24.635 1.00 95.12 576 ILE A CA 1
ATOM 4471 C C . ILE A 1 576 ? 17.633 6.097 -25.908 1.00 95.12 576 ILE A C 1
ATOM 4473 O O . ILE A 1 576 ? 18.100 5.536 -26.902 1.00 95.12 576 ILE A O 1
ATOM 4477 N N . ILE A 1 577 ? 16.404 6.626 -25.921 1.00 95.44 577 ILE A N 1
ATOM 4478 C CA . ILE A 1 577 ? 15.523 6.575 -27.099 1.00 95.44 577 ILE A CA 1
ATOM 4479 C C . ILE A 1 577 ? 16.012 7.509 -28.219 1.00 95.44 577 ILE A C 1
ATOM 4481 O O . ILE A 1 577 ? 15.857 7.182 -29.395 1.00 95.44 577 ILE A O 1
ATOM 4485 N N . HIS A 1 578 ? 16.670 8.626 -27.898 1.00 95.00 578 HIS A N 1
ATOM 4486 C CA . HIS A 1 578 ? 17.327 9.485 -28.890 1.00 95.00 578 HIS A CA 1
ATOM 4487 C C . HIS A 1 578 ? 18.483 8.768 -29.592 1.00 95.00 578 HIS A C 1
ATOM 4489 O O . HIS A 1 578 ? 18.526 8.743 -30.821 1.00 95.00 578 HIS A O 1
ATOM 4495 N N . PHE A 1 579 ? 19.354 8.097 -28.828 1.00 94.75 579 PHE A N 1
ATOM 4496 C CA . PHE A 1 579 ? 20.408 7.239 -29.377 1.00 94.75 579 PHE A CA 1
ATOM 4497 C C . PHE A 1 579 ? 19.838 6.160 -30.315 1.00 94.75 579 PHE A C 1
ATOM 4499 O O . PHE A 1 579 ? 20.364 5.978 -31.409 1.00 94.75 579 PHE A O 1
ATOM 4506 N N . TYR A 1 580 ? 18.735 5.502 -29.939 1.00 95.25 580 TYR A N 1
ATOM 4507 C CA . TYR A 1 580 ? 18.048 4.516 -30.787 1.00 95.25 580 TYR A CA 1
ATOM 4508 C C . TYR A 1 580 ? 17.536 5.113 -32.108 1.00 95.25 580 TYR A C 1
ATOM 4510 O O . TYR A 1 580 ? 17.808 4.568 -33.179 1.00 95.25 580 TYR A O 1
ATOM 4518 N N . ASN A 1 581 ? 16.842 6.258 -32.049 1.00 94.81 581 ASN A N 1
ATOM 4519 C CA . ASN A 1 581 ? 16.338 6.939 -33.247 1.00 94.81 581 ASN A CA 1
ATOM 4520 C C . ASN A 1 581 ? 17.490 7.338 -34.192 1.00 94.81 581 ASN A C 1
ATOM 4522 O O . ASN A 1 581 ? 17.394 7.112 -35.396 1.00 94.81 581 ASN A O 1
ATOM 4526 N N . LEU A 1 582 ? 18.580 7.906 -33.657 1.00 93.38 582 LEU A N 1
ATOM 4527 C CA . LEU A 1 582 ? 19.744 8.321 -34.450 1.00 93.38 582 LEU A CA 1
ATOM 4528 C C . LEU A 1 582 ? 20.525 7.129 -35.023 1.00 93.38 582 LEU A C 1
ATOM 4530 O O . LEU A 1 582 ? 20.936 7.177 -36.181 1.00 93.38 582 LEU A O 1
ATOM 4534 N N . ALA A 1 583 ? 20.695 6.048 -34.256 1.00 91.94 583 ALA A N 1
ATOM 4535 C CA . ALA A 1 583 ? 21.388 4.846 -34.714 1.00 91.94 583 ALA A CA 1
ATOM 4536 C C . ALA A 1 583 ? 20.663 4.179 -35.893 1.00 91.94 583 ALA A C 1
ATOM 4538 O O . ALA A 1 583 ? 21.305 3.855 -36.893 1.00 91.94 583 ALA A O 1
ATOM 4539 N N . ASN A 1 584 ? 19.334 4.040 -35.816 1.00 92.31 584 ASN A N 1
ATOM 4540 C CA . ASN A 1 584 ? 18.542 3.503 -36.924 1.00 92.31 584 ASN A CA 1
ATOM 4541 C C . ASN A 1 584 ? 18.590 4.429 -38.148 1.00 92.31 584 ASN A C 1
ATOM 4543 O O . ASN A 1 584 ? 18.887 3.955 -39.240 1.00 92.31 584 ASN A O 1
ATOM 4547 N N . GLN A 1 585 ? 18.423 5.748 -37.975 1.00 90.88 585 GLN A N 1
ATOM 4548 C CA . GLN A 1 585 ? 18.529 6.708 -39.086 1.00 90.88 585 GLN A CA 1
ATOM 4549 C C . GLN A 1 585 ? 19.897 6.661 -39.784 1.00 90.88 585 GLN A C 1
ATOM 4551 O O . GLN A 1 585 ? 19.959 6.731 -41.011 1.00 90.88 585 GLN A O 1
ATOM 4556 N N . ALA A 1 586 ? 20.993 6.523 -39.033 1.00 88.50 586 ALA A N 1
ATOM 4557 C CA . ALA A 1 586 ? 22.336 6.396 -39.596 1.00 88.50 586 ALA A CA 1
ATOM 4558 C C . ALA A 1 586 ? 22.504 5.095 -40.407 1.00 88.50 586 ALA A C 1
ATOM 4560 O O . ALA A 1 586 ? 23.058 5.124 -41.508 1.00 88.50 586 ALA A O 1
ATOM 4561 N N . VAL A 1 587 ? 21.992 3.962 -39.911 1.00 88.31 587 VAL A N 1
ATOM 4562 C CA . VAL A 1 587 ? 22.032 2.676 -40.633 1.00 88.31 587 VAL A CA 1
ATOM 4563 C C . VAL A 1 587 ? 21.127 2.686 -41.871 1.00 88.31 587 VAL A C 1
ATOM 4565 O O . VAL A 1 587 ? 21.557 2.232 -42.930 1.00 88.31 587 VAL A O 1
ATOM 4568 N N . GLU A 1 588 ? 19.920 3.248 -41.787 1.00 85.88 588 GLU A N 1
ATOM 4569 C CA . GLU A 1 588 ? 18.984 3.366 -42.915 1.00 85.88 588 GLU A CA 1
ATOM 4570 C C . GLU A 1 588 ? 19.557 4.235 -44.046 1.00 85.88 588 GLU A C 1
ATOM 4572 O O . GLU A 1 588 ? 19.602 3.795 -45.197 1.00 85.88 588 GLU A O 1
ATOM 4577 N N . LYS A 1 589 ? 20.091 5.426 -43.728 1.00 81.69 589 LYS A N 1
ATOM 4578 C CA . LYS A 1 589 ? 20.829 6.262 -44.698 1.00 81.69 589 LYS A CA 1
ATOM 4579 C C . LYS A 1 589 ? 22.025 5.504 -45.283 1.00 81.69 589 LYS A C 1
ATOM 4581 O O . LYS A 1 589 ? 22.210 5.474 -46.499 1.00 81.69 589 LYS A O 1
ATOM 4586 N N . GLY A 1 590 ? 22.814 4.864 -44.417 1.00 71.56 590 GLY A N 1
ATOM 4587 C CA . GLY A 1 590 ? 24.008 4.097 -44.777 1.00 71.56 590 GLY A CA 1
ATOM 4588 C C . GLY A 1 590 ? 23.737 2.834 -45.602 1.00 71.56 590 GLY A C 1
ATOM 4589 O O . GLY A 1 590 ? 24.676 2.267 -46.157 1.00 71.56 590 GLY A O 1
ATOM 4590 N N . ALA A 1 591 ? 22.481 2.393 -45.713 1.00 64.44 591 ALA A N 1
ATOM 4591 C CA . ALA A 1 591 ? 22.070 1.291 -46.578 1.00 64.44 591 ALA A CA 1
ATOM 4592 C C . ALA A 1 591 ? 21.714 1.738 -48.011 1.00 64.44 591 ALA A C 1
ATOM 4594 O O . ALA A 1 591 ? 21.741 0.905 -48.917 1.00 64.44 591 ALA A O 1
ATOM 4595 N N . GLY A 1 592 ? 21.393 3.023 -48.219 1.00 57.78 592 GLY A N 1
ATOM 4596 C CA . GLY A 1 592 ? 20.882 3.572 -49.484 1.00 57.78 592 GLY A CA 1
ATOM 4597 C C . GLY A 1 592 ? 21.917 4.217 -50.416 1.00 57.78 592 GLY A C 1
ATOM 4598 O O . GLY A 1 592 ? 21.531 4.795 -51.428 1.00 57.78 592 GLY A O 1
ATOM 4599 N N . MET A 1 593 ? 23.211 4.158 -50.089 1.00 56.03 593 MET A N 1
ATOM 4600 C CA . MET A 1 593 ? 24.302 4.759 -50.873 1.00 56.03 593 MET A CA 1
ATOM 4601 C C . MET A 1 593 ? 25.428 3.745 -51.115 1.00 56.03 593 MET A C 1
ATOM 4603 O O . MET A 1 593 ? 25.723 2.940 -50.234 1.00 56.03 593 MET A O 1
ATOM 4607 N N . ASP A 1 594 ? 26.139 3.852 -52.244 1.00 53.59 594 ASP A N 1
ATOM 4608 C CA . ASP A 1 594 ? 27.324 3.032 -52.596 1.00 53.59 594 ASP A CA 1
ATOM 4609 C C . ASP A 1 594 ? 28.580 3.314 -51.727 1.00 53.59 594 ASP A C 1
ATOM 4611 O O . ASP A 1 594 ? 29.715 3.031 -52.116 1.00 53.59 594 ASP A O 1
ATOM 4615 N N . GLY A 1 595 ? 28.393 3.920 -50.551 1.00 55.47 595 GLY A N 1
ATOM 4616 C CA . GLY A 1 595 ? 29.444 4.229 -49.586 1.00 55.47 595 GLY A CA 1
ATOM 4617 C C . GLY A 1 595 ? 29.744 3.074 -48.626 1.00 55.47 595 GLY A C 1
ATOM 4618 O O . GLY A 1 595 ? 29.221 1.963 -48.734 1.00 55.47 595 GLY A O 1
ATOM 4619 N N . GLN A 1 596 ? 30.592 3.344 -47.632 1.00 63.91 596 GLN A N 1
ATOM 4620 C CA . GLN A 1 596 ? 30.862 2.381 -46.568 1.00 63.91 596 GLN A CA 1
ATOM 4621 C C . GLN A 1 596 ? 29.634 2.250 -45.653 1.00 63.91 596 GLN A C 1
ATOM 4623 O O . GLN A 1 596 ? 29.348 3.150 -44.866 1.00 63.91 596 GLN A O 1
ATOM 4628 N N . LYS A 1 597 ? 28.929 1.112 -45.739 1.00 73.19 597 LYS A N 1
ATOM 4629 C CA . LYS A 1 597 ? 27.740 0.831 -44.919 1.00 73.19 597 LYS A CA 1
ATOM 4630 C C . LYS A 1 597 ? 28.024 1.038 -43.431 1.00 73.19 597 LYS A C 1
ATOM 4632 O O . LYS A 1 597 ? 28.916 0.400 -42.864 1.00 73.19 597 LYS A O 1
ATOM 4637 N N . ILE A 1 598 ? 27.227 1.897 -42.797 1.00 82.12 598 ILE A N 1
ATOM 4638 C CA . ILE A 1 598 ? 27.270 2.107 -41.351 1.00 82.12 598 ILE A CA 1
ATOM 4639 C C . ILE A 1 598 ? 26.739 0.835 -40.683 1.00 82.12 598 ILE A C 1
ATOM 4641 O O . ILE A 1 598 ? 25.591 0.449 -40.880 1.00 82.12 598 ILE A O 1
ATOM 4645 N N . THR A 1 599 ? 27.600 0.169 -39.917 1.00 86.44 599 THR A N 1
ATOM 4646 C CA . THR A 1 599 ? 27.268 -1.022 -39.120 1.00 86.44 599 THR A CA 1
ATOM 4647 C C . THR A 1 599 ? 27.254 -0.670 -37.640 1.00 86.44 599 THR A C 1
ATOM 4649 O O . THR A 1 599 ? 27.943 0.259 -37.204 1.00 86.44 599 THR A O 1
ATOM 4652 N N . TYR A 1 600 ? 26.523 -1.441 -36.837 1.00 85.81 600 TYR A N 1
ATOM 4653 C CA . TYR A 1 600 ? 26.460 -1.238 -35.392 1.00 85.81 600 TYR A CA 1
ATOM 4654 C C . TYR A 1 600 ? 27.857 -1.286 -34.743 1.00 85.81 600 TYR A C 1
ATOM 4656 O O . TYR A 1 600 ? 28.173 -0.470 -33.878 1.00 85.81 600 TYR A O 1
ATOM 4664 N N . SER A 1 601 ? 28.739 -2.174 -35.213 1.00 86.75 601 SER A N 1
ATOM 4665 C CA . SER A 1 601 ? 30.129 -2.268 -34.743 1.00 86.75 601 SER A CA 1
ATOM 4666 C C . SER A 1 601 ? 30.941 -0.987 -34.984 1.00 86.75 601 SER A C 1
ATOM 4668 O O . SER A 1 601 ? 31.751 -0.611 -34.136 1.00 86.75 601 SER A O 1
ATOM 4670 N N . LEU A 1 602 ? 30.704 -0.280 -36.099 1.00 87.94 602 LEU A N 1
ATOM 4671 C CA . LEU A 1 602 ? 31.335 1.015 -36.373 1.00 87.94 602 LEU A CA 1
ATOM 4672 C C . LEU A 1 602 ? 30.804 2.099 -35.422 1.00 87.94 602 LEU A C 1
ATOM 4674 O O . LEU A 1 602 ? 31.603 2.831 -34.838 1.00 87.94 602 LEU A O 1
ATOM 4678 N N . ILE A 1 603 ? 29.481 2.156 -35.217 1.00 88.19 603 ILE A N 1
ATOM 4679 C CA . ILE A 1 603 ? 28.839 3.073 -34.258 1.00 88.19 603 ILE A CA 1
ATOM 4680 C C . ILE A 1 603 ? 29.416 2.844 -32.851 1.00 88.19 603 ILE A C 1
ATOM 4682 O O . ILE A 1 603 ? 29.859 3.792 -32.206 1.00 88.19 603 ILE A O 1
ATOM 4686 N N . LYS A 1 604 ? 29.490 1.584 -32.398 1.00 87.44 604 LYS A N 1
ATOM 4687 C CA . LYS A 1 604 ? 29.991 1.204 -31.066 1.00 87.44 604 LYS A CA 1
ATOM 4688 C C . LYS A 1 604 ? 31.458 1.580 -30.845 1.00 87.44 604 LYS A C 1
ATOM 4690 O O . LYS A 1 604 ? 31.805 2.042 -29.763 1.00 87.44 604 LYS A O 1
ATOM 4695 N N . HIS A 1 605 ? 32.314 1.417 -31.857 1.00 88.62 605 HIS A N 1
ATOM 4696 C CA . HIS A 1 605 ? 33.723 1.812 -31.765 1.00 88.62 605 HIS A CA 1
ATOM 4697 C C . HIS A 1 605 ? 33.901 3.339 -31.804 1.00 88.62 605 HIS A C 1
ATOM 4699 O O . HIS A 1 605 ? 34.780 3.874 -31.128 1.00 88.62 605 HIS A O 1
ATOM 4705 N N . ARG A 1 606 ? 33.115 4.063 -32.610 1.00 87.00 606 ARG A N 1
ATOM 4706 C CA . ARG A 1 606 ? 33.279 5.516 -32.788 1.00 87.00 606 ARG A CA 1
ATOM 4707 C C . ARG A 1 606 ? 32.633 6.341 -31.681 1.00 87.00 606 ARG A C 1
ATOM 4709 O O . ARG A 1 606 ? 33.219 7.329 -31.260 1.00 87.00 606 ARG A O 1
ATOM 4716 N N . LEU A 1 607 ? 31.473 5.922 -31.178 1.00 88.62 607 LEU A N 1
ATOM 4717 C CA . LEU A 1 607 ? 30.714 6.640 -30.149 1.00 88.62 607 LEU A CA 1
ATOM 4718 C C . LEU A 1 607 ? 30.917 6.054 -28.738 1.00 88.62 607 LEU A C 1
ATOM 4720 O O . LEU A 1 607 ? 30.075 6.254 -27.867 1.00 88.62 607 LEU A O 1
ATOM 4724 N N . GLY A 1 608 ? 32.017 5.329 -28.495 1.00 88.56 608 GLY A N 1
ATOM 4725 C CA . GLY A 1 608 ? 32.266 4.618 -27.232 1.00 88.56 608 GLY A CA 1
ATOM 4726 C C . GLY A 1 608 ? 32.254 5.508 -25.978 1.00 88.56 608 GLY A C 1
ATOM 4727 O O . GLY A 1 608 ? 31.719 5.095 -24.952 1.00 88.56 608 GLY A O 1
ATOM 4728 N N . ASP A 1 609 ? 32.760 6.743 -26.070 1.00 90.75 609 ASP A N 1
ATOM 4729 C CA . ASP A 1 609 ? 32.684 7.734 -24.981 1.00 90.75 609 ASP A CA 1
ATOM 4730 C C . ASP A 1 609 ? 31.236 8.170 -24.698 1.00 90.75 609 ASP A C 1
ATOM 4732 O O . ASP A 1 609 ? 30.774 8.130 -23.561 1.00 90.75 609 ASP A O 1
ATOM 4736 N N . LEU A 1 610 ? 30.471 8.496 -25.744 1.00 90.06 610 LEU A N 1
ATOM 4737 C CA . LEU A 1 610 ? 29.062 8.877 -25.613 1.00 90.06 610 LEU A CA 1
ATOM 4738 C C . LEU A 1 610 ? 28.201 7.711 -25.100 1.00 90.06 610 LEU A C 1
ATOM 4740 O O . LEU A 1 610 ? 27.261 7.928 -24.340 1.00 90.06 610 LEU A O 1
ATOM 4744 N N . PHE A 1 611 ? 28.554 6.472 -25.454 1.00 88.75 611 PHE A N 1
ATOM 4745 C CA . PHE A 1 611 ? 27.942 5.261 -24.909 1.00 88.75 611 PHE A CA 1
ATOM 4746 C C . PHE A 1 611 ? 28.256 5.096 -23.413 1.00 88.75 611 PHE A C 1
ATOM 4748 O O . PHE A 1 611 ? 27.354 4.816 -22.627 1.00 88.75 611 PHE A O 1
ATOM 4755 N N . TYR A 1 612 ? 29.500 5.342 -22.986 1.00 91.56 612 TYR A N 1
ATOM 4756 C CA . TYR A 1 612 ? 29.856 5.370 -21.563 1.00 91.56 612 TYR A CA 1
ATOM 4757 C C . TYR A 1 612 ? 29.108 6.481 -20.802 1.00 91.56 612 TYR A C 1
ATOM 4759 O O . TYR A 1 612 ? 28.601 6.242 -19.708 1.00 91.56 612 TYR A O 1
ATOM 4767 N N . ARG A 1 613 ? 28.950 7.667 -21.405 1.00 92.12 613 ARG A N 1
ATOM 4768 C CA . ARG A 1 613 ? 28.190 8.791 -20.829 1.00 92.12 613 ARG A CA 1
ATOM 4769 C C . ARG A 1 613 ? 26.673 8.555 -20.766 1.00 92.12 613 ARG A C 1
ATOM 4771 O O . ARG A 1 613 ? 26.019 9.120 -19.895 1.00 92.12 613 ARG A O 1
ATOM 4778 N N . LEU A 1 614 ? 26.111 7.712 -21.638 1.00 91.12 614 LEU A N 1
ATOM 4779 C CA . LEU A 1 614 ? 24.735 7.201 -21.516 1.00 91.12 614 LEU A CA 1
ATOM 4780 C C . LEU A 1 614 ? 24.607 6.246 -20.316 1.00 91.12 614 LEU A C 1
ATOM 4782 O O . LEU A 1 614 ? 23.741 6.435 -19.465 1.00 91.12 614 LEU A O 1
ATOM 4786 N N . VAL A 1 615 ? 25.513 5.266 -20.207 1.00 91.94 615 VAL A N 1
ATOM 4787 C CA . VAL A 1 615 ? 25.586 4.319 -19.074 1.00 91.94 615 VAL A CA 1
ATOM 4788 C C . VAL A 1 615 ? 25.757 5.055 -17.735 1.00 91.94 615 VAL A C 1
ATOM 4790 O O . VAL A 1 615 ? 25.172 4.662 -16.723 1.00 91.94 615 VAL A O 1
ATOM 4793 N N . SER A 1 616 ? 26.524 6.152 -17.710 1.00 92.19 616 SER A N 1
ATOM 4794 C CA . SER A 1 616 ? 26.818 6.879 -16.473 1.00 92.19 616 SER A CA 1
ATOM 4795 C C . SER A 1 616 ? 25.668 7.739 -15.935 1.00 92.19 616 SER A C 1
ATOM 4797 O O . SER A 1 616 ? 25.732 8.131 -14.771 1.00 92.19 616 SER A O 1
ATOM 4799 N N . GLN A 1 617 ? 24.600 8.000 -16.707 1.00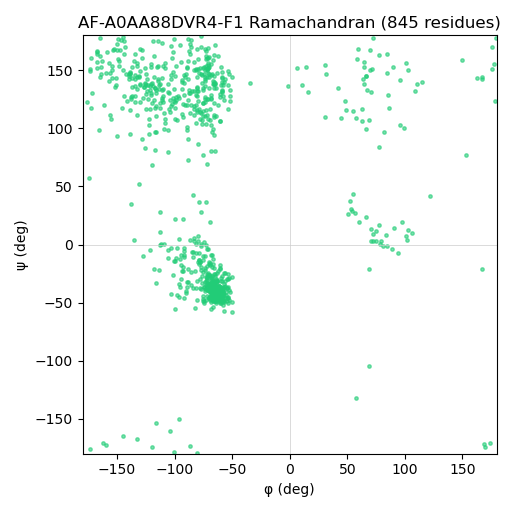 90.56 617 GLN A N 1
ATOM 4800 C CA . GLN A 1 617 ? 23.501 8.897 -16.295 1.00 90.56 617 GLN A CA 1
ATOM 4801 C C . GLN A 1 617 ? 22.819 8.493 -14.972 1.00 90.56 617 GLN A C 1
ATOM 4803 O O . GLN A 1 617 ? 22.228 9.338 -14.297 1.00 90.56 617 GLN A O 1
ATOM 4808 N N . LYS A 1 618 ? 22.885 7.212 -14.583 1.00 90.50 618 LYS A N 1
ATOM 4809 C CA . LYS A 1 618 ? 22.308 6.724 -13.320 1.00 90.50 618 LYS A CA 1
ATOM 4810 C C . LYS A 1 618 ? 23.080 7.180 -12.075 1.00 90.50 618 LYS A C 1
ATOM 4812 O O . LYS A 1 618 ? 22.456 7.359 -11.031 1.00 90.50 618 LYS A O 1
ATOM 4817 N N . PHE A 1 619 ? 24.386 7.432 -12.190 1.00 91.88 619 PHE A N 1
ATOM 4818 C CA . PHE A 1 619 ? 25.259 7.808 -11.066 1.00 91.88 619 PHE A CA 1
ATOM 4819 C C . PHE A 1 619 ? 25.147 9.282 -10.643 1.00 91.88 619 PHE A C 1
ATOM 4821 O O . PHE A 1 619 ? 25.628 9.638 -9.573 1.00 91.88 619 PHE A O 1
ATOM 4828 N N . GLU A 1 620 ? 24.509 10.124 -11.458 1.00 89.19 620 GLU A N 1
ATOM 4829 C CA . GLU A 1 620 ? 24.261 11.540 -11.160 1.00 89.19 620 GLU A CA 1
ATOM 4830 C C . GLU A 1 620 ? 23.363 11.679 -9.912 1.00 89.19 620 GLU A C 1
ATOM 4832 O O . GLU A 1 620 ? 22.235 11.169 -9.905 1.00 89.19 620 GLU A O 1
ATOM 4837 N N . ASP A 1 621 ? 23.834 12.339 -8.850 1.00 86.88 621 ASP A N 1
ATOM 4838 C CA . ASP A 1 621 ? 23.106 12.400 -7.574 1.00 86.88 621 ASP A CA 1
ATOM 4839 C C . ASP A 1 621 ? 21.987 13.467 -7.605 1.00 86.88 621 ASP A C 1
ATOM 4841 O O . ASP A 1 621 ? 22.258 14.628 -7.926 1.00 86.88 621 ASP A O 1
ATOM 4845 N N . PRO A 1 622 ? 20.729 13.126 -7.248 1.00 83.69 622 PRO A N 1
ATOM 4846 C CA . PRO A 1 622 ? 19.641 14.095 -7.089 1.00 83.69 622 PRO A CA 1
ATOM 4847 C C . PRO A 1 622 ? 19.970 15.315 -6.213 1.00 83.69 622 PRO A C 1
ATOM 4849 O O . PRO A 1 622 ? 19.392 16.381 -6.434 1.00 83.69 622 PRO A O 1
ATOM 4852 N N . ALA A 1 623 ? 20.889 15.183 -5.250 1.00 80.38 623 ALA A N 1
ATOM 4853 C CA . ALA A 1 623 ? 21.298 16.258 -4.347 1.00 80.38 623 ALA A CA 1
ATOM 4854 C C . ALA A 1 623 ? 22.046 17.419 -5.034 1.00 80.38 623 ALA A C 1
ATOM 4856 O O . ALA A 1 623 ? 22.125 18.502 -4.460 1.00 80.38 623 ALA A O 1
ATOM 4857 N N . GLU A 1 624 ? 22.559 17.242 -6.260 1.00 81.50 624 GLU A N 1
ATOM 4858 C CA . GLU A 1 624 ? 23.188 18.334 -7.026 1.00 81.50 624 GLU A CA 1
ATOM 4859 C C . GLU A 1 624 ? 22.189 19.396 -7.530 1.00 81.50 624 GLU A C 1
ATOM 4861 O O . GLU A 1 624 ? 22.588 20.492 -7.926 1.00 81.50 624 GLU A O 1
ATOM 4866 N N . GLY A 1 625 ? 20.889 19.086 -7.502 1.00 83.12 625 GLY A N 1
ATOM 4867 C CA . GLY A 1 625 ? 19.816 19.998 -7.887 1.00 83.12 625 GLY A CA 1
ATOM 4868 C C . GLY A 1 625 ? 19.342 19.844 -9.336 1.00 83.12 625 GLY A C 1
ATOM 4869 O O . GLY A 1 625 ? 20.109 19.647 -10.281 1.00 83.12 625 GLY A O 1
ATOM 4870 N N . GLU A 1 626 ? 18.028 19.978 -9.514 1.00 87.31 626 GLU A N 1
ATOM 4871 C CA . GLU A 1 626 ? 17.321 19.794 -10.786 1.00 87.31 626 GLU A CA 1
ATOM 4872 C C . GLU A 1 626 ? 17.905 20.558 -11.998 1.00 87.31 626 GLU A C 1
ATOM 4874 O O . GLU A 1 626 ? 18.137 19.907 -13.022 1.00 87.31 626 GLU A O 1
ATOM 4879 N N . PRO A 1 627 ? 18.198 21.878 -11.952 1.00 89.56 627 PRO A N 1
ATOM 4880 C CA . PRO A 1 627 ? 18.648 22.598 -13.147 1.00 89.56 627 PRO A CA 1
ATOM 4881 C C . PRO A 1 627 ? 20.017 22.123 -13.655 1.00 89.56 627 PRO A C 1
ATOM 4883 O O . PRO A 1 627 ? 20.202 22.015 -14.866 1.00 89.56 627 PRO A O 1
ATOM 4886 N N . VAL A 1 628 ? 20.943 21.777 -12.751 1.00 91.19 628 VAL A N 1
ATOM 4887 C CA . VAL A 1 628 ? 22.290 21.282 -13.093 1.00 91.19 628 VAL A CA 1
ATOM 4888 C C . VAL A 1 628 ? 22.197 19.928 -13.797 1.00 91.19 628 VAL A C 1
ATOM 4890 O O . VAL A 1 628 ? 22.822 19.710 -14.836 1.00 91.19 628 VAL A O 1
ATOM 4893 N N . LEU A 1 629 ? 21.356 19.031 -13.275 1.00 89.56 629 LEU A N 1
ATOM 4894 C CA . LEU A 1 629 ? 21.103 17.716 -13.863 1.00 89.56 629 LEU A CA 1
ATOM 4895 C C . LEU A 1 629 ? 20.432 17.829 -15.242 1.00 89.56 629 LEU A C 1
ATOM 4897 O O . LEU A 1 629 ? 20.834 17.150 -16.187 1.00 89.56 629 LEU A O 1
ATOM 4901 N N . ILE A 1 630 ? 19.453 18.726 -15.395 1.00 91.88 630 ILE A N 1
ATOM 4902 C CA . ILE A 1 630 ? 18.798 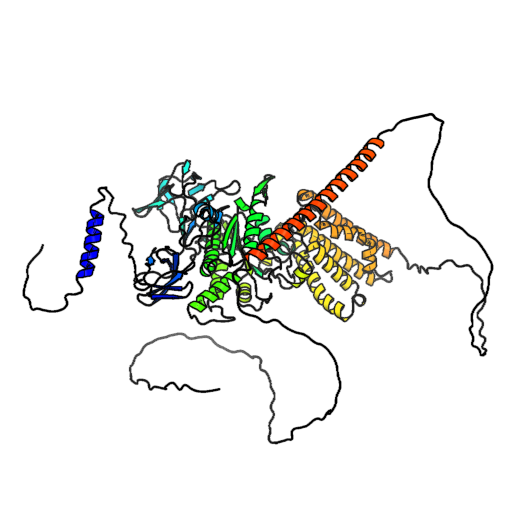18.980 -16.685 1.00 91.88 630 ILE A CA 1
ATOM 4903 C C . ILE A 1 630 ? 19.788 19.561 -17.710 1.00 91.88 630 ILE A C 1
ATOM 4905 O O . ILE A 1 630 ? 19.743 19.165 -18.875 1.00 91.88 630 ILE A O 1
ATOM 4909 N N . GLU A 1 631 ? 20.702 20.452 -17.314 1.00 93.56 631 GLU A N 1
ATOM 4910 C CA . GLU A 1 631 ? 21.745 20.973 -18.209 1.00 93.56 631 GLU A CA 1
ATOM 4911 C C . GLU A 1 631 ? 22.728 19.871 -18.642 1.00 93.56 631 GLU A C 1
ATOM 4913 O O . GLU A 1 631 ? 22.965 19.702 -19.841 1.00 93.56 631 GLU A O 1
ATOM 4918 N N . LYS A 1 632 ? 23.217 19.044 -17.701 1.00 92.56 632 LYS A N 1
ATOM 4919 C CA . LYS A 1 632 ? 24.045 17.857 -17.996 1.00 92.56 632 LYS A CA 1
ATOM 4920 C C . LYS A 1 632 ? 23.374 16.931 -19.021 1.00 92.56 632 LYS A C 1
ATOM 4922 O O . LYS A 1 632 ? 24.011 16.519 -19.996 1.00 92.56 632 LYS A O 1
ATOM 4927 N N . PHE A 1 633 ? 22.087 16.619 -18.838 1.00 93.94 633 PHE A N 1
ATOM 4928 C CA . PHE A 1 633 ? 21.356 15.715 -19.732 1.00 93.94 633 PHE A CA 1
ATOM 4929 C C . PHE A 1 633 ? 21.030 16.326 -21.100 1.00 93.94 633 PHE A C 1
ATOM 4931 O O . PHE A 1 633 ? 21.105 15.605 -22.099 1.00 93.94 633 PHE A O 1
ATOM 4938 N N . LYS A 1 634 ? 20.739 17.633 -21.177 1.00 94.38 634 LYS A N 1
ATOM 4939 C CA . LYS A 1 634 ? 20.602 18.367 -22.450 1.00 94.38 634 LYS A CA 1
ATOM 4940 C C . LYS A 1 634 ? 21.915 18.388 -23.227 1.00 94.38 634 LYS A C 1
ATOM 4942 O O . LYS A 1 634 ? 21.925 18.055 -24.407 1.00 94.38 634 LYS A O 1
ATOM 4947 N N . LYS A 1 635 ? 23.034 18.673 -22.557 1.00 95.00 635 LYS A N 1
ATOM 4948 C CA . LYS A 1 635 ? 24.359 18.646 -23.185 1.00 95.00 635 LYS A CA 1
ATOM 4949 C C . LYS A 1 635 ? 24.689 17.267 -23.763 1.00 95.00 635 LYS A C 1
ATOM 4951 O O . LYS A 1 635 ? 25.140 17.184 -24.897 1.00 95.00 635 LYS A O 1
ATOM 4956 N N . LEU A 1 636 ? 24.390 16.180 -23.044 1.00 93.69 636 LEU A N 1
ATOM 4957 C CA . LEU A 1 636 ? 24.547 14.820 -23.582 1.00 93.69 636 LEU A CA 1
ATOM 4958 C C . LEU A 1 636 ? 23.647 14.560 -24.810 1.00 93.69 636 LEU A C 1
ATOM 4960 O O . LEU A 1 636 ? 24.077 13.901 -25.752 1.00 93.69 636 LEU A O 1
ATOM 4964 N N . HIS A 1 637 ? 22.425 15.098 -24.832 1.00 94.31 637 HIS A N 1
ATOM 4965 C CA . HIS A 1 637 ? 21.503 14.995 -25.970 1.00 94.31 637 HIS A CA 1
ATOM 4966 C C . HIS A 1 637 ? 22.043 15.700 -27.232 1.00 94.31 637 HIS A C 1
ATOM 4968 O O . HIS A 1 637 ? 21.964 15.171 -28.348 1.00 94.31 637 HIS A O 1
ATOM 4974 N N . GLU A 1 638 ? 22.643 16.879 -27.060 1.00 95.38 638 GLU A N 1
ATOM 4975 C CA . GLU A 1 638 ? 23.317 17.627 -28.125 1.00 95.38 638 GLU A CA 1
ATOM 4976 C C . GLU A 1 638 ? 24.614 16.936 -28.574 1.00 95.38 638 GLU A C 1
ATOM 4978 O O . GLU A 1 638 ? 24.816 16.743 -29.774 1.00 95.38 638 GLU A O 1
ATOM 4983 N N . ASP A 1 639 ? 25.446 16.480 -27.633 1.00 94.31 639 ASP A N 1
ATOM 4984 C CA . ASP A 1 639 ? 26.685 15.738 -27.900 1.00 94.31 639 ASP A CA 1
ATOM 4985 C C . ASP A 1 639 ? 26.418 14.457 -28.715 1.00 94.31 639 ASP A C 1
ATOM 4987 O O . ASP A 1 639 ? 27.132 14.181 -29.679 1.00 94.31 639 ASP A O 1
ATOM 4991 N N . LEU A 1 640 ? 25.351 13.708 -28.397 1.00 93.31 640 LEU A N 1
ATOM 4992 C CA . LEU A 1 640 ? 24.886 12.560 -29.189 1.00 93.31 640 LEU A CA 1
ATOM 4993 C C . LEU A 1 640 ? 24.523 12.970 -30.620 1.00 93.31 640 LEU A C 1
ATOM 4995 O O . LEU A 1 640 ? 24.992 12.361 -31.583 1.00 93.31 640 LEU A O 1
ATOM 4999 N N . THR A 1 641 ? 23.730 14.031 -30.767 1.00 94.38 641 THR A N 1
ATOM 5000 C CA . THR A 1 641 ? 23.301 14.547 -32.078 1.00 94.38 641 THR A CA 1
ATOM 5001 C C . THR A 1 641 ? 24.497 14.974 -32.936 1.00 94.38 641 THR A C 1
ATOM 5003 O O . THR A 1 641 ? 24.537 14.705 -34.137 1.00 94.38 641 THR A O 1
ATOM 5006 N N . ASN A 1 642 ? 25.501 15.602 -32.323 1.00 93.06 642 ASN A N 1
ATOM 5007 C CA . ASN A 1 642 ? 26.722 16.034 -32.996 1.00 93.06 642 ASN A CA 1
ATOM 5008 C C . ASN A 1 642 ? 27.663 14.857 -33.312 1.00 93.06 642 ASN A C 1
ATOM 5010 O O . ASN A 1 642 ? 28.238 14.822 -34.399 1.00 93.06 642 ASN A O 1
ATOM 5014 N N . GLY A 1 643 ? 27.759 13.855 -32.431 1.00 90.12 643 GLY A N 1
ATOM 5015 C CA . GLY A 1 643 ? 28.532 12.631 -32.661 1.00 90.12 643 GLY A CA 1
ATOM 5016 C C . GLY A 1 643 ? 28.013 11.801 -33.840 1.00 90.12 643 GLY A C 1
ATOM 5017 O O . GLY A 1 643 ? 28.800 11.371 -34.683 1.00 90.12 643 GLY A O 1
ATOM 5018 N N . PHE A 1 644 ? 26.691 11.635 -33.966 1.00 90.12 644 PHE A N 1
ATOM 5019 C CA . PHE A 1 644 ? 26.096 10.964 -35.129 1.00 90.12 644 PHE A CA 1
ATOM 5020 C C . PHE A 1 644 ? 26.267 11.768 -36.429 1.00 90.12 644 PHE A C 1
ATOM 5022 O O . PHE A 1 644 ? 26.567 11.175 -37.463 1.00 90.12 644 PHE A O 1
ATOM 5029 N N . ARG A 1 645 ? 26.176 13.107 -36.392 1.00 88.94 645 ARG A N 1
ATOM 5030 C CA . ARG A 1 645 ? 26.489 13.959 -37.560 1.00 88.94 645 ARG A CA 1
ATOM 5031 C C . ARG A 1 645 ? 27.941 13.807 -38.015 1.00 88.94 645 ARG A C 1
ATOM 5033 O O . ARG A 1 645 ? 28.182 13.620 -39.202 1.00 88.94 645 ARG A O 1
ATOM 5040 N N . ALA A 1 646 ? 28.895 13.826 -37.083 1.00 88.00 646 ALA A N 1
ATOM 5041 C CA . ALA A 1 646 ? 30.307 13.611 -37.395 1.00 88.00 646 ALA A CA 1
ATOM 5042 C C . ALA A 1 646 ? 30.555 12.224 -38.019 1.00 88.00 646 ALA A C 1
ATOM 5044 O O . ALA A 1 646 ? 31.339 12.107 -38.958 1.00 88.00 646 ALA A O 1
ATOM 5045 N N . LEU A 1 647 ? 29.845 11.188 -37.557 1.00 86.19 647 LEU A N 1
ATOM 5046 C CA . LEU A 1 647 ? 29.913 9.843 -38.134 1.00 86.19 647 LEU A CA 1
ATOM 5047 C C . LEU A 1 647 ? 29.343 9.781 -39.567 1.00 86.19 647 LEU A C 1
ATOM 5049 O O . LEU A 1 647 ? 29.939 9.135 -40.431 1.00 86.19 647 LEU A O 1
ATOM 5053 N N . GLU A 1 648 ? 28.227 10.466 -39.839 1.00 83.00 648 GLU A N 1
ATOM 5054 C CA . GLU A 1 648 ? 27.658 10.591 -41.192 1.00 83.00 648 GLU A CA 1
ATOM 5055 C C . GLU A 1 648 ? 28.594 11.370 -42.139 1.00 83.00 648 GLU A C 1
ATOM 5057 O O . GLU A 1 648 ? 28.793 10.958 -43.282 1.00 83.00 648 GLU A O 1
ATOM 5062 N N . ASP A 1 649 ? 29.246 12.441 -41.676 1.00 81.50 649 ASP A N 1
ATOM 5063 C CA . ASP A 1 649 ? 30.205 13.191 -42.497 1.00 81.50 649 ASP A CA 1
ATOM 5064 C C . ASP A 1 649 ? 31.545 12.457 -42.705 1.00 81.50 649 ASP A C 1
ATOM 5066 O O . ASP A 1 649 ? 32.069 12.470 -43.823 1.00 81.50 649 ASP A O 1
ATOM 5070 N N . GLU A 1 650 ? 32.088 11.748 -41.705 1.00 76.69 650 GLU A N 1
ATOM 5071 C CA . GLU A 1 650 ? 33.271 10.883 -41.886 1.00 76.69 650 GLU A CA 1
ATOM 5072 C C . GLU A 1 650 ? 33.008 9.785 -42.931 1.00 76.69 650 GLU A C 1
ATOM 5074 O O . GLU A 1 650 ? 33.837 9.546 -43.814 1.00 76.69 650 GLU A O 1
ATOM 5079 N N . THR A 1 651 ? 31.847 9.128 -42.867 1.00 72.38 651 THR A N 1
ATOM 5080 C CA . THR A 1 651 ? 31.485 8.039 -43.796 1.00 72.38 651 THR A CA 1
ATOM 5081 C C . THR A 1 651 ? 31.099 8.541 -45.190 1.00 72.38 651 THR A C 1
ATOM 5083 O O . THR A 1 651 ? 31.292 7.822 -46.168 1.00 72.38 651 THR A O 1
ATOM 5086 N N . ARG A 1 652 ? 30.660 9.801 -45.320 1.00 70.00 652 ARG A N 1
ATOM 5087 C CA . ARG A 1 652 ? 30.462 10.478 -46.615 1.00 70.00 652 ARG A CA 1
ATOM 5088 C C . ARG A 1 652 ? 31.766 10.973 -47.256 1.00 70.00 652 ARG A C 1
ATOM 5090 O O . ARG A 1 652 ? 31.843 11.057 -48.480 1.00 70.00 652 ARG A O 1
ATOM 5097 N N . THR A 1 653 ? 32.778 11.325 -46.462 1.00 63.81 653 THR A N 1
ATOM 5098 C CA . THR A 1 653 ? 34.044 11.915 -46.953 1.00 63.81 653 THR A CA 1
ATOM 5099 C C . THR A 1 653 ? 35.172 10.905 -47.185 1.00 63.81 653 THR A C 1
ATOM 5101 O O . THR A 1 653 ? 36.187 11.257 -47.791 1.00 63.81 653 THR A O 1
ATOM 5104 N N . SER A 1 654 ? 35.010 9.648 -46.763 1.00 50.34 654 SER A N 1
ATOM 5105 C CA . SER A 1 654 ? 36.015 8.592 -46.927 1.00 50.34 654 SER A CA 1
ATOM 5106 C C . SER A 1 654 ? 35.716 7.660 -48.123 1.00 50.34 654 SER A C 1
ATOM 5108 O O . SER A 1 654 ? 34.818 6.823 -48.050 1.00 50.34 654 SER A O 1
ATOM 5110 N N . PRO A 1 655 ? 36.476 7.736 -49.239 1.00 39.91 655 PRO A N 1
ATOM 5111 C CA . PRO A 1 655 ? 36.384 6.741 -50.309 1.00 39.91 655 PRO A CA 1
ATOM 5112 C C . PRO A 1 655 ? 36.983 5.393 -49.857 1.00 39.91 655 PRO A C 1
ATOM 5114 O O . PRO A 1 655 ? 37.861 5.378 -48.985 1.00 39.91 655 PRO A O 1
ATOM 5117 N N . PRO A 1 656 ? 36.581 4.256 -50.463 1.00 38.75 656 PRO A N 1
ATOM 5118 C CA . PRO A 1 656 ? 36.952 2.917 -50.002 1.00 38.75 656 PRO A CA 1
ATOM 5119 C C . PRO A 1 656 ? 38.459 2.642 -50.128 1.00 38.75 656 PRO A C 1
ATOM 5121 O O . PRO A 1 656 ? 38.966 2.197 -51.162 1.00 38.75 656 PRO A O 1
ATOM 5124 N N . ARG A 1 657 ? 39.198 2.874 -49.038 1.00 33.34 657 ARG A N 1
ATOM 5125 C CA . ARG A 1 657 ? 40.609 2.496 -48.921 1.00 33.34 657 ARG A CA 1
ATOM 5126 C C . ARG A 1 657 ? 40.725 0.992 -48.686 1.00 33.34 657 ARG A C 1
ATOM 5128 O O . ARG A 1 657 ? 40.574 0.523 -47.563 1.00 33.34 657 ARG A O 1
ATOM 5135 N N . TYR A 1 658 ? 41.092 0.253 -49.731 1.00 33.12 658 TYR A N 1
ATOM 5136 C CA . TYR A 1 658 ? 41.592 -1.120 -49.616 1.00 33.12 658 TYR A CA 1
ATOM 5137 C C . TYR A 1 658 ? 42.936 -1.145 -48.864 1.00 33.12 658 TYR A C 1
ATOM 5139 O O . TYR A 1 658 ? 44.009 -1.221 -49.466 1.00 33.12 658 TYR A O 1
ATOM 5147 N N . THR A 1 659 ? 42.898 -1.084 -47.532 1.00 29.08 659 THR A N 1
ATOM 5148 C CA . THR A 1 659 ? 44.075 -1.287 -46.678 1.00 29.08 659 THR A CA 1
ATOM 5149 C C . THR A 1 659 ? 44.426 -2.770 -46.607 1.00 29.08 659 THR A C 1
ATOM 5151 O O . THR A 1 659 ? 44.163 -3.442 -45.613 1.00 29.08 659 THR A O 1
ATOM 5154 N N . VAL A 1 660 ? 45.050 -3.283 -47.670 1.00 29.48 660 VAL A N 1
ATOM 5155 C CA . VAL A 1 660 ? 45.781 -4.553 -47.607 1.00 29.48 660 VAL A CA 1
ATOM 5156 C C . VAL A 1 660 ? 46.944 -4.370 -46.634 1.00 29.48 660 VAL A C 1
ATOM 5158 O O . VAL A 1 660 ? 47.899 -3.647 -46.927 1.00 29.48 660 VAL A O 1
ATOM 5161 N N . THR A 1 661 ? 46.877 -5.030 -45.480 1.00 27.52 661 THR A N 1
ATOM 5162 C CA . THR A 1 661 ? 47.949 -5.078 -44.480 1.00 27.52 661 THR A CA 1
ATOM 5163 C C . THR A 1 661 ? 49.139 -5.878 -45.011 1.00 27.52 661 THR A C 1
ATOM 5165 O O . THR A 1 661 ? 49.339 -7.046 -44.686 1.00 27.52 661 THR A O 1
ATOM 5168 N N . LYS A 1 662 ? 49.967 -5.236 -45.844 1.00 28.20 662 LYS A N 1
ATOM 5169 C CA . LYS A 1 662 ? 51.298 -5.744 -46.188 1.00 28.20 662 LYS A CA 1
ATOM 5170 C C . LYS A 1 662 ? 52.190 -5.702 -44.947 1.00 28.20 662 LYS A C 1
ATOM 5172 O O . LYS A 1 662 ? 52.762 -4.664 -44.626 1.00 28.20 662 LYS A O 1
ATOM 5177 N N . SER A 1 663 ? 52.343 -6.845 -44.285 1.00 30.33 663 SER A N 1
ATOM 5178 C CA . SER A 1 663 ? 53.467 -7.089 -43.382 1.00 30.33 663 SER A CA 1
ATOM 5179 C C . SER A 1 663 ? 54.785 -6.947 -44.151 1.00 30.33 663 SER A C 1
ATOM 5181 O O . SER A 1 663 ? 54.939 -7.506 -45.240 1.00 30.33 663 SER A O 1
ATOM 5183 N N . SER A 1 664 ? 55.734 -6.198 -43.599 1.00 31.61 664 SER A N 1
ATOM 5184 C CA . SER A 1 664 ? 57.025 -5.907 -44.223 1.00 31.61 664 SER A CA 1
ATOM 5185 C C . SER A 1 664 ? 57.989 -7.098 -44.134 1.00 31.61 664 SER A C 1
ATOM 5187 O O . SER A 1 664 ? 58.563 -7.374 -43.086 1.00 31.61 664 SER A O 1
ATOM 5189 N N . GLY A 1 665 ? 58.209 -7.766 -45.269 1.00 29.72 665 GLY A N 1
ATOM 5190 C CA . GLY A 1 665 ? 59.280 -8.742 -45.493 1.00 29.72 665 GLY A CA 1
ATOM 5191 C C . GLY A 1 665 ? 59.959 -8.464 -46.837 1.00 29.72 665 GLY A C 1
ATOM 5192 O O . GLY A 1 665 ? 59.292 -8.033 -47.779 1.00 29.72 665 GLY A O 1
ATOM 5193 N N . LEU A 1 666 ? 61.283 -8.628 -46.918 1.00 29.61 666 LEU A N 1
ATOM 5194 C CA . LEU A 1 666 ? 62.063 -8.207 -48.089 1.00 29.61 666 LEU A CA 1
ATOM 5195 C C . LEU A 1 666 ? 61.833 -9.084 -49.333 1.00 29.61 666 LEU A C 1
ATOM 5197 O O . LEU A 1 666 ? 61.567 -10.280 -49.249 1.00 29.61 666 LEU A O 1
ATOM 5201 N N . LEU A 1 667 ? 62.005 -8.452 -50.496 1.00 28.64 667 LEU A N 1
ATOM 5202 C CA . LEU A 1 667 ? 61.989 -9.076 -51.819 1.00 28.64 667 LEU A CA 1
ATOM 5203 C C . LEU A 1 667 ? 63.171 -10.036 -52.018 1.00 28.64 667 LEU A C 1
ATOM 5205 O O . LEU A 1 667 ? 64.314 -9.623 -51.840 1.00 28.64 667 LEU A O 1
ATOM 5209 N N . ILE A 1 668 ? 62.900 -11.223 -52.570 1.00 27.86 668 ILE A N 1
ATOM 5210 C CA . ILE A 1 668 ? 63.621 -11.739 -53.748 1.00 27.86 668 ILE A CA 1
ATOM 5211 C C . ILE A 1 668 ? 62.574 -12.363 -54.683 1.00 27.86 668 ILE A C 1
ATOM 5213 O O . ILE A 1 668 ? 61.768 -13.187 -54.257 1.00 27.86 668 ILE A O 1
ATOM 5217 N N . GLU A 1 669 ? 62.576 -11.970 -55.954 1.00 26.28 669 GLU A N 1
ATOM 5218 C CA . GLU A 1 669 ? 61.688 -12.529 -56.979 1.00 26.28 669 GLU A CA 1
ATOM 5219 C C . GLU A 1 669 ? 62.218 -13.864 -57.522 1.00 26.28 669 GLU A C 1
ATOM 5221 O O . GLU A 1 669 ? 63.421 -14.013 -57.752 1.00 26.28 669 GLU A O 1
ATOM 5226 N N . ARG A 1 670 ? 61.318 -14.804 -57.844 1.00 25.61 670 ARG A N 1
ATOM 5227 C CA . ARG A 1 670 ? 61.534 -15.779 -58.928 1.00 25.61 670 ARG A CA 1
ATOM 5228 C C . ARG A 1 670 ? 60.215 -16.340 -59.455 1.00 25.61 670 ARG A C 1
ATOM 5230 O O . ARG A 1 670 ? 59.279 -16.576 -58.699 1.00 25.61 670 ARG A O 1
ATOM 5237 N N . GLU A 1 671 ? 60.151 -16.520 -60.771 1.00 25.95 671 GLU A N 1
ATOM 5238 C CA . GLU A 1 671 ? 58.944 -16.927 -61.494 1.00 25.95 671 GLU A CA 1
ATOM 5239 C C . GLU A 1 671 ? 58.504 -18.360 -61.144 1.00 25.95 671 GLU A C 1
ATOM 5241 O O . GLU A 1 671 ? 59.317 -19.285 -61.175 1.00 25.95 671 GLU A O 1
ATOM 5246 N N . MET A 1 672 ? 57.198 -18.584 -60.961 1.00 24.09 672 MET A N 1
ATOM 5247 C CA . MET A 1 672 ? 56.612 -19.918 -61.132 1.00 24.09 672 MET A CA 1
ATOM 5248 C C . MET A 1 672 ? 56.177 -20.110 -62.589 1.00 24.09 672 MET A C 1
ATOM 5250 O O . MET A 1 672 ? 55.095 -19.683 -62.989 1.00 24.09 672 MET A O 1
ATOM 5254 N N . LYS A 1 673 ? 57.014 -20.787 -63.382 1.00 26.73 673 LYS A N 1
ATOM 5255 C CA . LYS A 1 673 ? 56.595 -21.400 -64.652 1.00 26.73 673 LYS A CA 1
ATOM 5256 C C . LYS A 1 673 ? 56.130 -22.839 -64.405 1.00 26.73 673 LYS A C 1
ATOM 5258 O O . LYS A 1 673 ? 56.659 -23.527 -63.536 1.00 26.73 673 LYS A O 1
ATOM 5263 N N . PHE A 1 674 ? 55.141 -23.289 -65.178 1.00 26.41 674 PHE A N 1
ATOM 5264 C CA . PHE A 1 674 ? 54.635 -24.666 -65.140 1.00 26.41 674 PHE A CA 1
ATOM 5265 C C . PHE A 1 674 ? 55.750 -25.688 -65.428 1.00 26.41 674 PHE A C 1
ATOM 5267 O O . PHE A 1 674 ? 56.517 -25.522 -66.374 1.00 26.41 674 PHE A O 1
ATOM 5274 N N . GLY A 1 675 ? 55.779 -26.786 -64.670 1.00 26.42 675 GLY A N 1
ATOM 5275 C CA . GLY A 1 675 ? 56.654 -27.933 -64.920 1.00 26.42 675 GLY A CA 1
ATOM 5276 C C . GLY A 1 675 ? 56.306 -29.104 -63.999 1.00 26.42 675 GLY A C 1
ATOM 5277 O O . GLY A 1 675 ? 56.171 -28.919 -62.794 1.00 26.42 675 GLY A O 1
ATOM 5278 N N . ALA A 1 676 ? 56.133 -30.304 -64.556 1.00 27.50 676 ALA A N 1
ATOM 5279 C CA . ALA A 1 676 ? 55.703 -31.488 -63.810 1.00 27.50 676 ALA A CA 1
ATOM 5280 C C . ALA A 1 676 ? 56.779 -32.583 -63.802 1.00 27.50 676 ALA A C 1
ATOM 5282 O O . ALA A 1 676 ? 57.223 -32.981 -64.869 1.00 27.50 676 ALA A O 1
ATOM 5283 N N . HIS A 1 677 ? 57.110 -33.123 -62.624 1.00 26.42 677 HIS A N 1
ATOM 5284 C CA . HIS A 1 677 ? 57.669 -34.470 -62.384 1.00 26.42 677 HIS A CA 1
ATOM 5285 C C . HIS A 1 677 ? 57.433 -34.803 -60.891 1.00 26.42 677 HIS A C 1
ATOM 5287 O O . HIS A 1 677 ? 57.704 -33.976 -60.032 1.00 26.42 677 HIS A O 1
ATOM 5293 N N . ARG A 1 678 ? 56.709 -35.873 -60.519 1.00 25.58 678 ARG A N 1
ATOM 5294 C CA . ARG A 1 678 ? 57.164 -37.279 -60.381 1.00 25.58 678 ARG A CA 1
ATOM 5295 C C . ARG A 1 678 ? 58.460 -37.451 -59.564 1.00 25.58 678 ARG A C 1
ATOM 5297 O O . ARG A 1 678 ? 59.517 -37.140 -60.094 1.00 25.58 678 ARG A O 1
ATOM 5304 N N . GLY A 1 679 ? 58.398 -38.125 -58.401 1.00 25.09 679 GLY A N 1
ATOM 5305 C CA . GLY A 1 679 ? 59.574 -38.858 -57.882 1.00 25.09 679 GLY A CA 1
ATOM 5306 C C . GLY A 1 679 ? 59.735 -39.079 -56.366 1.00 25.09 679 GLY A C 1
ATOM 5307 O O . GLY A 1 679 ? 60.587 -38.449 -55.770 1.00 25.09 679 GLY A O 1
ATOM 5308 N N . ALA A 1 680 ? 58.981 -40.028 -55.796 1.00 26.59 680 ALA A N 1
ATOM 5309 C CA . ALA A 1 680 ? 59.422 -41.072 -54.842 1.00 26.59 680 ALA A CA 1
ATOM 5310 C C . ALA A 1 680 ? 60.409 -40.815 -53.654 1.00 26.59 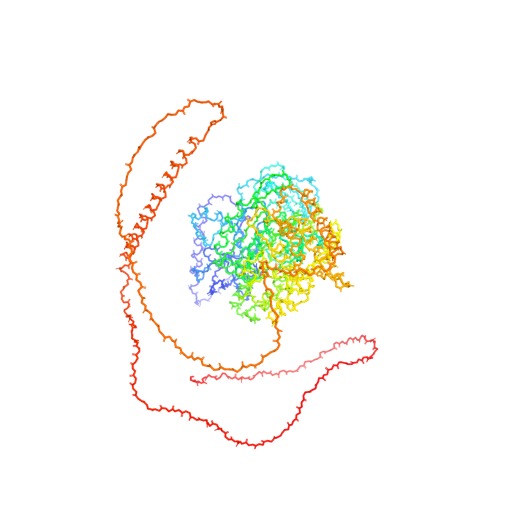680 ALA A C 1
ATOM 5312 O O . ALA A 1 680 ? 61.552 -40.430 -53.853 1.00 26.59 680 ALA A O 1
ATOM 5313 N N . LEU A 1 681 ? 60.016 -41.368 -52.485 1.00 26.06 681 LEU A N 1
ATOM 5314 C CA . LEU A 1 681 ? 60.850 -41.913 -51.377 1.00 26.06 681 LEU A CA 1
ATOM 5315 C C . LEU A 1 681 ? 61.682 -40.913 -50.525 1.00 26.06 681 LEU A C 1
ATOM 5317 O O . LEU A 1 681 ? 62.097 -39.868 -50.996 1.00 26.06 681 LEU A O 1
ATOM 5321 N N . GLY A 1 682 ? 61.952 -41.169 -49.234 1.00 26.05 682 GLY A N 1
ATOM 5322 C CA . GLY A 1 682 ? 61.633 -42.344 -48.402 1.00 26.05 682 GLY A CA 1
ATOM 5323 C C . GLY A 1 682 ? 61.738 -42.076 -46.883 1.00 26.05 682 GLY A C 1
ATOM 5324 O O . GLY A 1 682 ? 61.856 -40.935 -46.449 1.00 26.05 682 GLY A O 1
ATOM 5325 N N . ARG A 1 683 ? 61.649 -43.135 -46.062 1.00 28.20 683 ARG A N 1
ATOM 5326 C CA . ARG A 1 683 ? 61.700 -43.080 -44.580 1.00 28.20 683 ARG A CA 1
ATOM 5327 C C . ARG A 1 683 ? 63.142 -42.940 -44.060 1.00 28.20 683 ARG A C 1
ATOM 5329 O O . ARG A 1 683 ? 64.009 -43.591 -44.630 1.00 28.20 683 ARG A O 1
ATOM 5336 N N . HIS A 1 684 ? 63.359 -42.247 -42.931 1.00 25.38 684 HIS A N 1
ATOM 5337 C CA . HIS A 1 684 ? 63.818 -42.829 -41.642 1.00 25.38 684 HIS A CA 1
ATOM 5338 C C . HIS A 1 684 ? 64.291 -41.773 -40.613 1.00 25.38 684 HIS A C 1
ATOM 5340 O O . HIS A 1 684 ? 64.941 -40.795 -40.963 1.00 25.38 684 HIS A O 1
ATOM 5346 N N . THR A 1 685 ? 64.010 -42.024 -39.330 1.00 29.23 685 THR A N 1
ATOM 5347 C CA . THR A 1 685 ? 64.777 -41.544 -38.157 1.00 29.23 685 THR A CA 1
ATOM 5348 C C . THR A 1 685 ? 65.886 -42.573 -37.835 1.00 29.23 685 THR A C 1
ATOM 5350 O O . THR A 1 685 ? 65.703 -43.740 -38.212 1.00 29.23 685 THR A O 1
ATOM 5353 N N . PRO A 1 686 ? 67.037 -42.199 -37.216 1.00 37.34 686 PRO A N 1
ATOM 5354 C CA . PRO A 1 686 ? 67.108 -42.125 -35.741 1.00 37.34 686 PRO A CA 1
ATOM 5355 C C . PRO A 1 686 ? 68.138 -41.145 -35.093 1.00 37.34 686 PRO A C 1
ATOM 5357 O O . PRO A 1 686 ? 69.035 -40.603 -35.727 1.00 37.34 686 PRO A O 1
ATOM 5360 N N . GLU A 1 687 ? 67.941 -40.966 -33.784 1.00 24.50 687 GLU A N 1
ATOM 5361 C CA . GLU A 1 687 ? 68.833 -40.705 -32.625 1.00 24.50 687 GLU A CA 1
ATOM 5362 C C . GLU A 1 687 ? 70.351 -40.334 -32.701 1.00 24.50 687 GLU A C 1
ATOM 5364 O O . GLU A 1 687 ? 71.164 -41.020 -33.307 1.00 24.50 687 GLU A O 1
ATOM 5369 N N . ILE A 1 688 ? 70.708 -39.346 -31.846 1.00 25.23 688 ILE A N 1
ATOM 5370 C CA . ILE A 1 688 ? 71.829 -39.287 -30.857 1.00 25.23 688 ILE A CA 1
ATOM 5371 C C . ILE A 1 688 ? 73.309 -39.365 -31.335 1.00 25.23 688 ILE A C 1
ATOM 5373 O O . ILE A 1 688 ? 73.782 -40.440 -31.684 1.00 25.23 688 ILE A O 1
ATOM 5377 N N . HIS A 1 689 ? 74.111 -38.288 -31.122 1.00 25.47 689 HIS A N 1
ATOM 5378 C CA . HIS A 1 689 ? 75.196 -38.227 -30.091 1.00 25.47 689 HIS A CA 1
ATOM 5379 C C . HIS A 1 689 ? 76.087 -36.943 -30.068 1.00 25.47 689 HIS A C 1
ATOM 5381 O O . HIS A 1 689 ? 76.455 -36.433 -31.118 1.00 25.47 689 HIS A O 1
ATOM 5387 N N . ARG A 1 690 ? 76.603 -36.608 -28.857 1.00 24.16 690 ARG A N 1
ATOM 5388 C CA . ARG A 1 690 ? 77.893 -35.917 -28.512 1.00 24.16 690 ARG A CA 1
ATOM 5389 C C . ARG A 1 690 ? 78.056 -34.400 -28.813 1.00 24.16 690 ARG A C 1
ATOM 5391 O O . ARG A 1 690 ? 77.502 -33.917 -29.784 1.00 24.16 690 ARG A O 1
ATOM 5398 N N . ALA A 1 691 ? 78.864 -33.611 -28.073 1.00 24.81 691 ALA A N 1
ATOM 5399 C CA . ALA A 1 691 ? 79.478 -33.727 -26.720 1.00 24.81 691 ALA A CA 1
ATOM 5400 C C . ALA A 1 691 ? 80.210 -32.405 -26.302 1.00 24.81 691 ALA A C 1
ATOM 5402 O O . ALA A 1 691 ? 80.263 -31.479 -27.102 1.00 24.81 691 ALA A O 1
ATOM 5403 N N . VAL A 1 692 ? 80.876 -32.419 -25.122 1.00 25.73 692 VAL A N 1
ATOM 5404 C CA . VAL A 1 692 ? 82.040 -31.587 -24.671 1.00 25.73 692 VAL A CA 1
ATOM 5405 C C . VAL A 1 692 ? 81.757 -30.351 -23.765 1.00 25.73 692 VAL A C 1
ATOM 5407 O O . VAL A 1 692 ? 81.398 -29.298 -24.265 1.00 25.73 692 VAL A O 1
ATOM 5410 N N . THR A 1 693 ? 81.974 -30.535 -22.438 1.00 25.92 693 THR A N 1
ATOM 5411 C CA . THR A 1 693 ? 82.563 -29.653 -21.361 1.00 25.92 693 THR A CA 1
ATOM 5412 C C . THR A 1 693 ? 82.413 -28.109 -21.412 1.00 25.92 693 THR A C 1
ATOM 5414 O O . THR A 1 693 ? 82.589 -27.538 -22.476 1.00 25.92 693 THR A O 1
ATOM 5417 N N . SER A 1 694 ? 82.293 -27.300 -20.337 1.00 26.08 694 SER A N 1
ATOM 5418 C CA . SER A 1 694 ? 82.270 -27.417 -18.843 1.00 26.08 694 SER A CA 1
ATOM 5419 C C . SER A 1 694 ? 82.113 -25.970 -18.242 1.00 26.08 694 SER A C 1
ATOM 5421 O O . SER A 1 694 ? 82.121 -25.036 -19.037 1.00 26.08 694 SER A O 1
ATOM 5423 N N . ASN A 1 695 ? 82.009 -25.623 -16.940 1.00 24.31 695 ASN A N 1
ATOM 5424 C CA . ASN A 1 695 ? 82.102 -26.345 -15.654 1.00 24.31 695 ASN A CA 1
ATOM 5425 C C . ASN A 1 695 ? 81.389 -25.595 -14.474 1.00 24.31 695 ASN A C 1
ATOM 5427 O O . ASN A 1 695 ? 81.085 -24.415 -14.597 1.00 24.31 695 ASN A O 1
ATOM 5431 N N . GLU A 1 696 ? 81.175 -26.310 -13.357 1.00 26.45 696 GLU A N 1
ATOM 5432 C CA . GLU A 1 696 ? 81.313 -25.995 -11.896 1.00 26.45 696 GLU A CA 1
ATOM 5433 C C . GLU A 1 696 ? 81.651 -24.555 -11.392 1.00 26.45 696 GLU A C 1
ATOM 5435 O O . GLU A 1 696 ? 82.407 -23.849 -12.050 1.00 26.45 696 GLU A O 1
ATOM 5440 N N . ARG A 1 697 ? 81.258 -24.087 -10.177 1.00 25.44 697 ARG A N 1
ATOM 5441 C CA . ARG A 1 697 ? 80.487 -24.664 -9.028 1.00 25.44 697 ARG A CA 1
ATOM 5442 C C . ARG A 1 697 ? 79.886 -23.560 -8.100 1.00 25.44 697 ARG A C 1
ATOM 5444 O O . ARG A 1 697 ? 79.918 -22.387 -8.450 1.00 25.44 697 ARG A O 1
ATOM 5451 N N . GLU A 1 698 ? 79.304 -23.950 -6.957 1.00 24.72 698 GLU A N 1
ATOM 5452 C CA . GLU A 1 698 ? 78.446 -23.152 -6.045 1.00 24.72 698 GLU A CA 1
ATOM 5453 C C . GLU A 1 698 ? 79.156 -22.282 -4.963 1.00 24.72 698 GLU A C 1
ATOM 5455 O O . GLU A 1 698 ? 80.355 -22.422 -4.735 1.00 24.72 698 GLU A O 1
ATOM 5460 N N . HIS A 1 699 ? 78.324 -21.512 -4.225 1.00 25.20 699 HIS A N 1
ATOM 5461 C CA . HIS A 1 699 ? 78.358 -21.186 -2.772 1.00 25.20 699 HIS A CA 1
ATOM 5462 C C . HIS A 1 699 ? 78.738 -19.776 -2.218 1.00 25.20 699 HIS A C 1
ATOM 5464 O O . HIS A 1 699 ? 79.795 -19.226 -2.497 1.00 25.20 699 HIS A O 1
ATOM 5470 N N . GLN A 1 700 ? 77.865 -19.334 -1.285 1.00 22.78 700 GLN A N 1
ATOM 5471 C CA . GLN A 1 700 ? 78.061 -18.568 -0.027 1.00 22.78 700 GLN A CA 1
ATOM 5472 C C . GLN A 1 700 ? 78.118 -17.014 0.049 1.00 22.78 700 GLN A C 1
ATOM 5474 O O . GLN A 1 700 ? 79.019 -16.356 -0.451 1.00 22.78 700 GLN A O 1
ATOM 5479 N N . ASP A 1 701 ? 77.127 -16.497 0.796 1.00 22.78 701 ASP A N 1
ATOM 5480 C CA . ASP A 1 701 ? 77.187 -15.690 2.036 1.00 22.78 701 ASP A CA 1
ATOM 5481 C C . ASP A 1 701 ? 77.848 -14.282 2.102 1.00 22.78 701 ASP A C 1
ATOM 5483 O O . ASP A 1 701 ? 79.049 -14.135 2.298 1.00 22.78 701 ASP A O 1
ATOM 5487 N N . GLU A 1 702 ? 76.960 -13.274 2.189 1.00 22.27 702 GLU A N 1
ATOM 5488 C CA . GLU A 1 702 ? 77.003 -12.096 3.096 1.00 22.27 702 GLU A CA 1
ATOM 5489 C C . GLU A 1 702 ? 78.066 -10.955 2.924 1.00 22.27 702 GLU A C 1
ATOM 5491 O O . GLU A 1 702 ? 78.918 -11.024 2.038 1.00 22.27 702 GLU A O 1
ATOM 5496 N N . PRO A 1 703 ? 77.908 -9.779 3.602 1.00 51.59 703 PRO A N 1
ATOM 5497 C CA . PRO A 1 703 ? 78.298 -8.474 3.030 1.00 51.59 703 PRO A CA 1
ATOM 5498 C C . PRO A 1 703 ? 79.370 -7.692 3.828 1.00 51.59 703 PRO A C 1
ATOM 5500 O O . PRO A 1 703 ? 79.863 -8.177 4.840 1.00 51.59 703 PRO A O 1
ATOM 5503 N N . LEU A 1 704 ? 79.673 -6.443 3.408 1.00 23.88 704 LEU A N 1
ATOM 5504 C CA . LEU A 1 704 ? 79.727 -5.200 4.233 1.00 23.88 704 LEU A CA 1
ATOM 5505 C C . LEU A 1 704 ? 80.498 -4.039 3.547 1.00 23.88 704 LEU A C 1
ATOM 5507 O O . LEU A 1 704 ? 81.562 -4.267 2.992 1.00 23.88 704 LEU A O 1
ATOM 5511 N N . HIS A 1 705 ? 80.014 -2.794 3.745 1.00 25.06 705 HIS A N 1
ATOM 5512 C CA . HIS A 1 705 ? 80.776 -1.512 3.786 1.00 25.06 705 HIS A CA 1
ATOM 5513 C C . HIS A 1 705 ? 81.632 -1.056 2.561 1.00 25.06 705 HIS A C 1
ATOM 5515 O O . HIS A 1 705 ? 82.005 -1.841 1.706 1.00 25.06 705 HIS A O 1
ATOM 5521 N N . SER A 1 706 ? 82.003 0.225 2.386 1.00 22.20 706 SER A N 1
ATOM 5522 C CA . SER A 1 706 ? 81.486 1.518 2.894 1.00 22.20 706 SER A CA 1
ATOM 5523 C C . SER A 1 706 ? 81.959 2.685 1.992 1.00 22.20 706 SER A C 1
ATOM 5525 O O . SER A 1 706 ? 83.054 2.655 1.438 1.00 22.20 706 SER A O 1
ATOM 5527 N N . SER A 1 707 ? 81.150 3.742 1.856 1.00 28.97 707 SER A N 1
ATOM 5528 C CA . SER A 1 707 ? 81.518 5.013 1.190 1.00 28.97 707 SER A CA 1
ATOM 5529 C C . SER A 1 707 ? 82.350 5.934 2.097 1.00 28.97 707 SER A C 1
ATOM 5531 O O . SER A 1 707 ? 82.184 5.853 3.317 1.00 28.97 707 SER A O 1
ATOM 5533 N N . PRO A 1 708 ? 83.107 6.909 1.546 1.00 36.72 708 PRO A N 1
ATOM 5534 C CA . PRO A 1 708 ? 82.709 8.308 1.814 1.00 36.72 708 PRO A CA 1
ATOM 5535 C C . PRO A 1 708 ? 83.038 9.374 0.731 1.00 36.72 708 PRO A C 1
ATOM 5537 O O . PRO A 1 708 ? 83.889 9.183 -0.128 1.00 36.72 708 PRO A O 1
ATOM 5540 N N . ALA A 1 709 ? 82.420 10.553 0.921 1.00 23.00 709 ALA A N 1
ATOM 5541 C CA . ALA A 1 709 ? 82.862 11.916 0.555 1.00 23.00 709 ALA A CA 1
ATOM 5542 C C . ALA A 1 709 ? 82.949 12.373 -0.928 1.00 23.00 709 ALA A C 1
ATOM 5544 O O . ALA A 1 709 ? 83.947 12.140 -1.601 1.00 23.00 709 ALA A O 1
ATOM 5545 N N . ALA A 1 710 ? 82.003 13.232 -1.352 1.00 24.52 710 ALA A N 1
ATOM 5546 C CA . ALA A 1 710 ? 82.219 14.696 -1.451 1.00 24.52 710 ALA A CA 1
ATOM 5547 C C . ALA A 1 710 ? 80.922 15.477 -1.812 1.00 24.52 710 ALA A C 1
ATOM 5549 O O . ALA A 1 710 ? 80.051 14.971 -2.512 1.00 24.52 710 ALA A O 1
ATOM 5550 N N . GLN A 1 711 ? 80.810 16.720 -1.329 1.00 24.70 711 GLN A N 1
ATOM 5551 C CA . GLN A 1 711 ? 79.760 17.738 -1.574 1.00 24.70 711 GLN A CA 1
ATOM 5552 C C . GLN A 1 711 ? 80.425 19.140 -1.470 1.00 24.70 711 GLN A C 1
ATOM 5554 O O . GLN A 1 711 ? 81.606 19.163 -1.102 1.00 24.70 711 GLN A O 1
ATOM 5559 N N . PRO A 1 712 ? 79.755 20.298 -1.709 1.00 38.44 712 PRO A N 1
ATOM 5560 C CA . PRO A 1 712 ? 78.325 20.574 -1.974 1.00 38.44 712 PRO A CA 1
ATOM 5561 C C . PRO A 1 712 ? 78.134 21.154 -3.413 1.00 38.44 712 PRO A C 1
ATOM 5563 O O . PRO A 1 712 ? 78.921 20.770 -4.269 1.00 38.44 712 PRO A O 1
ATOM 5566 N N . GLU A 1 713 ? 77.148 21.951 -3.868 1.00 23.64 713 GLU A N 1
ATOM 5567 C CA . GLU A 1 713 ? 76.012 22.760 -3.345 1.00 23.64 713 GLU A CA 1
ATOM 5568 C C . GLU A 1 713 ? 74.835 22.751 -4.369 1.00 23.64 713 GLU A C 1
ATOM 5570 O O . GLU A 1 713 ? 75.026 22.303 -5.496 1.00 23.64 713 GLU A O 1
ATOM 5575 N N . ALA A 1 714 ? 73.640 23.330 -4.152 1.00 25.34 714 ALA A N 1
ATOM 5576 C CA . ALA A 1 714 ? 72.740 23.418 -2.981 1.00 25.34 714 ALA A CA 1
ATOM 5577 C C . ALA A 1 714 ? 71.487 24.268 -3.339 1.00 25.34 714 ALA A C 1
ATOM 5579 O O . ALA A 1 714 ? 71.618 25.427 -3.725 1.00 25.34 714 ALA A O 1
ATOM 5580 N N . SER A 1 715 ? 70.260 23.744 -3.188 1.00 24.70 715 SER A N 1
ATOM 5581 C CA . SER A 1 715 ? 69.019 24.531 -2.947 1.00 24.70 715 SER A CA 1
ATOM 5582 C C . SER A 1 715 ? 67.803 23.624 -2.661 1.00 24.70 715 SER A C 1
ATOM 5584 O O . SER A 1 715 ? 67.760 22.483 -3.107 1.00 24.70 715 SER A O 1
ATOM 5586 N N . ALA A 1 716 ? 66.848 24.140 -1.873 1.00 28.59 716 ALA A N 1
ATOM 5587 C CA . ALA A 1 716 ? 65.621 23.510 -1.341 1.00 28.59 716 ALA A CA 1
ATOM 5588 C C . ALA A 1 716 ? 64.919 22.470 -2.256 1.00 28.59 716 ALA A C 1
ATOM 5590 O O . ALA A 1 716 ? 64.751 22.701 -3.447 1.00 28.59 716 ALA A O 1
ATOM 5591 N N . PHE A 1 717 ? 64.416 21.334 -1.753 1.00 29.38 717 PHE A N 1
ATOM 5592 C CA . PHE A 1 717 ? 63.326 21.234 -0.762 1.00 29.38 717 PHE A CA 1
ATOM 5593 C C . PHE A 1 717 ? 63.386 19.938 0.079 1.00 29.38 717 PHE A C 1
ATOM 5595 O O . PHE A 1 717 ? 63.817 18.897 -0.409 1.00 29.38 717 PHE A O 1
ATOM 5602 N N . GLY A 1 718 ? 62.899 19.976 1.328 1.00 30.03 718 GLY A N 1
ATOM 5603 C CA . GLY A 1 718 ? 62.871 18.823 2.246 1.00 30.03 718 GLY A CA 1
ATOM 5604 C C . GLY A 1 718 ? 61.462 18.438 2.721 1.00 30.03 718 GLY A C 1
ATOM 5605 O O . GLY A 1 718 ? 60.585 19.294 2.799 1.00 30.03 718 GLY A O 1
ATOM 5606 N N . GLY A 1 719 ? 61.256 17.158 3.068 1.00 34.12 719 GLY A N 1
ATOM 5607 C CA . GLY A 1 719 ? 59.996 16.678 3.671 1.00 34.12 719 GLY A CA 1
ATOM 5608 C C . GLY A 1 719 ? 59.767 15.154 3.729 1.00 34.12 719 GLY A C 1
ATOM 5609 O O . GLY A 1 719 ? 58.983 14.696 4.553 1.00 34.12 719 GLY A O 1
ATOM 5610 N N . GLY A 1 720 ? 60.444 14.347 2.901 1.00 37.22 720 GLY A N 1
ATOM 5611 C CA . GLY A 1 720 ? 60.045 12.943 2.671 1.00 37.22 720 GLY A CA 1
ATOM 5612 C C . GLY A 1 720 ? 60.384 11.896 3.749 1.00 37.22 720 GLY A C 1
ATOM 5613 O O . GLY A 1 720 ? 59.743 10.849 3.793 1.00 37.22 720 GLY A O 1
ATOM 5614 N N . SER A 1 721 ? 61.371 12.122 4.623 1.00 40.41 721 SER A N 1
ATOM 5615 C CA . SER A 1 721 ? 61.918 11.052 5.484 1.00 40.41 721 SER A CA 1
ATOM 5616 C C . SER A 1 721 ? 61.028 10.661 6.673 1.00 40.41 721 SER A C 1
ATOM 5618 O O . SER A 1 721 ? 60.989 9.489 7.046 1.00 40.41 721 SER A O 1
ATOM 5620 N N . ALA A 1 722 ? 60.282 11.605 7.255 1.00 43.47 722 ALA A N 1
ATOM 5621 C CA . ALA A 1 722 ? 59.457 11.346 8.440 1.00 43.47 722 ALA A CA 1
ATOM 5622 C C . ALA A 1 722 ? 58.215 10.482 8.140 1.00 43.47 722 ALA A C 1
ATOM 5624 O O . ALA A 1 722 ? 57.798 9.679 8.975 1.00 43.47 722 ALA A O 1
ATOM 5625 N N . GLN A 1 723 ? 57.632 10.614 6.943 1.00 41.00 723 GLN A N 1
ATOM 5626 C CA . GLN A 1 723 ? 56.433 9.859 6.563 1.00 41.00 723 GLN A CA 1
ATOM 5627 C C . GLN A 1 723 ? 56.726 8.367 6.368 1.00 41.00 723 GLN A C 1
ATOM 5629 O O . GLN A 1 723 ? 55.942 7.538 6.820 1.00 41.00 723 GLN A O 1
ATOM 5634 N N . ILE A 1 724 ? 57.867 8.014 5.765 1.00 45.59 724 ILE A N 1
ATOM 5635 C CA . ILE A 1 724 ? 58.242 6.613 5.501 1.00 45.59 724 ILE A CA 1
ATOM 5636 C C . ILE A 1 724 ? 58.494 5.853 6.814 1.00 45.59 724 ILE A C 1
ATOM 5638 O O . ILE A 1 724 ? 58.023 4.727 6.972 1.00 45.59 724 ILE A O 1
ATOM 5642 N N . ALA A 1 725 ? 59.161 6.486 7.787 1.00 44.97 725 ALA A N 1
ATOM 5643 C CA . ALA A 1 725 ? 59.388 5.901 9.111 1.00 44.97 725 ALA A CA 1
ATOM 5644 C C . ALA A 1 725 ? 58.072 5.643 9.872 1.00 44.97 725 ALA A C 1
ATOM 5646 O O . ALA A 1 725 ? 57.886 4.568 10.445 1.00 44.97 725 ALA A O 1
ATOM 5647 N N . ASN A 1 726 ? 57.128 6.591 9.823 1.00 48.97 726 ASN A N 1
ATOM 5648 C CA . ASN A 1 726 ? 55.801 6.402 10.411 1.00 48.97 726 ASN A CA 1
ATOM 5649 C C . ASN A 1 726 ? 54.987 5.321 9.683 1.00 48.97 726 ASN A C 1
ATOM 5651 O O . ASN A 1 726 ? 54.260 4.582 10.342 1.00 48.97 726 ASN A O 1
ATOM 5655 N N . LEU A 1 727 ? 55.117 5.188 8.357 1.00 44.50 727 LEU A N 1
ATOM 5656 C CA . LEU A 1 727 ? 54.400 4.166 7.590 1.00 44.50 727 LEU A CA 1
ATOM 5657 C C . LEU A 1 727 ? 54.870 2.747 7.950 1.00 44.50 727 LEU A C 1
ATOM 5659 O O . LEU A 1 727 ? 54.034 1.884 8.202 1.00 44.50 727 LEU A O 1
ATOM 5663 N N . MET A 1 728 ? 56.188 2.525 8.040 1.00 45.50 728 MET A N 1
ATOM 5664 C CA . MET A 1 728 ? 56.767 1.243 8.475 1.00 45.50 728 MET A CA 1
ATOM 5665 C C . MET A 1 728 ? 56.265 0.849 9.868 1.00 45.50 728 MET A C 1
ATOM 5667 O O . MET A 1 728 ? 55.731 -0.243 10.051 1.00 45.50 728 MET A O 1
ATOM 5671 N N . ARG A 1 729 ? 56.342 1.777 10.830 1.00 48.09 729 ARG A N 1
ATOM 5672 C CA . ARG A 1 729 ? 55.865 1.546 12.198 1.00 48.09 729 ARG A CA 1
ATOM 5673 C C . ARG A 1 729 ? 54.360 1.264 12.259 1.00 48.09 729 ARG A C 1
ATOM 5675 O O . ARG A 1 729 ? 53.931 0.411 13.031 1.00 48.09 729 ARG A O 1
ATOM 5682 N N . LEU A 1 730 ? 53.554 1.945 11.440 1.00 49.34 730 LEU A N 1
ATOM 5683 C CA . LEU A 1 730 ? 52.116 1.681 11.352 1.00 49.34 730 LEU A CA 1
ATOM 5684 C C . LEU A 1 730 ? 51.838 0.270 10.808 1.00 49.34 730 LEU A C 1
ATOM 5686 O O . LEU A 1 730 ? 50.935 -0.400 11.301 1.00 49.34 730 LEU A O 1
ATOM 5690 N N . VAL A 1 731 ? 52.624 -0.203 9.835 1.00 51.03 731 VAL A N 1
ATOM 5691 C CA . VAL A 1 731 ? 52.529 -1.572 9.300 1.00 51.03 731 VAL A CA 1
ATOM 5692 C C . VAL A 1 731 ? 52.928 -2.611 10.353 1.00 51.03 731 VAL A C 1
ATOM 5694 O O . VAL A 1 731 ? 52.226 -3.613 10.493 1.00 51.03 731 VAL A O 1
ATOM 5697 N N . GLU A 1 732 ? 53.974 -2.375 11.149 1.00 48.75 732 GLU A N 1
ATOM 5698 C CA . GLU A 1 732 ? 54.339 -3.262 12.266 1.00 48.75 732 GLU A CA 1
ATOM 5699 C C . GLU A 1 732 ? 53.247 -3.304 13.349 1.00 48.75 732 GLU A C 1
ATOM 5701 O O . GLU A 1 732 ? 52.820 -4.389 13.750 1.00 48.75 732 GLU A O 1
ATOM 5706 N N . GLU A 1 733 ? 52.722 -2.148 13.773 1.00 51.56 733 GLU A N 1
ATOM 5707 C CA . GLU A 1 733 ? 51.629 -2.076 14.755 1.00 51.56 733 GLU A CA 1
ATOM 5708 C C . GLU A 1 733 ? 50.329 -2.719 14.235 1.00 51.56 733 GLU A C 1
ATOM 5710 O O . GLU A 1 733 ? 49.608 -3.354 15.008 1.00 51.56 733 GLU A O 1
ATOM 5715 N N . LEU A 1 734 ? 50.021 -2.601 12.938 1.00 45.34 734 LEU A N 1
ATOM 5716 C CA . LEU A 1 734 ? 48.880 -3.279 12.311 1.00 45.34 734 LEU A CA 1
ATOM 5717 C C . LEU A 1 734 ? 49.100 -4.793 12.196 1.00 45.34 734 LEU A C 1
ATOM 5719 O O . LEU A 1 734 ? 48.174 -5.555 12.465 1.00 45.34 734 LEU A O 1
ATOM 5723 N N . THR A 1 735 ? 50.315 -5.243 11.876 1.00 47.16 735 THR A N 1
ATOM 5724 C CA . THR A 1 735 ? 50.650 -6.676 11.784 1.00 47.16 735 THR A CA 1
ATOM 5725 C C . THR A 1 735 ? 50.610 -7.341 13.164 1.00 47.16 735 THR A C 1
ATOM 5727 O O . THR A 1 735 ? 50.044 -8.424 13.313 1.00 47.16 735 THR A O 1
ATOM 5730 N N . GLN A 1 736 ? 51.104 -6.669 14.211 1.00 48.34 736 GLN A N 1
ATOM 5731 C CA . GLN A 1 736 ? 50.946 -7.136 15.594 1.00 48.34 736 GLN A CA 1
ATOM 5732 C C . GLN A 1 736 ? 49.475 -7.166 16.037 1.00 48.34 736 GLN A C 1
ATOM 5734 O O . GLN A 1 736 ? 49.060 -8.124 16.693 1.00 48.34 736 GLN A O 1
ATOM 5739 N N . LYS A 1 737 ? 48.661 -6.168 15.657 1.00 48.47 737 LYS A N 1
ATOM 5740 C CA . LYS A 1 737 ? 47.210 -6.159 15.932 1.00 48.47 737 LYS A CA 1
ATOM 5741 C C . LYS A 1 737 ? 46.472 -7.282 15.201 1.00 48.47 737 LYS A C 1
ATOM 5743 O O . LYS A 1 737 ? 45.592 -7.899 15.792 1.00 48.47 737 LYS A O 1
ATOM 5748 N N . HIS A 1 738 ? 46.855 -7.599 13.965 1.00 45.94 738 HIS A N 1
ATOM 5749 C CA . HIS A 1 738 ? 46.263 -8.709 13.219 1.00 45.94 738 HIS A CA 1
ATOM 5750 C C . HIS A 1 738 ? 46.609 -10.060 13.862 1.00 45.94 738 HIS A C 1
ATOM 5752 O O . HIS A 1 738 ? 45.706 -10.827 14.184 1.00 45.94 738 HIS A O 1
ATOM 5758 N N . ASN A 1 739 ? 47.886 -10.300 14.184 1.00 41.19 739 ASN A N 1
ATOM 5759 C CA . ASN A 1 739 ? 48.320 -11.532 14.853 1.00 41.19 739 ASN A CA 1
ATOM 5760 C C . ASN A 1 739 ? 47.708 -11.691 16.259 1.00 41.19 739 ASN A C 1
ATOM 5762 O O . ASN A 1 739 ? 47.343 -12.797 16.649 1.00 41.19 739 ASN A O 1
ATOM 5766 N N . THR A 1 740 ? 47.540 -10.606 17.025 1.00 48.06 740 THR A N 1
ATOM 5767 C CA . THR A 1 740 ? 46.863 -10.680 18.336 1.00 48.06 740 THR A CA 1
ATOM 5768 C C . THR A 1 740 ? 45.356 -10.895 18.214 1.00 48.06 740 THR A C 1
ATOM 5770 O O . THR A 1 740 ? 44.818 -11.670 19.000 1.00 48.06 740 THR A O 1
ATOM 5773 N N . GLN A 1 741 ? 44.674 -10.316 17.217 1.00 41.53 741 GLN A N 1
ATOM 5774 C CA . GLN A 1 741 ? 43.274 -10.661 16.930 1.00 41.53 741 GLN A CA 1
ATOM 5775 C C . GLN A 1 741 ? 43.116 -12.113 16.465 1.00 41.53 741 GLN A C 1
ATOM 5777 O O . GLN A 1 741 ? 42.187 -12.786 16.905 1.00 41.53 741 GLN A O 1
ATOM 5782 N N . GLN A 1 742 ? 44.028 -12.617 15.632 1.00 39.25 742 GLN A N 1
ATOM 5783 C CA . GLN A 1 742 ? 44.000 -13.995 15.144 1.00 39.25 742 GLN A CA 1
ATOM 5784 C C . GLN A 1 742 ? 44.210 -14.996 16.293 1.00 39.25 742 GLN A C 1
ATOM 5786 O O . GLN A 1 742 ? 43.394 -15.900 16.463 1.00 39.25 742 GLN A O 1
ATOM 5791 N N . ASN A 1 743 ? 45.190 -14.752 17.172 1.00 42.53 743 ASN A N 1
ATOM 5792 C CA . ASN A 1 743 ? 45.390 -15.539 18.395 1.00 42.53 743 ASN A CA 1
ATOM 5793 C C . ASN A 1 743 ? 44.182 -15.466 19.352 1.00 42.53 743 ASN A C 1
ATOM 5795 O O . ASN A 1 743 ? 43.842 -16.464 19.985 1.00 42.53 743 ASN A O 1
ATOM 5799 N N . HIS A 1 744 ? 43.497 -14.319 19.448 1.00 41.06 744 HIS A N 1
ATOM 5800 C CA . HIS A 1 744 ? 42.256 -14.211 20.228 1.00 41.06 744 HIS A CA 1
ATOM 5801 C C . HIS A 1 744 ? 41.099 -14.992 19.593 1.00 41.06 744 HIS A C 1
ATOM 5803 O O . HIS A 1 744 ? 40.288 -15.584 20.300 1.00 41.06 744 HIS A O 1
ATOM 5809 N N . MET A 1 745 ? 41.017 -15.032 18.263 1.00 40.72 745 MET A N 1
ATOM 5810 C CA . MET A 1 745 ? 40.003 -15.813 17.556 1.00 40.72 745 MET A CA 1
ATOM 5811 C C . MET A 1 745 ? 40.246 -17.324 17.722 1.00 40.72 745 MET A C 1
ATOM 5813 O O . MET A 1 745 ? 39.293 -18.089 17.865 1.00 40.72 745 MET A O 1
ATOM 5817 N N . GLU A 1 746 ? 41.509 -17.751 17.807 1.00 45.28 746 GLU A N 1
ATOM 5818 C CA . GLU A 1 746 ? 41.885 -19.122 18.171 1.00 45.28 746 GLU A CA 1
ATOM 5819 C C . GLU A 1 746 ? 41.634 -19.435 19.659 1.00 45.28 746 GLU A C 1
ATOM 5821 O O . GLU A 1 746 ? 41.138 -20.522 19.964 1.00 45.28 746 GLU A O 1
ATOM 5826 N N . SER A 1 747 ? 41.846 -18.490 20.589 1.00 42.34 747 SER A N 1
ATOM 5827 C CA . SER A 1 747 ? 41.478 -18.691 22.003 1.00 42.34 747 SER A CA 1
ATOM 5828 C C . SER A 1 747 ? 39.962 -18.838 22.180 1.00 42.34 747 SER A C 1
ATOM 5830 O O . SER A 1 747 ? 39.504 -19.758 22.854 1.00 42.34 747 SER A O 1
ATOM 5832 N N . ILE A 1 748 ? 39.174 -18.001 21.497 1.00 44.84 748 ILE A N 1
ATOM 5833 C CA . ILE A 1 748 ? 37.705 -18.071 21.484 1.00 44.84 748 ILE A CA 1
ATOM 5834 C C . ILE A 1 748 ? 37.223 -19.373 20.817 1.00 44.84 748 ILE A C 1
ATOM 5836 O O . ILE A 1 748 ? 36.222 -19.950 21.248 1.00 44.84 748 ILE A O 1
ATOM 5840 N N . SER A 1 749 ? 37.937 -19.884 19.808 1.00 44.09 749 SER A N 1
ATOM 5841 C CA . SER A 1 749 ? 37.680 -21.208 19.218 1.00 44.09 749 SER A CA 1
ATOM 5842 C C . SER A 1 749 ? 37.889 -22.337 20.239 1.00 44.09 749 SER A C 1
ATOM 5844 O O . SER A 1 749 ? 37.026 -23.209 20.381 1.00 44.09 749 SER A O 1
ATOM 5846 N N . ALA A 1 750 ? 38.980 -22.287 21.013 1.00 44.78 750 ALA A N 1
ATOM 5847 C CA . ALA A 1 750 ? 39.272 -23.257 22.067 1.00 44.78 750 ALA A CA 1
ATOM 5848 C C . ALA A 1 750 ? 38.243 -23.209 23.216 1.00 44.78 750 ALA A C 1
ATOM 5850 O O . ALA A 1 750 ? 37.727 -24.252 23.620 1.00 44.78 750 ALA A O 1
ATOM 5851 N N . GLU A 1 751 ? 37.861 -22.021 23.693 1.00 42.62 751 GLU A N 1
ATOM 5852 C CA . GLU A 1 751 ? 36.809 -21.869 24.712 1.00 42.62 751 GLU A CA 1
ATOM 5853 C C . GLU A 1 751 ? 35.446 -22.380 24.212 1.00 42.62 751 GLU A C 1
ATOM 5855 O O . GLU A 1 751 ? 34.731 -23.066 24.946 1.00 42.62 751 GLU A O 1
ATOM 5860 N N . ASN A 1 752 ? 35.112 -22.162 22.935 1.00 45.16 752 ASN A N 1
ATOM 5861 C CA . ASN A 1 752 ? 33.910 -22.736 22.321 1.00 45.16 752 ASN A CA 1
ATOM 5862 C C . ASN A 1 752 ? 33.974 -24.268 22.171 1.00 45.16 752 ASN A C 1
ATOM 5864 O O . ASN A 1 752 ? 32.929 -24.920 22.218 1.00 45.16 752 ASN A O 1
ATOM 5868 N N . GLN A 1 753 ? 35.158 -24.874 22.019 1.00 38.38 753 GLN A N 1
ATOM 5869 C CA . GLN A 1 753 ? 35.303 -26.333 22.102 1.00 38.38 753 GLN A CA 1
ATOM 5870 C C . GLN A 1 753 ? 35.124 -26.848 23.536 1.00 38.38 753 GLN A C 1
ATOM 5872 O O . GLN A 1 753 ? 34.463 -27.868 23.729 1.00 38.38 753 GLN A O 1
ATOM 5877 N N . ILE A 1 754 ? 35.632 -26.135 24.547 1.00 45.12 754 ILE A N 1
ATOM 5878 C CA . ILE A 1 754 ? 35.436 -26.493 25.961 1.00 45.12 754 ILE A CA 1
ATOM 5879 C C . ILE A 1 754 ? 33.946 -26.414 26.335 1.00 45.12 754 ILE A C 1
ATOM 5881 O O . ILE A 1 754 ? 33.414 -27.366 26.906 1.00 45.12 754 ILE A O 1
ATOM 5885 N N . LEU A 1 755 ? 33.245 -25.348 25.934 1.00 41.88 755 LEU A N 1
ATOM 5886 C CA . LEU A 1 755 ? 31.798 -25.199 26.143 1.00 41.88 755 LEU A CA 1
ATOM 5887 C C . LEU A 1 755 ? 30.983 -26.282 25.419 1.00 41.88 755 LEU A C 1
ATOM 5889 O O . LEU A 1 755 ? 30.063 -26.849 26.009 1.00 41.88 755 LEU A O 1
ATOM 5893 N N . LYS A 1 756 ? 31.340 -26.642 24.176 1.00 38.09 756 LYS A N 1
ATOM 5894 C CA . LYS A 1 756 ? 30.706 -27.769 23.464 1.00 38.09 756 LYS A CA 1
ATOM 5895 C C . LYS A 1 756 ? 30.927 -29.101 24.181 1.00 38.09 756 LYS A C 1
ATOM 5897 O O . LYS A 1 756 ? 29.977 -29.865 24.332 1.00 38.09 756 LYS A O 1
ATOM 5902 N N . ASN A 1 757 ? 32.137 -29.359 24.674 1.00 36.47 757 ASN A N 1
ATOM 5903 C CA . ASN A 1 757 ? 32.443 -30.582 25.417 1.00 36.47 757 ASN A CA 1
ATOM 5904 C C . ASN A 1 757 ? 31.721 -30.636 26.777 1.00 36.47 757 ASN A C 1
ATOM 5906 O O . ASN A 1 757 ? 31.286 -31.711 27.182 1.00 36.47 757 ASN A O 1
ATOM 5910 N N . GLN A 1 758 ? 31.514 -29.501 27.454 1.00 35.12 758 GLN A N 1
ATOM 5911 C CA . GLN A 1 758 ? 30.684 -29.444 28.664 1.00 35.12 758 GLN A CA 1
ATOM 5912 C C . GLN A 1 758 ? 29.194 -29.683 28.368 1.00 35.12 758 GLN A C 1
ATOM 5914 O O . GLN A 1 758 ? 28.548 -30.420 29.113 1.00 35.12 758 GLN A O 1
ATOM 5919 N N . LEU A 1 759 ? 28.655 -29.149 27.263 1.00 31.17 759 LEU A N 1
ATOM 5920 C CA . LEU A 1 759 ? 27.263 -29.399 26.862 1.00 31.17 759 LEU A CA 1
ATOM 5921 C C . LEU A 1 759 ? 26.983 -30.894 26.627 1.00 31.17 759 LEU A C 1
ATOM 5923 O O . LEU A 1 759 ? 25.943 -31.398 27.044 1.00 31.17 759 LEU A O 1
ATOM 5927 N N . VAL A 1 760 ? 27.937 -31.610 26.018 1.00 31.09 760 VAL A N 1
ATOM 5928 C CA . VAL A 1 760 ? 27.838 -33.060 25.769 1.00 31.09 760 VAL A CA 1
ATOM 5929 C C . VAL A 1 760 ? 27.744 -33.859 27.076 1.00 31.09 760 VAL A C 1
ATOM 5931 O O . VAL A 1 760 ? 26.944 -34.792 27.152 1.00 31.09 760 VAL A O 1
ATOM 5934 N N . VAL A 1 761 ? 28.479 -33.466 28.124 1.00 31.23 761 VAL A N 1
ATOM 5935 C CA . VAL A 1 761 ? 28.475 -34.154 29.433 1.00 31.23 761 VAL A CA 1
ATOM 5936 C C . VAL A 1 761 ? 27.149 -33.978 30.188 1.00 31.23 761 VAL A C 1
ATOM 5938 O O . VAL A 1 761 ? 26.705 -34.907 30.862 1.00 31.23 761 VAL A O 1
ATOM 5941 N N . VAL A 1 762 ? 26.478 -32.828 30.053 1.00 29.66 762 VAL A N 1
ATOM 5942 C CA . VAL A 1 762 ? 25.185 -32.570 30.722 1.00 29.66 762 VAL A CA 1
ATOM 5943 C C . VAL A 1 762 ? 24.020 -33.293 30.028 1.00 29.66 762 VAL A C 1
ATOM 5945 O O . VAL A 1 762 ? 23.046 -33.662 30.680 1.00 29.66 762 VAL A O 1
ATOM 5948 N N . THR A 1 763 ? 24.118 -33.573 28.724 1.00 29.44 763 THR A N 1
ATOM 5949 C CA . THR A 1 763 ? 23.072 -34.314 27.990 1.00 29.44 763 THR A CA 1
ATOM 5950 C C . THR A 1 763 ? 23.098 -35.836 28.192 1.00 29.44 763 THR A C 1
ATOM 5952 O O . THR A 1 763 ? 22.095 -36.507 27.947 1.00 29.44 763 THR A O 1
ATOM 5955 N N . THR A 1 764 ? 24.197 -36.412 28.690 1.00 28.69 764 THR A N 1
ATOM 5956 C CA . THR A 1 764 ? 24.373 -37.872 28.849 1.00 28.69 764 THR A CA 1
ATOM 5957 C C . THR A 1 764 ? 23.786 -38.463 30.142 1.00 28.69 764 THR A C 1
ATOM 5959 O O . THR A 1 764 ? 24.397 -39.331 30.762 1.00 28.69 764 THR A O 1
ATOM 5962 N N . GLN A 1 765 ? 22.582 -38.039 30.550 1.00 28.78 765 GLN A N 1
ATOM 5963 C CA . GLN A 1 765 ? 21.864 -38.659 31.683 1.00 28.78 765 GLN A CA 1
ATOM 5964 C C . GLN A 1 765 ? 20.361 -38.925 31.445 1.00 28.78 765 GLN A C 1
ATOM 5966 O O . GLN A 1 765 ? 19.683 -39.408 32.347 1.00 28.78 765 GLN A O 1
ATOM 5971 N N . ALA A 1 766 ? 19.837 -38.670 30.236 1.00 28.25 766 ALA A N 1
ATOM 5972 C CA . ALA A 1 766 ? 18.403 -38.800 29.928 1.00 28.25 766 ALA A CA 1
ATOM 5973 C C . ALA A 1 766 ? 18.090 -39.464 28.564 1.00 28.25 766 ALA A C 1
ATOM 5975 O O . ALA A 1 766 ? 17.114 -39.107 27.909 1.00 28.25 766 ALA A O 1
ATOM 5976 N N . ALA A 1 767 ? 18.900 -40.437 28.126 1.00 25.61 767 ALA A N 1
ATOM 5977 C CA . ALA A 1 767 ? 18.608 -41.254 26.940 1.00 25.61 767 ALA A CA 1
ATOM 5978 C C . ALA A 1 767 ? 19.214 -42.668 27.055 1.00 25.61 767 ALA A C 1
ATOM 5980 O O . ALA A 1 767 ? 20.369 -42.895 26.700 1.00 25.61 767 ALA A O 1
ATOM 5981 N N . TYR A 1 768 ? 18.424 -43.627 27.544 1.00 24.45 768 TYR A N 1
ATOM 5982 C CA . TYR A 1 768 ? 18.714 -45.063 27.447 1.00 24.45 768 TYR A CA 1
ATOM 5983 C C . TYR A 1 768 ? 17.531 -45.762 26.769 1.00 24.45 768 TYR A C 1
ATOM 5985 O O . TYR A 1 768 ? 16.382 -45.411 27.029 1.00 24.45 768 TYR A O 1
ATOM 5993 N N . SER A 1 769 ? 17.829 -46.761 25.930 1.00 24.23 769 SER A N 1
ATOM 5994 C CA . SER A 1 769 ? 16.959 -47.298 24.861 1.00 24.23 769 SER A CA 1
ATOM 5995 C C . SER A 1 769 ? 16.720 -46.286 23.710 1.00 24.23 769 SER A C 1
ATOM 5997 O O . SER A 1 769 ? 16.499 -45.109 23.965 1.00 24.23 769 SER A O 1
ATOM 5999 N N . CYS A 1 770 ? 16.832 -46.632 22.421 1.00 23.92 770 CYS A N 1
ATOM 6000 C CA . CYS A 1 770 ? 17.136 -47.923 21.781 1.00 23.92 770 CYS A CA 1
ATOM 6001 C C . CYS A 1 770 ? 18.347 -47.843 20.825 1.00 23.92 770 CYS A C 1
ATOM 6003 O O . CYS A 1 770 ? 18.550 -46.849 20.134 1.00 23.92 770 CYS A O 1
ATOM 6005 N N . TYR A 1 771 ? 19.103 -48.943 20.744 1.00 25.64 771 TYR A N 1
ATOM 6006 C CA . TYR A 1 771 ? 19.985 -49.278 19.612 1.00 25.64 771 TYR A CA 1
ATOM 6007 C C . TYR A 1 771 ? 19.127 -49.677 18.372 1.00 25.64 771 TYR A C 1
ATOM 6009 O O . TYR A 1 771 ? 17.926 -49.883 18.521 1.00 25.64 771 TYR A O 1
ATOM 6017 N N . TYR A 1 772 ? 19.626 -49.832 17.134 1.00 24.28 772 TYR A N 1
ATOM 6018 C CA . TYR A 1 772 ? 20.999 -50.078 16.650 1.00 24.28 772 TYR A CA 1
ATOM 6019 C C . TYR A 1 772 ? 21.284 -49.349 15.311 1.00 24.28 772 TYR A C 1
ATOM 6021 O O . TYR A 1 772 ? 20.360 -48.931 14.619 1.00 24.28 772 TYR A O 1
ATOM 6029 N N . ASN A 1 773 ? 22.568 -49.221 14.950 1.00 26.25 773 ASN A N 1
ATOM 6030 C CA . ASN A 1 773 ? 23.075 -48.567 13.724 1.00 26.25 773 ASN A CA 1
ATOM 6031 C C . ASN A 1 773 ? 23.544 -49.631 12.657 1.00 26.25 773 ASN A C 1
ATOM 6033 O O . ASN A 1 773 ? 23.036 -50.749 12.736 1.00 26.25 773 ASN A O 1
ATOM 6037 N N . PRO A 1 774 ? 24.384 -49.387 11.615 1.00 44.03 774 PRO A N 1
ATOM 6038 C CA . PRO A 1 774 ? 23.890 -49.491 10.230 1.00 44.03 774 PRO A CA 1
ATOM 6039 C C . PRO A 1 774 ? 24.773 -50.304 9.234 1.00 44.03 774 PRO A C 1
ATOM 6041 O O . PRO A 1 774 ? 25.710 -50.990 9.623 1.00 44.03 774 PRO A O 1
ATOM 6044 N N . TYR A 1 775 ? 24.459 -50.164 7.932 1.00 27.91 775 TYR A N 1
ATOM 6045 C CA . TYR A 1 775 ? 25.309 -50.260 6.719 1.00 27.91 775 TYR A CA 1
ATOM 6046 C C . TYR A 1 775 ? 26.711 -50.907 6.775 1.00 27.91 775 TYR A C 1
ATOM 6048 O O . TYR A 1 775 ? 27.596 -50.386 7.449 1.00 27.91 775 TYR A O 1
ATOM 6056 N N . ALA A 1 776 ? 26.983 -51.824 5.824 1.00 24.08 776 ALA A N 1
ATOM 6057 C CA . ALA A 1 776 ? 28.210 -51.811 4.997 1.00 24.08 776 ALA A CA 1
ATOM 6058 C C . ALA A 1 776 ? 28.160 -52.778 3.777 1.00 24.08 776 ALA A C 1
ATOM 6060 O O . ALA A 1 776 ? 27.354 -53.704 3.751 1.00 24.08 776 ALA A O 1
ATOM 6061 N N . TRP A 1 777 ? 29.128 -52.587 2.859 1.00 23.80 777 TRP A N 1
ATOM 6062 C CA . TRP A 1 777 ? 29.662 -53.484 1.799 1.00 23.80 777 TRP A CA 1
ATOM 6063 C C . TRP A 1 777 ? 29.250 -53.298 0.323 1.00 23.80 777 TRP A C 1
ATOM 6065 O O . TRP A 1 777 ? 28.212 -52.735 -0.011 1.00 23.80 777 TRP A O 1
ATOM 6075 N N . TYR A 1 778 ? 30.186 -53.681 -0.563 1.00 24.55 778 TYR A N 1
ATOM 6076 C CA . TYR A 1 778 ? 30.358 -53.160 -1.927 1.00 24.55 778 TYR A CA 1
ATOM 6077 C C . TYR A 1 778 ? 30.974 -54.229 -2.864 1.00 24.55 778 TYR A C 1
ATOM 6079 O O . TYR A 1 778 ? 31.972 -54.847 -2.503 1.00 24.55 778 TYR A O 1
ATOM 6087 N N . SER A 1 779 ? 30.454 -54.348 -4.095 1.00 24.50 779 SER A N 1
ATOM 6088 C CA . SER A 1 779 ? 31.054 -54.971 -5.307 1.00 24.50 779 SER A CA 1
ATOM 6089 C C . SER A 1 779 ? 31.393 -56.486 -5.390 1.00 24.50 779 SER A C 1
ATOM 6091 O O . SER A 1 779 ? 31.974 -57.067 -4.485 1.00 24.50 779 SER A O 1
ATOM 6093 N N . ALA A 1 780 ? 31.157 -57.031 -6.602 1.00 25.52 780 ALA A N 1
ATOM 6094 C CA . ALA A 1 780 ? 31.652 -58.291 -7.207 1.00 25.52 780 ALA A CA 1
ATOM 6095 C C . ALA A 1 780 ? 31.212 -59.654 -6.596 1.00 25.52 780 ALA A C 1
ATOM 6097 O O . ALA A 1 780 ? 31.073 -59.798 -5.392 1.00 25.52 780 ALA A O 1
ATOM 6098 N N . GLY A 1 781 ? 31.005 -60.723 -7.385 1.00 23.62 781 GLY A N 1
ATOM 6099 C CA . GLY A 1 781 ? 30.928 -60.813 -8.856 1.00 23.62 781 GLY A CA 1
ATOM 6100 C C . GLY A 1 781 ? 30.990 -62.258 -9.400 1.00 23.62 781 GLY A C 1
ATOM 6101 O O . GLY A 1 781 ? 31.789 -63.050 -8.916 1.00 23.62 781 GLY A O 1
ATOM 6102 N N . THR A 1 782 ? 30.219 -62.561 -10.463 1.00 25.75 782 THR A N 1
ATOM 6103 C CA . THR A 1 782 ? 30.092 -63.874 -11.170 1.00 25.75 782 THR A CA 1
ATOM 6104 C C . THR A 1 782 ? 29.463 -65.021 -10.350 1.00 25.75 782 THR A C 1
ATOM 6106 O O . THR A 1 782 ? 29.697 -65.119 -9.156 1.00 25.75 782 THR A O 1
ATOM 6109 N N . SER A 1 783 ? 28.672 -65.957 -10.899 1.00 24.83 783 SER A N 1
ATOM 6110 C CA . SER A 1 783 ? 27.924 -66.092 -12.181 1.00 24.83 783 SER A CA 1
ATOM 6111 C C . SER A 1 783 ? 26.898 -67.257 -12.015 1.00 24.83 783 SER A C 1
ATOM 6113 O O . SER A 1 783 ? 26.865 -67.844 -10.939 1.00 24.83 783 SER A O 1
ATOM 6115 N N . THR A 1 784 ? 25.995 -67.669 -12.921 1.00 26.98 784 THR A N 1
ATOM 6116 C CA . THR A 1 784 ? 25.780 -67.522 -14.385 1.00 26.98 784 THR A CA 1
ATOM 6117 C C . THR A 1 784 ? 24.254 -67.443 -14.690 1.00 26.98 784 THR A C 1
ATOM 6119 O O . THR A 1 784 ? 23.470 -67.305 -13.757 1.00 26.98 784 THR A O 1
ATOM 6122 N N . GLY A 1 785 ? 23.809 -67.617 -15.952 1.00 24.92 785 GLY A N 1
ATOM 6123 C CA . GLY A 1 785 ? 22.609 -68.456 -16.187 1.00 24.92 785 GLY A CA 1
ATOM 6124 C C . GLY A 1 785 ? 21.352 -67.900 -16.890 1.00 24.92 785 GLY A C 1
ATOM 6125 O O . GLY A 1 785 ? 20.256 -68.287 -16.500 1.00 24.92 785 GLY A O 1
ATOM 6126 N N . GLY A 1 786 ? 21.465 -67.098 -17.960 1.00 22.34 786 GLY A N 1
ATOM 6127 C CA . GLY A 1 786 ? 20.323 -66.730 -18.835 1.00 22.34 786 GLY A CA 1
ATOM 6128 C C . GLY A 1 786 ? 19.382 -65.644 -18.269 1.00 22.34 786 GLY A C 1
ATOM 6129 O O . GLY A 1 786 ? 19.430 -65.332 -17.088 1.00 22.34 786 GLY A O 1
ATOM 6130 N N . TRP A 1 787 ? 18.526 -64.980 -19.054 1.00 24.72 787 TRP A N 1
ATOM 6131 C CA . TRP A 1 787 ? 18.191 -65.107 -20.486 1.00 24.72 787 TRP A CA 1
ATOM 6132 C C . TRP A 1 787 ? 18.147 -63.724 -21.171 1.00 24.72 787 TRP A C 1
ATOM 6134 O O . TRP A 1 787 ? 18.023 -62.700 -20.503 1.00 24.72 787 TRP A O 1
ATOM 6144 N N . GLN A 1 788 ? 18.186 -63.689 -22.508 1.00 23.59 788 GLN A N 1
ATOM 6145 C CA . GLN A 1 788 ? 17.936 -62.487 -23.317 1.00 23.59 788 GLN A CA 1
ATOM 6146 C C . GLN A 1 788 ? 16.709 -62.675 -24.228 1.00 23.59 788 GLN A C 1
ATOM 6148 O O . GLN A 1 788 ? 16.522 -63.758 -24.765 1.00 23.59 788 GLN A O 1
ATOM 6153 N N . GLN A 1 789 ? 15.956 -61.581 -24.420 1.00 24.56 789 GLN A N 1
ATOM 6154 C CA . GLN A 1 789 ? 15.056 -61.255 -25.548 1.00 24.56 789 GLN A CA 1
ATOM 6155 C C . GLN A 1 789 ? 14.030 -62.300 -26.051 1.00 24.56 789 GLN A C 1
ATOM 6157 O O . GLN A 1 789 ? 14.404 -63.312 -26.628 1.00 24.56 789 GLN A O 1
ATOM 6162 N N . ALA A 1 790 ? 12.741 -61.921 -26.070 1.00 21.77 790 ALA A N 1
ATOM 6163 C CA . ALA A 1 790 ? 11.937 -61.860 -27.310 1.00 21.77 790 ALA A CA 1
ATOM 6164 C C . ALA A 1 790 ? 10.547 -61.215 -27.093 1.00 21.77 790 ALA A C 1
ATOM 6166 O O . ALA A 1 790 ? 10.049 -61.121 -25.976 1.00 21.77 790 ALA A O 1
ATOM 6167 N N . THR A 1 791 ? 9.931 -60.763 -28.191 1.00 24.56 791 THR A N 1
ATOM 6168 C CA . THR A 1 791 ? 8.620 -60.081 -28.252 1.00 24.56 791 THR A CA 1
ATOM 6169 C C . THR A 1 791 ? 7.458 -61.060 -28.472 1.00 24.56 791 THR A C 1
ATOM 6171 O O . THR A 1 791 ? 7.554 -61.914 -29.349 1.00 24.56 791 THR A O 1
ATOM 6174 N N . LEU A 1 792 ? 6.325 -60.859 -27.786 1.00 22.41 792 LEU A N 1
ATOM 6175 C CA . LEU A 1 792 ? 4.988 -61.377 -28.140 1.00 22.41 792 LEU A CA 1
ATOM 6176 C C . LEU A 1 792 ? 3.975 -60.241 -27.879 1.00 22.41 792 LEU A C 1
ATOM 6178 O O . LEU A 1 792 ? 3.974 -59.685 -26.788 1.00 22.41 792 LEU A O 1
ATOM 6182 N N . TYR A 1 793 ? 3.258 -59.680 -28.860 1.00 22.91 793 TYR A N 1
ATOM 6183 C CA . TYR A 1 793 ? 2.146 -60.237 -29.655 1.00 22.91 793 TYR A CA 1
ATOM 6184 C C . TYR A 1 793 ? 0.961 -60.776 -28.836 1.00 22.91 793 TYR A C 1
ATOM 6186 O O . TYR A 1 793 ? 1.061 -61.818 -28.197 1.00 22.91 793 TYR A O 1
ATOM 6194 N N . TYR A 1 794 ? -0.194 -60.116 -28.989 1.00 24.80 794 TYR A N 1
ATOM 6195 C CA . TYR A 1 794 ? -1.530 -60.664 -28.726 1.00 24.80 794 TYR A CA 1
ATOM 6196 C C . TYR A 1 794 ? -2.379 -60.583 -30.017 1.00 24.80 794 TYR A C 1
ATOM 6198 O O . TYR A 1 794 ? -2.293 -59.571 -30.718 1.00 24.80 794 TYR A O 1
ATOM 6206 N N . PRO A 1 795 ? -3.149 -61.631 -30.378 1.00 32.03 795 PRO A N 1
ATOM 6207 C CA . PRO A 1 795 ? -3.885 -61.702 -31.644 1.00 32.03 795 PRO A CA 1
ATOM 6208 C C . PRO A 1 795 ? -5.304 -61.096 -31.587 1.00 32.03 795 PRO A C 1
ATOM 6210 O O . PRO A 1 795 ? -5.780 -60.642 -30.550 1.00 32.03 795 PRO A O 1
ATOM 6213 N N . GLN A 1 796 ? -5.975 -61.080 -32.742 1.00 30.75 796 GLN A N 1
ATOM 6214 C CA . GLN A 1 796 ? -7.234 -60.368 -32.997 1.00 30.75 796 GLN A CA 1
ATOM 6215 C C . GLN A 1 796 ? -8.508 -61.110 -32.548 1.00 30.75 796 GLN A C 1
ATOM 6217 O O . GLN A 1 796 ? -8.621 -62.325 -32.694 1.00 30.75 796 GLN A O 1
ATOM 6222 N N . GLY A 1 797 ? -9.532 -60.330 -32.183 1.00 26.08 797 GLY A N 1
ATOM 6223 C CA . GLY A 1 797 ? -10.957 -60.661 -32.312 1.00 26.08 797 GLY A CA 1
ATOM 6224 C C . GLY A 1 797 ? -11.679 -59.453 -32.930 1.00 26.08 797 GLY A C 1
ATOM 6225 O O . GLY A 1 797 ? -11.375 -58.322 -32.560 1.00 26.08 797 GLY A O 1
ATOM 6226 N N . MET A 1 798 ? -12.549 -59.648 -33.927 1.00 24.94 798 MET A N 1
ATOM 6227 C CA . MET A 1 798 ? -12.927 -58.585 -34.882 1.00 24.94 798 MET A CA 1
ATOM 6228 C C . MET A 1 798 ? -14.447 -58.471 -35.109 1.00 24.94 798 MET A C 1
ATOM 6230 O O . MET A 1 798 ? -15.123 -59.498 -35.075 1.00 24.94 798 MET A O 1
ATOM 6234 N N . ARG A 1 799 ? -14.899 -57.253 -35.494 1.00 22.23 799 ARG A N 1
ATOM 6235 C CA . ARG A 1 799 ? -16.195 -56.806 -36.099 1.00 22.23 799 ARG A CA 1
ATOM 6236 C C . ARG A 1 799 ? -17.009 -55.859 -35.180 1.00 22.23 799 ARG A C 1
ATOM 6238 O O . ARG A 1 799 ? -17.060 -56.108 -33.988 1.00 22.23 799 ARG A O 1
ATOM 6245 N N . ILE A 1 800 ? -17.671 -54.785 -35.655 1.00 22.94 800 ILE A N 1
ATOM 6246 C CA . ILE A 1 800 ? -17.796 -54.194 -37.015 1.00 22.94 800 ILE A CA 1
ATOM 6247 C C . ILE A 1 800 ? -18.168 -52.679 -36.931 1.00 22.94 800 ILE A C 1
ATOM 6249 O O . ILE A 1 800 ? -18.851 -52.309 -35.990 1.00 22.94 800 ILE A O 1
ATOM 6253 N N . THR A 1 801 ? -17.688 -51.861 -37.896 1.00 22.55 801 THR A N 1
ATOM 6254 C CA . THR A 1 801 ? -18.071 -50.490 -38.406 1.00 22.55 801 THR A CA 1
ATOM 6255 C C . THR A 1 801 ? -19.026 -49.544 -37.619 1.00 22.55 801 THR A C 1
ATOM 6257 O O . THR A 1 801 ? -19.945 -50.017 -36.973 1.00 22.55 801 THR A O 1
ATOM 6260 N N . THR A 1 802 ? -18.993 -48.197 -37.713 1.00 25.14 802 THR A N 1
ATOM 6261 C CA . THR A 1 802 ? -18.801 -47.279 -38.881 1.00 25.14 802 THR A CA 1
ATOM 6262 C C . THR A 1 802 ? -18.172 -45.904 -38.528 1.00 25.14 802 THR A C 1
ATOM 6264 O O . THR A 1 802 ? -18.119 -45.518 -37.366 1.00 25.14 802 THR A O 1
ATOM 6267 N N . HIS A 1 803 ? -17.754 -45.127 -39.543 1.00 24.44 803 HIS A N 1
ATOM 6268 C CA . HIS A 1 803 ? -17.259 -43.735 -39.433 1.00 24.44 803 HIS A CA 1
ATOM 6269 C C . HIS A 1 803 ? -18.344 -42.675 -39.136 1.00 24.44 803 HIS A C 1
ATOM 6271 O O . HIS A 1 803 ? -19.453 -42.797 -39.650 1.00 24.44 803 HIS A O 1
ATOM 6277 N N . SER A 1 804 ? -17.953 -41.552 -38.505 1.00 25.52 804 SER A N 1
ATOM 6278 C CA . SER A 1 804 ? -18.176 -40.183 -39.039 1.00 25.52 804 SER A CA 1
ATOM 6279 C C . SER A 1 804 ? -17.291 -39.128 -38.319 1.00 25.52 804 SER A C 1
ATOM 6281 O O . SER A 1 804 ? -17.012 -39.325 -37.136 1.00 25.52 804 SER A O 1
ATOM 6283 N N . PRO A 1 805 ? -16.814 -38.043 -38.976 1.00 33.03 805 PRO A N 1
ATOM 6284 C CA . PRO A 1 805 ? -15.964 -37.005 -38.366 1.00 33.03 805 PRO A CA 1
ATOM 6285 C C . PRO A 1 805 ? -16.708 -35.708 -37.957 1.00 33.03 805 PRO A C 1
ATOM 6287 O O . PRO A 1 805 ? -17.902 -35.545 -38.192 1.00 33.03 805 PRO A O 1
ATOM 6290 N N . VAL A 1 806 ? -15.966 -34.774 -37.347 1.00 29.62 806 VAL A N 1
ATOM 6291 C CA . VAL A 1 806 ? -16.427 -33.476 -36.800 1.00 29.62 806 VAL A CA 1
ATOM 6292 C C . VAL A 1 806 ? -16.661 -32.407 -37.882 1.00 29.62 806 VAL A C 1
ATOM 6294 O O . VAL A 1 806 ? -15.893 -32.318 -38.838 1.00 29.62 806 VAL A O 1
ATOM 6297 N N . ALA A 1 807 ? -17.645 -31.522 -37.666 1.00 27.08 807 ALA A N 1
ATOM 6298 C CA . ALA A 1 807 ? -17.774 -30.220 -38.337 1.00 27.08 807 ALA A CA 1
ATOM 6299 C C . ALA A 1 807 ? -18.308 -29.137 -37.358 1.00 27.08 807 ALA A C 1
ATOM 6301 O O . ALA A 1 807 ? -19.085 -29.481 -36.465 1.00 27.08 807 ALA A O 1
ATOM 6302 N N . PRO A 1 808 ? -17.905 -27.853 -37.483 1.00 36.00 808 PRO A N 1
ATOM 6303 C CA . PRO A 1 808 ? -18.310 -26.766 -36.580 1.00 36.00 808 PRO A CA 1
ATOM 6304 C C . PRO A 1 808 ? -19.524 -25.962 -37.091 1.00 36.00 808 PRO A C 1
ATOM 6306 O O . PRO A 1 808 ? -19.914 -26.075 -38.252 1.00 36.00 808 PRO A O 1
ATOM 6309 N N . MET A 1 809 ? -20.060 -25.063 -36.255 1.00 25.77 809 MET A N 1
ATOM 6310 C CA . MET A 1 809 ? -20.987 -24.000 -36.675 1.00 25.77 809 MET A CA 1
ATOM 6311 C C . MET A 1 809 ? -20.579 -22.621 -36.136 1.00 25.77 809 MET A C 1
ATOM 6313 O O . MET A 1 809 ? -20.106 -22.490 -35.009 1.00 25.77 809 MET A O 1
ATOM 6317 N N . GLN A 1 810 ? -20.818 -21.596 -36.956 1.00 26.98 810 GLN A N 1
ATOM 6318 C CA . GLN A 1 810 ? -20.763 -20.169 -36.622 1.00 26.98 810 GLN A CA 1
ATOM 6319 C C . GLN A 1 810 ? -22.084 -19.489 -37.070 1.00 26.98 810 GLN A C 1
ATOM 6321 O O . GLN A 1 810 ? -22.888 -20.137 -37.744 1.00 26.98 810 GLN A O 1
ATOM 6326 N N . PRO A 1 811 ? -22.375 -18.243 -36.644 1.00 52.66 811 PRO A N 1
ATOM 6327 C CA . PRO A 1 811 ? -23.748 -17.730 -36.576 1.00 52.66 811 PRO A CA 1
ATOM 6328 C C . PRO A 1 811 ? -24.278 -17.100 -37.874 1.00 52.66 811 PRO A C 1
ATOM 6330 O O . PRO A 1 811 ? -23.517 -16.676 -38.740 1.00 52.66 811 PRO A O 1
ATOM 6333 N N . LEU A 1 812 ? -25.605 -16.941 -37.940 1.00 26.89 812 LEU A N 1
ATOM 6334 C CA . LEU A 1 812 ? -26.318 -16.072 -38.887 1.00 26.89 812 LEU A CA 1
ATOM 6335 C C . LEU A 1 812 ? -27.554 -15.431 -38.217 1.00 26.89 812 LEU A C 1
ATOM 6337 O O . LEU A 1 812 ? -27.797 -15.654 -37.032 1.00 26.89 812 LEU A O 1
ATOM 6341 N N . SER A 1 813 ? -28.257 -14.540 -38.924 1.00 26.94 813 SER A N 1
ATOM 6342 C CA . SER A 1 813 ? -28.859 -13.344 -38.310 1.00 26.94 813 SER A CA 1
ATOM 6343 C C . SER A 1 813 ? -30.222 -12.893 -38.882 1.00 26.94 813 SER A C 1
ATOM 6345 O O . SER A 1 813 ? -30.698 -13.409 -39.888 1.00 26.94 813 SER A O 1
ATOM 6347 N N . THR A 1 814 ? -30.761 -11.820 -38.276 1.00 26.91 814 THR A N 1
ATOM 6348 C CA . THR A 1 814 ? -31.816 -10.881 -38.749 1.00 26.91 814 THR A CA 1
ATOM 6349 C C . THR A 1 814 ? -33.308 -11.226 -38.573 1.00 26.91 814 THR A C 1
ATOM 6351 O O . THR A 1 814 ? -33.719 -12.371 -38.694 1.00 26.91 814 THR A O 1
ATOM 6354 N N . LEU A 1 815 ? -34.092 -10.142 -38.374 1.00 29.00 815 LEU A N 1
ATOM 6355 C CA . LEU A 1 815 ? -35.569 -10.002 -38.387 1.00 29.00 815 LEU A CA 1
ATOM 6356 C C . LEU A 1 815 ? -36.337 -10.657 -37.206 1.00 29.00 815 LEU A C 1
ATOM 6358 O O . LEU A 1 815 ? -36.125 -11.818 -36.894 1.00 29.00 815 LEU A O 1
ATOM 6362 N N . GLY A 1 816 ? -37.276 -9.984 -36.519 1.00 26.02 816 GLY A N 1
ATOM 6363 C CA . GLY A 1 816 ? -37.690 -8.569 -36.573 1.00 26.02 816 GLY A CA 1
ATOM 6364 C C . GLY A 1 816 ? -38.900 -8.248 -35.658 1.00 26.02 816 GLY A C 1
ATOM 6365 O O . GLY A 1 816 ? -39.559 -9.160 -35.179 1.00 26.02 816 GLY A O 1
ATOM 6366 N N . ASN A 1 817 ? -39.203 -6.952 -35.485 1.00 28.11 817 ASN A N 1
ATOM 6367 C CA . ASN A 1 817 ? -40.419 -6.349 -34.882 1.00 28.11 817 ASN A CA 1
ATOM 6368 C C . ASN A 1 817 ? -40.730 -6.548 -33.371 1.00 28.11 817 ASN A C 1
ATOM 6370 O O . ASN A 1 817 ? -41.309 -7.543 -32.959 1.00 28.11 817 ASN A O 1
ATOM 6374 N N . THR A 1 818 ? -40.381 -5.509 -32.595 1.00 28.27 818 THR A N 1
ATOM 6375 C CA . THR A 1 818 ? -41.200 -4.668 -31.668 1.00 28.27 818 THR A CA 1
ATOM 6376 C C . THR A 1 818 ? -42.446 -5.188 -30.888 1.00 28.27 818 THR A C 1
ATOM 6378 O O . THR A 1 818 ? -43.123 -6.115 -31.316 1.00 28.27 818 THR A O 1
ATOM 6381 N N . PRO A 1 819 ? -42.801 -4.563 -29.729 1.00 51.47 819 PRO A N 1
ATOM 6382 C CA . PRO A 1 819 ? -43.476 -5.265 -28.623 1.00 51.47 819 PRO A CA 1
ATOM 6383 C C . PRO A 1 819 ? -44.895 -4.783 -28.232 1.00 51.47 819 PRO A C 1
ATOM 6385 O O . PRO A 1 819 ? -45.273 -3.636 -28.466 1.00 51.47 819 PRO A O 1
ATOM 6388 N N . ILE A 1 820 ? -45.614 -5.650 -27.505 1.00 27.36 820 ILE A N 1
ATOM 6389 C CA . ILE A 1 820 ? -46.819 -5.406 -26.677 1.00 27.36 820 ILE A CA 1
ATOM 6390 C C . ILE A 1 820 ? -46.672 -6.395 -25.486 1.00 27.36 820 ILE A C 1
ATOM 6392 O O . ILE A 1 820 ? -46.439 -7.569 -25.754 1.00 27.36 820 ILE A O 1
ATOM 6396 N N . ALA A 1 821 ? -46.546 -6.060 -24.193 1.00 25.52 821 ALA A N 1
ATOM 6397 C CA . ALA A 1 821 ? -47.225 -5.127 -23.274 1.00 25.52 821 ALA A CA 1
ATOM 6398 C C . ALA A 1 821 ? -48.503 -5.709 -22.617 1.00 25.52 821 ALA A C 1
ATOM 6400 O O . ALA A 1 821 ? -49.406 -6.132 -23.328 1.00 25.52 821 ALA A O 1
ATOM 6401 N N . ALA A 1 822 ? -48.589 -5.624 -21.275 1.00 25.58 822 ALA A N 1
ATOM 6402 C CA . ALA A 1 822 ? -49.734 -6.022 -20.425 1.00 25.58 822 ALA A CA 1
ATOM 6403 C C . ALA A 1 822 ? -50.094 -7.539 -20.411 1.00 25.58 822 ALA A C 1
ATOM 6405 O O . ALA A 1 822 ? -49.782 -8.259 -21.351 1.00 25.58 822 ALA A O 1
ATOM 6406 N N . ASN A 1 823 ? -50.765 -8.109 -19.397 1.00 25.52 823 ASN A N 1
ATOM 6407 C CA . ASN A 1 823 ? -50.950 -7.758 -17.971 1.00 25.52 823 ASN A CA 1
ATOM 6408 C C . ASN A 1 823 ? -51.563 -8.983 -17.236 1.00 25.52 823 ASN A C 1
ATOM 6410 O O . ASN A 1 823 ? -52.166 -9.811 -17.913 1.00 25.52 823 ASN A O 1
ATOM 6414 N N . ASP A 1 824 ? -51.512 -9.012 -15.892 1.00 25.92 824 ASP A N 1
ATOM 6415 C CA . ASP A 1 824 ? -52.483 -9.683 -14.983 1.00 25.92 824 ASP A CA 1
ATOM 6416 C C . ASP A 1 824 ? -52.706 -11.221 -15.125 1.00 25.92 824 ASP A C 1
ATOM 6418 O O . ASP A 1 824 ? -52.274 -11.862 -16.075 1.00 25.92 824 ASP A O 1
ATOM 6422 N N . GLU A 1 825 ? -53.370 -11.952 -14.219 1.00 26.39 825 GLU A N 1
ATOM 6423 C CA . GLU A 1 825 ? -53.397 -11.911 -12.744 1.00 26.39 825 GLU A CA 1
ATOM 6424 C C . GLU A 1 825 ? -53.679 -13.342 -12.206 1.00 26.39 825 GLU A C 1
ATOM 6426 O O . GLU A 1 825 ? -53.996 -14.264 -12.956 1.00 26.39 825 GLU A O 1
ATOM 6431 N N . HIS A 1 826 ? -53.579 -13.513 -10.883 1.00 28.00 826 HIS A N 1
ATOM 6432 C CA . HIS A 1 826 ? -54.149 -14.578 -10.038 1.00 28.00 826 HIS A CA 1
ATOM 6433 C C . HIS A 1 826 ? -55.033 -15.696 -10.655 1.00 28.00 826 HIS A C 1
ATOM 6435 O O . HIS A 1 826 ? -56.115 -15.429 -11.179 1.00 28.00 826 HIS A O 1
ATOM 6441 N N . ARG A 1 827 ? -54.774 -16.951 -10.226 1.00 25.36 827 ARG A N 1
ATOM 6442 C CA . ARG A 1 827 ? -55.667 -17.650 -9.259 1.00 25.36 827 ARG A CA 1
ATOM 6443 C C . ARG A 1 827 ? -55.093 -18.934 -8.639 1.00 25.36 827 ARG A C 1
ATOM 6445 O O . ARG A 1 827 ? -54.295 -19.643 -9.238 1.00 25.36 827 ARG A O 1
ATOM 6452 N N . HIS A 1 828 ? -55.552 -19.228 -7.420 1.00 27.97 828 HIS A N 1
ATOM 6453 C CA . HIS A 1 828 ? -55.331 -20.490 -6.700 1.00 27.97 828 HIS A CA 1
ATOM 6454 C C . HIS A 1 828 ? -56.131 -21.655 -7.326 1.00 27.97 828 HIS A C 1
ATOM 6456 O O . HIS A 1 828 ? -57.269 -21.427 -7.738 1.00 27.97 828 HIS A O 1
ATOM 6462 N N . ASN A 1 829 ? -55.663 -22.911 -7.207 1.00 26.20 829 ASN A N 1
ATOM 6463 C CA . ASN A 1 829 ? -56.158 -23.767 -6.110 1.00 26.20 829 ASN A CA 1
ATOM 6464 C C . ASN A 1 829 ? -55.397 -25.080 -5.829 1.00 26.20 829 ASN A C 1
ATOM 6466 O O . ASN A 1 829 ? -54.532 -25.513 -6.579 1.00 26.20 829 ASN A O 1
ATOM 6470 N N . GLN A 1 830 ? -55.731 -25.621 -4.655 1.00 26.78 830 GLN A N 1
ATOM 6471 C CA . GLN A 1 830 ? -55.127 -26.697 -3.855 1.00 26.78 830 GLN A CA 1
ATOM 6472 C C . GLN A 1 830 ? -55.137 -28.121 -4.464 1.00 26.78 830 GLN A C 1
ATOM 6474 O O . GLN A 1 830 ? -55.887 -28.386 -5.400 1.00 26.78 830 GLN A O 1
ATOM 6479 N N . CYS A 1 831 ? -54.421 -29.028 -3.761 1.00 24.34 831 CYS A N 1
ATOM 6480 C CA . CYS A 1 831 ? -54.510 -30.511 -3.691 1.00 24.34 831 CYS A CA 1
ATOM 6481 C C . CYS A 1 831 ? -53.351 -31.314 -4.331 1.00 24.34 831 CYS A C 1
ATOM 6483 O O . CYS A 1 831 ? -52.939 -31.007 -5.440 1.00 24.34 831 CYS A O 1
ATOM 6485 N N . LYS A 1 832 ? -52.835 -32.403 -3.722 1.00 27.09 832 LYS A N 1
ATOM 6486 C CA . LYS A 1 832 ? -52.876 -32.869 -2.308 1.00 27.09 832 LYS A CA 1
ATOM 6487 C C . LYS A 1 832 ? -51.858 -34.012 -2.074 1.00 27.09 832 LYS A C 1
ATOM 6489 O O . LYS A 1 832 ? -51.533 -34.729 -3.010 1.00 27.09 832 LYS A O 1
ATOM 6494 N N . ASP A 1 833 ? -51.445 -34.192 -0.818 1.00 28.06 833 ASP A N 1
ATOM 6495 C CA . ASP A 1 833 ? -50.981 -35.423 -0.140 1.00 28.06 833 ASP A CA 1
ATOM 6496 C C . ASP A 1 833 ? -50.249 -36.540 -0.934 1.00 28.06 833 ASP A C 1
ATOM 6498 O O . ASP A 1 833 ? -50.893 -37.376 -1.572 1.00 28.06 833 ASP A O 1
ATOM 6502 N N . ARG A 1 834 ? -48.936 -36.714 -0.686 1.00 26.11 834 ARG A N 1
ATOM 6503 C CA . ARG A 1 834 ? -48.342 -38.010 -0.263 1.00 26.11 834 ARG A CA 1
ATOM 6504 C C . ARG A 1 834 ? -46.931 -37.856 0.329 1.00 26.11 834 ARG A C 1
ATOM 6506 O O . ARG A 1 834 ? -46.228 -36.898 0.030 1.00 26.11 834 ARG A O 1
ATOM 6513 N N . ALA A 1 835 ? -46.575 -38.787 1.215 1.00 30.45 835 ALA A N 1
ATOM 6514 C CA . ALA A 1 835 ? -45.353 -38.809 2.030 1.00 30.45 835 ALA A CA 1
ATOM 6515 C C . ALA A 1 835 ? -44.308 -39.813 1.461 1.00 30.45 835 ALA A C 1
ATOM 6517 O O . ALA A 1 835 ? -44.650 -40.532 0.518 1.00 30.45 835 ALA A O 1
ATOM 6518 N N . PRO A 1 836 ? -43.052 -39.850 1.959 1.00 39.66 836 PRO A N 1
ATOM 6519 C CA . PRO A 1 836 ? -41.940 -40.542 1.295 1.00 39.66 836 PRO A CA 1
ATOM 6520 C C . PRO A 1 836 ? -41.809 -42.029 1.671 1.00 39.66 836 PRO A C 1
ATOM 6522 O O . PRO A 1 836 ? -42.345 -42.470 2.685 1.00 39.66 836 PRO A O 1
ATOM 6525 N N . GLU A 1 837 ? -41.009 -42.766 0.894 1.00 26.86 837 GLU A N 1
ATOM 6526 C CA . GLU A 1 837 ? -40.471 -44.086 1.260 1.00 26.86 837 GLU A CA 1
ATOM 6527 C C . GLU A 1 837 ? -38.940 -44.042 1.414 1.00 26.86 837 GLU A C 1
ATOM 6529 O O . GLU A 1 837 ? -38.256 -43.191 0.841 1.00 26.86 837 GLU A O 1
ATOM 6534 N N . GLU A 1 838 ? -38.415 -44.952 2.234 1.00 27.81 838 GLU A N 1
ATOM 6535 C CA . GLU A 1 838 ? -37.002 -45.050 2.608 1.00 27.81 838 GLU A CA 1
ATOM 6536 C C . GLU A 1 838 ? -36.161 -45.772 1.540 1.00 27.81 838 GLU A C 1
ATOM 6538 O O . GLU A 1 838 ? -36.613 -46.750 0.945 1.00 27.81 838 GLU A O 1
ATOM 6543 N N . ILE A 1 839 ? -34.874 -45.422 1.419 1.00 26.14 839 ILE A N 1
ATOM 6544 C CA . ILE A 1 839 ? -33.840 -46.380 0.992 1.00 26.14 839 ILE A CA 1
ATOM 6545 C C . ILE A 1 839 ? -32.711 -46.357 2.026 1.00 26.14 839 ILE A C 1
ATOM 6547 O O . ILE A 1 839 ? -32.185 -45.302 2.377 1.00 26.14 839 ILE A O 1
ATOM 6551 N N . ARG A 1 840 ? -32.377 -47.539 2.553 1.00 25.73 840 ARG A N 1
ATOM 6552 C CA . ARG A 1 840 ? -31.400 -47.729 3.633 1.00 25.73 840 ARG A CA 1
ATOM 6553 C C . ARG A 1 840 ? -29.957 -47.778 3.133 1.00 25.73 840 ARG A C 1
ATOM 6555 O O . ARG A 1 840 ? -29.680 -48.182 2.008 1.00 25.73 840 ARG A O 1
ATOM 6562 N N . LEU A 1 841 ? -29.049 -47.475 4.059 1.00 28.84 841 LEU A N 1
ATOM 6563 C CA . LEU A 1 841 ? -27.629 -47.822 4.005 1.00 28.84 841 LEU A CA 1
ATOM 6564 C C . LEU A 1 841 ? -27.407 -49.312 3.687 1.00 28.84 841 LEU A C 1
ATOM 6566 O O . LEU A 1 841 ? -28.081 -50.177 4.251 1.00 28.84 841 LEU A O 1
ATOM 6570 N N . GLN A 1 842 ? -26.356 -49.600 2.921 1.00 27.42 842 GLN A N 1
ATOM 6571 C CA . GLN A 1 842 ? -25.567 -50.821 3.083 1.00 27.42 842 GLN A CA 1
ATOM 6572 C C . GLN A 1 842 ? -24.090 -50.449 3.248 1.00 27.42 842 GLN A C 1
ATOM 6574 O O . GLN A 1 842 ? -23.588 -49.541 2.589 1.00 27.42 842 GLN A O 1
ATOM 6579 N N . LEU A 1 843 ? -23.428 -51.143 4.172 1.00 30.31 843 LEU A N 1
ATOM 6580 C CA . LEU A 1 843 ? -22.000 -51.059 4.469 1.00 30.31 843 LEU A CA 1
ATOM 6581 C C . LEU A 1 843 ? -21.347 -52.404 4.135 1.00 30.31 843 LEU A C 1
ATOM 6583 O O . LEU A 1 843 ? -21.996 -53.444 4.259 1.00 30.31 843 LEU A O 1
ATOM 6587 N N . GLY A 1 844 ? -20.057 -52.358 3.807 1.00 27.19 844 GLY A N 1
ATOM 6588 C CA . GLY A 1 844 ? -19.190 -53.527 3.660 1.00 27.19 844 GLY A CA 1
ATOM 6589 C C . GLY A 1 844 ? -18.940 -53.975 2.208 1.00 27.19 844 GLY A C 1
ATOM 6590 O O . GLY A 1 844 ? -19.741 -53.706 1.318 1.00 27.19 844 GLY A O 1
ATOM 6591 N N . ASP A 1 845 ? -17.838 -54.671 1.922 1.00 31.69 845 ASP A N 1
ATOM 6592 C CA . ASP A 1 845 ? -16.631 -54.816 2.754 1.00 31.69 845 ASP A CA 1
ATOM 6593 C C . ASP A 1 845 ? -15.437 -55.326 1.924 1.00 31.69 845 ASP A C 1
ATOM 6595 O O . ASP A 1 845 ? -15.640 -55.995 0.911 1.00 31.69 845 ASP A O 1
ATOM 6599 N N . HIS A 1 846 ? -14.221 -55.070 2.422 1.00 27.14 846 HIS A N 1
ATOM 6600 C CA . HIS A 1 846 ? -12.921 -55.570 1.930 1.00 27.14 846 HIS A CA 1
ATOM 6601 C C . HIS A 1 846 ? -12.499 -55.097 0.506 1.00 27.14 846 HIS A C 1
ATOM 6603 O O . HIS A 1 846 ? -13.328 -54.769 -0.337 1.00 27.14 846 HIS A O 1
ATOM 6609 N N . ALA A 1 847 ? -11.207 -55.002 0.166 1.00 33.47 847 ALA A N 1
ATOM 6610 C CA . ALA A 1 847 ? -9.989 -55.497 0.826 1.00 33.47 847 ALA A CA 1
ATOM 6611 C C . ALA A 1 847 ? -8.827 -54.486 0.750 1.00 33.47 847 ALA A C 1
ATOM 6613 O O . ALA A 1 847 ? -8.835 -53.660 -0.191 1.00 33.47 847 ALA A O 1
#

Radius of gyration: 41.83 Å; Cα contacts (8 Å, |Δi|>4): 1245; chains: 1; bounding box: 140×98×120 Å

pLDDT: mean 73.03, std 27.3, range [21.77, 97.44]

Organism: Ficus carica (NCBI:txid3494)

Mean predicted aligned error: 17.17 Å